Protein 4OO6 (pdb70)

Sequence (844 aa):
WKPDEQGLQQILQLLKESQSPDTTIQRTVQQKLEQLNQYPDFNNYLIFVLTKLKSEDEPTRSLSGLILKNNVKAHFQNFPNGVTDFIKSECLNNIGDSSPLIRATVGILITTIASKGELQNWPDLLPKLCSLLDSEDYNTCEGAFGALQKICEDSAEILDSDVLDRPLNIMIPKFLQFFKHSSPKIRSHAVACVNQFIISRTQALMLHIDSFIENLFALAGDEEPEVRKNVCRALVMLLEVRMDRLLPHMHNIVEYMLQRTQDQDENVALEACEFWLTLAEQPICKDVLVRHLPKLIPVLVNGMKYSDIDIILLKISDWNLRKCSAAALDVLANVYRDELLPHILPLLKELLFHHEWVVKESGILVLGAIAEGCMQGMIPYLPELIPHLIQCLSDKKALVRSITCWTLSRYAHWVVSQPPDTYLKPLMTELLKRILDSNKRVQEAACSAFATLEEEACTELVPYLAYILDTLVFAFSKYQHKNLLILYDAIGTLADSVGHHLNKPEYIQMLMPPLIQKWNMLKDEDKDLFPLLECLSSVATALQSGFLPYCEPVYQRCVNLVQKTLAQAMLNNAQPDQYEAPDKDFMIVALDLLSGLAEGLGGNIEQLVARSNILTLMYQCMQDKMPEVRQSSFALLGDLTKACFQHVKPCIADFMPILGTNLNPEFISVCNNATWAIGEISIQMGIEMQPYIPMVLHQLVEIINRPNTPKTLLENTAITIGRLGYVCPQEVAPMLQQFIRPWCTSLRNIRDNEEKDSAFRGICTMISVNPSGVIQDFIFFCDAVASWINPKDDLRDMFCKILHGFKNQVGDENWRRFSDQFPLPLKERLAAFYGVRGRYRSPY

Foldseek 3Di:
DDDDPVVLVVVLVLLVQCVDDDDVSNVVSVVVVVVCLLVLVLLVSLLCLQLDVPVDDLSSNLVSLVVSLVSCQVPVVNRDPVSVVVLQVSLLVCCLPPDPSSNVSSLSSNLSCCQSVDPLNVLCLVVSLLVQCPPPRPSSVLSSLSNLLSNLVRPVVCLLDPSRVNPCLPVLVSLLVQCPDPDPSSVLSSLSNNQSCLLVPRVSCVVCVLVVVVSLVVCLPPDDQSSLQSSLLNVQSCCVPPVVSCVVVLQVLVVSLLVQCLDPDFNSVLSSLSSLLSLLVDPCSCVSCVVPVLPLLVSLLVQLQDDPVNVVVQLPDDDGSNVSSLSSLLSVLQVCAQVCVVSLVVQLVDQCVDDDVSSNLSSLSSLQSNCVSHVVVCVVCCLPVQVVLLVQCPPPDLSSNLSSLRSNLSCLLVQQVDDCVSRVVSNLVSLLVQCPPPRPSSVQSSLQSLLSNLLNNQQVCLVCVVVNLVSLLVVLVVDDDPSNLSSLSSQLSNLQRHAQSCQDVVSCVSPPPSLVVVVVVDDLQDPSVLSSLSSLLSNLLRNQVPCVVPPQVLLVVLLVSLVVLVVLQVVCVVVVPPGPRGDCSSNLSSLSSLLSNLNRHAQNCVVVVVVDCSVVSLLVQCVDPDLSSVLSSLSNLQSCLRRPVVSVVVCCVVVLLSLLVQCDCVPQSSNQSSLLSLQSNLVVCQLVCVVRVVSHQVSLLVQLPDPPRDLSSNQSSLLSLLLNLLRPLPVRLVCLLRRVQSSLVRQLPDAPDPSSLSSLNSVLSSCVVCVVRCVVVVVSVLSSVLSYDDHDVVSLVSVLCVVVVCCVVVDVCVCVVVLVVDPDSSSVSCCVSRVD/DPPDDDPD

CATH classification: 1.25.10.10

Structure (mmCIF, N/CA/C/O backbone):
data_4OO6
#
_entry.id   4OO6
#
_cell.length_a   126.584
_cell.length_b   162.152
_cell.length_c   68.501
_cell.angle_alpha   90.000
_cell.angle_beta   90.000
_cell.angle_gamma   90.000
#
_symmetry.space_group_name_H-M   'P 21 21 2'
#
loop_
_entity.id
_entity.type
_entity.pdbx_description
1 polymer Transportin-1
2 polymer 'RNA-binding protein 39'
3 water water
#
loop_
_atom_site.group_PDB
_atom_site.id
_atom_site.type_symbol
_atom_site.label_atom_id
_atom_site.label_alt_id
_atom_site.label_comp_id
_atom_site.label_asym_id
_atom_site.label_entity_id
_atom_site.label_seq_id
_atom_site.pdbx_PDB_ins_code
_atom_site.Cartn_x
_atom_site.Cartn_y
_atom_site.Cartn_z
_atom_site.occupancy
_atom_site.B_iso_or_equiv
_atom_site.auth_seq_id
_atom_site.auth_comp_id
_atom_site.auth_asym_id
_atom_site.auth_atom_id
_atom_site.pdbx_PDB_model_num
ATOM 1 N N . TRP A 1 5 ? 7.913 81.138 -2.195 1.00 117.57 5 TRP A N 1
ATOM 2 C CA . TRP A 1 5 ? 6.801 81.488 -1.253 1.00 121.13 5 TRP A CA 1
ATOM 3 C C . TRP A 1 5 ? 6.920 82.940 -0.785 1.00 125.14 5 TRP A C 1
ATOM 4 O O . TRP A 1 5 ? 8.025 83.496 -0.701 1.00 116.35 5 TRP A O 1
ATOM 15 N N . LYS A 1 6 ? 5.765 83.531 -0.473 1.00 136.05 6 LYS A N 1
ATOM 16 C CA . LYS A 1 6 ? 5.653 84.956 -0.141 1.00 131.47 6 LYS A CA 1
ATOM 17 C C . LYS A 1 6 ? 5.247 85.192 1.318 1.00 108.05 6 LYS A C 1
ATOM 18 O O . LYS A 1 6 ? 4.126 84.864 1.712 1.00 95.78 6 LYS A O 1
ATOM 24 N N . PRO A 1 7 ? 6.151 85.776 2.121 1.00 97.65 7 PRO A N 1
ATOM 25 C CA . PRO A 1 7 ? 5.788 86.125 3.485 1.00 95.58 7 PRO A CA 1
ATOM 26 C C . PRO A 1 7 ? 5.000 87.411 3.534 1.00 93.75 7 PRO A C 1
ATOM 27 O O . PRO A 1 7 ? 5.083 88.242 2.645 1.00 97.73 7 PRO A O 1
ATOM 31 N N . ASP A 1 8 ? 4.270 87.585 4.609 1.00 98.81 8 ASP A N 1
ATOM 32 C CA . ASP A 1 8 ? 3.469 88.760 4.784 1.00 100.69 8 ASP A CA 1
ATOM 33 C C . ASP A 1 8 ? 4.195 89.751 5.671 1.00 96.62 8 ASP A C 1
ATOM 34 O O . ASP A 1 8 ? 4.741 89.386 6.706 1.00 93.74 8 ASP A O 1
ATOM 39 N N . GLU A 1 9 ? 4.157 91.017 5.290 1.00 101.83 9 GLU A N 1
ATOM 40 C CA . GLU A 1 9 ? 4.856 92.056 6.034 1.00 109.79 9 GLU A CA 1
ATOM 41 C C . GLU A 1 9 ? 4.380 92.192 7.490 1.00 103.73 9 GLU A C 1
ATOM 42 O O . GLU A 1 9 ? 5.083 92.766 8.313 1.00 107.25 9 GLU A O 1
ATOM 48 N N . GLN A 1 10 ? 3.196 91.676 7.814 1.00 107.60 10 GLN A N 1
ATOM 49 C CA . GLN A 1 10 ? 2.691 91.754 9.194 1.00 108.84 10 GLN A CA 1
ATOM 50 C C . GLN A 1 10 ? 2.994 90.478 10.005 1.00 106.69 10 GLN A C 1
ATOM 51 O O . GLN A 1 10 ? 3.327 90.564 11.194 1.00 104.36 10 GLN A O 1
ATOM 57 N N . GLY A 1 11 ? 2.891 89.306 9.374 1.00 96.77 11 GLY A N 1
ATOM 58 C CA . GLY A 1 11 ? 3.313 88.055 10.013 1.00 96.22 11 GLY A CA 1
ATOM 59 C C . GLY A 1 11 ? 4.784 88.098 10.414 1.00 100.38 11 GLY A C 1
ATOM 60 O O . GLY A 1 11 ? 5.176 87.648 11.499 1.00 92.38 11 GLY A O 1
ATOM 61 N N . LEU A 1 12 ? 5.593 88.670 9.529 1.00 96.15 12 LEU A N 1
ATOM 62 C CA . LEU A 1 12 ? 7.024 88.806 9.747 1.00 98.39 12 LEU A CA 1
ATOM 63 C C . LEU A 1 12 ? 7.342 89.588 11.032 1.00 102.49 12 LEU A C 1
ATOM 64 O O . LEU A 1 12 ? 8.096 89.103 11.880 1.00 102.23 12 LEU A O 1
ATOM 69 N N . GLN A 1 13 ? 6.757 90.781 11.174 1.00 101.03 13 GLN A N 1
ATOM 70 C CA . GLN A 1 13 ? 6.929 91.599 12.372 1.00 101.60 13 GLN A CA 1
ATOM 71 C C . GLN A 1 13 ? 6.756 90.766 13.639 1.00 99.07 13 GLN A C 1
ATOM 72 O O . GLN A 1 13 ? 7.487 90.946 14.619 1.00 94.94 13 GLN A O 1
ATOM 78 N N . GLN A 1 14 ? 5.772 89.869 13.614 1.00 99.40 14 GLN A N 1
ATOM 79 C CA . GLN A 1 14 ? 5.387 89.103 14.799 1.00 105.37 14 GLN A CA 1
ATOM 80 C C . GLN A 1 14 ? 6.445 88.109 15.181 1.00 100.24 14 GLN A C 1
ATOM 81 O O . GLN A 1 14 ? 6.781 87.968 16.352 1.00 98.78 14 GLN A O 1
ATOM 87 N N . ILE A 1 15 ? 6.952 87.407 14.179 1.00 103.68 15 ILE A N 1
ATOM 88 C CA . ILE A 1 15 ? 7.956 86.375 14.396 1.00 102.81 15 ILE A CA 1
ATOM 89 C C . ILE A 1 15 ? 9.274 86.995 14.839 1.00 94.64 15 ILE A C 1
ATOM 90 O O . ILE A 1 15 ? 9.921 86.455 15.732 1.00 93.30 15 ILE A O 1
ATOM 95 N N . LEU A 1 16 ? 9.651 88.134 14.259 1.00 89.02 16 LEU A N 1
ATOM 96 C CA . LEU A 1 16 ? 10.873 88.828 14.694 1.00 93.70 16 LEU A CA 1
ATOM 97 C C . LEU A 1 16 ? 10.786 89.291 16.145 1.00 96.35 16 LEU A C 1
ATOM 98 O O . LEU A 1 16 ? 11.789 89.274 16.852 1.00 93.78 16 LEU A O 1
ATOM 103 N N . GLN A 1 17 ? 9.595 89.693 16.586 1.00 103.23 17 GLN A N 1
ATOM 104 C CA . GLN A 1 17 ? 9.373 90.033 17.996 1.00 114.26 17 GLN A CA 1
ATOM 105 C C . GLN A 1 17 ? 9.601 88.793 18.883 1.00 107.52 17 GLN A C 1
ATOM 106 O O . GLN A 1 17 ? 10.235 88.889 19.938 1.00 111.08 17 GLN A O 1
ATOM 112 N N . LEU A 1 18 ? 9.119 87.633 18.440 1.00 102.38 18 LEU A N 1
ATOM 113 C CA . LEU A 1 18 ? 9.373 86.369 19.149 1.00 103.67 18 LEU A CA 1
ATOM 114 C C . LEU A 1 18 ? 10.848 85.997 19.150 1.00 95.53 18 LEU A C 1
ATOM 115 O O . LEU A 1 18 ? 11.403 85.675 20.193 1.00 96.21 18 LEU A O 1
ATOM 120 N N . LEU A 1 19 ? 11.469 86.010 17.974 1.00 85.09 19 LEU A N 1
ATOM 121 C CA . LEU A 1 19 ? 12.860 85.629 17.866 1.00 81.49 19 LEU A CA 1
ATOM 122 C C . LEU A 1 19 ? 13.667 86.520 18.781 1.00 90.10 19 LEU A C 1
ATOM 123 O O . LEU A 1 19 ? 14.479 86.023 19.555 1.00 105.15 19 LEU A O 1
ATOM 128 N N . LYS A 1 20 ? 13.408 87.826 18.735 1.00 97.99 20 LYS A N 1
ATOM 129 C CA . LYS A 1 20 ? 14.132 88.780 19.579 1.00 99.65 20 LYS A CA 1
ATOM 130 C C . LYS A 1 20 ? 13.818 88.587 21.065 1.00 92.88 20 LYS A C 1
ATOM 131 O O . LYS A 1 20 ? 14.700 88.713 21.902 1.00 91.48 20 LYS A O 1
ATOM 137 N N . GLU A 1 21 ? 12.582 88.241 21.392 1.00 91.17 21 GLU A N 1
ATOM 138 C CA . GLU A 1 21 ? 12.257 87.853 22.764 1.00 98.55 21 GLU A CA 1
ATOM 139 C C . GLU A 1 21 ? 12.950 86.558 23.213 1.00 97.12 21 GLU A C 1
ATOM 140 O O . GLU A 1 21 ? 13.561 86.512 24.264 1.00 92.39 21 GLU A O 1
ATOM 146 N N . SER A 1 22 ? 12.832 85.496 22.429 1.00 102.88 22 SER A N 1
ATOM 147 C CA . SER A 1 22 ? 13.382 84.192 22.821 1.00 108.30 22 SER A CA 1
ATOM 148 C C . SER A 1 22 ? 14.897 84.251 23.034 1.00 108.08 22 SER A C 1
ATOM 149 O O . SER A 1 22 ? 15.476 83.421 23.750 1.00 112.93 22 SER A O 1
ATOM 152 N N . GLN A 1 23 ? 15.510 85.240 22.391 1.00 100.60 23 GLN A N 1
ATOM 153 C CA . GLN A 1 23 ? 16.921 85.569 22.521 1.00 96.65 23 GLN A CA 1
ATOM 154 C C . GLN A 1 23 ? 17.055 86.626 23.627 1.00 91.66 23 GLN A C 1
ATOM 155 O O . GLN A 1 23 ? 17.249 87.802 23.339 1.00 97.51 23 GLN A O 1
ATOM 161 N N . SER A 1 24 ? 16.924 86.214 24.886 1.00 86.77 24 SER A N 1
ATOM 162 C CA . SER A 1 24 ? 16.759 87.162 26.002 1.00 102.24 24 SER A CA 1
ATOM 163 C C . SER A 1 24 ? 17.421 86.698 27.301 1.00 118.49 24 SER A C 1
ATOM 164 O O . SER A 1 24 ? 17.711 85.512 27.469 1.00 116.70 24 SER A O 1
ATOM 167 N N . PRO A 1 25 ? 17.657 87.644 28.231 1.00 133.68 25 PRO A N 1
ATOM 168 C CA . PRO A 1 25 ? 18.254 87.296 29.525 1.00 131.83 25 PRO A CA 1
ATOM 169 C C . PRO A 1 25 ? 17.298 86.704 30.574 1.00 124.80 25 PRO A C 1
ATOM 170 O O . PRO A 1 25 ? 17.669 85.731 31.222 1.00 112.34 25 PRO A O 1
ATOM 174 N N . ASP A 1 26 ? 16.103 87.275 30.758 1.00 124.80 26 ASP A N 1
ATOM 175 C CA . ASP A 1 26 ? 15.252 86.887 31.900 1.00 125.16 26 ASP A CA 1
ATOM 176 C C . ASP A 1 26 ? 14.682 85.474 31.751 1.00 128.40 26 ASP A C 1
ATOM 177 O O . ASP A 1 26 ? 14.251 85.067 30.667 1.00 121.75 26 ASP A O 1
ATOM 182 N N . THR A 1 27 ? 14.702 84.742 32.865 1.00 127.86 27 THR A N 1
ATOM 183 C CA . THR A 1 27 ? 14.194 83.372 32.938 1.00 116.29 27 THR A CA 1
ATOM 184 C C . THR A 1 27 ? 12.692 83.256 32.617 1.00 112.41 27 THR A C 1
ATOM 185 O O . THR A 1 27 ? 12.303 82.453 31.781 1.00 95.79 27 THR A O 1
ATOM 189 N N . THR A 1 28 ? 11.858 84.069 33.258 1.00 122.84 28 THR A N 1
ATOM 190 C CA . THR A 1 28 ? 10.401 83.950 33.112 1.00 127.87 28 THR A CA 1
ATOM 191 C C . THR A 1 28 ? 9.909 84.524 31.782 1.00 124.31 28 THR A C 1
ATOM 192 O O . THR A 1 28 ? 8.814 84.189 31.311 1.00 132.12 28 THR A O 1
ATOM 196 N N . ILE A 1 29 ? 10.719 85.390 31.186 1.00 114.46 29 ILE A N 1
ATOM 197 C CA . ILE A 1 29 ? 10.432 85.930 29.863 1.00 112.23 29 ILE A CA 1
ATOM 198 C C . ILE A 1 29 ? 10.659 84.853 28.802 1.00 107.90 29 ILE A C 1
ATOM 199 O O . ILE A 1 29 ? 10.092 84.920 27.721 1.00 102.77 29 ILE A O 1
ATOM 204 N N . GLN A 1 30 ? 11.470 83.851 29.126 1.00 115.26 30 GLN A N 1
ATOM 205 C CA . GLN A 1 30 ? 11.697 82.718 28.227 1.00 114.82 30 GLN A CA 1
ATOM 206 C C . GLN A 1 30 ? 10.635 81.635 28.331 1.00 107.55 30 GLN A C 1
ATOM 207 O O . GLN A 1 30 ? 10.346 80.971 27.347 1.00 104.57 30 GLN A O 1
ATOM 213 N N . ARG A 1 31 ? 10.070 81.444 29.517 1.00 116.04 31 ARG A N 1
ATOM 214 C CA . ARG A 1 31 ? 9.084 80.377 29.736 1.00 123.20 31 ARG A CA 1
ATOM 215 C C . ARG A 1 31 ? 7.780 80.654 28.988 1.00 116.22 31 ARG A C 1
ATOM 216 O O . ARG A 1 31 ? 7.152 79.733 28.466 1.00 105.10 31 ARG A O 1
ATOM 224 N N . THR A 1 32 ? 7.386 81.924 28.945 1.00 113.82 32 THR A N 1
ATOM 225 C CA . THR A 1 32 ? 6.163 82.336 28.262 1.00 118.42 32 THR A CA 1
ATOM 226 C C . THR A 1 32 ? 6.342 82.214 26.744 1.00 107.52 32 THR A C 1
ATOM 227 O O . THR A 1 32 ? 5.533 81.560 26.074 1.00 107.99 32 THR A O 1
ATOM 231 N N . VAL A 1 33 ? 7.407 82.837 26.229 1.00 101.70 33 VAL A N 1
ATOM 232 C CA . VAL A 1 33 ? 7.829 82.732 24.802 1.00 99.60 33 VAL A CA 1
ATOM 233 C C . VAL A 1 33 ? 8.101 81.289 24.320 1.00 95.39 33 VAL A C 1
ATOM 234 O O . VAL A 1 33 ? 7.909 80.970 23.149 1.00 92.35 33 VAL A O 1
ATOM 238 N N . GLN A 1 34 ? 8.548 80.419 25.211 1.00 92.97 34 GLN A N 1
ATOM 239 C CA . GLN A 1 34 ? 8.684 79.013 24.869 1.00 97.22 34 GLN A CA 1
ATOM 240 C C . GLN A 1 34 ? 7.318 78.461 24.490 1.00 91.08 34 GLN A C 1
ATOM 241 O O . GLN A 1 34 ? 7.156 77.887 23.422 1.00 86.90 34 GLN A O 1
ATOM 247 N N . GLN A 1 35 ? 6.336 78.657 25.365 1.00 97.97 35 GLN A N 1
ATOM 248 C CA . GLN A 1 35 ? 4.999 78.110 25.151 1.00 101.42 35 GLN A CA 1
ATOM 249 C C . GLN A 1 35 ? 4.209 78.877 24.093 1.00 92.40 35 GLN A C 1
ATOM 250 O O . GLN A 1 35 ? 3.224 78.360 23.584 1.00 86.60 35 GLN A O 1
ATOM 256 N N . LYS A 1 36 ? 4.647 80.088 23.753 1.00 87.05 36 LYS A N 1
ATOM 257 C CA . LYS A 1 36 ? 4.131 80.784 22.568 1.00 89.69 36 LYS A CA 1
ATOM 258 C C . LYS A 1 36 ? 4.545 80.107 21.269 1.00 93.52 36 LYS A C 1
ATOM 259 O O . LYS A 1 36 ? 3.782 80.122 20.309 1.00 101.67 36 LYS A O 1
ATOM 265 N N . LEU A 1 37 ? 5.745 79.525 21.236 1.00 97.69 37 LEU A N 1
ATOM 266 C CA . LEU A 1 37 ? 6.221 78.788 20.063 1.00 92.43 37 LEU A CA 1
ATOM 267 C C . LEU A 1 37 ? 5.571 77.431 19.988 1.00 99.09 37 LEU A C 1
ATOM 268 O O . LEU A 1 37 ? 5.365 76.922 18.894 1.00 105.41 37 LEU A O 1
ATOM 273 N N . GLU A 1 38 ? 5.262 76.841 21.144 1.00 100.53 38 GLU A N 1
ATOM 274 C CA . GLU A 1 38 ? 4.635 75.515 21.190 1.00 109.12 38 GLU A CA 1
ATOM 275 C C . GLU A 1 38 ? 3.260 75.556 20.496 1.00 109.60 38 GLU A C 1
ATOM 276 O O . GLU A 1 38 ? 2.838 74.562 19.882 1.00 105.24 38 GLU A O 1
ATOM 282 N N . GLN A 1 39 ? 2.594 76.717 20.575 1.00 104.52 39 GLN A N 1
ATOM 283 C CA . GLN A 1 39 ? 1.327 76.970 19.870 1.00 105.37 39 GLN A CA 1
ATOM 284 C C . GLN A 1 39 ? 1.509 76.970 18.360 1.00 95.62 39 GLN A C 1
ATOM 285 O O . GLN A 1 39 ? 0.874 76.194 17.637 1.00 90.87 39 GLN A O 1
ATOM 291 N N . LEU A 1 40 ? 2.391 77.847 17.895 1.00 89.19 40 LEU A N 1
ATOM 292 C CA . LEU A 1 40 ? 2.611 78.062 16.465 1.00 88.42 40 LEU A CA 1
ATOM 293 C C . LEU A 1 40 ? 3.205 76.849 15.705 1.00 86.85 40 LEU A C 1
ATOM 294 O O . LEU A 1 40 ? 3.019 76.739 14.495 1.00 74.84 40 LEU A O 1
ATOM 299 N N . ASN A 1 41 ? 3.903 75.958 16.420 1.00 93.98 41 ASN A N 1
ATOM 300 C CA . ASN A 1 41 ? 4.558 74.762 15.850 1.00 100.11 41 ASN A CA 1
ATOM 301 C C . ASN A 1 41 ? 3.819 74.053 14.728 1.00 104.13 41 ASN A C 1
ATOM 302 O O . ASN A 1 41 ? 4.367 73.866 13.633 1.00 104.65 41 ASN A O 1
ATOM 307 N N . GLN A 1 42 ? 2.587 73.635 15.023 1.00 98.71 42 GLN A N 1
ATOM 308 C CA . GLN A 1 42 ? 1.852 72.721 14.153 1.00 96.94 42 GLN A CA 1
ATOM 309 C C . GLN A 1 42 ? 1.291 73.439 12.914 1.00 94.28 42 GLN A C 1
ATOM 310 O O . GLN A 1 42 ? 0.862 72.776 11.973 1.00 104.92 42 GLN A O 1
ATOM 316 N N . TYR A 1 43 ? 1.307 74.776 12.912 1.00 85.40 43 TYR A N 1
ATOM 317 C CA . TYR A 1 43 ? 0.939 75.569 11.731 1.00 91.16 43 TYR A CA 1
ATOM 318 C C . TYR A 1 43 ? 2.116 75.560 10.757 1.00 96.43 43 TYR A C 1
ATOM 319 O O . TYR A 1 43 ? 3.134 76.198 11.018 1.00 97.68 43 TYR A O 1
ATOM 328 N N . PRO A 1 44 ? 1.991 74.830 9.632 1.00 98.84 44 PRO A N 1
ATOM 329 C CA . PRO A 1 44 ? 3.116 74.621 8.709 1.00 101.76 44 PRO A CA 1
ATOM 330 C C . PRO A 1 44 ? 3.770 75.907 8.230 1.00 93.71 44 PRO A C 1
ATOM 331 O O . PRO A 1 44 ? 4.983 75.991 8.117 1.00 100.95 44 PRO A O 1
ATOM 335 N N . ASP A 1 45 ? 2.936 76.898 7.974 1.00 88.83 45 ASP A N 1
ATOM 336 C CA . ASP A 1 45 ? 3.354 78.192 7.479 1.00 87.16 45 ASP A CA 1
ATOM 337 C C . ASP A 1 45 ? 4.315 78.908 8.436 1.00 80.32 45 ASP A C 1
ATOM 338 O O . ASP A 1 45 ? 4.978 79.860 8.052 1.00 79.71 45 ASP A O 1
ATOM 343 N N . PHE A 1 46 ? 4.365 78.470 9.687 1.00 77.64 46 PHE A N 1
ATOM 344 C CA . PHE A 1 46 ? 5.369 78.943 10.637 1.00 77.33 46 PHE A CA 1
ATOM 345 C C . PHE A 1 46 ? 6.752 78.635 10.120 1.00 73.87 46 PHE A C 1
ATOM 346 O O . PHE A 1 46 ? 7.609 79.496 10.057 1.00 81.10 46 PHE A O 1
ATOM 354 N N . ASN A 1 47 ? 6.948 77.389 9.729 1.00 70.64 47 ASN A N 1
ATOM 355 C CA . ASN A 1 47 ? 8.224 76.932 9.217 1.00 71.69 47 ASN A CA 1
ATOM 356 C C . ASN A 1 47 ? 8.651 77.671 7.961 1.00 69.21 47 ASN A C 1
ATOM 357 O O . ASN A 1 47 ? 9.838 77.879 7.738 1.00 75.93 47 ASN A O 1
ATOM 362 N N . ASN A 1 48 ? 7.696 78.061 7.133 1.00 70.47 48 ASN A N 1
ATOM 363 C CA . ASN A 1 48 ? 8.008 78.931 6.002 1.00 74.09 48 ASN A CA 1
ATOM 364 C C . ASN A 1 48 ? 8.643 80.260 6.446 1.00 68.07 48 ASN A C 1
ATOM 365 O O . ASN A 1 48 ? 9.572 80.748 5.818 1.00 65.95 48 ASN A O 1
ATOM 370 N N . TYR A 1 49 ? 8.157 80.837 7.531 1.00 64.22 49 TYR A N 1
ATOM 371 C CA . TYR A 1 49 ? 8.756 82.064 8.032 1.00 70.12 49 TYR A CA 1
ATOM 372 C C . TYR A 1 49 ? 10.148 81.831 8.581 1.00 66.53 49 TYR A C 1
ATOM 373 O O . TYR A 1 49 ? 11.055 82.609 8.315 1.00 69.91 49 TYR A O 1
ATOM 382 N N . LEU A 1 50 ? 10.309 80.766 9.350 1.00 61.44 50 LEU A N 1
ATOM 383 C CA . LEU A 1 50 ? 11.570 80.502 10.020 1.00 60.44 50 LEU A CA 1
ATOM 384 C C . LEU A 1 50 ? 12.700 80.429 9.006 1.00 59.65 50 LEU A C 1
ATOM 385 O O . LEU A 1 50 ? 13.717 81.116 9.117 1.00 59.97 50 LEU A O 1
ATOM 390 N N . ILE A 1 51 ? 12.500 79.579 8.013 1.00 60.49 51 ILE A N 1
ATOM 391 C CA . ILE A 1 51 ? 13.501 79.340 7.003 1.00 65.40 51 ILE A CA 1
ATOM 392 C C . ILE A 1 51 ? 13.682 80.582 6.162 1.00 69.92 51 ILE A C 1
ATOM 393 O O . ILE A 1 51 ? 14.773 80.845 5.680 1.00 75.84 51 ILE A O 1
ATOM 398 N N . PHE A 1 52 ? 12.619 81.357 6.004 1.00 74.49 52 PHE A N 1
ATOM 399 C CA . PHE A 1 52 ? 12.733 82.659 5.347 1.00 77.37 52 PHE A CA 1
ATOM 400 C C . PHE A 1 52 ? 13.661 83.632 6.105 1.00 71.69 52 PHE A C 1
ATOM 401 O O . PHE A 1 52 ? 14.592 84.191 5.524 1.00 69.62 52 PHE A O 1
ATOM 409 N N . VAL A 1 53 ? 13.415 83.823 7.396 1.00 64.75 53 VAL A N 1
ATOM 410 C CA . VAL A 1 53 ? 14.262 84.686 8.197 1.00 64.08 53 VAL A CA 1
ATOM 411 C C . VAL A 1 53 ? 15.729 84.250 8.101 1.00 72.71 53 VAL A C 1
ATOM 412 O O . VAL A 1 53 ? 16.626 85.083 8.085 1.00 77.06 53 VAL A O 1
ATOM 416 N N . LEU A 1 54 ? 15.983 82.948 8.034 1.00 76.46 54 LEU A N 1
ATOM 417 C CA . LEU A 1 54 ? 17.354 82.455 7.917 1.00 74.21 54 LEU A CA 1
ATOM 418 C C . LEU A 1 54 ? 17.964 82.760 6.545 1.00 71.92 54 LEU A C 1
ATOM 419 O O . LEU A 1 54 ? 18.912 83.525 6.419 1.00 69.34 54 LEU A O 1
ATOM 424 N N . THR A 1 55 ? 17.409 82.137 5.522 1.00 73.81 55 THR A N 1
ATOM 425 C CA . THR A 1 55 ? 18.045 82.078 4.216 1.00 78.27 55 THR A CA 1
ATOM 426 C C . THR A 1 55 ? 17.902 83.357 3.384 1.00 84.35 55 THR A C 1
ATOM 427 O O . THR A 1 55 ? 18.659 83.564 2.434 1.00 86.93 55 THR A O 1
ATOM 431 N N . LYS A 1 56 ? 16.892 84.169 3.708 1.00 87.51 56 LYS A N 1
ATOM 432 C CA . LYS A 1 56 ? 16.710 85.513 3.144 1.00 80.26 56 LYS A CA 1
ATOM 433 C C . LYS A 1 56 ? 16.697 86.418 4.345 1.00 80.17 56 LYS A C 1
ATOM 434 O O . LYS A 1 56 ? 16.877 85.954 5.467 1.00 87.27 56 LYS A O 1
ATOM 440 N N . LEU A 1 57 ? 16.433 87.697 4.134 1.00 78.09 57 LEU A N 1
ATOM 441 C CA . LEU A 1 57 ? 16.358 88.632 5.242 1.00 80.37 57 LEU A CA 1
ATOM 442 C C . LEU A 1 57 ? 17.761 88.914 5.797 1.00 85.46 57 LEU A C 1
ATOM 443 O O . LEU A 1 57 ? 17.996 88.835 7.016 1.00 78.23 57 LEU A O 1
ATOM 448 N N . LYS A 1 58 ? 18.674 89.280 4.890 1.00 89.98 58 LYS A N 1
ATOM 449 C CA . LYS A 1 58 ? 20.076 89.549 5.244 1.00 94.30 58 LYS A CA 1
ATOM 450 C C . LYS A 1 58 ? 20.161 90.844 6.038 1.00 101.96 58 LYS A C 1
ATOM 451 O O . LYS A 1 58 ? 21.097 91.037 6.801 1.00 113.69 58 LYS A O 1
ATOM 457 N N . SER A 1 59 ? 19.195 91.737 5.826 1.00 107.71 59 SER A N 1
ATOM 458 C CA . SER A 1 59 ? 19.066 92.960 6.614 1.00 109.89 59 SER A CA 1
ATOM 459 C C . SER A 1 59 ? 18.883 92.618 8.084 1.00 105.42 59 SER A C 1
ATOM 460 O O . SER A 1 59 ? 19.211 93.405 8.975 1.00 105.64 59 SER A O 1
ATOM 463 N N . GLU A 1 60 ? 18.349 91.433 8.338 1.00 104.45 60 GLU A N 1
ATOM 464 C CA . GLU A 1 60 ? 18.208 90.974 9.698 1.00 108.52 60 GLU A CA 1
ATOM 465 C C . GLU A 1 60 ? 19.533 90.421 10.249 1.00 102.43 60 GLU A C 1
ATOM 466 O O . GLU A 1 60 ? 20.430 89.996 9.522 1.00 102.92 60 GLU A O 1
ATOM 472 N N . ASP A 1 61 ? 19.592 90.436 11.569 1.00 99.13 61 ASP A N 1
ATOM 473 C CA . ASP A 1 61 ? 20.768 90.171 12.375 1.00 98.35 61 ASP A CA 1
ATOM 474 C C . ASP A 1 61 ? 21.170 88.679 12.339 1.00 104.14 61 ASP A C 1
ATOM 475 O O . ASP A 1 61 ? 20.336 87.819 12.067 1.00 111.10 61 ASP A O 1
ATOM 480 N N . GLU A 1 62 ? 22.437 88.371 12.631 1.00 103.69 62 GLU A N 1
ATOM 481 C CA . GLU A 1 62 ? 22.981 86.993 12.508 1.00 93.17 62 GLU A CA 1
ATOM 482 C C . GLU A 1 62 ? 22.550 86.016 13.653 1.00 84.66 62 GLU A C 1
ATOM 483 O O . GLU A 1 62 ? 22.106 84.897 13.375 1.00 73.22 62 GLU A O 1
ATOM 489 N N . PRO A 1 63 ? 22.672 86.427 14.933 1.00 76.68 63 PRO A N 1
ATOM 490 C CA . PRO A 1 63 ? 22.075 85.660 16.034 1.00 81.15 63 PRO A CA 1
ATOM 491 C C . PRO A 1 63 ? 20.573 85.341 15.896 1.00 83.15 63 PRO A C 1
ATOM 492 O O . PRO A 1 63 ? 20.111 84.283 16.351 1.00 80.09 63 PRO A O 1
ATOM 496 N N . THR A 1 64 ? 19.811 86.256 15.306 1.00 80.10 64 THR A N 1
ATOM 497 C CA . THR A 1 64 ? 18.382 86.038 15.176 1.00 80.54 64 THR A CA 1
ATOM 498 C C . THR A 1 64 ? 18.138 85.090 14.001 1.00 74.64 64 THR A C 1
ATOM 499 O O . THR A 1 64 ? 17.366 84.141 14.118 1.00 69.63 64 THR A O 1
ATOM 503 N N . ARG A 1 65 ? 18.811 85.326 12.881 1.00 66.95 65 ARG A N 1
ATOM 504 C CA . ARG A 1 65 ? 18.678 84.423 11.740 1.00 72.04 65 ARG A CA 1
ATOM 505 C C . ARG A 1 65 ? 19.060 82.977 12.084 1.00 70.93 65 ARG A C 1
ATOM 506 O O . ARG A 1 65 ? 18.442 82.026 11.605 1.00 71.32 65 ARG A O 1
ATOM 514 N N . SER A 1 66 ? 20.094 82.822 12.901 1.00 71.14 66 SER A N 1
ATOM 515 C CA . SER A 1 66 ? 20.564 81.507 13.288 1.00 64.58 66 SER A CA 1
ATOM 516 C C . SER A 1 66 ? 19.536 80.852 14.157 1.00 59.57 66 SER A C 1
ATOM 517 O O . SER A 1 66 ? 19.154 79.734 13.912 1.00 65.22 66 SER A O 1
ATOM 520 N N . LEU A 1 67 ? 19.082 81.548 15.183 1.00 60.62 67 LEU A N 1
ATOM 521 C CA . LEU A 1 67 ? 18.048 81.005 16.058 1.00 60.34 67 LEU A CA 1
ATOM 522 C C . LEU A 1 67 ? 16.754 80.579 15.318 1.00 61.81 67 LEU A C 1
ATOM 523 O O . LEU A 1 67 ? 16.146 79.542 15.632 1.00 57.56 67 LEU A O 1
ATOM 528 N N . SER A 1 68 ? 16.352 81.374 14.326 1.00 58.95 68 SER A N 1
ATOM 529 C CA . SER A 1 68 ? 15.244 81.018 13.457 1.00 60.60 68 SER A CA 1
ATOM 530 C C . SER A 1 68 ? 15.475 79.645 12.820 1.00 62.68 68 SER A C 1
ATOM 531 O O . SER A 1 68 ? 14.552 78.830 12.743 1.00 63.90 68 SER A O 1
ATOM 534 N N . GLY A 1 69 ? 16.691 79.402 12.334 1.00 59.83 69 GLY A N 1
ATOM 535 C CA . GLY A 1 69 ? 17.032 78.104 11.741 1.00 60.22 69 GLY A CA 1
ATOM 536 C C . GLY A 1 69 ? 17.066 76.985 12.780 1.00 61.50 69 GLY A C 1
ATOM 537 O O . GLY A 1 69 ? 16.747 75.823 12.497 1.00 64.53 69 GLY A O 1
ATOM 538 N N . LEU A 1 70 ? 17.437 77.327 14.000 1.00 58.12 70 LEU A N 1
ATOM 539 C CA . LEU A 1 70 ? 17.612 76.319 15.009 1.00 64.30 70 LEU A CA 1
ATOM 540 C C . LEU A 1 70 ? 16.289 75.935 15.600 1.00 63.07 70 LEU A C 1
ATOM 541 O O . LEU A 1 70 ? 16.081 74.782 15.958 1.00 60.51 70 LEU A O 1
ATOM 546 N N . ILE A 1 71 ? 15.373 76.892 15.668 1.00 65.43 71 ILE A N 1
ATOM 547 C CA . ILE A 1 71 ? 14.021 76.586 16.130 1.00 60.97 71 ILE A CA 1
ATOM 548 C C . ILE A 1 71 ? 13.305 75.677 15.147 1.00 56.77 71 ILE A C 1
ATOM 549 O O . ILE A 1 71 ? 12.709 74.694 15.542 1.00 57.31 71 ILE A O 1
ATOM 554 N N . LEU A 1 72 ? 13.384 76.025 13.870 1.00 56.17 72 LEU A N 1
ATOM 555 C CA . LEU A 1 72 ? 12.874 75.207 12.781 1.00 59.95 72 LEU A CA 1
ATOM 556 C C . LEU A 1 72 ? 13.422 73.784 12.824 1.00 68.30 72 LEU A C 1
ATOM 557 O O . LEU A 1 72 ? 12.715 72.802 12.547 1.00 62.86 72 LEU A O 1
ATOM 562 N N . LYS A 1 73 ? 14.704 73.676 13.151 1.00 75.45 73 LYS A N 1
ATOM 563 C CA . LYS A 1 73 ? 15.320 72.368 13.284 1.00 75.40 73 LYS A CA 1
ATOM 564 C C . LYS A 1 73 ? 14.640 71.538 14.403 1.00 71.37 73 LYS A C 1
ATOM 565 O O . LYS A 1 73 ? 14.352 70.351 14.206 1.00 71.14 73 LYS A O 1
ATOM 571 N N . ASN A 1 74 ? 14.357 72.162 15.546 1.00 65.89 74 ASN A N 1
ATOM 572 C CA . ASN A 1 74 ? 13.621 71.484 16.619 1.00 69.16 74 ASN A CA 1
ATOM 573 C C . ASN A 1 74 ? 12.225 71.063 16.206 1.00 69.14 74 ASN A C 1
ATOM 574 O O . ASN A 1 74 ? 11.706 70.053 16.691 1.00 70.70 74 ASN A O 1
ATOM 579 N N . ASN A 1 75 ? 11.622 71.860 15.326 1.00 66.60 75 ASN A N 1
ATOM 580 C CA . ASN A 1 75 ? 10.346 71.532 14.739 1.00 65.52 75 ASN A CA 1
ATOM 581 C C . ASN A 1 75 ? 10.501 70.345 13.868 1.00 66.11 75 ASN A C 1
ATOM 582 O O . ASN A 1 75 ? 9.702 69.420 13.920 1.00 69.65 75 ASN A O 1
ATOM 587 N N . VAL A 1 76 ? 11.531 70.363 13.036 1.00 67.70 76 VAL A N 1
ATOM 588 C CA . VAL A 1 76 ? 11.767 69.213 12.198 1.00 62.32 76 VAL A CA 1
ATOM 589 C C . VAL A 1 76 ? 11.797 67.953 13.075 1.00 67.04 76 VAL A C 1
ATOM 590 O O . VAL A 1 76 ? 11.088 66.988 12.787 1.00 67.44 76 VAL A O 1
ATOM 594 N N . LYS A 1 77 ? 12.575 67.966 14.157 1.00 65.00 77 LYS A N 1
ATOM 595 C CA . LYS A 1 77 ? 12.622 66.806 15.037 1.00 69.51 77 LYS A CA 1
ATOM 596 C C . LYS A 1 77 ? 11.226 66.440 15.547 1.00 74.91 77 LYS A C 1
ATOM 597 O O . LYS A 1 77 ? 10.773 65.298 15.431 1.00 70.84 77 LYS A O 1
ATOM 603 N N . ALA A 1 78 ? 10.553 67.428 16.119 1.00 78.64 78 ALA A N 1
ATOM 604 C CA . ALA A 1 78 ? 9.260 67.219 16.765 1.00 81.53 78 ALA A CA 1
ATOM 605 C C . ALA A 1 78 ? 8.122 66.808 15.809 1.00 84.24 78 ALA A C 1
ATOM 606 O O . ALA A 1 78 ? 7.397 65.850 16.089 1.00 90.11 78 ALA A O 1
ATOM 608 N N . HIS A 1 79 ? 7.979 67.523 14.692 1.00 83.37 79 HIS A N 1
ATOM 609 C CA . HIS A 1 79 ? 6.732 67.535 13.931 1.00 85.82 79 HIS A CA 1
ATOM 610 C C . HIS A 1 79 ? 6.920 67.445 12.424 1.00 83.08 79 HIS A C 1
ATOM 611 O O . HIS A 1 79 ? 6.129 68.029 11.685 1.00 79.56 79 HIS A O 1
ATOM 618 N N . PHE A 1 80 ? 7.926 66.712 11.950 1.00 79.30 80 PHE A N 1
ATOM 619 C CA . PHE A 1 80 ? 8.300 66.817 10.528 1.00 82.23 80 PHE A CA 1
ATOM 620 C C . PHE A 1 80 ? 7.390 66.034 9.577 1.00 83.71 80 PHE A C 1
ATOM 621 O O . PHE A 1 80 ? 7.091 66.500 8.466 1.00 69.31 80 PHE A O 1
ATOM 629 N N . GLN A 1 81 ? 7.014 64.825 9.988 1.00 88.24 81 GLN A N 1
ATOM 630 C CA . GLN A 1 81 ? 6.082 63.989 9.223 1.00 96.18 81 GLN A CA 1
ATOM 631 C C . GLN A 1 81 ? 4.842 64.773 8.778 1.00 97.50 81 GLN A C 1
ATOM 632 O O . GLN A 1 81 ? 4.341 64.567 7.668 1.00 97.73 81 GLN A O 1
ATOM 638 N N . ASN A 1 82 ? 4.372 65.679 9.636 1.00 91.42 82 ASN A N 1
ATOM 639 C CA . ASN A 1 82 ? 3.215 66.529 9.323 1.00 87.76 82 ASN A CA 1
ATOM 640 C C . ASN A 1 82 ? 3.477 67.739 8.420 1.00 81.42 82 ASN A C 1
ATOM 641 O O . ASN A 1 82 ? 2.533 68.359 7.946 1.00 83.51 82 ASN A O 1
ATOM 646 N N . PHE A 1 83 ? 4.733 68.097 8.184 1.00 81.76 83 PHE A N 1
ATOM 647 C CA . PHE A 1 83 ? 5.028 69.188 7.255 1.00 80.56 83 PHE A CA 1
ATOM 648 C C . PHE A 1 83 ? 4.413 68.803 5.904 1.00 77.28 83 PHE A C 1
ATOM 649 O O . PHE A 1 83 ? 4.482 67.646 5.490 1.00 73.62 83 PHE A O 1
ATOM 657 N N . PRO A 1 84 ? 3.794 69.766 5.221 1.00 77.59 84 PRO A N 1
ATOM 658 C CA . PRO A 1 84 ? 3.353 69.521 3.862 1.00 77.98 84 PRO A CA 1
ATOM 659 C C . PRO A 1 84 ? 4.527 69.581 2.919 1.00 73.79 84 PRO A C 1
ATOM 660 O O . PRO A 1 84 ? 5.497 70.271 3.190 1.00 72.53 84 PRO A O 1
ATOM 664 N N . ASN A 1 85 ? 4.382 68.902 1.792 1.00 74.71 85 ASN A N 1
ATOM 665 C CA . ASN A 1 85 ? 5.455 68.697 0.850 1.00 75.36 85 ASN A CA 1
ATOM 666 C C . ASN A 1 85 ? 5.994 69.970 0.245 1.00 72.53 85 ASN A C 1
ATOM 667 O O . ASN A 1 85 ? 7.161 70.027 -0.092 1.00 89.57 85 ASN A O 1
ATOM 672 N N . GLY A 1 86 ? 5.170 70.997 0.118 1.00 73.85 86 GLY A N 1
ATOM 673 C CA . GLY A 1 86 ? 5.624 72.263 -0.462 1.00 72.81 86 GLY A CA 1
ATOM 674 C C . GLY A 1 86 ? 6.467 73.088 0.494 1.00 71.53 86 GLY A C 1
ATOM 675 O O . GLY A 1 86 ? 7.344 73.844 0.071 1.00 68.72 86 GLY A O 1
ATOM 676 N N . VAL A 1 87 ? 6.190 72.961 1.787 1.00 71.19 87 VAL A N 1
ATOM 677 C CA . VAL A 1 87 ? 7.012 73.613 2.790 1.00 73.79 87 VAL A CA 1
ATOM 678 C C . VAL A 1 87 ? 8.345 72.887 2.809 1.00 72.60 87 VAL A C 1
ATOM 679 O O . VAL A 1 87 ? 9.402 73.507 2.654 1.00 67.95 87 VAL A O 1
ATOM 683 N N . THR A 1 88 ? 8.267 71.565 2.965 1.00 68.40 88 THR A N 1
ATOM 684 C CA . THR A 1 88 ? 9.437 70.708 2.988 1.00 68.98 88 THR A CA 1
ATOM 685 C C . THR A 1 88 ? 10.335 71.027 1.819 1.00 66.81 88 THR A C 1
ATOM 686 O O . THR A 1 88 ? 11.484 71.422 2.012 1.00 68.93 88 THR A O 1
ATOM 690 N N . ASP A 1 89 ? 9.792 70.895 0.615 1.00 65.44 89 ASP A N 1
ATOM 691 C CA . ASP A 1 89 ? 10.566 71.101 -0.612 1.00 66.65 89 ASP A CA 1
ATOM 692 C C . ASP A 1 89 ? 11.119 72.533 -0.705 1.00 63.80 89 ASP A C 1
ATOM 693 O O . ASP A 1 89 ? 12.167 72.760 -1.336 1.00 63.54 89 ASP A O 1
ATOM 698 N N . PHE A 1 90 ? 10.448 73.480 -0.047 1.00 61.70 90 PHE A N 1
ATOM 699 C CA . PHE A 1 90 ? 10.955 74.849 0.064 1.00 64.50 90 PHE A CA 1
ATOM 700 C C . PHE A 1 90 ? 12.214 74.866 0.901 1.00 66.13 90 PHE A C 1
ATOM 701 O O . PHE A 1 90 ? 13.227 75.473 0.524 1.00 67.32 90 PHE A O 1
ATOM 709 N N . ILE A 1 91 ? 12.133 74.190 2.044 1.00 65.85 91 ILE A N 1
ATOM 710 C CA . ILE A 1 91 ? 13.210 74.187 3.012 1.00 63.69 91 ILE A CA 1
ATOM 711 C C . ILE A 1 91 ? 14.428 73.541 2.399 1.00 59.11 91 ILE A C 1
ATOM 712 O O . ILE A 1 91 ? 15.491 74.134 2.372 1.00 59.41 91 ILE A O 1
ATOM 717 N N . LYS A 1 92 ? 14.251 72.341 1.879 1.00 55.83 92 LYS A N 1
ATOM 718 C CA . LYS A 1 92 ? 15.358 71.575 1.321 1.00 56.65 92 LYS A CA 1
ATOM 719 C C . LYS A 1 92 ? 16.104 72.418 0.276 1.00 61.94 92 LYS A C 1
ATOM 720 O O . LYS A 1 92 ? 17.316 72.607 0.374 1.00 65.38 92 LYS A O 1
ATOM 726 N N . SER A 1 93 ? 15.384 72.957 -0.700 1.00 70.30 93 SER A N 1
ATOM 727 C CA . SER A 1 93 ? 16.022 73.750 -1.752 1.00 72.91 93 SER A CA 1
ATOM 728 C C . SER A 1 93 ? 16.731 74.955 -1.141 1.00 68.28 93 SER A C 1
ATOM 729 O O . SER A 1 93 ? 17.829 75.327 -1.551 1.00 66.77 93 SER A O 1
ATOM 732 N N . GLU A 1 94 ? 16.100 75.560 -0.150 1.00 65.68 94 GLU A N 1
ATOM 733 C CA . GLU A 1 94 ? 16.643 76.764 0.459 1.00 69.38 94 GLU A CA 1
ATOM 734 C C . GLU A 1 94 ? 17.950 76.504 1.244 1.00 68.36 94 GLU A C 1
ATOM 735 O O . GLU A 1 94 ? 18.940 77.252 1.140 1.00 63.22 94 GLU A O 1
ATOM 741 N N . CYS A 1 95 ? 17.946 75.421 2.007 1.00 66.96 95 CYS A N 1
ATOM 742 C CA . CYS A 1 95 ? 19.149 74.939 2.643 1.00 64.38 95 CYS A CA 1
ATOM 743 C C . CYS A 1 95 ? 20.249 74.713 1.626 1.00 60.98 95 CYS A C 1
ATOM 744 O O . CYS A 1 95 ? 21.314 75.307 1.713 1.00 60.58 95 CYS A O 1
ATOM 747 N N . LEU A 1 96 ? 19.998 73.882 0.634 1.00 59.65 96 LEU A N 1
ATOM 748 C CA . LEU A 1 96 ? 21.064 73.570 -0.314 1.00 61.00 96 LEU A CA 1
ATOM 749 C C . LEU A 1 96 ? 21.654 74.797 -0.996 1.00 61.05 96 LEU A C 1
ATOM 750 O O . LEU A 1 96 ? 22.822 74.812 -1.299 1.00 68.13 96 LEU A O 1
ATOM 755 N N . ASN A 1 97 ? 20.872 75.839 -1.221 1.00 69.96 97 ASN A N 1
ATOM 756 C CA . ASN A 1 97 ? 21.428 77.039 -1.839 1.00 76.04 97 ASN A CA 1
ATOM 757 C C . ASN A 1 97 ? 22.347 77.804 -0.916 1.00 68.93 97 ASN A C 1
ATOM 758 O O . ASN A 1 97 ? 23.148 78.594 -1.393 1.00 74.05 97 ASN A O 1
ATOM 763 N N . ASN A 1 98 ? 22.239 77.573 0.390 1.00 64.27 98 ASN A N 1
ATOM 764 C CA . ASN A 1 98 ? 23.032 78.315 1.382 1.00 66.51 98 ASN A CA 1
ATOM 765 C C . ASN A 1 98 ? 24.003 77.499 2.231 1.00 64.71 98 ASN A C 1
ATOM 766 O O . ASN A 1 98 ? 24.474 77.965 3.269 1.00 56.55 98 ASN A O 1
ATOM 771 N N . ILE A 1 99 ? 24.322 76.299 1.766 1.00 64.70 99 ILE A N 1
ATOM 772 C CA . ILE A 1 99 ? 25.149 75.390 2.536 1.00 68.40 99 ILE A CA 1
ATOM 773 C C . ILE A 1 99 ? 26.577 75.887 2.691 1.00 67.21 99 ILE A C 1
ATOM 774 O O . ILE A 1 99 ? 27.292 75.454 3.596 1.00 73.23 99 ILE A O 1
ATOM 779 N N . GLY A 1 100 ? 26.991 76.778 1.796 1.00 67.63 100 GLY A N 1
ATOM 780 C CA . GLY A 1 100 ? 28.315 77.379 1.849 1.00 66.38 100 GLY A CA 1
ATOM 781 C C . GLY A 1 100 ? 28.225 78.876 2.020 1.00 63.90 100 GLY A C 1
ATOM 782 O O . GLY A 1 100 ? 28.970 79.617 1.381 1.00 59.03 100 GLY A O 1
ATOM 783 N N . ASP A 1 101 ? 27.305 79.311 2.882 1.00 64.25 101 ASP A N 1
ATOM 784 C CA . ASP A 1 101 ? 27.163 80.717 3.212 1.00 70.10 101 ASP A CA 1
ATOM 785 C C . ASP A 1 101 ? 28.478 81.213 3.738 1.00 69.33 101 ASP A C 1
ATOM 786 O O . ASP A 1 101 ? 29.206 80.459 4.371 1.00 78.43 101 ASP A O 1
ATOM 791 N N . SER A 1 102 ? 28.771 82.481 3.491 1.00 74.87 102 SER A N 1
ATOM 792 C CA . SER A 1 102 ? 30.011 83.089 3.970 1.00 80.02 102 SER A CA 1
ATOM 793 C C . SER A 1 102 ? 30.121 83.113 5.482 1.00 74.83 102 SER A C 1
ATOM 794 O O . SER A 1 102 ? 31.222 83.032 5.996 1.00 81.10 102 SER A O 1
ATOM 797 N N . SER A 1 103 ? 28.997 83.229 6.187 1.00 74.10 103 SER A N 1
ATOM 798 C CA . SER A 1 103 ? 29.008 83.324 7.656 1.00 74.00 103 SER A CA 1
ATOM 799 C C . SER A 1 103 ? 29.055 81.949 8.362 1.00 77.25 103 SER A C 1
ATOM 800 O O . SER A 1 103 ? 28.142 81.141 8.197 1.00 80.17 103 SER A O 1
ATOM 803 N N . PRO A 1 104 ? 30.102 81.691 9.177 1.00 79.57 104 PRO A N 1
ATOM 804 C CA . PRO A 1 104 ? 30.222 80.398 9.866 1.00 82.70 104 PRO A CA 1
ATOM 805 C C . PRO A 1 104 ? 29.007 79.979 10.719 1.00 78.21 104 PRO A C 1
ATOM 806 O O . PRO A 1 104 ? 28.698 78.776 10.788 1.00 71.62 104 PRO A O 1
ATOM 810 N N . LEU A 1 105 ? 28.348 80.944 11.364 1.00 69.06 105 LEU A N 1
ATOM 811 C CA . LEU A 1 105 ? 27.189 80.629 12.195 1.00 70.00 105 LEU A CA 1
ATOM 812 C C . LEU A 1 105 ? 25.974 80.267 11.326 1.00 71.40 105 LEU A C 1
ATOM 813 O O . LEU A 1 105 ? 25.257 79.273 11.586 1.00 67.81 105 LEU A O 1
ATOM 818 N N . ILE A 1 106 ? 25.747 81.074 10.297 1.00 61.45 106 ILE A N 1
ATOM 819 C CA . ILE A 1 106 ? 24.704 80.776 9.358 1.00 64.32 106 ILE A CA 1
ATOM 820 C C . ILE A 1 106 ? 24.992 79.397 8.735 1.00 64.08 106 ILE A C 1
ATOM 821 O O . ILE A 1 106 ? 24.135 78.503 8.728 1.00 63.74 106 ILE A O 1
ATOM 826 N N . ARG A 1 107 ? 26.207 79.225 8.231 1.00 58.29 107 ARG A N 1
ATOM 827 C CA . ARG A 1 107 ? 26.589 77.980 7.578 1.00 63.40 107 ARG A CA 1
ATOM 828 C C . ARG A 1 107 ? 26.316 76.770 8.462 1.00 60.04 107 ARG A C 1
ATOM 829 O O . ARG A 1 107 ? 25.826 75.744 7.996 1.00 60.83 107 ARG A O 1
ATOM 837 N N . ALA A 1 108 ? 26.640 76.896 9.739 1.00 59.29 108 ALA A N 1
ATOM 838 C CA . ALA A 1 108 ? 26.559 75.765 10.647 1.00 62.52 108 ALA A CA 1
ATOM 839 C C . ALA A 1 108 ? 25.122 75.396 10.877 1.00 63.63 108 ALA A C 1
ATOM 840 O O . ALA A 1 108 ? 24.776 74.203 10.885 1.00 66.25 108 ALA A O 1
ATOM 842 N N . THR A 1 109 ? 24.313 76.437 11.084 1.00 60.03 109 THR A N 1
ATOM 843 C CA . THR A 1 109 ? 22.866 76.313 11.244 1.00 59.51 109 THR A CA 1
ATOM 844 C C . THR A 1 109 ? 22.227 75.601 10.039 1.00 53.41 109 THR A C 1
ATOM 845 O O . THR A 1 109 ? 21.526 74.603 10.181 1.00 51.41 109 THR A O 1
ATOM 849 N N . VAL A 1 110 ? 22.516 76.086 8.848 1.00 51.86 110 VAL A N 1
ATOM 850 C CA . VAL A 1 110 ? 21.981 75.477 7.643 1.00 50.44 110 VAL A CA 1
ATOM 851 C C . VAL A 1 110 ? 22.406 74.024 7.561 1.00 51.25 110 VAL A C 1
ATOM 852 O O . VAL A 1 110 ? 21.644 73.145 7.117 1.00 48.09 110 VAL A O 1
ATOM 856 N N . GLY A 1 111 ? 23.645 73.782 7.972 1.00 52.66 111 GLY A N 1
ATOM 857 C CA . GLY A 1 111 ? 24.199 72.438 7.961 1.00 56.68 111 GLY A CA 1
ATOM 858 C C . GLY A 1 111 ? 23.404 71.445 8.792 1.00 53.85 111 GLY A C 1
ATOM 859 O O . GLY A 1 111 ? 23.146 70.315 8.372 1.00 50.19 111 GLY A O 1
ATOM 860 N N . ILE A 1 112 ? 23.012 71.880 9.974 1.00 52.50 112 ILE A N 1
ATOM 861 C CA . ILE A 1 112 ? 22.386 70.983 10.920 1.00 56.78 112 ILE A CA 1
ATOM 862 C C . ILE A 1 112 ? 20.931 70.721 10.525 1.00 57.81 112 ILE A C 1
ATOM 863 O O . ILE A 1 112 ? 20.417 69.618 10.695 1.00 54.27 112 ILE A O 1
ATOM 868 N N . LEU A 1 113 ? 20.284 71.732 9.963 1.00 60.93 113 LEU A N 1
ATOM 869 C CA . LEU A 1 113 ? 19.009 71.524 9.319 1.00 59.69 113 LEU A CA 1
ATOM 870 C C . LEU A 1 113 ? 19.132 70.430 8.286 1.00 58.86 113 LEU A C 1
ATOM 871 O O . LEU A 1 113 ? 18.387 69.456 8.328 1.00 59.37 113 LEU A O 1
ATOM 876 N N . ILE A 1 114 ? 20.087 70.581 7.369 1.00 56.99 114 ILE A N 1
ATOM 877 C CA . ILE A 1 114 ? 20.239 69.606 6.299 1.00 58.20 114 ILE A CA 1
ATOM 878 C C . ILE A 1 114 ? 20.342 68.213 6.914 1.00 58.41 114 ILE A C 1
ATOM 879 O O . ILE A 1 114 ? 19.604 67.325 6.534 1.00 63.38 114 ILE A O 1
ATOM 884 N N . THR A 1 115 ? 21.229 68.034 7.884 1.00 58.80 115 THR A N 1
ATOM 885 C CA . THR A 1 115 ? 21.482 66.714 8.448 1.00 57.70 115 THR A CA 1
ATOM 886 C C . THR A 1 115 ? 20.273 66.207 9.261 1.00 59.08 115 THR A C 1
ATOM 887 O O . THR A 1 115 ? 19.964 65.009 9.231 1.00 64.64 115 THR A O 1
ATOM 891 N N . THR A 1 116 ? 19.585 67.105 9.965 1.00 52.72 116 THR A N 1
ATOM 892 C CA . THR A 1 116 ? 18.432 66.717 10.762 1.00 51.24 116 THR A CA 1
ATOM 893 C C . THR A 1 116 ? 17.288 66.245 9.892 1.00 52.05 116 THR A C 1
ATOM 894 O O . THR A 1 116 ? 16.679 65.203 10.155 1.00 55.94 116 THR A O 1
ATOM 898 N N . ILE A 1 117 ? 16.983 67.023 8.862 1.00 46.76 117 ILE A N 1
ATOM 899 C CA . ILE A 1 117 ? 15.972 66.626 7.909 1.00 48.45 117 ILE A CA 1
ATOM 900 C C . ILE A 1 117 ? 16.331 65.293 7.260 1.00 51.94 117 ILE A C 1
ATOM 901 O O . ILE A 1 117 ? 15.456 64.473 6.957 1.00 56.70 117 ILE A O 1
ATOM 906 N N . ALA A 1 118 ? 17.621 65.079 7.030 1.00 55.68 118 ALA A N 1
ATOM 907 C CA . ALA A 1 118 ? 18.084 63.875 6.356 1.00 58.19 118 ALA A CA 1
ATOM 908 C C . ALA A 1 118 ? 17.940 62.616 7.215 1.00 63.58 118 ALA A C 1
ATOM 909 O O . ALA A 1 118 ? 17.813 61.506 6.675 1.00 67.63 118 ALA A O 1
ATOM 911 N N . SER A 1 119 ? 17.948 62.769 8.535 1.00 61.66 119 SER A N 1
ATOM 912 C CA . SER A 1 119 ? 17.750 61.611 9.397 1.00 64.12 119 SER A CA 1
ATOM 913 C C . SER A 1 119 ? 16.265 61.437 9.772 1.00 69.21 119 SER A C 1
ATOM 914 O O . SER A 1 119 ? 15.709 60.346 9.601 1.00 69.58 119 SER A O 1
ATOM 917 N N . LYS A 1 120 ? 15.634 62.506 10.262 1.00 75.67 120 LYS A N 1
ATOM 918 C CA . LYS A 1 120 ? 14.231 62.457 10.688 1.00 73.77 120 LYS A CA 1
ATOM 919 C C . LYS A 1 120 ? 13.351 62.218 9.481 1.00 71.80 120 LYS A C 1
ATOM 920 O O . LYS A 1 120 ? 12.556 61.299 9.454 1.00 65.99 120 LYS A O 1
ATOM 926 N N . GLY A 1 121 ? 13.527 63.047 8.466 1.00 83.01 121 GLY A N 1
ATOM 927 C CA . GLY A 1 121 ? 12.798 62.901 7.214 1.00 81.23 121 GLY A CA 1
ATOM 928 C C . GLY A 1 121 ? 13.159 61.671 6.414 1.00 81.43 121 GLY A C 1
ATOM 929 O O . GLY A 1 121 ? 12.365 61.229 5.597 1.00 84.78 121 GLY A O 1
ATOM 930 N N . GLU A 1 122 ? 14.354 61.123 6.619 1.00 80.44 122 GLU A N 1
ATOM 931 C CA . GLU A 1 122 ? 14.726 59.881 5.960 1.00 79.79 122 GLU A CA 1
ATOM 932 C C . GLU A 1 122 ? 15.219 60.136 4.522 1.00 76.55 122 GLU A C 1
ATOM 933 O O . GLU A 1 122 ? 14.722 61.021 3.831 1.00 75.43 122 GLU A O 1
ATOM 939 N N . LEU A 1 123 ? 16.195 59.347 4.078 1.00 73.86 123 LEU A N 1
ATOM 940 C CA . LEU A 1 123 ? 16.975 59.687 2.874 1.00 77.11 123 LEU A CA 1
ATOM 941 C C . LEU A 1 123 ? 16.276 59.416 1.547 1.00 76.68 123 LEU A C 1
ATOM 942 O O . LEU A 1 123 ? 16.475 60.159 0.585 1.00 75.51 123 LEU A O 1
ATOM 947 N N . GLN A 1 124 ? 15.496 58.341 1.478 1.00 79.64 124 GLN A N 1
ATOM 948 C CA . GLN A 1 124 ? 14.760 58.013 0.254 1.00 80.26 124 GLN A CA 1
ATOM 949 C C . GLN A 1 124 ? 13.784 59.134 -0.145 1.00 82.76 124 GLN A C 1
ATOM 950 O O . GLN A 1 124 ? 13.523 59.326 -1.334 1.00 88.98 124 GLN A O 1
ATOM 956 N N . ASN A 1 125 ? 13.290 59.889 0.841 1.00 82.20 125 ASN A N 1
ATOM 957 C CA . ASN A 1 125 ? 12.411 61.057 0.599 1.00 81.47 125 ASN A CA 1
ATOM 958 C C . ASN A 1 125 ? 13.137 62.343 0.163 1.00 77.54 125 ASN A C 1
ATOM 959 O O . ASN A 1 125 ? 12.496 63.312 -0.238 1.00 81.06 125 ASN A O 1
ATOM 964 N N . TRP A 1 126 ? 14.468 62.341 0.237 1.00 74.99 126 TRP A N 1
ATOM 965 C CA . TRP A 1 126 ? 15.303 63.378 -0.364 1.00 65.96 126 TRP A CA 1
ATOM 966 C C . TRP A 1 126 ? 16.297 62.688 -1.300 1.00 70.00 126 TRP A C 1
ATOM 967 O O . TRP A 1 126 ? 17.494 62.657 -1.042 1.00 74.28 126 TRP A O 1
ATOM 978 N N . PRO A 1 127 ? 15.804 62.136 -2.412 1.00 84.23 127 PRO A N 1
ATOM 979 C CA . PRO A 1 127 ? 16.626 61.220 -3.205 1.00 87.81 127 PRO A CA 1
ATOM 980 C C . PRO A 1 127 ? 17.733 61.889 -4.033 1.00 84.96 127 PRO A C 1
ATOM 981 O O . PRO A 1 127 ? 18.593 61.192 -4.567 1.00 86.62 127 PRO A O 1
ATOM 985 N N . ASP A 1 128 ? 17.719 63.217 -4.127 1.00 82.54 128 ASP A N 1
ATOM 986 C CA . ASP A 1 128 ? 18.765 63.946 -4.834 1.00 85.09 128 ASP A CA 1
ATOM 987 C C . ASP A 1 128 ? 19.865 64.469 -3.893 1.00 78.48 128 ASP A C 1
ATOM 988 O O . ASP A 1 128 ? 20.899 64.982 -4.354 1.00 69.57 128 ASP A O 1
ATOM 993 N N . LEU A 1 129 ? 19.659 64.318 -2.583 1.00 69.20 129 LEU A N 1
ATOM 994 C CA . LEU A 1 129 ? 20.541 64.929 -1.604 1.00 61.48 129 LEU A CA 1
ATOM 995 C C . LEU A 1 129 ? 22.003 64.525 -1.754 1.00 60.16 129 LEU A C 1
ATOM 996 O O . LEU A 1 129 ? 22.895 65.365 -1.706 1.00 62.49 129 LEU A O 1
ATOM 1001 N N . LEU A 1 130 ? 22.252 63.238 -1.912 1.00 58.56 130 LEU A N 1
ATOM 1002 C CA . LEU A 1 130 ? 23.616 62.751 -2.034 1.00 60.88 130 LEU A CA 1
ATOM 1003 C C . LEU A 1 130 ? 24.338 63.189 -3.302 1.00 62.46 130 LEU A C 1
ATOM 1004 O O . LEU A 1 130 ? 25.409 63.795 -3.213 1.00 67.99 130 LEU A O 1
ATOM 1009 N N . PRO A 1 131 ? 23.772 62.900 -4.485 1.00 65.77 131 PRO A N 1
ATOM 1010 C CA . PRO A 1 131 ? 24.462 63.395 -5.691 1.00 64.18 131 PRO A CA 1
ATOM 1011 C C . PRO A 1 131 ? 24.656 64.902 -5.678 1.00 62.99 131 PRO A C 1
ATOM 1012 O O . PRO A 1 131 ? 25.616 65.408 -6.249 1.00 71.74 131 PRO A O 1
ATOM 1016 N N . LYS A 1 132 ? 23.748 65.608 -5.024 1.00 64.93 132 LYS A N 1
ATOM 1017 C CA . LYS A 1 132 ? 23.856 67.048 -4.905 1.00 69.27 132 LYS A CA 1
ATOM 1018 C C . LYS A 1 132 ? 25.041 67.433 -4.010 1.00 62.98 132 LYS A C 1
ATOM 1019 O O . LYS A 1 132 ? 25.916 68.203 -4.426 1.00 64.49 132 LYS A O 1
ATOM 1025 N N . LEU A 1 133 ? 25.082 66.885 -2.799 1.00 56.76 133 LEU A N 1
ATOM 1026 C CA . LEU A 1 133 ? 26.223 67.107 -1.899 1.00 55.28 133 LEU A CA 1
ATOM 1027 C C . LEU A 1 133 ? 27.554 66.653 -2.512 1.00 56.82 133 LEU A C 1
ATOM 1028 O O . LEU A 1 133 ? 28.562 67.379 -2.453 1.00 52.62 133 LEU A O 1
ATOM 1033 N N . CYS A 1 134 ? 27.563 65.460 -3.106 1.00 55.56 134 CYS A N 1
ATOM 1034 C CA . CYS A 1 134 ? 28.763 64.995 -3.782 1.00 58.25 134 CYS A CA 1
ATOM 1035 C C . CYS A 1 134 ? 29.223 65.980 -4.883 1.00 60.45 134 CYS A C 1
ATOM 1036 O O . CYS A 1 134 ? 30.413 66.283 -4.971 1.00 62.78 134 CYS A O 1
ATOM 1039 N N . SER A 1 135 ? 28.293 66.506 -5.683 1.00 61.63 135 SER A N 1
ATOM 1040 C CA . SER A 1 135 ? 28.622 67.523 -6.700 1.00 62.20 135 SER A CA 1
ATOM 1041 C C . SER A 1 135 ? 29.256 68.812 -6.091 1.00 64.73 135 SER A C 1
ATOM 1042 O O . SER A 1 135 ? 30.159 69.416 -6.685 1.00 65.82 135 SER A O 1
ATOM 1045 N N . LEU A 1 136 ? 28.791 69.223 -4.910 1.00 60.35 136 LEU A N 1
ATOM 1046 C CA . LEU A 1 136 ? 29.261 70.454 -4.294 1.00 57.46 136 LEU A CA 1
ATOM 1047 C C . LEU A 1 136 ? 30.639 70.323 -3.686 1.00 61.38 136 LEU A C 1
ATOM 1048 O O . LEU A 1 136 ? 31.249 71.319 -3.292 1.00 64.05 136 LEU A O 1
ATOM 1053 N N . LEU A 1 137 ? 31.129 69.094 -3.582 1.00 64.73 137 LEU A N 1
ATOM 1054 C CA . LEU A 1 137 ? 32.485 68.862 -3.084 1.00 67.61 137 LEU A CA 1
ATOM 1055 C C . LEU A 1 137 ? 33.531 69.385 -4.049 1.00 68.76 137 LEU A C 1
ATOM 1056 O O . LEU A 1 137 ? 34.641 69.724 -3.646 1.00 74.03 137 LEU A O 1
ATOM 1061 N N . ASP A 1 138 ? 33.165 69.455 -5.321 1.00 69.37 138 ASP A N 1
ATOM 1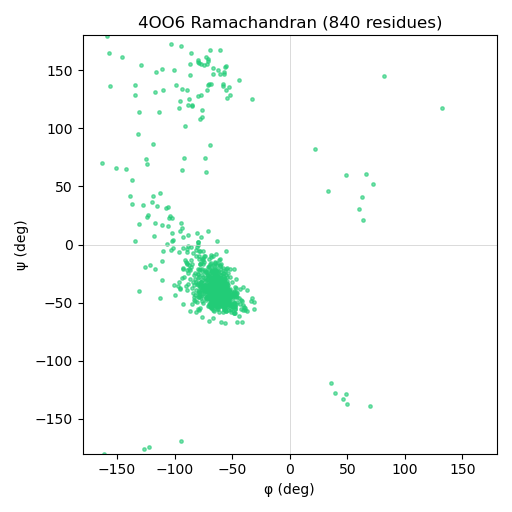062 C CA . ASP A 1 138 ? 34.054 69.961 -6.335 1.00 71.64 138 ASP A CA 1
ATOM 1063 C C . ASP A 1 138 ? 33.964 71.481 -6.543 1.00 71.43 138 ASP A C 1
ATOM 1064 O O . ASP A 1 138 ? 34.757 72.059 -7.304 1.00 69.33 138 ASP A O 1
ATOM 1069 N N . SER A 1 139 ? 33.032 72.126 -5.837 1.00 70.32 139 SER A N 1
ATOM 1070 C CA . SER A 1 139 ? 32.887 73.585 -5.866 1.00 71.44 139 SER A CA 1
ATOM 1071 C C . SER A 1 139 ? 34.242 74.310 -5.763 1.00 78.22 139 SER A C 1
ATOM 1072 O O . SER A 1 139 ? 35.152 73.873 -5.055 1.00 73.77 139 SER A O 1
ATOM 1075 N N . GLU A 1 140 ? 34.377 75.401 -6.509 1.00 87.52 140 GLU A N 1
ATOM 1076 C CA . GLU A 1 140 ? 35.564 76.232 -6.427 1.00 86.55 140 GLU A CA 1
ATOM 1077 C C . GLU A 1 140 ? 35.511 77.007 -5.125 1.00 79.33 140 GLU A C 1
ATOM 1078 O O . GLU A 1 140 ? 36.559 77.344 -4.585 1.00 73.47 140 GLU A O 1
ATOM 1084 N N . ASP A 1 141 ? 34.296 77.297 -4.633 1.00 74.80 141 ASP A N 1
ATOM 1085 C CA . ASP A 1 141 ? 34.124 78.026 -3.369 1.00 78.51 141 ASP A CA 1
ATOM 1086 C C . ASP A 1 141 ? 34.389 77.107 -2.167 1.00 77.93 141 ASP A C 1
ATOM 1087 O O . ASP A 1 141 ? 33.603 76.226 -1.862 1.00 73.68 141 ASP A O 1
ATOM 1092 N N . TYR A 1 142 ? 35.494 77.351 -1.475 1.00 76.16 142 TYR A N 1
ATOM 1093 C CA . TYR A 1 142 ? 35.904 76.529 -0.357 1.00 71.23 142 TYR A CA 1
ATOM 1094 C C . TYR A 1 142 ? 34.788 76.243 0.662 1.00 70.58 142 TYR A C 1
ATOM 1095 O O . TYR A 1 142 ? 34.540 75.098 1.029 1.00 65.08 142 TYR A O 1
ATOM 1104 N N . ASN A 1 143 ? 34.137 77.292 1.140 1.00 66.81 143 ASN A N 1
ATOM 1105 C CA . ASN A 1 143 ? 33.105 77.134 2.153 1.00 61.25 143 ASN A CA 1
ATOM 1106 C C . ASN A 1 143 ? 31.981 76.202 1.743 1.00 55.30 143 ASN A C 1
ATOM 1107 O O . ASN A 1 143 ? 31.288 75.660 2.586 1.00 54.83 143 ASN A O 1
ATOM 1112 N N . THR A 1 144 ? 31.779 76.047 0.445 1.00 55.02 144 THR A N 1
ATOM 1113 C CA . THR A 1 144 ? 30.739 75.163 -0.086 1.00 58.12 144 THR A CA 1
ATOM 1114 C C . THR A 1 144 ? 31.196 73.722 0.009 1.00 57.56 144 THR A C 1
ATOM 1115 O O . THR A 1 144 ? 30.434 72.851 0.416 1.00 55.95 144 THR A O 1
ATOM 1119 N N . CYS A 1 145 ? 32.441 73.491 -0.402 1.00 58.32 145 CYS A N 1
ATOM 1120 C CA . CYS A 1 145 ? 33.109 72.225 -0.196 1.00 60.30 145 CYS A CA 1
ATOM 1121 C C . CYS A 1 145 ? 32.993 71.829 1.270 1.00 57.03 145 CYS A C 1
ATOM 1122 O O . CYS A 1 145 ? 32.442 70.797 1.575 1.00 54.89 145 CYS A O 1
ATOM 1125 N N . GLU A 1 146 ? 33.466 72.667 2.176 1.00 60.11 146 GLU A N 1
ATOM 1126 C CA . GLU A 1 146 ? 33.442 72.321 3.595 1.00 66.58 146 GLU A CA 1
ATOM 1127 C C . GLU A 1 146 ? 32.025 71.957 4.035 1.00 62.62 146 GLU A C 1
ATOM 1128 O O . GLU A 1 146 ? 31.820 70.913 4.658 1.00 55.68 146 GLU A O 1
ATOM 1134 N N . GLY A 1 147 ? 31.060 72.812 3.697 1.00 61.30 147 GLY A N 1
ATOM 1135 C CA . GLY A 1 147 ? 29.665 72.635 4.122 1.00 57.66 147 GLY A CA 1
ATOM 1136 C C . GLY A 1 147 ? 29.066 71.307 3.687 1.00 54.79 147 GLY A C 1
ATOM 1137 O O . GLY A 1 147 ? 28.358 70.639 4.452 1.00 55.90 147 GLY A O 1
ATOM 1138 N N . ALA A 1 148 ? 29.362 70.915 2.456 1.00 49.34 148 ALA A N 1
ATOM 1139 C CA . ALA A 1 148 ? 28.825 69.682 1.893 1.00 47.93 148 ALA A CA 1
ATOM 1140 C C . ALA A 1 148 ? 29.367 68.477 2.642 1.00 50.49 148 ALA A C 1
ATOM 1141 O O . ALA A 1 148 ? 28.638 67.536 2.945 1.00 53.62 148 ALA A O 1
ATOM 1143 N N . PHE A 1 149 ? 30.668 68.530 2.914 1.00 49.77 149 PHE A N 1
ATOM 1144 C CA . PHE A 1 149 ? 31.382 67.499 3.626 1.00 46.20 149 PHE A CA 1
ATOM 1145 C C . PHE A 1 149 ? 31.023 67.457 5.095 1.00 48.34 149 PHE A C 1
ATOM 1146 O O . PHE A 1 149 ? 31.051 66.406 5.690 1.00 50.28 149 PHE A O 1
ATOM 1154 N N . GLY A 1 150 ? 30.725 68.608 5.681 1.00 52.92 150 GLY A N 1
ATOM 1155 C CA . GLY A 1 150 ? 30.182 68.655 7.025 1.00 53.64 150 GLY A CA 1
ATOM 1156 C C . GLY A 1 150 ? 28.914 67.836 7.089 1.00 53.98 150 GLY A C 1
ATOM 1157 O O . GLY A 1 150 ? 28.740 67.016 8.002 1.00 53.65 150 GLY A O 1
ATOM 1158 N N . ALA A 1 151 ? 28.041 68.040 6.102 1.00 50.94 151 ALA A N 1
ATOM 1159 C CA . ALA A 1 151 ? 26.767 67.332 6.059 1.00 51.36 151 ALA A CA 1
ATOM 1160 C C . ALA A 1 151 ? 27.043 65.869 5.793 1.00 49.15 151 ALA A C 1
ATOM 1161 O O . ALA A 1 151 ? 26.635 65.013 6.547 1.00 49.84 151 ALA A O 1
ATOM 1163 N N . LEU A 1 152 ? 27.763 65.591 4.721 1.00 49.00 152 LEU A N 1
ATOM 1164 C CA . LEU A 1 152 ? 28.108 64.223 4.393 1.00 53.19 152 LEU A CA 1
ATOM 1165 C C . LEU A 1 152 ? 28.706 63.412 5.562 1.00 53.37 152 LEU A C 1
ATOM 1166 O O . LEU A 1 152 ? 28.321 62.262 5.769 1.00 56.12 152 LEU A O 1
ATOM 1171 N N . GLN A 1 153 ? 29.630 63.989 6.317 1.00 50.99 153 GLN A N 1
ATOM 1172 C CA . GLN A 1 153 ? 30.119 63.311 7.509 1.00 51.13 153 GLN A CA 1
ATOM 1173 C C . GLN A 1 153 ? 28.961 62.914 8.424 1.00 49.47 153 GLN A C 1
ATOM 1174 O O . GLN A 1 153 ? 28.779 61.753 8.752 1.00 48.37 153 GLN A O 1
ATOM 1180 N N . LYS A 1 154 ? 28.161 63.885 8.813 1.00 50.97 154 LYS A N 1
ATOM 1181 C CA . LYS A 1 154 ? 27.039 63.621 9.721 1.00 52.86 154 LYS A CA 1
ATOM 1182 C C . LYS A 1 154 ? 26.043 62.590 9.176 1.00 47.89 154 LYS A C 1
ATOM 1183 O O . LYS A 1 154 ? 25.518 61.773 9.904 1.00 50.41 154 LYS A O 1
ATOM 1189 N N . ILE A 1 155 ? 25.790 62.631 7.890 1.00 45.76 155 ILE A N 1
ATOM 1190 C CA . ILE A 1 155 ? 24.900 61.684 7.279 1.00 46.88 155 ILE A CA 1
ATOM 1191 C C . ILE A 1 155 ? 25.512 60.301 7.335 1.00 51.01 155 ILE A C 1
ATOM 1192 O O . ILE A 1 155 ? 24.849 59.353 7.725 1.00 57.99 155 ILE A O 1
ATOM 1197 N N . CYS A 1 156 ? 26.782 60.184 6.969 1.00 53.21 156 CYS A N 1
ATOM 1198 C CA . CYS A 1 156 ? 27.472 58.908 7.062 1.00 52.35 156 CYS A CA 1
ATOM 1199 C C . CYS A 1 156 ? 27.435 58.334 8.478 1.00 53.54 156 CYS A C 1
ATOM 1200 O O . CYS A 1 156 ? 27.217 57.137 8.665 1.00 49.13 156 CYS A O 1
ATOM 1203 N N . GLU A 1 157 ? 27.645 59.185 9.473 1.00 56.24 157 GLU A N 1
ATOM 1204 C CA . GLU A 1 157 ? 27.560 58.738 10.855 1.00 59.61 157 GLU A CA 1
ATOM 1205 C C . GLU A 1 157 ? 26.134 58.316 11.217 1.00 56.20 157 GLU A C 1
ATOM 1206 O O . GLU A 1 157 ? 25.958 57.287 11.842 1.00 63.76 157 GLU A O 1
ATOM 1212 N N . ASP A 1 158 ? 25.127 59.088 10.817 1.00 56.69 158 ASP A N 1
ATOM 1213 C CA . ASP A 1 158 ? 23.732 58.819 11.233 1.00 60.41 158 ASP A CA 1
ATOM 1214 C C . ASP A 1 158 ? 23.135 57.626 10.506 1.00 59.57 158 ASP A C 1
ATOM 1215 O O . ASP A 1 158 ? 22.465 56.797 11.138 1.00 60.94 158 ASP A O 1
ATOM 1220 N N . SER A 1 159 ? 23.426 57.511 9.204 1.00 55.36 159 SER A N 1
ATOM 1221 C CA . SER A 1 159 ? 22.735 56.568 8.328 1.00 53.69 159 SER A CA 1
ATOM 1222 C C . SER A 1 159 ? 23.615 55.599 7.490 1.00 52.50 159 SER A C 1
ATOM 1223 O O . SER A 1 159 ? 23.252 55.231 6.376 1.00 49.02 159 SER A O 1
ATOM 1226 N N . ALA A 1 160 ? 24.748 55.148 8.012 1.00 53.83 160 ALA A N 1
ATOM 1227 C CA . ALA A 1 160 ? 25.621 54.277 7.217 1.00 52.33 160 ALA A CA 1
ATOM 1228 C C . ALA A 1 160 ? 24.909 53.050 6.722 1.00 57.18 160 ALA A C 1
ATOM 1229 O O . ALA A 1 160 ? 25.069 52.679 5.572 1.00 64.18 160 ALA A O 1
ATOM 1231 N N . GLU A 1 161 ? 24.144 52.402 7.594 1.00 62.06 161 GLU A N 1
ATOM 1232 C CA . GLU A 1 161 ? 23.518 51.111 7.266 1.00 68.94 161 GLU A CA 1
ATOM 1233 C C . GLU A 1 161 ? 22.473 51.222 6.153 1.00 63.36 161 GLU A C 1
ATOM 1234 O O . GLU A 1 161 ? 22.245 50.263 5.438 1.00 67.92 161 GLU A O 1
ATOM 1240 N N . ILE A 1 162 ? 21.855 52.392 6.010 1.00 62.22 162 ILE A N 1
ATOM 1241 C CA . ILE A 1 162 ? 20.904 52.685 4.920 1.00 62.91 162 ILE A CA 1
ATOM 1242 C C . ILE A 1 162 ? 21.655 52.859 3.591 1.00 62.37 162 ILE A C 1
ATOM 1243 O O . ILE A 1 162 ? 21.232 52.353 2.544 1.00 65.21 162 ILE A O 1
ATOM 1248 N N . LEU A 1 163 ? 22.755 53.600 3.627 1.00 56.02 163 LEU A N 1
ATOM 1249 C CA . LEU A 1 163 ? 23.530 53.854 2.426 1.00 56.83 163 LEU A CA 1
ATOM 1250 C C . LEU A 1 163 ? 24.082 52.571 1.795 1.00 59.23 163 LEU A C 1
ATOM 1251 O O . LEU A 1 163 ? 24.156 52.446 0.561 1.00 60.87 163 LEU A O 1
ATOM 1256 N N . ASP A 1 164 ? 24.470 51.633 2.650 1.00 55.83 164 ASP A N 1
ATOM 1257 C CA . ASP A 1 164 ? 25.055 50.379 2.225 1.00 61.08 164 ASP A CA 1
ATOM 1258 C C . ASP A 1 164 ? 23.894 49.409 2.133 1.00 66.13 164 ASP A C 1
ATOM 1259 O O . ASP A 1 164 ? 23.804 48.414 2.863 1.00 69.78 164 ASP A O 1
ATOM 1264 N N . SER A 1 165 ? 22.993 49.725 1.210 1.00 75.50 165 SER A N 1
ATOM 1265 C CA . SER A 1 165 ? 21.704 49.068 1.136 1.00 76.81 165 SER A CA 1
ATOM 1266 C C . SER A 1 165 ? 21.123 49.177 -0.264 1.00 78.03 165 SER A C 1
ATOM 1267 O O . SER A 1 165 ? 21.580 50.007 -1.068 1.00 71.12 165 SER A O 1
ATOM 1270 N N . ASP A 1 166 ? 20.103 48.347 -0.527 1.00 83.77 166 ASP A N 1
ATOM 1271 C CA . ASP A 1 166 ? 19.321 48.402 -1.783 1.00 83.55 166 ASP A CA 1
ATOM 1272 C C . ASP A 1 166 ? 18.428 49.654 -1.871 1.00 77.46 166 ASP A C 1
ATOM 1273 O O . ASP A 1 166 ? 18.157 50.139 -2.965 1.00 71.09 166 ASP A O 1
ATOM 1278 N N . VAL A 1 167 ? 18.031 50.189 -0.716 1.00 74.41 167 VAL A N 1
ATOM 1279 C CA . VAL A 1 167 ? 17.200 51.407 -0.616 1.00 73.11 167 VAL A CA 1
ATOM 1280 C C . VAL A 1 167 ? 17.560 52.584 -1.545 1.00 73.93 167 VAL A C 1
ATOM 1281 O O . VAL A 1 167 ? 16.656 53.263 -2.022 1.00 78.24 167 VAL A O 1
ATOM 1285 N N . LEU A 1 168 ? 18.845 52.848 -1.791 1.00 79.72 168 LEU A N 1
ATOM 1286 C CA . LEU A 1 168 ? 19.249 54.028 -2.590 1.00 79.95 168 LEU A CA 1
ATOM 1287 C C . LEU A 1 168 ? 20.086 53.720 -3.818 1.00 82.70 168 LEU A C 1
ATOM 1288 O O . LEU A 1 168 ? 20.869 54.557 -4.289 1.00 82.19 168 LEU A O 1
ATOM 1293 N N . ASP A 1 169 ? 19.935 52.512 -4.331 1.00 86.72 169 ASP A N 1
ATOM 1294 C CA . ASP A 1 169 ? 20.703 52.072 -5.490 1.00 93.68 169 ASP A CA 1
ATOM 1295 C C . ASP A 1 169 ? 22.234 52.018 -5.223 1.00 81.30 169 ASP A C 1
ATOM 1296 O O . ASP A 1 169 ? 23.023 52.018 -6.155 1.00 81.02 169 ASP A O 1
ATOM 1301 N N . ARG A 1 170 ? 22.625 51.933 -3.947 1.00 73.53 170 ARG A N 1
ATOM 1302 C CA . ARG A 1 170 ? 23.986 51.574 -3.526 1.00 67.41 170 ARG A CA 1
ATOM 1303 C C . ARG A 1 170 ? 25.041 52.619 -3.903 1.00 65.61 170 ARG A C 1
ATOM 1304 O O . ARG A 1 170 ? 25.996 52.319 -4.634 1.00 60.85 170 ARG A O 1
ATOM 1312 N N . PRO A 1 171 ? 24.884 53.849 -3.388 1.00 59.82 171 PRO A N 1
ATOM 1313 C CA . PRO A 1 171 ? 25.717 54.977 -3.800 1.00 55.87 171 PRO A CA 1
ATOM 1314 C C . PRO A 1 171 ? 27.152 54.973 -3.284 1.00 55.86 171 PRO A C 1
ATOM 1315 O O . PRO A 1 171 ? 27.959 55.791 -3.740 1.00 59.04 171 PRO A O 1
ATOM 1319 N N . LEU A 1 172 ? 27.485 54.078 -2.355 1.00 50.53 172 LEU A N 1
ATOM 1320 C CA . LEU A 1 172 ? 28.836 54.061 -1.792 1.00 48.84 172 LEU A CA 1
ATOM 1321 C C . LEU A 1 172 ? 29.869 53.661 -2.833 1.00 49.90 172 LEU A C 1
ATOM 1322 O O . LEU A 1 172 ? 31.055 53.988 -2.708 1.00 52.31 172 LEU A O 1
ATOM 1327 N N . ASN A 1 173 ? 29.412 52.942 -3.852 1.00 50.04 173 ASN A N 1
ATOM 1328 C CA . ASN A 1 173 ? 30.254 52.566 -4.966 1.00 50.95 173 ASN A CA 1
ATOM 1329 C C . ASN A 1 173 ? 30.874 53.740 -5.748 1.00 49.87 173 ASN A C 1
ATOM 1330 O O . ASN A 1 173 ? 31.964 53.563 -6.287 1.00 46.57 173 ASN A O 1
ATOM 1335 N N . ILE A 1 174 ? 30.213 54.903 -5.823 1.00 49.87 174 ILE A N 1
ATOM 1336 C CA . ILE A 1 174 ? 30.929 56.124 -6.262 1.00 56.30 174 ILE A CA 1
ATOM 1337 C C . ILE A 1 174 ? 31.441 56.948 -5.080 1.00 56.20 174 ILE A C 1
ATOM 1338 O O . ILE A 1 174 ? 32.540 57.505 -5.158 1.00 59.18 174 ILE A O 1
ATOM 1343 N N . MET A 1 175 ? 30.680 57.018 -3.989 1.00 56.00 175 MET A N 1
ATOM 1344 C CA . MET A 1 175 ? 30.996 57.972 -2.910 1.00 54.27 175 MET A CA 1
ATOM 1345 C C . MET A 1 175 ? 32.335 57.670 -2.254 1.00 53.50 175 MET A C 1
ATOM 1346 O O . MET A 1 175 ? 33.129 58.577 -2.002 1.00 49.89 175 MET A O 1
ATOM 1351 N N . ILE A 1 176 ? 32.574 56.398 -1.965 1.00 52.82 176 ILE A N 1
ATOM 1352 C CA . ILE A 1 176 ? 33.786 56.011 -1.272 1.00 54.72 176 ILE A CA 1
ATOM 1353 C C . ILE A 1 176 ? 34.997 56.401 -2.096 1.00 52.85 176 ILE A C 1
ATOM 1354 O O . ILE A 1 176 ? 35.894 57.056 -1.594 1.00 64.47 176 ILE A O 1
ATOM 1359 N N . PRO A 1 177 ? 35.032 56.020 -3.365 1.00 53.03 177 PRO A N 1
ATOM 1360 C CA . PRO A 1 177 ? 36.211 56.451 -4.117 1.00 51.00 177 PRO A CA 1
ATOM 1361 C C . PRO A 1 177 ? 36.354 57.979 -4.276 1.00 47.16 177 PRO A C 1
ATOM 1362 O O . PRO A 1 177 ? 37.476 58.466 -4.414 1.00 45.09 177 PRO A O 1
ATOM 1366 N N . LYS A 1 178 ? 35.243 58.712 -4.272 1.00 44.11 178 LYS A N 1
ATOM 1367 C CA . LYS A 1 178 ? 35.292 60.164 -4.317 1.00 48.50 178 LYS A CA 1
ATOM 1368 C C . LYS A 1 178 ? 35.912 60.697 -3.032 1.00 51.84 178 LYS A C 1
ATOM 1369 O O . LYS A 1 178 ? 36.764 61.567 -3.049 1.00 57.44 178 LYS A O 1
ATOM 1375 N N . PHE A 1 179 ? 35.483 60.148 -1.911 1.00 51.11 179 PHE A N 1
ATOM 1376 C CA . PHE A 1 179 ? 36.012 60.538 -0.641 1.00 48.55 179 PHE A CA 1
ATOM 1377 C C . PHE A 1 179 ? 37.507 60.343 -0.586 1.00 45.23 179 PHE A C 1
ATOM 1378 O O . PHE A 1 179 ? 38.204 61.192 -0.046 1.00 43.94 179 PHE A O 1
ATOM 1386 N N . LEU A 1 180 ? 38.011 59.241 -1.133 1.00 45.94 180 LEU A N 1
ATOM 1387 C CA . LEU A 1 180 ? 39.469 58.977 -1.059 1.00 47.96 180 LEU A CA 1
ATOM 1388 C C . LEU A 1 180 ? 40.256 60.021 -1.823 1.00 49.05 180 LEU A C 1
ATOM 1389 O O . LEU A 1 180 ? 41.357 60.381 -1.429 1.00 54.13 180 LEU A O 1
ATOM 1394 N N . GLN A 1 181 ? 39.692 60.533 -2.906 1.00 55.20 181 GLN A N 1
ATOM 1395 C CA . GLN A 1 181 ? 40.360 61.576 -3.654 1.00 57.44 181 GLN A CA 1
ATOM 1396 C C . GLN A 1 181 ? 40.622 62.751 -2.725 1.00 56.14 181 GLN A C 1
ATOM 1397 O O . GLN A 1 181 ? 41.669 63.390 -2.822 1.00 56.50 181 GLN A O 1
ATOM 1403 N N . PHE A 1 182 ? 39.716 62.988 -1.775 1.00 54.14 182 PHE A N 1
ATOM 1404 C CA . PHE A 1 182 ? 39.847 64.124 -0.852 1.00 52.88 182 PHE A CA 1
ATOM 1405 C C . PHE A 1 182 ? 40.793 63.980 0.339 1.00 50.84 182 PHE A C 1
ATOM 1406 O O . PHE A 1 182 ? 40.942 64.920 1.126 1.00 53.57 182 PHE A O 1
ATOM 1414 N N . PHE A 1 183 ? 41.481 62.852 0.454 1.00 48.63 183 PHE A N 1
ATOM 1415 C CA . PHE A 1 183 ? 42.533 62.718 1.462 1.00 52.08 183 PHE A CA 1
ATOM 1416 C C . PHE A 1 183 ? 43.754 63.571 1.125 1.00 59.26 183 PHE A C 1
ATOM 1417 O O . PHE A 1 183 ? 44.664 63.708 1.942 1.00 61.88 183 PHE A O 1
ATOM 1425 N N . LYS A 1 184 ? 43.810 64.093 -0.095 1.00 71.04 184 LYS A N 1
ATOM 1426 C CA . LYS A 1 184 ? 44.976 64.841 -0.570 1.00 75.15 184 LYS A CA 1
ATOM 1427 C C . LYS A 1 184 ? 44.689 66.326 -0.763 1.00 67.61 184 LYS A C 1
ATOM 1428 O O . LYS A 1 184 ? 45.448 67.034 -1.405 1.00 78.99 184 LYS A O 1
ATOM 1434 N N . HIS A 1 185 ? 43.597 66.793 -0.181 1.00 62.91 185 HIS A N 1
ATOM 1435 C CA . HIS A 1 185 ? 43.191 68.182 -0.266 1.00 59.19 185 HIS A CA 1
ATOM 1436 C C . HIS A 1 185 ? 44.135 68.948 0.612 1.00 61.46 185 HIS A C 1
ATOM 1437 O O . HIS A 1 185 ? 44.775 68.359 1.479 1.00 61.89 185 HIS A O 1
ATOM 1444 N N . SER A 1 186 ? 44.207 70.259 0.411 1.00 66.67 186 SER A N 1
ATOM 1445 C CA . SER A 1 186 ? 45.125 71.110 1.173 1.00 68.79 186 SER A CA 1
ATOM 1446 C C . SER A 1 186 ? 44.549 71.591 2.525 1.00 70.25 186 SER A C 1
ATOM 1447 O O . SER A 1 186 ? 45.289 72.117 3.366 1.00 81.01 186 SER A O 1
ATOM 1450 N N . SER A 1 187 ? 43.243 71.428 2.727 1.00 64.09 187 SER A N 1
ATOM 1451 C CA . SER A 1 187 ? 42.617 71.793 3.987 1.00 62.46 187 SER A CA 1
ATOM 1452 C C . SER A 1 187 ? 42.521 70.590 4.886 1.00 61.05 187 SER A C 1
ATOM 1453 O O . SER A 1 187 ? 41.936 69.571 4.508 1.00 60.45 187 SER A O 1
ATOM 1456 N N . PRO A 1 188 ? 43.088 70.701 6.085 1.00 59.32 188 PRO A N 1
ATOM 1457 C CA . PRO A 1 188 ? 42.916 69.634 7.032 1.00 58.99 188 PRO A CA 1
ATOM 1458 C C . PRO A 1 188 ? 41.448 69.442 7.404 1.00 56.17 188 PRO A C 1
ATOM 1459 O O . PRO A 1 188 ? 41.024 68.318 7.594 1.00 58.09 188 PRO A O 1
ATOM 1463 N N . LYS A 1 189 ? 40.663 70.504 7.473 1.00 54.54 189 LYS A N 1
ATOM 1464 C CA . LYS A 1 189 ? 39.248 70.331 7.794 1.00 56.40 189 LYS A CA 1
ATOM 1465 C C . LYS A 1 189 ? 38.599 69.311 6.860 1.00 53.48 189 LYS A C 1
ATOM 1466 O O . LYS A 1 189 ? 37.777 68.498 7.274 1.00 59.09 189 LYS A O 1
ATOM 1472 N N . ILE A 1 190 ? 38.982 69.358 5.595 1.00 50.15 190 ILE A N 1
ATOM 1473 C CA . ILE A 1 190 ? 38.334 68.566 4.558 1.00 50.13 190 ILE A CA 1
ATOM 1474 C C . ILE A 1 190 ? 38.904 67.157 4.512 1.00 51.06 190 ILE A C 1
ATOM 1475 O O . ILE A 1 190 ? 38.161 66.196 4.347 1.00 49.52 190 ILE A O 1
ATOM 1480 N N . ARG A 1 191 ? 40.224 67.041 4.636 1.00 54.25 191 ARG A N 1
ATOM 1481 C CA . ARG A 1 191 ? 40.866 65.739 4.853 1.00 52.40 191 ARG A CA 1
ATOM 1482 C C . ARG A 1 191 ? 40.204 64.994 5.991 1.00 52.22 191 ARG A C 1
ATOM 1483 O O . ARG A 1 191 ? 39.953 63.805 5.902 1.00 46.98 191 ARG A O 1
ATOM 1491 N N . SER A 1 192 ? 39.907 65.703 7.069 1.00 56.04 192 SER A N 1
ATOM 1492 C CA . SER A 1 192 ? 39.342 65.055 8.228 1.00 55.35 192 SER A CA 1
ATOM 1493 C C . SER A 1 192 ? 37.953 64.525 7.892 1.00 52.45 192 SER A C 1
ATOM 1494 O O . SER A 1 192 ? 37.670 63.359 8.114 1.00 58.37 192 SER A O 1
ATOM 1497 N N . HIS A 1 193 ? 37.096 65.366 7.337 1.00 46.67 193 HIS A N 1
ATOM 1498 C CA . HIS A 1 193 ? 35.782 64.904 6.910 1.00 45.31 193 HIS A CA 1
ATOM 1499 C C . HIS A 1 193 ? 35.883 63.673 5.982 1.00 43.12 193 HIS A C 1
ATOM 1500 O O . HIS A 1 193 ? 35.078 62.735 6.039 1.00 40.04 193 HIS A O 1
ATOM 1507 N N . ALA A 1 194 ? 36.870 63.692 5.110 1.00 41.20 194 ALA A N 1
ATOM 1508 C CA . ALA A 1 194 ? 36.996 62.647 4.123 1.00 42.04 194 ALA A CA 1
ATOM 1509 C C . ALA A 1 194 ? 37.253 61.296 4.770 1.00 42.52 194 ALA A C 1
ATOM 1510 O O . ALA A 1 194 ? 36.671 60.313 4.360 1.00 43.22 194 ALA A O 1
ATOM 1512 N N . VAL A 1 195 ? 38.105 61.272 5.789 1.00 43.56 195 VAL A N 1
ATOM 1513 C CA . VAL A 1 195 ? 38.482 60.059 6.492 1.00 42.01 195 VAL A CA 1
ATOM 1514 C C . VAL A 1 195 ? 37.372 59.644 7.438 1.00 43.46 195 VAL A C 1
ATOM 1515 O O . VAL A 1 195 ? 37.088 58.445 7.595 1.00 45.03 195 VAL A O 1
ATOM 1519 N N . ALA A 1 196 ? 36.751 60.620 8.094 1.00 41.20 196 ALA A N 1
ATOM 1520 C CA . ALA A 1 196 ? 35.655 60.318 9.003 1.00 40.04 196 ALA A CA 1
ATOM 1521 C C . ALA A 1 196 ? 34.522 59.611 8.281 1.00 42.11 196 ALA A C 1
ATOM 1522 O O . ALA A 1 196 ? 33.981 58.618 8.796 1.00 48.60 196 ALA A O 1
ATOM 1524 N N . CYS A 1 197 ? 34.186 60.107 7.088 1.00 42.29 197 CYS A N 1
ATOM 1525 C CA . CYS A 1 197 ? 33.192 59.476 6.210 1.00 41.88 197 CYS A CA 1
ATOM 1526 C C . CYS A 1 197 ? 33.518 58.048 5.864 1.00 42.65 197 CYS A C 1
ATOM 1527 O O . CYS A 1 197 ? 32.719 57.161 6.059 1.00 46.44 197 CYS A O 1
ATOM 1530 N N . VAL A 1 198 ? 34.704 57.821 5.344 1.00 42.78 198 VAL A N 1
ATOM 1531 C CA . VAL A 1 198 ? 35.099 56.477 4.963 1.00 41.47 198 VAL A CA 1
ATOM 1532 C C . VAL A 1 198 ? 35.132 55.518 6.158 1.00 44.37 198 VAL A C 1
ATOM 1533 O O . VAL A 1 198 ? 34.834 54.346 6.008 1.00 48.55 198 VAL A O 1
ATOM 1537 N N . ASN A 1 199 ? 35.480 56.000 7.344 1.00 47.14 199 ASN A N 1
ATOM 1538 C CA . ASN A 1 199 ? 35.566 55.114 8.510 1.00 46.77 199 ASN A CA 1
ATOM 1539 C C . ASN A 1 199 ? 34.232 54.508 8.864 1.00 46.32 199 ASN A C 1
ATOM 1540 O O . ASN A 1 199 ? 34.187 53.387 9.345 1.00 50.75 199 ASN A O 1
ATOM 1545 N N . GLN A 1 200 ? 33.144 55.236 8.622 1.00 45.98 200 GLN A N 1
ATOM 1546 C CA . GLN A 1 200 ? 31.786 54.700 8.862 1.00 45.66 200 GLN A CA 1
ATOM 1547 C C . GLN A 1 200 ? 31.406 53.387 8.168 1.00 44.00 200 GLN A C 1
ATOM 1548 O O . GLN A 1 200 ? 30.344 52.887 8.412 1.00 51.39 200 GLN A O 1
ATOM 1554 N N . PHE A 1 201 ? 32.251 52.840 7.311 1.00 44.55 201 PHE A N 1
ATOM 1555 C CA . PHE A 1 201 ? 31.906 51.697 6.503 1.00 42.58 201 PHE A CA 1
ATOM 1556 C C . PHE A 1 201 ? 32.940 50.583 6.528 1.00 44.78 201 PHE A C 1
ATOM 1557 O O . PHE A 1 201 ? 32.931 49.713 5.667 1.00 50.42 201 PHE A O 1
ATOM 1565 N N . ILE A 1 202 ? 33.824 50.608 7.517 1.00 45.92 202 ILE A N 1
ATOM 1566 C CA . ILE A 1 202 ? 34.849 49.588 7.700 1.00 44.71 202 ILE A CA 1
ATOM 1567 C C . ILE A 1 202 ? 34.282 48.370 8.412 1.00 45.33 202 ILE A C 1
ATOM 1568 O O . ILE A 1 202 ? 34.359 47.275 7.899 1.00 46.66 202 ILE A O 1
ATOM 1573 N N . ILE A 1 203 ? 33.733 48.559 9.605 1.00 47.68 203 ILE A N 1
ATOM 1574 C CA . ILE A 1 203 ? 33.194 47.438 10.393 1.00 50.68 203 ILE A CA 1
ATOM 1575 C C . ILE A 1 203 ? 32.123 46.686 9.624 1.00 50.74 203 ILE A C 1
ATOM 1576 O O . ILE A 1 203 ? 32.101 45.450 9.650 1.00 56.68 203 ILE A O 1
ATOM 1581 N N . SER A 1 204 ? 31.270 47.430 8.923 1.00 50.76 204 SER A N 1
ATOM 1582 C CA . SER A 1 204 ? 30.233 46.853 8.052 1.00 52.89 204 SER A CA 1
ATOM 1583 C C . SER A 1 204 ? 30.761 46.203 6.786 1.00 52.26 204 SER A C 1
ATOM 1584 O O . SER A 1 204 ? 29.983 45.931 5.892 1.00 56.91 204 SER A O 1
ATOM 1587 N N . ARG A 1 205 ? 32.065 45.994 6.682 1.00 51.52 205 ARG A N 1
ATOM 1588 C CA . ARG A 1 205 ? 32.691 45.453 5.473 1.00 56.02 205 ARG A CA 1
ATOM 1589 C C . ARG A 1 205 ? 32.016 45.856 4.146 1.00 54.29 205 ARG A C 1
ATOM 1590 O O . ARG A 1 205 ? 31.795 45.033 3.263 1.00 51.02 205 ARG A O 1
ATOM 1598 N N . THR A 1 206 ? 31.706 47.136 4.016 1.00 51.89 206 THR A N 1
ATOM 1599 C CA . THR A 1 206 ? 31.071 47.652 2.823 1.00 50.20 206 THR A CA 1
ATOM 1600 C C . THR A 1 206 ? 31.871 47.298 1.571 1.00 49.53 206 THR A C 1
ATOM 1601 O O . THR A 1 206 ? 33.038 47.613 1.444 1.00 46.83 206 THR A O 1
ATOM 1605 N N . GLN A 1 207 ? 31.215 46.676 0.615 1.00 55.41 207 GLN A N 1
ATOM 1606 C CA . GLN A 1 207 ? 31.927 46.138 -0.527 1.00 53.39 207 GLN A CA 1
ATOM 1607 C C . GLN A 1 207 ? 32.671 47.229 -1.311 1.00 52.06 207 GLN A C 1
ATOM 1608 O O . GLN A 1 207 ? 33.845 47.062 -1.646 1.00 52.50 207 GLN A O 1
ATOM 1614 N N . ALA A 1 208 ? 32.023 48.356 -1.587 1.00 52.86 208 ALA A N 1
ATOM 1615 C CA . ALA A 1 208 ? 32.750 49.470 -2.218 1.00 55.84 208 ALA A CA 1
ATOM 1616 C C . ALA A 1 208 ? 34.113 49.742 -1.562 1.00 56.12 208 ALA A C 1
ATOM 1617 O O . ALA A 1 208 ? 35.112 49.998 -2.237 1.00 59.55 208 ALA A O 1
ATOM 1619 N N . LEU A 1 209 ? 34.151 49.693 -0.235 1.00 53.94 209 LEU A N 1
ATOM 1620 C CA . LEU A 1 209 ? 35.361 50.006 0.488 1.00 48.22 209 LEU A CA 1
ATOM 1621 C C . LEU A 1 209 ? 36.358 48.879 0.418 1.00 47.50 209 LEU A C 1
ATOM 1622 O O . LEU A 1 209 ? 37.570 49.121 0.332 1.00 53.58 209 LEU A O 1
ATOM 1627 N N . MET A 1 210 ? 35.870 47.649 0.498 1.00 45.72 210 MET A N 1
ATOM 1628 C CA . MET A 1 210 ? 36.748 46.465 0.433 1.00 50.93 210 MET A CA 1
ATOM 1629 C C . MET A 1 210 ? 37.457 46.379 -0.921 1.00 53.94 210 MET A C 1
ATOM 1630 O O . MET A 1 210 ? 38.619 45.966 -1.014 1.00 55.88 210 MET A O 1
ATOM 1635 N N . LEU A 1 211 ? 36.732 46.736 -1.973 1.00 54.47 211 LEU A N 1
ATOM 1636 C CA . LEU A 1 211 ? 37.297 46.763 -3.306 1.00 56.49 211 LEU A CA 1
ATOM 1637 C C . LEU A 1 211 ? 38.468 47.747 -3.345 1.00 53.33 211 LEU A C 1
ATOM 1638 O O . LEU A 1 211 ? 39.504 47.502 -3.958 1.00 53.01 211 LEU A O 1
ATOM 1643 N N . HIS A 1 212 ? 38.277 48.860 -2.666 1.00 54.42 212 HIS A N 1
ATOM 1644 C CA . HIS A 1 212 ? 39.236 49.934 -2.655 1.00 57.45 212 HIS A CA 1
ATOM 1645 C C . HIS A 1 212 ? 40.190 49.852 -1.485 1.00 55.93 212 HIS A C 1
ATOM 1646 O O . HIS A 1 212 ? 40.913 50.814 -1.210 1.00 54.51 212 HIS A O 1
ATOM 1653 N N . ILE A 1 213 ? 40.231 48.709 -0.812 1.00 55.56 213 ILE A N 1
ATOM 1654 C CA . ILE A 1 213 ? 40.953 48.639 0.454 1.00 57.99 213 ILE A CA 1
ATOM 1655 C C . ILE A 1 213 ? 42.450 48.949 0.386 1.00 56.43 213 ILE A C 1
ATOM 1656 O O . ILE A 1 213 ? 42.967 49.614 1.271 1.00 58.06 213 ILE A O 1
ATOM 1661 N N . ASP A 1 214 ? 43.149 48.490 -0.639 1.00 60.61 214 ASP A N 1
ATOM 1662 C CA . ASP A 1 214 ? 44.583 48.785 -0.725 1.00 62.83 214 ASP A CA 1
ATOM 1663 C C . ASP A 1 214 ? 44.836 50.260 -1.085 1.00 63.40 214 ASP A C 1
ATOM 1664 O O . ASP A 1 214 ? 45.870 50.829 -0.734 1.00 67.49 214 ASP A O 1
ATOM 1669 N N . SER A 1 215 ? 43.865 50.895 -1.725 1.00 61.32 215 SER A N 1
ATOM 1670 C CA . SER A 1 215 ? 43.943 52.331 -1.980 1.00 60.07 215 SER A CA 1
ATOM 1671 C C . SER A 1 215 ? 43.623 53.171 -0.714 1.00 55.88 215 SER A C 1
ATOM 1672 O O . SER A 1 215 ? 44.156 54.278 -0.537 1.00 53.46 215 SER A O 1
ATOM 1675 N N . PHE A 1 216 ? 42.743 52.656 0.150 1.00 51.27 216 PHE A N 1
ATOM 1676 C CA . PHE A 1 216 ? 42.460 53.269 1.461 1.00 46.83 216 PHE A CA 1
ATOM 1677 C C . PHE A 1 216 ? 43.701 53.238 2.342 1.00 44.25 216 PHE A C 1
ATOM 1678 O O . PHE A 1 216 ? 44.146 54.250 2.863 1.00 41.50 216 PHE A O 1
ATOM 1686 N N . ILE A 1 217 ? 44.288 52.067 2.455 1.00 45.11 217 ILE A N 1
ATOM 1687 C CA . ILE A 1 217 ? 45.522 51.903 3.207 1.00 50.17 217 ILE A CA 1
ATOM 1688 C C . ILE A 1 217 ? 46.662 52.803 2.700 1.00 53.99 217 ILE A C 1
ATOM 1689 O O . ILE A 1 217 ? 47.189 53.591 3.480 1.00 56.10 217 ILE A O 1
ATOM 1694 N N . GLU A 1 218 ? 47.024 52.725 1.416 1.00 60.66 218 GLU A N 1
ATOM 1695 C CA . GLU A 1 218 ? 48.013 53.669 0.834 1.00 66.26 218 GLU A CA 1
ATOM 1696 C C . GLU A 1 218 ? 47.680 55.146 1.194 1.00 60.13 218 GLU A C 1
ATOM 1697 O O . GLU A 1 218 ? 48.556 55.949 1.542 1.00 54.63 218 GLU A O 1
ATOM 1703 N N . ASN A 1 219 ? 46.404 55.496 1.126 1.00 56.04 219 ASN A N 1
ATOM 1704 C CA . ASN A 1 219 ? 46.018 56.872 1.344 1.00 57.76 219 ASN A CA 1
ATOM 1705 C C . ASN A 1 219 ? 46.094 57.252 2.805 1.00 57.79 219 ASN A C 1
ATOM 1706 O O . ASN A 1 219 ? 46.477 58.360 3.119 1.00 54.43 219 ASN A O 1
ATOM 1711 N N . LEU A 1 220 ? 45.735 56.335 3.698 1.00 58.04 220 LEU A N 1
ATOM 1712 C CA . LEU A 1 220 ? 45.887 56.585 5.119 1.00 55.26 220 LEU A CA 1
ATOM 1713 C C . LEU A 1 220 ? 47.350 56.780 5.416 1.00 53.81 220 LEU A C 1
ATOM 1714 O O . LEU A 1 220 ? 47.715 57.552 6.269 1.00 50.22 220 LEU A O 1
ATOM 1719 N N . PHE A 1 221 ? 48.205 56.045 4.732 1.00 60.94 221 PHE A N 1
ATOM 1720 C CA . PHE A 1 221 ? 49.620 56.113 5.056 1.00 63.16 221 PHE A CA 1
ATOM 1721 C C . PHE A 1 221 ? 50.196 57.451 4.728 1.00 55.26 221 PHE A C 1
ATOM 1722 O O . PHE A 1 221 ? 51.124 57.899 5.370 1.00 57.57 221 PHE A O 1
ATOM 1730 N N . ALA A 1 222 ? 49.624 58.090 3.726 1.00 55.10 222 ALA A N 1
ATOM 1731 C CA . ALA A 1 222 ? 50.090 59.390 3.285 1.00 55.29 222 ALA A CA 1
ATOM 1732 C C . ALA A 1 222 ? 49.691 60.504 4.218 1.00 55.12 222 ALA A C 1
ATOM 1733 O O . ALA A 1 222 ? 50.193 61.605 4.060 1.00 54.75 222 ALA A O 1
ATOM 1735 N N . LEU A 1 223 ? 48.769 60.228 5.148 1.00 57.60 223 LEU A N 1
ATOM 1736 C CA . LEU A 1 223 ? 48.413 61.157 6.227 1.00 59.80 223 LEU A CA 1
ATOM 1737 C C . LEU A 1 223 ? 49.191 60.856 7.515 1.00 60.53 223 LEU A C 1
ATOM 1738 O O . LEU A 1 223 ? 48.867 61.386 8.583 1.00 60.05 223 LEU A O 1
ATOM 1743 N N . ALA A 1 224 ? 50.213 60.009 7.422 1.00 67.89 224 ALA A N 1
ATOM 1744 C CA . ALA A 1 224 ? 51.054 59.687 8.575 1.00 74.94 224 ALA A CA 1
ATOM 1745 C C . ALA A 1 224 ? 51.745 60.950 9.129 1.00 83.90 224 ALA A C 1
ATOM 1746 O O . ALA A 1 224 ? 51.844 61.148 10.355 1.00 90.15 224 ALA A O 1
ATOM 1748 N N . GLY A 1 225 ? 52.195 61.810 8.218 1.00 80.20 225 GLY A N 1
ATOM 1749 C CA . GLY A 1 225 ? 52.916 63.009 8.598 1.00 78.37 225 GLY A CA 1
ATOM 1750 C C . GLY A 1 225 ? 52.037 64.079 9.186 1.00 77.89 225 GLY A C 1
ATOM 1751 O O . GLY A 1 225 ? 52.515 64.950 9.910 1.00 85.51 225 GLY A O 1
ATOM 1752 N N . ASP A 1 226 ? 50.748 64.006 8.885 1.00 79.34 226 ASP A N 1
ATOM 1753 C CA . ASP A 1 226 ? 49.842 65.110 9.152 1.00 78.42 226 ASP A CA 1
ATOM 1754 C C . ASP A 1 226 ? 49.938 65.535 10.576 1.00 75.78 226 ASP A C 1
ATOM 1755 O O . ASP A 1 226 ? 49.959 64.697 11.457 1.00 73.13 226 ASP A O 1
ATOM 1760 N N . GLU A 1 227 ? 49.989 66.839 10.800 1.00 84.21 227 GLU A N 1
ATOM 1761 C CA . GLU A 1 227 ? 50.187 67.348 12.139 1.00 92.03 227 GLU A CA 1
ATOM 1762 C C . GLU A 1 227 ? 48.975 68.124 12.586 1.00 85.59 227 GLU A C 1
ATOM 1763 O O . GLU A 1 227 ? 49.113 69.085 13.325 1.00 95.66 227 GLU A O 1
ATOM 1769 N N . GLU A 1 228 ? 47.787 67.711 12.140 1.00 82.52 228 GLU A N 1
ATOM 1770 C CA . GLU A 1 228 ? 46.541 68.239 12.704 1.00 82.30 228 GLU A CA 1
ATOM 1771 C C . GLU A 1 228 ? 45.802 67.176 13.524 1.00 74.15 228 GLU A C 1
ATOM 1772 O O . GLU A 1 228 ? 45.652 66.037 13.106 1.00 65.88 228 GLU A O 1
ATOM 1778 N N . PRO A 1 229 ? 45.352 67.546 14.721 1.00 71.84 229 PRO A N 1
ATOM 1779 C CA . PRO A 1 229 ? 44.822 66.529 15.611 1.00 67.64 229 PRO A CA 1
ATOM 1780 C C . PRO A 1 229 ? 43.622 65.745 15.114 1.00 64.39 229 PRO A C 1
ATOM 1781 O O . PRO A 1 229 ? 43.589 64.541 15.301 1.00 61.44 229 PRO A O 1
ATOM 1785 N N . GLU A 1 230 ? 42.658 66.397 14.472 1.00 69.19 230 GLU A N 1
ATOM 1786 C CA . GLU A 1 230 ? 41.446 65.688 14.050 1.00 69.12 230 GLU A CA 1
ATOM 1787 C C . GLU A 1 230 ? 41.740 64.685 12.908 1.00 63.74 230 GLU A C 1
ATOM 1788 O O . GLU A 1 230 ? 41.039 63.685 12.741 1.00 64.44 230 GLU A O 1
ATOM 1794 N N . VAL A 1 231 ? 42.793 64.921 12.141 1.00 54.71 231 VAL A N 1
ATOM 1795 C CA . VAL A 1 231 ? 43.175 63.962 11.127 1.00 52.78 231 VAL A CA 1
ATOM 1796 C C . VAL A 1 231 ? 43.895 62.781 11.764 1.00 56.88 231 VAL A C 1
ATOM 1797 O O . VAL A 1 231 ? 43.636 61.601 11.432 1.00 56.39 231 VAL A O 1
ATOM 1801 N N . ARG A 1 232 ? 44.801 63.085 12.687 1.00 53.07 232 ARG A N 1
ATOM 1802 C CA . ARG A 1 232 ? 45.451 62.017 13.416 1.00 52.84 232 ARG A CA 1
ATOM 1803 C C . ARG A 1 232 ? 44.396 61.148 14.065 1.00 49.17 232 ARG A C 1
ATOM 1804 O O . ARG A 1 232 ? 44.453 59.931 13.997 1.00 45.90 232 ARG A O 1
ATOM 1812 N N . LYS A 1 233 ? 43.406 61.788 14.666 1.00 51.30 233 LYS A N 1
ATOM 1813 C CA . LYS A 1 233 ? 42.374 61.066 15.388 1.00 54.31 233 LYS A CA 1
ATOM 1814 C C . LYS A 1 233 ? 41.711 60.045 14.482 1.00 53.85 233 LYS A C 1
ATOM 1815 O O . LYS A 1 233 ? 41.558 58.885 14.851 1.00 53.56 233 LYS A O 1
ATOM 1821 N N . ASN A 1 234 ? 41.364 60.467 13.273 1.00 51.54 234 ASN A N 1
ATOM 1822 C CA . ASN A 1 234 ? 40.643 59.602 12.362 1.00 48.21 234 ASN A CA 1
ATOM 1823 C C . ASN A 1 234 ? 41.485 58.564 11.630 1.00 47.51 234 ASN A C 1
ATOM 1824 O O . ASN A 1 234 ? 40.966 57.512 11.254 1.00 46.12 234 ASN A O 1
ATOM 1829 N N . VAL A 1 235 ? 42.767 58.846 11.413 1.00 43.50 235 VAL A N 1
ATOM 1830 C CA . VAL A 1 235 ? 43.655 57.833 10.870 1.00 41.09 235 VAL A CA 1
ATOM 1831 C C . VAL A 1 235 ? 43.796 56.695 11.887 1.00 44.11 235 VAL A C 1
ATOM 1832 O O . VAL A 1 235 ? 43.840 55.496 11.517 1.00 41.53 235 VAL A O 1
ATOM 1836 N N . CYS A 1 236 ? 43.862 57.076 13.168 1.00 45.73 236 CYS A N 1
ATOM 1837 C CA . CYS A 1 236 ? 44.032 56.105 14.243 1.00 47.21 236 CYS A CA 1
ATOM 1838 C C . CYS A 1 236 ? 42.786 55.284 14.325 1.00 44.71 236 CYS A C 1
ATOM 1839 O O . CYS A 1 236 ? 42.845 54.057 14.327 1.00 45.20 236 CYS A O 1
ATOM 1842 N N . ARG A 1 237 ? 41.643 55.956 14.319 1.00 44.25 237 ARG A N 1
ATOM 1843 C CA . ARG A 1 237 ? 40.369 55.239 14.347 1.00 43.86 237 ARG A CA 1
ATOM 1844 C C . ARG A 1 237 ? 40.311 54.218 13.236 1.00 42.81 237 ARG A C 1
ATOM 1845 O O . ARG A 1 237 ? 39.853 53.105 13.435 1.00 47.54 237 ARG A O 1
ATOM 1853 N N . ALA A 1 238 ? 40.799 54.613 12.067 1.00 42.03 238 ALA A N 1
ATOM 1854 C CA . ALA A 1 238 ? 40.660 53.827 10.861 1.00 40.76 238 ALA A CA 1
ATOM 1855 C C . ALA A 1 238 ? 41.480 52.579 10.970 1.00 39.98 238 ALA A C 1
ATOM 1856 O O . ALA A 1 238 ? 40.985 51.483 10.750 1.00 38.45 238 ALA A O 1
ATOM 1858 N N . LEU A 1 239 ? 42.745 52.769 11.312 1.00 38.66 239 LEU A N 1
ATOM 1859 C CA . LEU A 1 239 ? 43.637 51.666 11.505 1.00 38.51 239 LEU A CA 1
ATOM 1860 C C . LEU A 1 239 ? 43.108 50.704 12.544 1.00 40.60 239 LEU A C 1
ATOM 1861 O O . LEU A 1 239 ? 43.249 49.489 12.373 1.00 43.08 239 LEU A O 1
ATOM 1866 N N . VAL A 1 240 ? 42.471 51.210 13.601 1.00 40.42 240 VAL A N 1
ATOM 1867 C CA . VAL A 1 240 ? 41.961 50.308 14.633 1.00 42.38 240 VAL A CA 1
ATOM 1868 C C . VAL A 1 240 ? 40.832 49.464 14.111 1.00 41.35 240 VAL A C 1
ATOM 1869 O O . VAL A 1 240 ? 40.834 48.250 14.286 1.00 46.75 240 VAL A O 1
ATOM 1873 N N . MET A 1 241 ? 39.854 50.093 13.488 1.00 41.55 241 MET A N 1
ATOM 1874 C CA . MET A 1 241 ? 38.819 49.329 12.790 1.00 42.97 241 MET A CA 1
ATOM 1875 C C . MET A 1 241 ? 39.361 48.345 11.727 1.00 42.04 241 MET A C 1
ATOM 1876 O O . MET A 1 241 ? 38.836 47.276 11.604 1.00 41.45 241 MET A O 1
ATOM 1881 N N . LEU A 1 242 ? 40.392 48.693 10.965 1.00 40.74 242 LEU A N 1
ATOM 1882 C CA . LEU A 1 242 ? 40.916 47.773 9.959 1.00 44.11 242 LEU A CA 1
ATOM 1883 C C . LEU A 1 242 ? 41.493 46.515 10.597 1.00 48.90 242 LEU A C 1
ATOM 1884 O O . LEU A 1 242 ? 41.345 45.400 10.107 1.00 51.99 242 LEU A O 1
ATOM 1889 N N . LEU A 1 243 ? 42.145 46.695 11.717 1.00 51.83 243 LEU A N 1
ATOM 1890 C CA . LEU A 1 243 ? 42.748 45.583 12.395 1.00 49.10 243 LEU A CA 1
ATOM 1891 C C . LEU A 1 243 ? 41.701 44.565 12.724 1.00 50.60 243 LEU A C 1
ATOM 1892 O O . LEU A 1 243 ? 41.954 43.357 12.752 1.00 45.78 243 LEU A O 1
ATOM 1897 N N . GLU A 1 244 ? 40.516 45.092 13.011 1.00 59.91 244 GLU A N 1
ATOM 1898 C CA . GLU A 1 244 ? 39.379 44.305 13.483 1.00 65.49 244 GLU A CA 1
ATOM 1899 C C . GLU A 1 244 ? 38.778 43.487 12.363 1.00 62.18 244 GLU A C 1
ATOM 1900 O O . GLU A 1 244 ? 38.402 42.355 12.595 1.00 67.50 244 GLU A O 1
ATOM 1906 N N . VAL A 1 245 ? 38.707 44.047 11.154 1.00 60.88 245 VAL A N 1
ATOM 1907 C CA . VAL A 1 245 ? 38.049 43.361 10.025 1.00 62.15 245 VAL A CA 1
ATOM 1908 C C . VAL A 1 245 ? 38.934 42.860 8.883 1.00 61.46 245 VAL A C 1
ATOM 1909 O O . VAL A 1 245 ? 38.548 41.915 8.217 1.00 64.36 245 VAL A O 1
ATOM 1913 N N . ARG A 1 246 ? 40.056 43.517 8.601 1.00 56.99 246 ARG A N 1
ATOM 1914 C CA . ARG A 1 246 ? 40.905 43.089 7.494 1.00 59.60 246 ARG A CA 1
ATOM 1915 C C . ARG A 1 246 ? 42.371 43.112 7.862 1.00 59.04 246 ARG A C 1
ATOM 1916 O O . ARG A 1 246 ? 43.184 43.706 7.162 1.00 59.09 246 ARG A O 1
ATOM 1924 N N . MET A 1 247 ? 42.713 42.406 8.932 1.00 62.56 247 MET A N 1
ATOM 1925 C CA . MET A 1 247 ? 44.100 42.272 9.331 1.00 65.33 247 MET A CA 1
ATOM 1926 C C . MET A 1 247 ? 44.997 41.729 8.202 1.00 69.38 247 MET A C 1
ATOM 1927 O O . MET A 1 247 ? 46.172 42.120 8.092 1.00 64.00 247 MET A O 1
ATOM 1932 N N . ASP A 1 248 ? 44.442 40.841 7.368 1.00 70.81 248 ASP A N 1
ATOM 1933 C CA . ASP A 1 248 ? 45.181 40.266 6.236 1.00 70.44 248 ASP A CA 1
ATOM 1934 C C . ASP A 1 248 ? 45.873 41.333 5.405 1.00 66.27 248 ASP A C 1
ATOM 1935 O O . ASP A 1 248 ? 47.040 41.173 5.073 1.00 64.68 248 ASP A O 1
ATOM 1940 N N . ARG A 1 249 ? 45.163 42.418 5.094 1.00 64.71 249 ARG A N 1
ATOM 1941 C CA . ARG A 1 249 ? 45.720 43.492 4.270 1.00 69.23 249 ARG A CA 1
ATOM 1942 C C . ARG A 1 249 ? 46.666 44.432 5.017 1.00 68.34 249 ARG A C 1
ATOM 1943 O O . ARG A 1 249 ? 47.443 45.136 4.383 1.00 74.61 249 ARG A O 1
ATOM 1951 N N . LEU A 1 250 ? 46.586 44.486 6.344 1.00 65.18 250 LEU A N 1
ATOM 1952 C CA . LEU A 1 250 ? 47.497 45.336 7.118 1.00 60.12 250 LEU A CA 1
ATOM 1953 C C . LEU A 1 250 ? 48.852 44.710 7.298 1.00 54.55 250 LEU A C 1
ATOM 1954 O O . LEU A 1 250 ? 49.855 45.415 7.303 1.00 54.36 250 LEU A O 1
ATOM 1959 N N . LEU A 1 251 ? 48.866 43.389 7.427 1.00 55.67 251 LEU A N 1
ATOM 1960 C CA . LEU A 1 251 ? 50.081 42.619 7.687 1.00 57.61 251 LEU A CA 1
ATOM 1961 C C . LEU A 1 251 ? 51.328 43.008 6.913 1.00 62.00 251 LEU A C 1
ATOM 1962 O O . LEU A 1 251 ? 52.396 43.121 7.503 1.00 68.27 251 LEU A O 1
ATOM 1967 N N . PRO A 1 252 ? 51.217 43.190 5.593 1.00 65.82 252 PRO A N 1
ATOM 1968 C CA . PRO A 1 252 ? 52.370 43.693 4.862 1.00 66.84 252 PRO A CA 1
ATOM 1969 C C . PRO A 1 252 ? 52.996 44.910 5.511 1.00 67.47 252 PRO A C 1
ATOM 1970 O O . PRO A 1 252 ? 54.220 45.011 5.563 1.00 77.79 252 PRO A O 1
ATOM 1974 N N . HIS A 1 253 ? 52.163 45.809 6.017 1.00 64.40 253 HIS A N 1
ATOM 1975 C CA . HIS A 1 253 ? 52.636 47.081 6.553 1.00 69.32 253 HIS A CA 1
ATOM 1976 C C . HIS A 1 253 ? 52.702 47.130 8.081 1.00 65.81 253 HIS A C 1
ATOM 1977 O O . HIS A 1 253 ? 52.927 48.208 8.663 1.00 63.07 253 HIS A O 1
ATOM 1984 N N . MET A 1 254 ? 52.525 45.982 8.728 1.00 55.94 254 MET A N 1
ATOM 1985 C CA . MET A 1 254 ? 52.227 45.968 10.140 1.00 55.84 254 MET A CA 1
ATOM 1986 C C . MET A 1 254 ? 53.275 46.676 10.961 1.00 54.30 254 MET A C 1
ATOM 1987 O O . MET A 1 254 ? 52.957 47.397 11.893 1.00 59.12 254 MET A O 1
ATOM 1992 N N . HIS A 1 255 ? 54.531 46.475 10.605 1.00 56.84 255 HIS A N 1
ATOM 1993 C CA . HIS A 1 255 ? 55.614 47.150 11.275 1.00 55.31 255 HIS A CA 1
ATOM 1994 C C . HIS A 1 255 ? 55.491 48.665 11.229 1.00 53.51 255 HIS A C 1
ATOM 1995 O O . HIS A 1 255 ? 55.721 49.328 12.220 1.00 56.40 255 HIS A O 1
ATOM 2002 N N . ASN A 1 256 ? 55.128 49.219 10.084 1.00 56.80 256 ASN A N 1
ATOM 2003 C CA . ASN A 1 256 ? 55.050 50.669 9.953 1.00 56.68 256 ASN A CA 1
ATOM 2004 C C . ASN A 1 256 ? 53.870 51.231 10.677 1.00 53.96 256 ASN A C 1
ATOM 2005 O O . ASN A 1 256 ? 53.931 52.365 11.144 1.00 55.14 256 ASN A O 1
ATOM 2010 N N . ILE A 1 257 ? 52.797 50.446 10.755 1.00 50.79 257 ILE A N 1
ATOM 2011 C CA . ILE A 1 257 ? 51.590 50.844 11.479 1.00 50.76 257 ILE A CA 1
ATOM 2012 C C . ILE A 1 257 ? 51.857 50.893 12.987 1.00 52.33 257 ILE A C 1
ATOM 2013 O O . ILE A 1 257 ? 51.600 51.925 13.648 1.00 47.29 257 ILE A O 1
ATOM 2018 N N . VAL A 1 258 ? 52.378 49.776 13.510 1.00 46.12 258 VAL A N 1
ATOM 2019 C CA . VAL A 1 258 ? 52.769 49.677 14.911 1.00 45.72 258 VAL A CA 1
ATOM 2020 C C . VAL A 1 258 ? 53.705 50.832 15.285 1.00 46.76 258 VAL A C 1
ATOM 2021 O O . VAL A 1 258 ? 53.500 51.499 16.286 1.00 46.96 258 VAL A O 1
ATOM 2025 N N . GLU A 1 259 ? 54.726 51.085 14.483 1.00 47.73 259 GLU A N 1
ATOM 2026 C CA . GLU A 1 259 ? 55.561 52.251 14.727 1.00 52.40 259 GLU A CA 1
ATOM 2027 C C . GLU A 1 259 ? 54.705 53.518 14.837 1.00 47.83 259 GLU A C 1
ATOM 2028 O O . GLU A 1 259 ? 54.868 54.310 15.739 1.00 48.62 259 GLU A O 1
ATOM 2034 N N . TYR A 1 260 ? 53.799 53.718 13.904 1.00 46.21 260 TYR A N 1
ATOM 2035 C CA . TYR A 1 260 ? 53.004 54.943 13.887 1.00 46.26 260 TYR A CA 1
ATOM 2036 C C . TYR A 1 260 ? 52.094 55.048 15.110 1.00 46.41 260 TYR A C 1
ATOM 2037 O O . TYR A 1 260 ? 51.954 56.100 15.700 1.00 44.78 260 TYR A O 1
ATOM 2046 N N . MET A 1 261 ? 51.448 53.941 15.458 1.00 47.58 261 MET A N 1
ATOM 2047 C CA . MET A 1 261 ? 50.425 53.950 16.481 1.00 46.47 261 MET A CA 1
ATOM 2048 C C . MET A 1 261 ? 51.040 54.094 17.841 1.00 47.14 261 MET A C 1
ATOM 2049 O O . MET A 1 261 ? 50.383 54.546 18.779 1.00 47.50 261 MET A O 1
ATOM 2054 N N . LEU A 1 262 ? 52.301 53.710 17.948 1.00 46.81 262 LEU A N 1
ATOM 2055 C CA . LEU A 1 262 ? 53.048 53.916 19.163 1.00 46.40 262 LEU A CA 1
ATOM 2056 C C . LEU A 1 262 ? 53.377 55.388 19.352 1.00 48.05 262 LEU A C 1
ATOM 2057 O O . LEU A 1 262 ? 53.347 55.896 20.447 1.00 52.22 262 LEU A O 1
ATOM 2062 N N . GLN A 1 263 ? 53.675 56.085 18.277 1.00 53.65 263 GLN A N 1
ATOM 2063 C CA . GLN A 1 263 ? 53.855 57.525 18.338 1.00 55.51 263 GLN A CA 1
ATOM 2064 C C . GLN A 1 263 ? 52.604 58.193 18.807 1.00 51.96 263 GLN A C 1
ATOM 2065 O O . GLN A 1 263 ? 52.644 59.106 19.602 1.00 55.17 263 GLN A O 1
ATOM 2071 N N . ARG A 1 264 ? 51.481 57.767 18.262 1.00 53.20 264 ARG A N 1
ATOM 2072 C CA . ARG A 1 264 ? 50.221 58.465 18.509 1.00 51.74 264 ARG A CA 1
ATOM 2073 C C . ARG A 1 264 ? 49.705 58.140 19.877 1.00 47.79 264 ARG A C 1
ATOM 2074 O O . ARG A 1 264 ? 48.985 58.936 20.439 1.00 50.22 264 ARG A O 1
ATOM 2082 N N . THR A 1 265 ? 50.055 56.977 20.421 1.00 43.85 265 THR A N 1
ATOM 2083 C CA . THR A 1 265 ? 49.653 56.663 21.789 1.00 45.03 265 THR A CA 1
ATOM 2084 C C . THR A 1 265 ? 50.320 57.646 22.747 1.00 47.19 265 THR A C 1
ATOM 2085 O O . THR A 1 265 ? 49.730 58.066 23.719 1.00 49.92 265 THR A O 1
ATOM 2089 N N . GLN A 1 266 ? 51.536 58.053 22.423 1.00 48.65 266 GLN A N 1
ATOM 2090 C CA . GLN A 1 266 ? 52.230 59.118 23.146 1.00 48.82 266 GLN A CA 1
ATOM 2091 C C . GLN A 1 266 ? 51.793 60.527 22.734 1.00 53.82 266 GLN A C 1
ATOM 2092 O O . GLN A 1 266 ? 52.417 61.517 23.131 1.00 50.92 266 GLN A O 1
ATOM 2098 N N . ASP A 1 267 ? 50.731 60.641 21.944 1.00 62.39 267 ASP A N 1
ATOM 2099 C CA . ASP A 1 267 ? 50.426 61.934 21.370 1.00 65.44 267 ASP A CA 1
ATOM 2100 C C . ASP A 1 267 ? 50.178 62.918 22.488 1.00 61.37 267 ASP A C 1
ATOM 2101 O O . ASP A 1 267 ? 49.696 62.580 23.565 1.00 58.40 267 ASP A O 1
ATOM 2106 N N . GLN A 1 268 ? 50.570 64.136 22.193 1.00 60.82 268 GLN A N 1
ATOM 2107 C CA . GLN A 1 268 ? 50.246 65.319 22.981 1.00 70.96 268 GLN A CA 1
ATOM 2108 C C . GLN A 1 268 ? 48.742 65.469 23.335 1.00 73.21 268 GLN A C 1
ATOM 2109 O O . GLN A 1 268 ? 48.396 65.828 24.471 1.00 69.24 268 GLN A O 1
ATOM 2115 N N . ASP A 1 269 ? 47.869 65.209 22.355 1.00 68.78 269 ASP A N 1
ATOM 2116 C CA . ASP A 1 269 ? 46.416 65.348 22.510 1.00 61.81 269 ASP A CA 1
ATOM 2117 C C . ASP A 1 269 ? 45.804 64.092 23.110 1.00 59.47 269 ASP A C 1
ATOM 2118 O O . ASP A 1 269 ? 45.884 63.014 22.529 1.00 60.47 269 ASP A O 1
ATOM 2123 N N . GLU A 1 270 ? 45.177 64.209 24.269 1.00 62.67 270 GLU A N 1
ATOM 2124 C CA . GLU A 1 270 ? 44.657 63.019 24.955 1.00 61.42 270 GLU A CA 1
ATOM 2125 C C . GLU A 1 270 ? 43.598 62.295 24.109 1.00 58.89 270 GLU A C 1
ATOM 2126 O O . GLU A 1 270 ? 43.454 61.083 24.206 1.00 60.40 270 GLU A O 1
ATOM 2132 N N . ASN A 1 271 ? 42.891 63.023 23.254 1.00 58.57 271 ASN A N 1
ATOM 2133 C CA . ASN A 1 271 ? 41.839 62.425 22.435 1.00 63.24 271 ASN A CA 1
ATOM 2134 C C . ASN A 1 271 ? 42.377 61.592 21.293 1.00 53.58 271 ASN A C 1
ATOM 2135 O O . ASN A 1 271 ? 41.798 60.587 20.931 1.00 59.29 271 ASN A O 1
ATOM 2140 N N . VAL A 1 272 ? 43.481 62.011 20.724 1.00 46.24 272 VAL A N 1
ATOM 2141 C CA . VAL A 1 272 ? 44.153 61.224 19.717 1.00 44.05 272 VAL A CA 1
ATOM 2142 C C . VAL A 1 272 ? 44.762 59.994 20.356 1.00 48.43 272 VAL A C 1
ATOM 2143 O O . VAL A 1 272 ? 44.717 58.887 19.797 1.00 52.28 272 VAL A O 1
ATOM 2147 N N . ALA A 1 273 ? 45.377 60.195 21.516 1.00 49.17 273 ALA A N 1
ATOM 2148 C CA . ALA A 1 273 ? 46.131 59.125 22.149 1.00 46.64 273 ALA A CA 1
ATOM 2149 C C . ALA A 1 273 ? 45.172 58.033 22.565 1.00 47.36 273 ALA A C 1
ATOM 2150 O O . ALA A 1 273 ? 45.497 56.841 22.537 1.00 47.16 273 ALA A O 1
ATOM 2152 N N . LEU A 1 274 ? 43.970 58.440 22.936 1.00 42.89 274 LEU A N 1
ATOM 2153 C CA . LEU A 1 274 ? 42.985 57.474 23.317 1.00 42.25 274 LEU A CA 1
ATOM 2154 C C . LEU A 1 274 ? 42.633 56.600 22.128 1.00 46.17 274 LEU A C 1
ATOM 2155 O O . LEU A 1 274 ? 42.474 55.388 22.275 1.00 49.83 274 LEU A O 1
ATOM 2160 N N . GLU A 1 275 ? 42.506 57.205 20.944 1.00 48.21 275 GLU A N 1
ATOM 2161 C CA . GLU A 1 275 ? 42.160 56.425 19.751 1.00 46.31 275 GLU A CA 1
ATOM 2162 C C . GLU A 1 275 ? 43.297 55.505 19.362 1.00 41.94 275 GLU A C 1
ATOM 2163 O O . GLU A 1 275 ? 43.031 54.401 18.928 1.00 40.18 275 GLU A O 1
ATOM 2169 N N . ALA A 1 276 ? 44.545 55.942 19.530 1.00 38.51 276 ALA A N 1
ATOM 2170 C CA . ALA A 1 276 ? 45.685 55.072 19.225 1.00 41.80 276 ALA A CA 1
ATOM 2171 C C . ALA A 1 276 ? 45.798 53.926 20.197 1.00 43.52 276 ALA A C 1
ATOM 2172 O O . ALA A 1 276 ? 46.058 52.797 19.839 1.00 46.67 276 ALA A O 1
ATOM 2174 N N . CYS A 1 277 ? 45.604 54.224 21.456 1.00 46.15 277 CYS A N 1
ATOM 2175 C CA . CYS A 1 277 ? 45.759 53.227 22.463 1.00 44.65 277 CYS A CA 1
ATOM 2176 C C . CYS A 1 277 ? 44.773 52.103 22.247 1.00 43.64 277 CYS A C 1
ATOM 2177 O O . CYS A 1 277 ? 45.060 50.972 22.558 1.00 45.96 277 CYS A O 1
ATOM 2180 N N . GLU A 1 278 ? 43.613 52.395 21.679 1.00 45.58 278 GLU A N 1
ATOM 2181 C CA . GLU A 1 278 ? 42.643 51.335 21.371 1.00 48.42 278 GLU A CA 1
ATOM 2182 C C . GLU A 1 278 ? 43.231 50.221 20.474 1.00 46.67 278 GLU A C 1
ATOM 2183 O O . GLU A 1 278 ? 42.802 49.071 20.510 1.00 45.71 278 GLU A O 1
ATOM 2189 N N . PHE A 1 279 ? 44.186 50.591 19.640 1.00 43.27 279 PHE A N 1
ATOM 2190 C CA . PHE A 1 279 ? 44.841 49.661 18.777 1.00 44.55 279 PHE A CA 1
ATOM 2191 C C . PHE A 1 279 ? 45.470 48.531 19.586 1.00 47.34 279 PHE A C 1
ATOM 2192 O O . PHE A 1 279 ? 45.367 47.358 19.204 1.00 48.40 279 PHE A O 1
ATOM 2200 N N . TRP A 1 280 ? 46.106 48.855 20.712 1.00 46.65 280 TRP A N 1
ATOM 2201 C CA . TRP A 1 280 ? 46.799 47.805 21.502 1.00 43.15 280 TRP A CA 1
ATOM 2202 C C . TRP A 1 280 ? 45.803 46.868 22.149 1.00 45.24 280 TRP A C 1
ATOM 2203 O O . TRP A 1 280 ? 46.060 45.691 22.326 1.00 50.62 280 TRP A O 1
ATOM 2214 N N . LEU A 1 281 ? 44.638 47.386 22.474 1.00 47.41 281 LEU A N 1
ATOM 2215 C CA . LEU A 1 281 ? 43.593 46.576 23.079 1.00 44.86 281 LEU A CA 1
ATOM 2216 C C . LEU A 1 281 ? 42.999 45.635 22.050 1.00 44.85 281 LEU A C 1
ATOM 2217 O O . LEU A 1 281 ? 42.820 44.462 22.319 1.00 47.97 281 LEU A O 1
ATOM 2222 N N . THR A 1 282 ? 42.725 46.118 20.849 1.00 48.66 282 THR A N 1
ATOM 2223 C CA . THR A 1 282 ? 42.304 45.208 19.781 1.00 48.10 282 THR A CA 1
ATOM 2224 C C . THR A 1 282 ? 43.430 44.234 19.452 1.00 47.79 282 THR A C 1
ATOM 2225 O O . THR A 1 282 ? 43.212 43.038 19.381 1.00 53.34 282 THR A O 1
ATOM 2229 N N . LEU A 1 283 ? 44.642 44.722 19.252 1.00 46.69 283 LEU A N 1
ATOM 2230 C CA . LEU A 1 283 ? 45.701 43.835 18.793 1.00 45.03 283 LEU A CA 1
ATOM 2231 C C . LEU A 1 283 ? 45.933 42.690 19.770 1.00 51.15 283 LEU A C 1
ATOM 2232 O O . LEU A 1 283 ? 46.246 41.576 19.378 1.00 55.94 283 LEU A O 1
ATOM 2237 N N . ALA A 1 284 ? 45.764 42.959 21.055 1.00 54.29 284 ALA A N 1
ATOM 2238 C CA . ALA A 1 284 ? 45.983 41.942 22.060 1.00 54.48 284 ALA A CA 1
ATOM 2239 C C . ALA A 1 284 ? 45.007 40.784 21.958 1.00 58.82 284 ALA A C 1
ATOM 2240 O O . ALA A 1 284 ? 45.282 39.716 22.473 1.00 64.84 284 ALA A O 1
ATOM 2242 N N . GLU A 1 285 ? 43.864 40.997 21.314 1.00 65.09 285 GLU A N 1
ATOM 2243 C CA . GLU A 1 285 ? 42.861 39.952 21.165 1.00 71.50 285 GLU A CA 1
ATOM 2244 C C . GLU A 1 285 ? 43.195 38.998 20.020 1.00 74.20 285 GLU A C 1
ATOM 2245 O O . GLU A 1 285 ? 42.554 37.963 19.867 1.00 84.72 285 GLU A O 1
ATOM 2251 N N . GLN A 1 286 ? 44.194 39.336 19.217 1.00 71.29 286 GLN A N 1
ATOM 2252 C CA . GLN A 1 286 ? 44.451 38.609 17.995 1.00 69.91 286 GLN A CA 1
ATOM 2253 C C . GLN A 1 286 ? 45.594 37.661 18.275 1.00 68.46 286 GLN A C 1
ATOM 2254 O O . GLN A 1 286 ? 46.457 37.968 19.091 1.00 65.94 286 GLN A O 1
ATOM 2260 N N . PRO A 1 287 ? 45.626 36.514 17.582 1.00 69.27 287 PRO A N 1
ATOM 2261 C CA . PRO A 1 287 ? 46.551 35.477 17.978 1.00 66.03 287 PRO A CA 1
ATOM 2262 C C . PRO A 1 287 ? 47.966 35.693 17.472 1.00 65.60 287 PRO A C 1
ATOM 2263 O O . PRO A 1 287 ? 48.851 34.928 17.836 1.00 64.78 287 PRO A O 1
ATOM 2267 N N . ILE A 1 288 ? 48.190 36.724 16.662 1.00 63.25 288 ILE A N 1
ATOM 2268 C CA . ILE A 1 288 ? 49.557 37.070 16.253 1.00 65.82 288 ILE A CA 1
ATOM 2269 C C . ILE A 1 288 ? 50.122 38.308 16.967 1.00 64.68 288 ILE A C 1
ATOM 2270 O O . ILE A 1 288 ? 51.060 38.970 16.484 1.00 65.50 288 ILE A O 1
ATOM 2275 N N . CYS A 1 289 ? 49.563 38.609 18.135 1.00 60.14 289 CYS A N 1
ATOM 2276 C CA . CYS A 1 289 ? 49.985 39.762 18.898 1.00 56.23 289 CYS A CA 1
ATOM 2277 C C . CYS A 1 289 ? 51.484 39.689 19.175 1.00 55.34 289 CYS A C 1
ATOM 2278 O O . CYS A 1 289 ? 52.236 40.591 18.796 1.00 49.55 289 CYS A O 1
ATOM 2281 N N . LYS A 1 290 ? 51.915 38.588 19.790 1.00 58.64 290 LYS A N 1
ATOM 2282 C CA . LYS A 1 290 ? 53.338 38.370 20.090 1.00 65.82 290 LYS A CA 1
ATOM 2283 C C . LYS A 1 290 ? 54.260 38.619 18.877 1.00 64.92 290 LYS A C 1
ATOM 2284 O O . LYS A 1 290 ? 55.180 39.416 18.964 1.00 61.21 290 LYS A O 1
ATOM 2290 N N . ASP A 1 291 ? 53.983 37.979 17.746 1.00 67.08 291 ASP A N 1
ATOM 2291 C CA . ASP A 1 291 ? 54.782 38.191 16.537 1.00 71.08 291 ASP A CA 1
ATOM 2292 C C . ASP A 1 291 ? 54.792 39.651 16.121 1.00 66.23 291 ASP A C 1
ATOM 2293 O O . ASP A 1 291 ? 55.839 40.230 15.879 1.00 66.65 291 ASP A O 1
ATOM 2298 N N . VAL A 1 292 ? 53.618 40.251 16.018 1.00 62.58 292 VAL A N 1
ATOM 2299 C CA . VAL A 1 292 ? 53.534 41.646 15.579 1.00 59.32 292 VAL A CA 1
ATOM 2300 C C . VAL A 1 292 ? 54.272 42.610 16.512 1.00 55.94 292 VAL A C 1
ATOM 2301 O O . VAL A 1 292 ? 54.850 43.593 16.078 1.00 54.05 292 VAL A O 1
ATOM 2305 N N . LEU A 1 293 ? 54.261 42.322 17.801 1.00 54.11 293 LEU A N 1
ATOM 2306 C CA . LEU A 1 293 ? 54.819 43.256 18.754 1.00 57.32 293 LEU A CA 1
ATOM 2307 C C . LEU A 1 293 ? 56.326 43.121 19.034 1.00 58.02 293 LEU A C 1
ATOM 2308 O O . LEU A 1 293 ? 56.946 44.045 19.537 1.00 51.14 293 LEU A O 1
ATOM 2313 N N . VAL A 1 294 ? 56.917 41.990 18.693 1.00 62.92 294 VAL A N 1
ATOM 2314 C CA . VAL A 1 294 ? 58.307 41.700 19.090 1.00 63.50 294 VAL A CA 1
ATOM 2315 C C . VAL A 1 294 ? 59.300 42.901 19.088 1.00 56.59 294 VAL A C 1
ATOM 2316 O O . VAL A 1 294 ? 60.116 43.028 19.979 1.00 57.99 294 VAL A O 1
ATOM 2320 N N . ARG A 1 295 ? 59.220 43.788 18.120 1.00 56.69 295 ARG A N 1
ATOM 2321 C CA . ARG A 1 295 ? 60.214 44.848 18.006 1.00 56.74 295 ARG A CA 1
ATOM 2322 C C . ARG A 1 295 ? 59.831 46.134 18.709 1.00 53.75 295 ARG A C 1
ATOM 2323 O O . ARG A 1 295 ? 60.588 47.068 18.706 1.00 52.21 295 ARG A O 1
ATOM 2331 N N . HIS A 1 296 ? 58.640 46.183 19.291 1.00 56.91 296 HIS A N 1
ATOM 2332 C CA . HIS A 1 296 ? 58.128 47.381 19.957 1.00 54.29 296 HIS A CA 1
ATOM 2333 C C . HIS A 1 296 ? 57.674 47.182 21.406 1.00 52.13 296 HIS A C 1
ATOM 2334 O O . HIS A 1 296 ? 57.552 48.153 22.170 1.00 51.09 296 HIS A O 1
ATOM 2341 N N . LEU A 1 297 ? 57.412 45.937 21.789 1.00 49.65 297 LEU A N 1
ATOM 2342 C CA . LEU A 1 297 ? 56.927 45.656 23.109 1.00 46.80 297 LEU A CA 1
ATOM 2343 C C . LEU A 1 297 ? 57.704 46.451 24.136 1.00 47.38 297 LEU A C 1
ATOM 2344 O O . LEU A 1 297 ? 57.111 47.085 24.972 1.00 52.55 297 LEU A O 1
ATOM 2349 N N . PRO A 1 298 ? 59.037 46.487 24.039 1.00 47.24 298 PRO A N 1
ATOM 2350 C CA . PRO A 1 298 ? 59.755 47.116 25.139 1.00 46.97 298 PRO A CA 1
ATOM 2351 C C . PRO A 1 298 ? 59.344 48.530 25.457 1.00 48.81 298 PRO A C 1
ATOM 2352 O O . PRO A 1 298 ? 59.327 48.891 26.654 1.00 54.12 298 PRO A O 1
ATOM 2356 N N . LYS A 1 299 ? 59.004 49.296 24.424 1.00 42.74 299 LYS A N 1
ATOM 2357 C CA . LYS A 1 299 ? 58.630 50.696 24.585 1.00 44.18 299 LYS A CA 1
ATOM 2358 C C . LYS A 1 299 ? 57.140 50.862 24.895 1.00 43.65 299 LYS A C 1
ATOM 2359 O O . LYS A 1 299 ? 56.719 51.812 25.564 1.00 44.48 299 LYS A O 1
ATOM 2365 N N . LEU A 1 300 ? 56.334 49.939 24.407 1.00 42.18 300 LEU A N 1
ATOM 2366 C CA . LEU A 1 300 ? 54.893 50.035 24.616 1.00 42.23 300 LEU A CA 1
ATOM 2367 C C . LEU A 1 300 ? 54.514 49.959 26.099 1.00 42.84 300 LEU A C 1
ATOM 2368 O O . LEU A 1 300 ? 53.681 50.746 26.572 1.00 40.91 300 LEU A O 1
ATOM 2373 N N . ILE A 1 301 ? 55.112 49.032 26.843 1.00 40.12 301 ILE A N 1
ATOM 2374 C CA . ILE A 1 301 ? 54.750 48.923 28.249 1.00 41.03 301 ILE A CA 1
ATOM 2375 C C . ILE A 1 301 ? 54.968 50.247 29.028 1.00 40.04 301 ILE A C 1
ATOM 2376 O O . ILE A 1 301 ? 54.104 50.688 29.743 1.00 39.89 301 ILE A O 1
ATOM 2381 N N . PRO A 1 302 ? 56.114 50.894 28.884 1.00 38.64 302 PRO A N 1
ATOM 2382 C CA . PRO A 1 302 ? 56.209 52.182 29.580 1.00 40.35 302 PRO A CA 1
ATOM 2383 C C . PRO A 1 302 ? 55.231 53.225 29.083 1.00 39.05 302 PRO A C 1
ATOM 2384 O O . PRO A 1 302 ? 54.811 54.077 29.848 1.00 39.90 302 PRO A O 1
ATOM 2388 N N . VAL A 1 303 ? 54.921 53.197 27.798 1.00 37.49 303 VAL A N 1
ATOM 2389 C CA . VAL A 1 303 ? 54.004 54.165 27.235 1.00 37.43 303 VAL A CA 1
ATOM 2390 C C . VAL A 1 303 ? 52.633 53.951 27.833 1.00 39.20 303 VAL A C 1
ATOM 2391 O O . VAL A 1 303 ? 51.983 54.903 28.239 1.00 45.11 303 VAL A O 1
ATOM 2395 N N . LEU A 1 304 ? 52.200 52.695 27.908 1.00 40.51 304 LEU A N 1
ATOM 2396 C CA . LEU A 1 304 ? 50.908 52.364 28.524 1.00 38.33 304 LEU A CA 1
ATOM 2397 C C . LEU A 1 304 ? 50.870 52.782 29.982 1.00 36.26 304 LEU A C 1
ATOM 2398 O O . LEU A 1 304 ? 49.929 53.417 30.463 1.00 36.30 304 LEU A O 1
ATOM 2403 N N . VAL A 1 305 ? 51.913 52.426 30.688 1.00 36.92 305 VAL A N 1
ATOM 2404 C CA . VAL A 1 305 ? 51.957 52.671 32.103 1.00 38.25 305 VAL A CA 1
ATOM 2405 C C . VAL A 1 305 ? 51.861 54.150 32.336 1.00 39.09 305 VAL A C 1
ATOM 2406 O O . VAL A 1 305 ? 51.234 54.600 33.285 1.00 43.48 305 VAL A O 1
ATOM 2410 N N . ASN A 1 306 ? 52.459 54.928 31.456 1.00 42.78 306 ASN A N 1
ATOM 2411 C CA . ASN A 1 306 ? 52.495 56.359 31.695 1.00 45.93 306 ASN A CA 1
ATOM 2412 C C . ASN A 1 306 ? 51.159 56.972 31.386 1.00 41.61 306 ASN A C 1
ATOM 2413 O O . ASN A 1 306 ? 50.819 58.032 31.892 1.00 43.88 306 ASN A O 1
ATOM 2418 N N . GLY A 1 307 ? 50.400 56.290 30.554 1.00 37.35 307 GLY A N 1
ATOM 2419 C CA . GLY A 1 307 ? 49.087 56.755 30.211 1.00 37.99 307 GLY A CA 1
ATOM 2420 C C . GLY A 1 307 ? 48.074 56.466 31.271 1.00 39.97 307 GLY A C 1
ATOM 2421 O O . GLY A 1 307 ? 46.925 56.900 31.146 1.00 40.23 307 GLY A O 1
ATOM 2422 N N . MET A 1 308 ? 48.495 55.733 32.308 1.00 41.05 308 MET A N 1
ATOM 2423 C CA . MET A 1 308 ? 47.580 55.251 33.328 1.00 39.48 308 MET A CA 1
ATOM 2424 C C . MET A 1 308 ? 47.454 56.239 34.481 1.00 38.29 308 MET A C 1
ATOM 2425 O O . MET A 1 308 ? 46.531 56.129 35.284 1.00 35.49 308 MET A O 1
ATOM 2430 N N . LYS A 1 309 ? 48.351 57.217 34.540 1.00 39.03 309 LYS A N 1
ATOM 2431 C CA . LYS A 1 309 ? 48.216 58.351 35.474 1.00 42.05 309 LYS A CA 1
ATOM 2432 C C . LYS A 1 309 ? 46.921 59.093 35.270 1.00 43.15 309 LYS A C 1
ATOM 2433 O O . LYS A 1 309 ? 46.538 59.351 34.130 1.00 45.38 309 LYS A O 1
ATOM 2439 N N . TYR A 1 310 ? 46.251 59.445 36.365 1.00 45.87 310 TYR A N 1
ATOM 2440 C CA . TYR A 1 310 ? 45.052 60.302 36.280 1.00 47.76 310 TYR A CA 1
ATOM 2441 C C . TYR A 1 310 ? 45.357 61.613 35.543 1.00 49.81 310 TYR A C 1
ATOM 2442 O O . TYR A 1 310 ? 46.362 62.255 35.834 1.00 45.66 310 TYR A O 1
ATOM 2451 N N . SER A 1 311 ? 44.493 61.998 34.600 1.00 55.45 311 SER A N 1
ATOM 2452 C CA . SER A 1 311 ? 44.471 63.380 34.089 1.00 58.50 311 SER A CA 1
ATOM 2453 C C . SER A 1 311 ? 43.961 64.273 35.199 1.00 61.61 311 SER A C 1
ATOM 2454 O O . SER A 1 311 ? 43.436 63.784 36.201 1.00 60.07 311 SER A O 1
ATOM 2457 N N . ASP A 1 312 ? 44.114 65.578 35.028 1.00 64.65 312 ASP A N 1
ATOM 2458 C CA . ASP A 1 312 ? 43.659 66.515 36.050 1.00 66.87 312 ASP A CA 1
ATOM 2459 C C . ASP A 1 312 ? 42.138 66.594 36.123 1.00 64.81 312 ASP A C 1
ATOM 2460 O O . ASP A 1 312 ? 41.557 66.689 37.199 1.00 56.88 312 ASP A O 1
ATOM 2465 N N . ILE A 1 313 ? 41.499 66.556 34.971 1.00 63.11 313 ILE A N 1
ATOM 2466 C CA . ILE A 1 313 ? 40.050 66.593 34.933 1.00 66.74 313 ILE A CA 1
ATOM 2467 C C . ILE A 1 313 ? 39.381 65.341 35.572 1.00 70.48 313 ILE A C 1
ATOM 2468 O O . ILE A 1 313 ? 38.426 65.496 36.328 1.00 78.60 313 ILE A O 1
ATOM 2473 N N . ASP A 1 314 ? 39.867 64.128 35.279 1.00 70.68 314 ASP A N 1
ATOM 2474 C CA . ASP A 1 314 ? 39.585 62.905 36.089 1.00 68.68 314 ASP A CA 1
ATOM 2475 C C . ASP A 1 314 ? 39.557 63.123 37.621 1.00 61.20 314 ASP A C 1
ATOM 2476 O O . ASP A 1 314 ? 38.622 62.757 38.313 1.00 58.07 314 ASP A O 1
ATOM 2481 N N . ILE A 1 315 ? 40.620 63.680 38.163 1.00 56.79 315 ILE A N 1
ATOM 2482 C CA . ILE A 1 315 ? 40.704 63.847 39.604 1.00 60.10 315 ILE A CA 1
ATOM 2483 C C . ILE A 1 315 ? 39.545 64.668 40.207 1.00 63.56 315 ILE A C 1
ATOM 2484 O O . ILE A 1 315 ? 39.037 64.346 41.271 1.00 66.26 315 ILE A O 1
ATOM 2489 N N . ILE A 1 316 ? 39.137 65.738 39.533 1.00 71.60 316 ILE A N 1
ATOM 2490 C CA . ILE A 1 316 ? 38.221 66.708 40.134 1.00 77.70 316 ILE A CA 1
ATOM 2491 C C . ILE A 1 316 ? 36.812 66.139 40.059 1.00 75.43 316 ILE A C 1
ATOM 2492 O O . ILE A 1 316 ? 36.021 66.277 40.988 1.00 69.23 316 ILE A O 1
ATOM 2497 N N . LEU A 1 317 ? 36.513 65.515 38.927 1.00 76.72 317 LEU A N 1
ATOM 2498 C CA . LEU A 1 317 ? 35.294 64.743 38.762 1.00 81.24 317 LEU A CA 1
ATOM 2499 C C . LEU A 1 317 ? 35.118 63.725 39.885 1.00 86.14 317 LEU A C 1
ATOM 2500 O O . LEU A 1 317 ? 34.041 63.623 40.476 1.00 100.29 317 LEU A O 1
ATOM 2505 N N . LEU A 1 318 ? 36.186 63.004 40.208 1.00 86.50 318 LEU A N 1
ATOM 2506 C CA . LEU A 1 318 ? 36.117 61.932 41.196 1.00 81.67 318 LEU A CA 1
ATOM 2507 C C . LEU A 1 318 ? 36.144 62.410 42.666 1.00 88.49 318 LEU A C 1
ATOM 2508 O O . LEU A 1 318 ? 36.123 61.589 43.581 1.00 96.69 318 LEU A O 1
ATOM 2513 N N . LYS A 1 319 ? 36.181 63.723 42.897 1.00 100.88 319 LYS A N 1
ATOM 2514 C CA . LYS A 1 319 ? 36.102 64.283 44.255 1.00 107.57 319 LYS A CA 1
ATOM 2515 C C . LYS A 1 319 ? 35.209 65.521 44.316 1.00 102.55 319 LYS A C 1
ATOM 2516 O O . LYS A 1 319 ? 34.094 65.454 44.818 1.00 88.28 319 LYS A O 1
ATOM 2522 N N . ILE A 1 334 ? 31.404 58.650 38.729 1.00 95.04 370 ILE A N 1
ATOM 2523 C CA . ILE A 1 334 ? 31.007 58.520 37.320 1.00 113.30 370 ILE A CA 1
ATOM 2524 C C . ILE A 1 334 ? 31.728 59.545 36.415 1.00 122.86 370 ILE A C 1
ATOM 2525 O O . ILE A 1 334 ? 31.220 60.642 36.110 1.00 114.11 370 ILE A O 1
ATOM 2530 N N . SER A 1 335 ? 32.954 59.165 36.052 1.00 121.24 371 SER A N 1
ATOM 2531 C CA . SER A 1 335 ? 33.649 59.638 34.854 1.00 114.79 371 SER A CA 1
ATOM 2532 C C . SER A 1 335 ? 33.334 58.573 33.795 1.00 109.94 371 SER A C 1
ATOM 2533 O O . SER A 1 335 ? 32.466 57.722 34.031 1.00 126.35 371 SER A O 1
ATOM 2536 N N . ASP A 1 336 ? 34.004 58.600 32.642 1.00 89.18 372 ASP A N 1
ATOM 2537 C CA . ASP A 1 336 ? 33.934 57.451 31.732 1.00 91.09 372 ASP A CA 1
ATOM 2538 C C . ASP A 1 336 ? 35.106 57.349 30.727 1.00 90.07 372 ASP A C 1
ATOM 2539 O O . ASP A 1 336 ? 36.006 58.200 30.702 1.00 102.15 372 ASP A O 1
ATOM 2544 N N . TRP A 1 337 ? 35.053 56.302 29.897 1.00 70.54 373 TRP A N 1
ATOM 2545 C CA . TRP A 1 337 ? 36.178 55.809 29.069 1.00 59.28 373 TRP A CA 1
ATOM 2546 C C . TRP A 1 337 ? 37.234 56.787 28.507 1.00 55.28 373 TRP A C 1
ATOM 2547 O O . TRP A 1 337 ? 36.920 57.727 27.787 1.00 56.67 373 TRP A O 1
ATOM 2558 N N . ASN A 1 338 ? 38.503 56.508 28.791 1.00 47.94 374 ASN A N 1
ATOM 2559 C CA . ASN A 1 338 ? 39.557 57.483 28.577 1.00 42.63 374 ASN A CA 1
ATOM 2560 C C . ASN A 1 338 ? 40.914 56.841 28.521 1.00 39.18 374 ASN A C 1
ATOM 2561 O O . ASN A 1 338 ? 41.054 55.643 28.671 1.00 42.29 374 ASN A O 1
ATOM 2566 N N . LEU A 1 339 ? 41.932 57.653 28.331 1.00 38.26 375 LEU A N 1
ATOM 2567 C CA . LEU A 1 339 ? 43.237 57.127 28.096 1.00 37.25 375 LEU A CA 1
ATOM 2568 C C . LEU A 1 339 ? 43.718 56.268 29.253 1.00 37.83 375 LEU A C 1
ATOM 2569 O O . LEU A 1 339 ? 44.342 55.240 29.030 1.00 39.60 375 LEU A O 1
ATOM 2574 N N . ARG A 1 340 ? 43.430 56.662 30.487 1.00 41.35 376 ARG A N 1
ATOM 2575 C CA . ARG A 1 340 ? 43.822 55.830 31.637 1.00 38.98 376 ARG A CA 1
ATOM 2576 C C . ARG A 1 340 ? 43.148 54.484 31.540 1.00 39.56 376 ARG A C 1
ATOM 2577 O O . ARG A 1 340 ? 43.789 53.445 31.624 1.00 40.24 376 ARG A O 1
ATOM 2585 N N . LYS A 1 341 ? 41.842 54.501 31.345 1.00 38.80 377 LYS A N 1
ATOM 2586 C CA . LYS A 1 341 ? 41.099 53.269 31.394 1.00 40.11 377 LYS A CA 1
ATOM 2587 C C . LYS A 1 341 ? 41.527 52.371 30.265 1.00 40.29 377 LYS A C 1
ATOM 2588 O O . LYS A 1 341 ? 41.732 51.182 30.448 1.00 37.96 377 LYS A O 1
ATOM 2594 N N . CYS A 1 342 ? 41.673 52.961 29.090 1.00 41.04 378 CYS A N 1
ATOM 2595 C CA . CYS A 1 342 ? 42.069 52.215 27.922 1.00 41.10 378 CYS A CA 1
ATOM 2596 C C . CYS A 1 342 ? 43.472 51.635 28.093 1.00 41.68 378 CYS A C 1
ATOM 2597 O O . CYS A 1 342 ? 43.730 50.491 27.721 1.00 42.82 378 CYS A O 1
ATOM 2600 N N . SER A 1 343 ? 44.371 52.414 28.687 1.00 40.25 379 SER A N 1
ATOM 2601 C CA . SER A 1 343 ? 45.740 51.970 28.879 1.00 39.90 379 SER A CA 1
ATOM 2602 C C . SER A 1 343 ? 45.758 50.803 29.847 1.00 40.62 379 SER A C 1
ATOM 2603 O O . SER A 1 343 ? 46.392 49.801 29.600 1.00 41.85 379 SER A O 1
ATOM 2606 N N . ALA A 1 344 ? 45.008 50.923 30.931 1.00 41.83 380 ALA A N 1
ATOM 2607 C CA . ALA A 1 344 ? 44.951 49.884 31.951 1.00 40.38 380 ALA A CA 1
ATOM 2608 C C . ALA A 1 344 ? 44.360 48.589 31.395 1.00 39.60 380 ALA A C 1
ATOM 2609 O O . ALA A 1 344 ? 44.841 47.482 31.677 1.00 38.05 380 ALA A O 1
ATOM 2611 N N . ALA A 1 345 ? 43.299 48.742 30.611 1.00 38.68 381 ALA A N 1
ATOM 2612 C CA . ALA A 1 345 ? 42.671 47.620 29.953 1.00 36.44 381 ALA A CA 1
ATOM 2613 C C . ALA A 1 345 ? 43.692 46.955 29.050 1.00 38.96 381 ALA A C 1
ATOM 2614 O O . ALA A 1 345 ? 43.845 45.744 29.074 1.00 38.24 381 ALA A O 1
ATOM 2616 N N . ALA A 1 346 ? 44.443 47.755 28.305 1.00 39.51 382 ALA A N 1
ATOM 2617 C CA . ALA A 1 346 ? 45.454 47.186 27.426 1.00 42.44 382 ALA A CA 1
ATOM 2618 C C . ALA A 1 346 ? 46.460 46.384 28.221 1.00 44.26 382 ALA A C 1
ATOM 2619 O O . ALA A 1 346 ? 46.839 45.285 27.846 1.00 47.43 382 ALA A O 1
ATOM 2621 N N . LEU A 1 347 ? 46.902 46.938 29.332 1.00 47.10 383 LEU A N 1
ATOM 2622 C CA . LEU A 1 347 ? 47.930 46.274 30.117 1.00 46.45 383 LEU A CA 1
ATOM 2623 C C . LEU A 1 347 ? 47.412 44.971 30.700 1.00 44.82 383 LEU A C 1
ATOM 2624 O O . LEU A 1 347 ? 48.124 43.975 30.688 1.00 44.97 383 LEU A O 1
ATOM 2629 N N . ASP A 1 348 ? 46.167 44.971 31.180 1.00 43.19 384 ASP A N 1
ATOM 2630 C CA . ASP A 1 348 ? 45.587 43.774 31.784 1.00 43.12 384 ASP A CA 1
ATOM 2631 C C . ASP A 1 348 ? 45.545 42.640 30.749 1.00 42.84 384 ASP A C 1
ATOM 2632 O O . ASP A 1 348 ? 45.970 41.524 31.016 1.00 43.77 384 ASP A O 1
ATOM 2637 N N . VAL A 1 349 ? 45.073 42.949 29.550 1.00 40.32 385 VAL A N 1
ATOM 2638 C CA . VAL A 1 349 ? 45.007 41.966 28.474 1.00 41.02 385 VAL A CA 1
ATOM 2639 C C . VAL A 1 349 ? 46.408 41.492 28.029 1.00 43.33 385 VAL A C 1
ATOM 2640 O O . VAL A 1 349 ? 46.654 40.290 27.862 1.00 43.86 385 VAL A O 1
ATOM 2644 N N . LEU A 1 350 ? 47.331 42.422 27.857 1.00 42.80 386 LEU A N 1
ATOM 2645 C CA . LEU A 1 350 ? 48.668 42.040 27.497 1.00 45.30 386 LEU A CA 1
ATOM 2646 C C . LEU A 1 350 ? 49.236 41.097 28.556 1.00 48.15 386 LEU A C 1
ATOM 2647 O O . LEU A 1 350 ? 49.938 40.143 28.227 1.00 54.97 386 LEU A O 1
ATOM 2652 N N . ALA A 1 351 ? 48.931 41.335 29.825 1.00 45.18 387 ALA A N 1
ATOM 2653 C CA . ALA A 1 351 ? 49.497 40.495 30.863 1.00 45.11 387 ALA A CA 1
ATOM 2654 C C . ALA A 1 351 ? 48.964 39.067 30.770 1.00 45.78 387 ALA A C 1
ATOM 2655 O O . ALA A 1 351 ? 49.686 38.140 31.058 1.00 43.35 387 ALA A O 1
ATOM 2657 N N . ASN A 1 352 ? 47.696 38.905 30.397 1.00 46.89 388 ASN A N 1
ATOM 2658 C CA . ASN A 1 352 ? 47.145 37.593 30.094 1.00 50.92 388 ASN A CA 1
ATOM 2659 C C . ASN A 1 352 ? 47.748 36.960 28.836 1.00 51.04 388 ASN A C 1
ATOM 2660 O O . ASN A 1 352 ? 47.798 35.744 28.692 1.00 54.97 388 ASN A O 1
ATOM 2665 N N . VAL A 1 353 ? 48.203 37.779 27.910 1.00 50.95 389 VAL A N 1
ATOM 2666 C CA . VAL A 1 353 ? 48.885 37.237 26.760 1.00 49.31 389 VAL A CA 1
ATOM 2667 C C . VAL A 1 353 ? 50.292 36.808 27.133 1.00 48.79 389 VAL A C 1
ATOM 2668 O O . VAL A 1 353 ? 50.616 35.644 27.048 1.00 53.19 389 VAL A O 1
ATOM 2672 N N . TYR A 1 354 ? 51.124 37.743 27.558 1.00 46.83 390 TYR A N 1
ATOM 2673 C CA . TYR A 1 354 ? 52.513 37.416 27.864 1.00 46.86 390 TYR A CA 1
ATOM 2674 C C . TYR A 1 354 ? 52.762 36.716 29.204 1.00 46.22 390 TYR A C 1
ATOM 2675 O O . TYR A 1 354 ? 53.820 36.159 29.413 1.00 49.52 390 TYR A O 1
ATOM 2684 N N . ARG A 1 355 ? 51.808 36.760 30.108 1.00 45.28 391 ARG A N 1
ATOM 2685 C CA . ARG A 1 355 ? 51.975 36.181 31.405 1.00 46.40 391 ARG A CA 1
ATOM 2686 C C . ARG A 1 355 ? 53.310 36.576 31.972 1.00 47.20 391 ARG A C 1
ATOM 2687 O O . ARG A 1 355 ? 53.654 37.736 31.896 1.00 46.49 391 ARG A O 1
ATOM 2695 N N . ASP A 1 356 ? 54.087 35.657 32.524 1.00 53.21 392 ASP A N 1
ATOM 2696 C CA . ASP A 1 356 ? 55.278 36.065 33.270 1.00 54.82 392 ASP A CA 1
ATOM 2697 C C . ASP A 1 356 ? 56.366 36.748 32.439 1.00 52.76 392 ASP A C 1
ATOM 2698 O O . ASP A 1 356 ? 57.264 37.357 32.997 1.00 57.85 392 ASP A O 1
ATOM 2703 N N . GLU A 1 357 ? 56.309 36.656 31.122 1.00 52.46 393 GLU A N 1
ATOM 2704 C CA . GLU A 1 357 ? 57.304 37.308 30.290 1.00 57.06 393 GLU A CA 1
ATOM 2705 C C . GLU A 1 357 ? 57.191 38.811 30.426 1.00 54.03 393 GLU A C 1
ATOM 2706 O O . GLU A 1 357 ? 58.125 39.541 30.114 1.00 51.54 393 GLU A O 1
ATOM 2712 N N . LEU A 1 358 ? 56.048 39.279 30.910 1.00 52.84 394 LEU A N 1
ATOM 2713 C CA . LEU A 1 358 ? 55.828 40.717 31.060 1.00 52.35 394 LEU A CA 1
ATOM 2714 C C . LEU A 1 358 ? 56.485 41.298 32.291 1.00 51.30 394 LEU A C 1
ATOM 2715 O O . LEU A 1 358 ? 56.794 42.475 32.324 1.00 52.85 394 LEU A O 1
ATOM 2720 N N . LEU A 1 359 ? 56.696 40.473 33.302 1.00 50.73 395 LEU A N 1
ATOM 2721 C CA . LEU A 1 359 ? 57.086 40.978 34.598 1.00 52.67 395 LEU A CA 1
ATOM 2722 C C . LEU A 1 359 ? 58.379 41.771 34.569 1.00 49.55 395 LEU A C 1
ATOM 2723 O O . LEU A 1 359 ? 58.501 42.796 35.248 1.00 49.59 395 LEU A O 1
ATOM 2728 N N . PRO A 1 360 ? 59.358 41.294 33.805 1.00 45.76 396 PRO A N 1
ATOM 2729 C CA . PRO A 1 360 ? 60.627 42.002 33.806 1.00 44.93 396 PRO A CA 1
ATOM 2730 C C . PRO A 1 360 ? 60.542 43.364 33.182 1.00 45.72 396 PRO A C 1
ATOM 2731 O O . PRO A 1 360 ? 61.390 44.203 33.480 1.00 50.59 396 PRO A O 1
ATOM 2735 N N . HIS A 1 361 ? 59.536 43.581 32.334 1.00 45.83 397 HIS A N 1
ATOM 2736 C CA . HIS A 1 361 ? 59.248 44.910 31.793 1.00 46.25 397 HIS A CA 1
ATOM 2737 C C . HIS A 1 361 ? 58.615 45.825 32.800 1.00 44.67 397 HIS A C 1
ATOM 2738 O O . HIS A 1 361 ? 58.811 47.035 32.735 1.00 45.13 397 HIS A O 1
ATOM 2745 N N . ILE A 1 362 ? 57.838 45.242 33.712 1.00 45.34 398 ILE A N 1
ATOM 2746 C CA . ILE A 1 362 ? 57.042 45.999 34.677 1.00 45.03 398 ILE A CA 1
ATOM 2747 C C . ILE A 1 362 ? 57.789 46.308 35.953 1.00 41.95 398 ILE A C 1
ATOM 2748 O O . ILE A 1 362 ? 57.648 47.381 36.495 1.00 42.02 398 ILE A O 1
ATOM 2753 N N . LEU A 1 363 ? 58.575 45.369 36.443 1.00 41.68 399 LEU A N 1
ATOM 2754 C CA . LEU A 1 363 ? 59.226 45.564 37.731 1.00 44.24 399 LEU A CA 1
ATOM 2755 C C . LEU A 1 363 ? 60.050 46.826 37.819 1.00 41.35 399 LEU A C 1
ATOM 2756 O O . LEU A 1 363 ? 59.989 47.506 38.819 1.00 44.50 399 LEU A O 1
ATOM 2761 N N . PRO A 1 364 ? 60.798 47.174 36.774 1.00 41.83 400 PRO A N 1
ATOM 2762 C CA . PRO A 1 364 ? 61.519 48.442 36.850 1.00 43.24 400 PRO A CA 1
ATOM 2763 C C . PRO A 1 364 ? 60.587 49.646 37.027 1.00 42.55 400 PRO A C 1
ATOM 2764 O O . PRO A 1 364 ? 60.895 50.523 37.798 1.00 43.27 400 PRO A O 1
ATOM 2768 N N . LEU A 1 365 ? 59.448 49.657 36.350 1.00 41.71 401 LEU A N 1
ATOM 2769 C CA . LEU A 1 365 ? 58.485 50.743 36.499 1.00 43.02 401 LEU A CA 1
ATOM 2770 C C . LEU A 1 365 ? 57.771 50.754 37.832 1.00 44.53 401 LEU A C 1
ATOM 2771 O O . LEU A 1 365 ? 57.601 51.812 38.407 1.00 50.97 401 LEU A O 1
ATOM 2776 N N . LEU A 1 366 ? 57.295 49.606 38.309 1.00 45.97 402 LEU A N 1
ATOM 2777 C CA . LEU A 1 366 ? 56.673 49.551 39.637 1.00 44.75 402 LEU A CA 1
ATOM 2778 C C . LEU A 1 366 ? 57.639 50.007 40.690 1.00 47.01 402 LEU A C 1
ATOM 2779 O O . LEU A 1 366 ? 57.235 50.643 41.644 1.00 44.32 402 LEU A O 1
ATOM 2784 N N . LYS A 1 367 ? 58.917 49.672 40.531 1.00 48.77 403 LYS A N 1
ATOM 2785 C CA . LYS A 1 367 ? 59.884 49.990 41.555 1.00 52.51 403 LYS A CA 1
ATOM 2786 C C . LYS A 1 367 ? 59.917 51.486 41.783 1.00 47.64 403 LYS A C 1
ATOM 2787 O O . LYS A 1 367 ? 60.093 51.942 42.893 1.00 47.46 403 LYS A O 1
ATOM 2793 N N . GLU A 1 368 ? 59.710 52.264 40.744 1.00 48.75 404 GLU A N 1
ATOM 2794 C CA . GLU A 1 368 ? 59.807 53.701 40.902 1.00 55.60 404 GLU A CA 1
ATOM 2795 C C . GLU A 1 368 ? 58.467 54.429 41.020 1.00 53.41 404 GLU A C 1
ATOM 2796 O O . GLU A 1 368 ? 58.448 55.628 41.190 1.00 61.34 404 GLU A O 1
ATOM 2802 N N . LEU A 1 369 ? 57.352 53.721 40.913 1.00 49.93 405 LEU A N 1
ATOM 2803 C CA . LEU A 1 369 ? 56.051 54.331 41.065 1.00 42.51 405 LEU A CA 1
ATOM 2804 C C . LEU A 1 369 ? 55.479 54.084 42.449 1.00 44.27 405 LEU A C 1
ATOM 2805 O O . LEU A 1 369 ? 54.941 54.984 43.045 1.00 48.13 405 LEU A O 1
ATOM 2810 N N . LEU A 1 370 ? 55.591 52.868 42.970 1.00 44.84 406 LEU A N 1
ATOM 2811 C CA . LEU A 1 370 ? 54.945 52.526 44.224 1.00 45.42 406 LEU A CA 1
ATOM 2812 C C . LEU A 1 370 ? 55.394 53.353 45.389 1.00 51.50 406 LEU A C 1
ATOM 2813 O O . LEU A 1 370 ? 54.614 53.587 46.306 1.00 61.02 406 LEU A O 1
ATOM 2818 N N . PHE A 1 371 ? 56.651 53.767 45.376 1.00 58.34 407 PHE A N 1
ATOM 2819 C CA . PHE A 1 371 ? 57.278 54.333 46.556 1.00 62.27 407 PHE A CA 1
ATOM 2820 C C . PHE A 1 371 ? 57.576 55.806 46.350 1.00 62.55 407 PHE A C 1
ATOM 2821 O O . PHE A 1 371 ? 58.637 56.304 46.705 1.00 78.44 407 PHE A O 1
ATOM 2829 N N . HIS A 1 372 ? 56.602 56.501 45.795 1.00 61.13 408 HIS A N 1
ATOM 2830 C CA . HIS A 1 372 ? 56.812 57.804 45.198 1.00 57.30 408 HIS A CA 1
ATOM 2831 C C . HIS A 1 372 ? 56.025 58.867 45.964 1.00 65.53 408 HIS A C 1
ATOM 2832 O O . HIS A 1 372 ? 54.963 58.594 46.544 1.00 71.24 408 HIS A O 1
ATOM 2839 N N . HIS A 1 373 ? 56.562 60.078 45.998 1.00 70.74 409 HIS A N 1
ATOM 2840 C CA . HIS A 1 373 ? 56.089 61.081 46.965 1.00 78.53 409 HIS A CA 1
ATOM 2841 C C . HIS A 1 373 ? 54.843 61.785 46.452 1.00 69.91 409 HIS A C 1
ATOM 2842 O O . HIS A 1 373 ? 53.956 62.126 47.226 1.00 78.98 409 HIS A O 1
ATOM 2849 N N . GLU A 1 374 ? 54.782 61.985 45.147 1.00 62.15 410 GLU A N 1
ATOM 2850 C CA . GLU A 1 374 ? 53.578 62.472 44.498 1.00 63.19 410 GLU A CA 1
ATOM 2851 C C . GLU A 1 374 ? 52.509 61.386 44.358 1.00 56.89 410 GLU A C 1
ATOM 2852 O O . GLU A 1 374 ? 52.687 60.405 43.626 1.00 50.02 410 GLU A O 1
ATOM 2858 N N . TRP A 1 375 ? 51.379 61.581 45.032 1.00 54.38 411 TRP A N 1
ATOM 2859 C CA . TRP A 1 375 ? 50.334 60.557 45.081 1.00 50.25 411 TRP A CA 1
ATOM 2860 C C . TRP A 1 375 ? 49.797 60.131 43.694 1.00 47.82 411 TRP A C 1
ATOM 2861 O O . TRP A 1 375 ? 49.487 58.963 43.480 1.00 45.98 411 TRP A O 1
ATOM 2872 N N . VAL A 1 376 ? 49.691 61.064 42.757 1.00 45.47 412 VAL A N 1
ATOM 2873 C CA . VAL A 1 376 ? 49.231 60.716 41.406 1.00 44.13 412 VAL A CA 1
ATOM 2874 C C . VAL A 1 376 ? 50.066 59.632 40.723 1.00 44.55 412 VAL A C 1
ATOM 2875 O O . VAL A 1 376 ? 49.540 58.805 40.006 1.00 47.77 412 VAL A O 1
ATOM 2879 N N . VAL A 1 377 ? 51.370 59.675 40.951 1.00 48.42 413 VAL A N 1
ATOM 2880 C CA . VAL A 1 377 ? 52.336 58.700 40.448 1.00 46.79 413 VAL A CA 1
ATOM 2881 C C . VAL A 1 377 ? 52.181 57.386 41.210 1.00 44.59 413 VAL A C 1
ATOM 2882 O O . VAL A 1 377 ? 52.158 56.312 40.628 1.00 47.26 413 VAL A O 1
ATOM 2886 N N . LYS A 1 378 ? 52.088 57.471 42.522 1.00 41.35 414 LYS A N 1
ATOM 2887 C CA . LYS A 1 378 ? 51.945 56.265 43.309 1.00 42.72 414 LYS A CA 1
ATOM 2888 C C . LYS A 1 378 ? 50.653 55.578 42.956 1.00 39.60 414 LYS A C 1
ATOM 2889 O O . LYS A 1 378 ? 50.599 54.364 42.857 1.00 41.17 414 LYS A O 1
ATOM 2895 N N . GLU A 1 379 ? 49.605 56.362 42.765 1.00 38.69 415 GLU A N 1
ATOM 2896 C CA . GLU A 1 379 ? 48.283 55.807 42.558 1.00 41.13 415 GLU A CA 1
ATOM 2897 C C . GLU A 1 379 ? 48.311 54.977 41.272 1.00 41.56 415 GLU A C 1
ATOM 2898 O O . GLU A 1 379 ? 47.802 53.874 41.212 1.00 41.28 415 GLU A O 1
ATOM 2904 N N . SER A 1 380 ? 48.954 55.515 40.253 1.00 40.14 416 SER A N 1
ATOM 2905 C CA . SER A 1 380 ? 49.053 54.829 38.998 1.00 40.01 416 SER A CA 1
ATOM 2906 C C . SER A 1 380 ? 49.834 53.530 39.167 1.00 39.79 416 SER A C 1
ATOM 2907 O O . SER A 1 380 ? 49.549 52.548 38.517 1.00 42.09 416 SER A O 1
ATOM 2910 N N . GLY A 1 381 ? 50.842 53.523 40.015 1.00 40.73 417 GLY A N 1
ATOM 2911 C CA . GLY A 1 381 ? 51.623 52.296 40.229 1.00 46.00 417 GLY A CA 1
ATOM 2912 C C . GLY A 1 381 ? 50.828 51.175 40.894 1.00 47.02 417 GLY A C 1
ATOM 2913 O O . GLY A 1 381 ? 50.963 49.989 40.567 1.00 45.54 417 GLY A O 1
ATOM 2914 N N . ILE A 1 382 ? 49.966 51.559 41.819 1.00 44.74 418 ILE A N 1
ATOM 2915 C CA . ILE A 1 382 ? 49.091 50.593 42.442 1.00 42.88 418 ILE A CA 1
ATOM 2916 C C . ILE A 1 382 ? 48.095 50.047 41.396 1.00 40.67 418 ILE A C 1
ATOM 2917 O O . ILE A 1 382 ? 47.725 48.880 41.450 1.00 41.53 418 ILE A O 1
ATOM 2922 N N . LEU A 1 383 ? 47.648 50.895 40.468 1.00 36.83 419 LEU A N 1
ATOM 2923 C CA . LEU A 1 383 ? 46.769 50.458 39.401 1.00 36.00 419 LEU A CA 1
ATOM 2924 C C . LEU A 1 383 ? 47.450 49.432 38.522 1.00 35.77 419 LEU A C 1
ATOM 2925 O O . LEU A 1 383 ? 46.837 48.422 38.166 1.00 32.56 419 LEU A O 1
ATOM 2930 N N . VAL A 1 384 ? 48.711 49.695 38.180 1.00 35.48 420 VAL A N 1
ATOM 2931 C CA . VAL A 1 384 ? 49.467 48.768 37.372 1.00 37.20 420 VAL A CA 1
ATOM 2932 C C . VAL A 1 384 ? 49.508 47.443 38.080 1.00 39.39 420 VAL A C 1
ATOM 2933 O O . VAL A 1 384 ? 49.298 46.404 37.471 1.00 42.07 420 VAL A O 1
ATOM 2937 N N . LEU A 1 385 ? 49.736 47.488 39.381 1.00 41.24 421 LEU A N 1
ATOM 2938 C CA . LEU A 1 385 ? 49.907 46.265 40.160 1.00 43.90 421 LEU A CA 1
ATOM 2939 C C . LEU A 1 385 ? 48.631 45.437 40.156 1.00 43.17 421 LEU A C 1
ATOM 2940 O O . LEU A 1 385 ? 48.661 44.210 40.052 1.00 46.11 421 LEU A O 1
ATOM 2945 N N . GLY A 1 386 ? 47.501 46.116 40.213 1.00 41.11 422 GLY A N 1
ATOM 2946 C CA . GLY A 1 386 ? 46.240 45.425 40.090 1.00 41.80 422 GLY A CA 1
ATOM 2947 C C . GLY A 1 386 ? 46.005 44.961 38.664 1.00 40.95 422 GLY A C 1
ATOM 2948 O O . GLY A 1 386 ? 45.509 43.850 38.464 1.00 42.74 422 GLY A O 1
ATOM 2949 N N . ALA A 1 387 ? 46.366 45.793 37.680 1.00 36.49 423 ALA A N 1
ATOM 2950 C CA . ALA A 1 387 ? 46.040 45.510 36.276 1.00 34.39 423 ALA A CA 1
ATOM 2951 C C . ALA A 1 387 ? 46.694 44.238 35.787 1.00 36.11 423 ALA A C 1
ATOM 2952 O O . ALA A 1 387 ? 46.085 43.445 35.079 1.00 39.98 423 ALA A O 1
ATOM 2954 N N . ILE A 1 388 ? 47.917 44.020 36.207 1.00 34.38 424 ILE A N 1
ATOM 2955 C CA . ILE A 1 388 ? 48.636 42.835 35.823 1.00 35.52 424 ILE A CA 1
ATOM 2956 C C . ILE A 1 388 ? 48.436 41.621 36.731 1.00 39.28 424 ILE A C 1
ATOM 2957 O O . ILE A 1 388 ? 49.135 40.633 36.587 1.00 45.46 424 ILE A O 1
ATOM 2962 N N . ALA A 1 389 ? 47.529 41.661 37.688 1.00 43.11 425 ALA A N 1
ATOM 2963 C CA . ALA A 1 389 ? 47.497 40.599 38.706 1.00 42.70 425 ALA A CA 1
ATOM 2964 C C . ALA A 1 389 ? 47.083 39.229 38.143 1.00 39.39 425 ALA A C 1
ATOM 2965 O O . ALA A 1 389 ? 47.782 38.236 38.269 1.00 39.65 425 ALA A O 1
ATOM 2967 N N . GLU A 1 390 ? 45.945 39.196 37.493 1.00 40.57 426 GLU A N 1
ATOM 2968 C CA . GLU A 1 390 ? 45.484 38.012 36.795 1.00 45.25 426 GLU A CA 1
ATOM 2969 C C . GLU A 1 390 ? 46.570 37.393 35.922 1.00 45.66 426 GLU A C 1
ATOM 2970 O O . GLU A 1 390 ? 46.920 36.232 36.099 1.00 47.00 426 GLU A O 1
ATOM 2976 N N . GLY A 1 391 ? 47.129 38.192 35.018 1.00 47.68 427 GLY A N 1
ATOM 2977 C CA . GLY A 1 391 ? 48.036 37.703 33.981 1.00 44.01 427 GLY A CA 1
ATOM 2978 C C . GLY A 1 391 ? 49.362 37.253 34.516 1.00 43.83 427 GLY A C 1
ATOM 2979 O O . GLY A 1 391 ? 49.911 36.226 34.079 1.00 42.84 427 GLY A O 1
ATOM 2980 N N . CYS A 1 392 ? 49.877 38.020 35.472 1.00 43.04 428 CYS A N 1
ATOM 2981 C CA . CYS A 1 392 ? 51.219 37.787 36.004 1.00 43.72 428 CYS A CA 1
ATOM 2982 C C . CYS A 1 392 ? 51.289 37.165 37.408 1.00 44.10 428 CYS A C 1
ATOM 2983 O O . CYS A 1 392 ? 52.347 37.216 38.047 1.00 45.96 428 CYS A O 1
ATOM 2986 N N . MET A 1 393 ? 50.195 36.586 37.898 1.00 43.39 429 MET A N 1
ATOM 2987 C CA . MET A 1 393 ? 50.196 36.029 39.249 1.00 45.89 429 MET A CA 1
ATOM 2988 C C . MET A 1 393 ? 51.420 35.240 39.661 1.00 48.45 429 MET A C 1
ATOM 2989 O O . MET A 1 393 ? 52.025 35.577 40.682 1.00 46.24 429 MET A O 1
ATOM 2994 N N . GLN A 1 394 ? 51.791 34.199 38.904 1.00 50.63 430 GLN A N 1
ATOM 2995 C CA . GLN A 1 394 ? 52.869 33.339 39.391 1.00 56.95 430 GLN A CA 1
ATOM 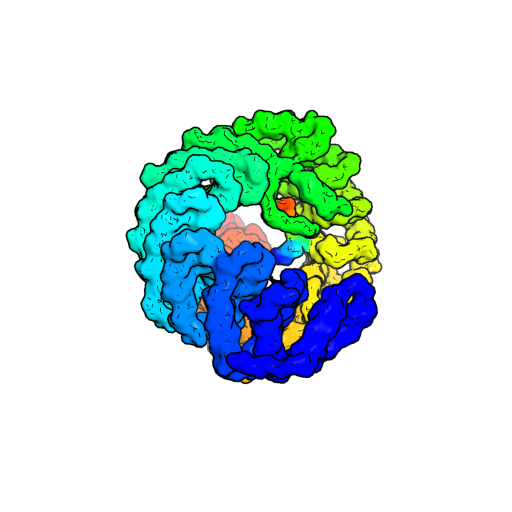2996 C C . GLN A 1 394 ? 54.103 34.186 39.605 1.00 53.25 430 GLN A C 1
ATOM 2997 O O . GLN A 1 394 ? 54.765 34.111 40.633 1.00 56.23 430 GLN A O 1
ATOM 3003 N N . GLY A 1 395 ? 54.392 35.037 38.646 1.00 50.11 431 GLY A N 1
ATOM 3004 C CA . GLY A 1 395 ? 55.573 35.847 38.751 1.00 52.71 431 GLY A CA 1
ATOM 3005 C C . GLY A 1 395 ? 55.519 36.789 39.926 1.00 52.40 431 GLY A C 1
ATOM 3006 O O . GLY A 1 395 ? 56.566 37.187 40.449 1.00 51.56 431 GLY A O 1
ATOM 3007 N N . MET A 1 396 ? 54.307 37.178 40.309 1.00 52.69 432 MET A N 1
ATOM 3008 C CA . MET A 1 396 ? 54.119 38.165 41.364 1.00 54.32 432 MET A CA 1
ATOM 3009 C C . MET A 1 396 ? 54.259 37.591 42.771 1.00 51.82 432 MET A C 1
ATOM 3010 O O . MET A 1 396 ? 54.645 38.341 43.661 1.00 52.79 432 MET A O 1
ATOM 3015 N N . ILE A 1 397 ? 53.948 36.298 42.963 1.00 48.16 433 ILE A N 1
ATOM 3016 C CA . ILE A 1 397 ? 54.017 35.621 44.295 1.00 51.38 433 ILE A CA 1
ATOM 3017 C C . ILE A 1 397 ? 55.265 35.994 45.141 1.00 50.66 433 ILE A C 1
ATOM 3018 O O . ILE A 1 397 ? 55.175 36.293 46.341 1.00 48.80 433 ILE A O 1
ATOM 3023 N N . PRO A 1 398 ? 56.453 35.934 44.536 1.00 46.73 434 PRO A N 1
ATOM 3024 C CA . PRO A 1 398 ? 57.569 36.208 45.425 1.00 46.17 434 PRO A CA 1
ATOM 3025 C C . PRO A 1 398 ? 57.593 37.612 46.021 1.00 48.86 434 PRO A C 1
ATOM 3026 O O . PRO A 1 398 ? 58.326 37.839 46.965 1.00 62.24 434 PRO A O 1
ATOM 3030 N N . TYR A 1 399 ? 56.847 38.561 45.482 1.00 50.05 435 TYR A N 1
ATOM 3031 C CA . TYR A 1 399 ? 56.919 39.935 45.971 1.00 48.88 435 TYR A CA 1
ATOM 3032 C C . TYR A 1 399 ? 55.741 40.291 46.848 1.00 49.81 435 TYR A C 1
ATOM 3033 O O . TYR A 1 399 ? 55.684 41.398 47.388 1.00 52.25 435 TYR A O 1
ATOM 3042 N N . LEU A 1 400 ? 54.786 39.373 46.977 1.00 48.30 436 LEU A N 1
ATOM 3043 C CA . LEU A 1 400 ? 53.545 39.659 47.689 1.00 45.50 436 LEU A CA 1
ATOM 3044 C C . LEU A 1 400 ? 53.734 39.817 49.184 1.00 44.57 436 LEU A C 1
ATOM 3045 O O . LEU A 1 400 ? 53.153 40.721 49.781 1.00 43.99 436 LEU A O 1
ATOM 3050 N N . PRO A 1 401 ? 54.595 38.986 49.786 1.00 48.55 437 PRO A N 1
ATOM 3051 C CA . PRO A 1 401 ? 54.942 39.148 51.196 1.00 48.17 437 PRO A CA 1
ATOM 3052 C C . PRO A 1 401 ? 55.393 40.533 51.595 1.00 49.19 437 PRO A C 1
ATOM 3053 O O . PRO A 1 401 ? 55.205 40.895 52.755 1.00 51.63 437 PRO A O 1
ATOM 3057 N N . GLU A 1 402 ? 55.973 41.301 50.668 1.00 52.82 438 GLU A N 1
ATOM 3058 C CA . GLU A 1 402 ? 56.311 42.702 50.944 1.00 57.20 438 GLU A CA 1
ATOM 3059 C C . GLU A 1 402 ? 55.326 43.723 50.385 1.00 56.67 438 GLU A C 1
ATOM 3060 O O . GLU A 1 402 ? 55.065 44.743 51.029 1.00 61.32 438 GLU A O 1
ATOM 3066 N N . LEU A 1 403 ? 54.747 43.458 49.224 1.00 55.74 439 LEU A N 1
ATOM 3067 C CA . LEU A 1 403 ? 53.778 44.399 48.660 1.00 54.24 439 LEU A CA 1
ATOM 3068 C C . LEU A 1 403 ? 52.479 44.404 49.439 1.00 53.79 439 LEU A C 1
ATOM 3069 O O . LEU A 1 403 ? 51.829 45.451 49.582 1.00 58.73 439 LEU A O 1
ATOM 3074 N N . ILE A 1 404 ? 52.082 43.250 49.953 1.00 48.45 440 ILE A N 1
ATOM 3075 C CA . ILE A 1 404 ? 50.784 43.189 50.564 1.00 44.69 440 ILE A CA 1
ATOM 3076 C C . ILE A 1 404 ? 50.701 44.026 51.838 1.00 45.35 440 ILE A C 1
ATOM 3077 O O . ILE A 1 404 ? 49.740 44.796 52.022 1.00 45.77 440 ILE A O 1
ATOM 3082 N N . PRO A 1 405 ? 51.680 43.874 52.735 1.00 43.76 441 PRO A N 1
ATOM 3083 C CA . PRO A 1 405 ? 51.554 44.738 53.880 1.00 43.72 441 PRO A CA 1
ATOM 3084 C C . PRO A 1 405 ? 51.696 46.199 53.474 1.00 45.84 441 PRO A C 1
ATOM 3085 O O . PRO A 1 405 ? 51.002 47.078 54.020 1.00 50.38 441 PRO A O 1
ATOM 3089 N N . HIS A 1 406 ? 52.541 46.463 52.489 1.00 45.80 442 HIS A N 1
ATOM 3090 C CA . HIS A 1 406 ? 52.652 47.811 52.006 1.00 48.18 442 HIS A CA 1
ATOM 3091 C C . HIS A 1 406 ? 51.306 48.327 51.508 1.00 49.97 442 HIS A C 1
ATOM 3092 O O . HIS A 1 406 ? 50.897 49.451 51.822 1.00 51.58 442 HIS A O 1
ATOM 3099 N N . LEU A 1 407 ? 50.614 47.512 50.724 1.00 48.02 443 LEU A N 1
ATOM 3100 C CA . LEU A 1 407 ? 49.306 47.913 50.246 1.00 47.25 443 LEU A CA 1
ATOM 3101 C C . LEU A 1 407 ? 48.337 48.174 51.390 1.00 46.79 443 LEU A C 1
ATOM 3102 O O . LEU A 1 407 ? 47.613 49.171 51.377 1.00 48.17 443 LEU A O 1
ATOM 3107 N N . ILE A 1 408 ? 48.350 47.308 52.395 1.00 42.98 444 ILE A N 1
ATOM 3108 C CA . ILE A 1 408 ? 47.505 47.513 53.556 1.00 42.78 444 ILE A CA 1
ATOM 3109 C C . ILE A 1 408 ? 47.794 48.842 54.265 1.00 44.59 444 ILE A C 1
ATOM 3110 O O . ILE A 1 408 ? 46.878 49.524 54.696 1.00 39.98 444 ILE A O 1
ATOM 3115 N N . GLN A 1 409 ? 49.056 49.242 54.362 1.00 51.28 445 GLN A N 1
ATOM 3116 C CA . GLN A 1 409 ? 49.357 50.599 54.853 1.00 57.80 445 GLN A CA 1
ATOM 3117 C C . GLN A 1 409 ? 48.693 51.687 54.016 1.00 55.99 445 GLN A C 1
ATOM 3118 O O . GLN A 1 409 ? 48.092 52.622 54.532 1.00 53.49 445 GLN A O 1
ATOM 3124 N N . CYS A 1 410 ? 48.793 51.551 52.704 1.00 55.83 446 CYS A N 1
ATOM 3125 C CA . CYS A 1 410 ? 48.229 52.547 51.833 1.00 54.33 446 CYS A CA 1
ATOM 3126 C C . CYS A 1 410 ? 46.728 52.629 51.981 1.00 53.22 446 CYS A C 1
ATOM 3127 O O . CYS A 1 410 ? 46.143 53.619 51.542 1.00 51.07 446 CYS A O 1
ATOM 3130 N N . LEU A 1 411 ? 46.090 51.607 52.555 1.00 48.01 447 LEU A N 1
ATOM 3131 C CA . LEU A 1 411 ? 44.666 51.721 52.809 1.00 49.99 447 LEU A CA 1
ATOM 3132 C C . LEU A 1 411 ? 44.322 52.916 53.675 1.00 53.20 447 LEU A C 1
ATOM 3133 O O . LEU A 1 411 ? 43.241 53.467 53.518 1.00 55.70 447 LEU A O 1
ATOM 3138 N N . SER A 1 412 ? 45.214 53.347 54.571 1.00 55.51 448 SER A N 1
ATOM 3139 C CA . SER A 1 412 ? 44.912 54.544 55.375 1.00 56.26 448 SER A CA 1
ATOM 3140 C C . SER A 1 412 ? 45.709 55.795 54.944 1.00 52.06 448 SER A C 1
ATOM 3141 O O . SER A 1 412 ? 45.996 56.663 55.739 1.00 51.23 448 SER A O 1
ATOM 3144 N N . ASP A 1 413 ? 46.000 55.896 53.658 1.00 51.86 449 ASP A N 1
ATOM 3145 C CA . ASP A 1 413 ? 46.730 57.015 53.088 1.00 51.86 449 ASP A CA 1
ATOM 3146 C C . ASP A 1 413 ? 45.830 58.228 53.091 1.00 52.84 449 ASP A C 1
ATOM 3147 O O . ASP A 1 413 ? 44.612 58.103 53.114 1.00 54.68 449 ASP A O 1
ATOM 3152 N N . LYS A 1 414 ? 46.434 59.410 53.095 1.00 61.42 450 LYS A N 1
ATOM 3153 C CA . LYS A 1 414 ? 45.675 60.652 53.220 1.00 65.09 450 LYS A CA 1
ATOM 3154 C C . LYS A 1 414 ? 44.758 60.878 52.047 1.00 58.52 450 LYS A C 1
ATOM 3155 O O . LYS A 1 414 ? 43.615 61.223 52.234 1.00 57.88 450 LYS A O 1
ATOM 3161 N N . LYS A 1 415 ? 45.255 60.640 50.842 1.00 57.80 451 LYS A N 1
ATOM 3162 C CA . LYS A 1 415 ? 44.494 60.880 49.613 1.00 51.77 451 LYS A CA 1
ATOM 3163 C C . LYS A 1 415 ? 43.449 59.780 49.359 1.00 47.58 451 LYS A C 1
ATOM 3164 O O . LYS A 1 415 ? 43.752 58.583 49.364 1.00 51.45 451 LYS A O 1
ATOM 3170 N N . ALA A 1 416 ? 42.212 60.179 49.127 1.00 45.43 452 ALA A N 1
ATOM 3171 C CA . ALA A 1 416 ? 41.131 59.223 48.918 1.00 42.97 452 ALA A CA 1
ATOM 3172 C C . ALA A 1 416 ? 41.385 58.304 47.726 1.00 45.38 452 ALA A C 1
ATOM 3173 O O . ALA A 1 416 ? 41.230 57.087 47.833 1.00 44.95 452 ALA A O 1
ATOM 3175 N N . LEU A 1 417 ? 41.768 58.883 46.590 1.00 45.12 453 LEU A N 1
ATOM 3176 C CA . LEU A 1 417 ? 41.951 58.088 45.388 1.00 44.67 453 LEU A CA 1
ATOM 3177 C C . LEU A 1 417 ? 43.086 57.093 45.529 1.00 41.94 453 LEU A C 1
ATOM 3178 O O . LEU A 1 417 ? 43.114 56.101 44.810 1.00 44.64 453 LEU A O 1
ATOM 3183 N N . VAL A 1 418 ? 44.018 57.324 46.439 1.00 36.46 454 VAL A N 1
ATOM 3184 C CA . VAL A 1 418 ? 44.989 56.282 46.700 1.00 38.03 454 VAL A CA 1
ATOM 3185 C C . VAL A 1 418 ? 44.353 55.173 47.516 1.00 39.43 454 VAL A C 1
ATOM 3186 O O . VAL A 1 418 ? 44.672 54.003 47.330 1.00 39.64 454 VAL A O 1
ATOM 3190 N N . ARG A 1 419 ? 43.460 55.545 48.425 1.00 40.59 455 ARG A N 1
ATOM 3191 C CA . ARG A 1 419 ? 42.756 54.562 49.222 1.00 40.47 455 ARG A CA 1
ATOM 3192 C C . ARG A 1 419 ? 41.909 53.640 48.383 1.00 38.85 455 ARG A C 1
ATOM 3193 O O . ARG A 1 419 ? 41.933 52.421 48.586 1.00 41.75 455 ARG A O 1
ATOM 3201 N N . SER A 1 420 ? 41.156 54.203 47.446 1.00 36.21 456 SER A N 1
ATOM 3202 C CA . SER A 1 420 ? 40.248 53.388 46.646 1.00 37.66 456 SER A CA 1
ATOM 3203 C C . SER A 1 420 ? 40.987 52.425 45.735 1.00 40.51 456 SER A C 1
ATOM 3204 O O . SER A 1 420 ? 40.644 51.246 45.671 1.00 49.69 456 SER A O 1
ATOM 3207 N N . ILE A 1 421 ? 42.037 52.881 45.067 1.00 37.57 457 ILE A N 1
ATOM 3208 C CA . ILE A 1 421 ? 42.726 51.978 44.153 1.00 37.56 457 ILE A CA 1
ATOM 3209 C C . ILE A 1 421 ? 43.412 50.878 44.929 1.00 35.55 457 ILE A C 1
ATOM 3210 O O . ILE A 1 421 ? 43.650 49.794 44.417 1.00 40.39 457 ILE A O 1
ATOM 3215 N N . THR A 1 422 ? 43.707 51.148 46.183 1.00 36.70 458 THR A N 1
ATOM 3216 C CA . THR A 1 422 ? 44.339 50.162 47.031 1.00 36.79 458 THR A CA 1
ATOM 3217 C C . THR A 1 422 ? 43.369 49.060 47.350 1.00 35.93 458 THR A C 1
ATOM 3218 O O . THR A 1 422 ? 43.724 47.873 47.294 1.00 35.69 458 THR A O 1
ATOM 3222 N N . CYS A 1 423 ? 42.126 49.422 47.628 1.00 35.57 459 CYS A N 1
ATOM 3223 C CA . CYS A 1 423 ? 41.143 48.392 47.912 1.00 36.75 459 CYS A CA 1
ATOM 3224 C C . CYS A 1 423 ? 41.089 47.423 46.761 1.00 35.45 459 CYS A C 1
ATOM 3225 O O . CYS A 1 423 ? 41.089 46.218 46.965 1.00 33.72 459 CYS A O 1
ATOM 3228 N N . TRP A 1 424 ? 41.054 47.957 45.546 1.00 37.00 460 TRP A N 1
ATOM 3229 C CA . TRP A 1 424 ? 40.840 47.140 44.361 1.00 35.79 460 TRP A CA 1
ATOM 3230 C C . TRP A 1 424 ? 41.997 46.254 44.093 1.00 35.28 460 TRP A C 1
ATOM 3231 O O . TRP A 1 424 ? 41.813 45.074 43.833 1.00 37.07 460 TRP A O 1
ATOM 3242 N N . THR A 1 425 ? 43.198 46.808 44.180 1.00 34.89 461 THR A N 1
ATOM 3243 C CA . THR A 1 425 ? 44.389 46.037 43.863 1.00 35.55 461 THR A CA 1
ATOM 3244 C C . THR A 1 425 ? 44.604 44.899 44.855 1.00 38.38 461 THR A C 1
ATOM 3245 O O . THR A 1 425 ? 44.939 43.789 44.456 1.00 37.44 461 THR A O 1
ATOM 3249 N N . LEU A 1 426 ? 44.391 45.185 46.142 1.00 42.02 462 LEU A N 1
ATOM 3250 C CA . LEU A 1 426 ? 44.400 44.172 47.173 1.00 42.02 462 LEU A CA 1
ATOM 3251 C C . LEU A 1 426 ? 43.405 43.073 46.854 1.00 43.87 462 LEU A C 1
ATOM 3252 O O . LEU A 1 426 ? 43.727 41.890 46.936 1.00 47.51 462 LEU A O 1
ATOM 3257 N N . SER A 1 427 ? 42.211 43.450 46.426 1.00 43.46 463 SER A N 1
ATOM 3258 C CA . SER A 1 427 ? 41.201 42.459 46.076 1.00 42.04 463 SER A CA 1
ATOM 3259 C C . SER A 1 427 ? 41.620 41.579 44.896 1.00 41.48 463 SER A C 1
ATOM 3260 O O . SER A 1 427 ? 41.168 40.447 44.754 1.00 40.93 463 SER A O 1
ATOM 3263 N N . ARG A 1 428 ? 42.482 42.108 44.040 1.00 41.14 464 ARG A N 1
ATOM 3264 C CA . ARG A 1 428 ? 43.002 41.331 42.917 1.00 39.29 464 ARG A CA 1
ATOM 3265 C C . ARG A 1 428 ? 44.056 40.294 43.313 1.00 41.42 464 ARG A C 1
ATOM 3266 O O . ARG A 1 428 ? 44.525 39.534 42.454 1.00 36.86 464 ARG A O 1
ATOM 3274 N N . TYR A 1 429 ? 44.460 40.279 44.582 1.00 43.30 465 TYR A N 1
ATOM 3275 C CA . TYR A 1 429 ? 45.416 39.272 45.064 1.00 44.11 465 TYR A CA 1
ATOM 3276 C C . TYR A 1 429 ? 44.806 38.522 46.249 1.00 43.76 465 TYR A C 1
ATOM 3277 O O . TYR A 1 429 ? 45.514 37.944 47.080 1.00 46.28 465 TYR A O 1
ATOM 3286 N N . ALA A 1 430 ? 43.482 38.535 46.304 1.00 40.54 466 ALA A N 1
ATOM 3287 C CA . ALA A 1 430 ? 42.757 37.908 47.377 1.00 42.31 466 ALA A CA 1
ATOM 3288 C C . ALA A 1 430 ? 43.091 36.434 47.534 1.00 46.19 466 ALA A C 1
ATOM 3289 O O . ALA A 1 430 ? 43.334 35.957 48.640 1.00 48.77 466 ALA A O 1
ATOM 3291 N N . HIS A 1 431 ? 43.091 35.699 46.434 1.00 47.00 467 HIS A N 1
ATOM 3292 C CA . HIS A 1 431 ? 43.301 34.273 46.524 1.00 47.93 467 HIS A CA 1
ATOM 3293 C C . HIS A 1 431 ? 44.647 33.902 47.173 1.00 48.44 467 HIS A C 1
ATOM 3294 O O . HIS A 1 431 ? 44.735 32.925 47.920 1.00 55.79 467 HIS A O 1
ATOM 3301 N N . TRP A 1 432 ? 45.695 34.658 46.909 1.00 43.99 468 TRP A N 1
ATOM 3302 C CA . TRP A 1 432 ? 46.954 34.375 47.565 1.00 43.00 468 TRP A CA 1
ATOM 3303 C C . TRP A 1 432 ? 46.851 34.754 49.019 1.00 46.95 468 TRP A C 1
ATOM 3304 O O . TRP A 1 432 ? 47.288 34.018 49.884 1.00 52.34 468 TRP A O 1
ATOM 3315 N N . VAL A 1 433 ? 46.290 35.926 49.294 1.00 47.56 469 VAL A N 1
ATOM 3316 C CA . VAL A 1 433 ? 46.129 36.385 50.676 1.00 46.61 469 VAL A CA 1
ATOM 3317 C C . VAL A 1 433 ? 45.458 35.302 51.525 1.00 48.26 469 VAL A C 1
ATOM 3318 O O . VAL A 1 433 ? 45.819 35.067 52.660 1.00 59.21 469 VAL A O 1
ATOM 3322 N N . VAL A 1 434 ? 44.466 34.657 50.956 1.00 50.28 470 VAL A N 1
ATOM 3323 C CA . VAL A 1 434 ? 43.676 33.683 51.660 1.00 51.09 470 VAL A CA 1
ATOM 3324 C C . VAL A 1 434 ? 44.364 32.320 51.762 1.00 51.38 470 VAL A C 1
ATOM 3325 O O . VAL A 1 434 ? 44.074 31.561 52.659 1.00 59.86 470 VAL A O 1
ATOM 3329 N N . SER A 1 435 ? 45.258 31.998 50.846 1.00 53.23 471 SER A N 1
ATOM 3330 C CA . SER A 1 435 ? 46.004 30.748 50.922 1.00 52.30 471 SER A CA 1
ATOM 3331 C C . SER A 1 435 ? 47.180 30.810 51.889 1.00 53.30 471 SER A C 1
ATOM 3332 O O . SER A 1 435 ? 47.895 29.833 52.031 1.00 51.06 471 SER A O 1
ATOM 3335 N N . GLN A 1 436 ? 47.412 31.966 52.509 1.00 56.16 472 GLN A N 1
ATOM 3336 C CA . GLN A 1 436 ? 48.408 32.090 53.568 1.00 61.42 472 GLN A CA 1
ATOM 3337 C C . GLN A 1 436 ? 47.743 31.923 54.926 1.00 67.17 472 GLN A C 1
ATOM 3338 O O . GLN A 1 436 ? 46.511 31.889 55.008 1.00 69.19 472 GLN A O 1
ATOM 3344 N N . PRO A 1 437 ? 48.559 31.819 55.999 1.00 73.10 473 PRO A N 1
ATOM 3345 C CA . PRO A 1 437 ? 48.080 31.868 57.383 1.00 71.93 473 PRO A CA 1
ATOM 3346 C C . PRO A 1 437 ? 47.199 33.096 57.636 1.00 72.17 473 PRO A C 1
ATOM 3347 O O . PRO A 1 437 ? 47.601 34.209 57.303 1.00 73.32 473 PRO A O 1
ATOM 3351 N N . PRO A 1 438 ? 46.001 32.899 58.210 1.00 68.84 474 PRO A N 1
ATOM 3352 C CA . PRO A 1 438 ? 45.026 33.983 58.334 1.00 69.65 474 PRO A CA 1
ATOM 3353 C C . PRO A 1 438 ? 45.428 35.171 59.182 1.00 68.97 474 PRO A C 1
ATOM 3354 O O . PRO A 1 438 ? 44.848 36.242 59.032 1.00 74.83 474 PRO A O 1
ATOM 3358 N N . ASP A 1 439 ? 46.361 35.005 60.099 1.00 71.24 475 ASP A N 1
ATOM 3359 C CA . ASP A 1 439 ? 46.664 36.114 60.970 1.00 73.68 475 ASP A CA 1
ATOM 3360 C C . ASP A 1 439 ? 47.702 36.988 60.319 1.00 65.59 475 ASP A C 1
ATOM 3361 O O . ASP A 1 439 ? 47.791 38.171 60.638 1.00 68.07 475 ASP A O 1
ATOM 3366 N N . THR A 1 440 ? 48.450 36.426 59.374 1.00 58.60 476 THR A N 1
ATOM 3367 C CA . THR A 1 440 ? 49.494 37.185 58.678 1.00 61.02 476 THR A CA 1
ATOM 3368 C C . THR A 1 440 ? 48.937 38.328 57.791 1.00 59.41 476 THR A C 1
ATOM 3369 O O . THR A 1 440 ? 49.208 39.489 58.052 1.00 61.24 476 THR A O 1
ATOM 3373 N N . TYR A 1 441 ? 48.155 37.990 56.761 1.00 55.43 477 TYR A N 1
ATOM 3374 C CA . TYR A 1 441 ? 47.570 38.975 55.844 1.00 53.06 477 TYR A CA 1
ATOM 3375 C C . TYR A 1 441 ? 46.025 39.118 55.910 1.00 51.11 477 TYR A C 1
ATOM 3376 O O . TYR A 1 441 ? 45.483 40.254 55.921 1.00 44.96 477 TYR A O 1
ATOM 3385 N N . LEU A 1 442 ? 45.316 37.990 55.931 1.00 46.33 478 LEU A N 1
ATOM 3386 C CA . LEU A 1 442 ? 43.858 38.052 55.832 1.00 48.16 478 LEU A CA 1
ATOM 3387 C C . LEU A 1 442 ? 43.185 38.937 56.891 1.00 50.50 478 LEU A C 1
ATOM 3388 O O . LEU A 1 442 ? 42.298 39.758 56.574 1.00 47.81 478 LEU A O 1
ATOM 3393 N N . LYS A 1 443 ? 43.600 38.766 58.139 1.00 50.78 479 LYS A N 1
ATOM 3394 C CA . LYS A 1 443 ? 42.942 39.450 59.230 1.00 54.08 479 LYS A CA 1
ATOM 3395 C C . LYS A 1 443 ? 43.177 40.943 59.163 1.00 47.29 479 LYS A C 1
ATOM 3396 O O . LYS A 1 443 ? 42.247 41.715 59.332 1.00 45.74 479 LYS A O 1
ATOM 3402 N N . PRO A 1 444 ? 44.419 41.370 58.932 1.00 43.32 480 PRO A N 1
ATOM 3403 C CA . PRO A 1 444 ? 44.597 42.832 58.901 1.00 45.42 480 PRO A CA 1
ATOM 3404 C C . PRO A 1 444 ? 43.899 43.502 57.711 1.00 49.07 480 PRO A C 1
ATOM 3405 O O . PRO A 1 444 ? 43.387 44.634 57.842 1.00 47.51 480 PRO A O 1
ATOM 3409 N N . LEU A 1 445 ? 43.881 42.791 56.579 1.00 47.95 481 LEU A N 1
ATOM 3410 C CA . LEU A 1 445 ? 43.219 43.260 55.376 1.00 46.55 481 LEU A CA 1
ATOM 3411 C C . LEU A 1 445 ? 41.727 43.412 55.585 1.00 46.27 481 LEU A C 1
ATOM 3412 O O . LEU A 1 445 ? 41.135 44.410 55.180 1.00 42.97 481 LEU A O 1
ATOM 3417 N N . MET A 1 446 ? 41.129 42.420 56.226 1.00 46.28 482 MET A N 1
ATOM 3418 C CA . MET A 1 446 ? 39.746 42.503 56.617 1.00 51.54 482 MET A CA 1
ATOM 3419 C C . MET A 1 446 ? 39.407 43.736 57.434 1.00 51.62 482 MET A C 1
ATOM 3420 O O . MET A 1 446 ? 38.420 44.476 57.163 1.00 47.99 482 MET A O 1
ATOM 3425 N N . THR A 1 447 ? 40.223 43.937 58.458 1.00 47.62 483 THR A N 1
ATOM 3426 C CA . THR A 1 447 ? 40.018 45.004 59.398 1.00 47.41 483 THR A CA 1
ATOM 3427 C C . THR A 1 447 ? 40.102 46.375 58.685 1.00 50.14 483 THR A C 1
ATOM 3428 O O . THR A 1 447 ? 39.218 47.249 58.825 1.00 46.38 483 THR A O 1
ATOM 3432 N N . GLU A 1 448 ? 41.144 46.551 57.881 1.00 49.30 484 GLU A N 1
ATOM 3433 C CA . GLU A 1 448 ? 41.306 47.807 57.171 1.00 51.96 484 GLU A CA 1
ATOM 3434 C C . GLU A 1 448 ? 40.236 47.990 56.087 1.00 52.59 484 GLU A C 1
ATOM 3435 O O . GLU A 1 448 ? 39.760 49.114 55.891 1.00 55.93 484 GLU A O 1
ATOM 3441 N N . LEU A 1 449 ? 39.832 46.916 55.405 1.00 47.64 485 LEU A N 1
ATOM 3442 C CA . LEU A 1 449 ? 38.734 47.039 54.438 1.00 47.16 485 LEU A CA 1
ATOM 3443 C C . LEU A 1 449 ? 37.435 47.379 55.104 1.00 47.77 485 LEU A C 1
ATOM 3444 O O . LEU A 1 449 ? 36.709 48.256 54.635 1.00 49.73 485 LEU A O 1
ATOM 3449 N N . LEU A 1 450 ? 37.124 46.693 56.191 1.00 47.58 486 LEU A N 1
ATOM 3450 C CA . LEU A 1 450 ? 35.932 47.065 56.933 1.00 49.77 486 LEU A CA 1
ATOM 3451 C C . LEU A 1 450 ? 35.918 48.536 57.330 1.00 47.25 486 LEU A C 1
ATOM 3452 O O . LEU A 1 450 ? 34.901 49.211 57.202 1.00 44.72 486 LEU A O 1
ATOM 3457 N N . LYS A 1 451 ? 37.035 49.040 57.829 1.00 45.72 487 LYS A N 1
ATOM 3458 C CA . LYS A 1 451 ? 37.073 50.453 58.186 1.00 49.78 487 LYS A CA 1
ATOM 3459 C C . LYS A 1 451 ? 36.710 51.346 57.001 1.00 50.62 487 LYS A C 1
ATOM 3460 O O . LYS A 1 451 ? 35.961 52.325 57.161 1.00 52.46 487 LYS A O 1
ATOM 3466 N N . ARG A 1 452 ? 37.211 50.977 55.814 1.00 48.61 488 ARG A N 1
ATOM 3467 C CA . ARG A 1 452 ? 37.049 51.793 54.596 1.00 45.67 488 ARG A CA 1
ATOM 3468 C C . ARG A 1 452 ? 35.678 51.660 54.008 1.00 42.32 488 ARG A C 1
ATOM 3469 O O . ARG A 1 452 ? 35.275 52.480 53.180 1.00 39.44 488 ARG A O 1
ATOM 3477 N N . ILE A 1 453 ? 34.949 50.633 54.428 1.00 42.93 489 ILE A N 1
ATOM 3478 C CA . ILE A 1 453 ? 33.566 50.525 54.027 1.00 43.87 489 ILE A CA 1
ATOM 3479 C C . ILE A 1 453 ? 32.823 51.753 54.499 1.00 45.25 489 ILE A C 1
ATOM 3480 O O . ILE A 1 453 ? 31.915 52.190 53.812 1.00 54.19 489 ILE A O 1
ATOM 3485 N N . LEU A 1 454 ? 33.213 52.356 55.621 1.00 47.37 490 LEU A N 1
ATOM 3486 C CA . LEU A 1 454 ? 32.527 53.586 56.051 1.00 47.15 490 LEU A CA 1
ATOM 3487 C C . LEU A 1 454 ? 33.352 54.840 55.883 1.00 45.38 490 LEU A C 1
ATOM 3488 O O . LEU A 1 454 ? 33.182 55.795 56.601 1.00 54.64 490 LEU A O 1
ATOM 3493 N N . ASP A 1 455 ? 34.205 54.859 54.884 1.00 46.93 491 ASP A N 1
ATOM 3494 C CA . ASP A 1 455 ? 35.033 56.022 54.591 1.00 46.14 491 ASP A CA 1
ATOM 3495 C C . ASP A 1 455 ? 34.168 57.207 54.227 1.00 46.08 491 ASP A C 1
ATOM 3496 O O . ASP A 1 455 ? 33.073 57.042 53.688 1.00 45.54 491 ASP A O 1
ATOM 3501 N N . SER A 1 456 ? 34.646 58.402 54.528 1.00 46.64 492 SER A N 1
ATOM 3502 C CA . SER A 1 456 ? 33.918 59.634 54.184 1.00 49.52 492 SER A CA 1
ATOM 3503 C C . SER A 1 456 ? 33.750 59.879 52.667 1.00 51.18 492 SER A C 1
ATOM 3504 O O . SER A 1 456 ? 32.855 60.602 52.243 1.00 56.77 492 SER A O 1
ATOM 3507 N N . ASN A 1 457 ? 34.623 59.284 51.864 1.00 52.08 493 ASN A N 1
ATOM 3508 C CA . ASN A 1 457 ? 34.612 59.431 50.413 1.00 51.70 493 ASN A CA 1
ATOM 3509 C C . ASN A 1 457 ? 33.816 58.332 49.717 1.00 51.19 493 ASN A C 1
ATOM 3510 O O . ASN A 1 457 ? 33.991 57.166 50.021 1.00 52.37 493 ASN A O 1
ATOM 3515 N N . LYS A 1 458 ? 32.967 58.695 48.763 1.00 55.51 494 LYS A N 1
ATOM 3516 C CA . LYS A 1 458 ? 32.125 57.705 48.070 1.00 59.05 494 LYS A CA 1
ATOM 3517 C C . LYS A 1 458 ? 32.895 56.704 47.227 1.00 55.04 494 LYS A C 1
ATOM 3518 O O . LYS A 1 458 ? 32.557 55.523 47.214 1.00 59.60 494 LYS A O 1
ATOM 3524 N N . ARG A 1 459 ? 33.920 57.164 46.521 1.00 53.80 495 ARG A N 1
ATOM 3525 C CA . ARG A 1 459 ? 34.718 56.278 45.669 1.00 52.13 495 ARG A CA 1
ATOM 3526 C C . ARG A 1 459 ? 35.364 55.216 46.547 1.00 48.68 495 ARG A C 1
ATOM 3527 O O . ARG A 1 459 ? 35.421 54.056 46.191 1.00 57.08 495 ARG A O 1
ATOM 3535 N N . VAL A 1 460 ? 35.806 55.604 47.724 1.00 43.83 496 VAL A N 1
ATOM 3536 C CA . VAL A 1 460 ? 36.471 54.683 48.600 1.00 40.18 496 VAL A CA 1
ATOM 3537 C C . VAL A 1 460 ? 35.473 53.714 49.153 1.00 39.97 496 VAL A C 1
ATOM 3538 O O . VAL A 1 460 ? 35.782 52.538 49.341 1.00 39.58 496 VAL A O 1
ATOM 3542 N N . GLN A 1 461 ? 34.276 54.206 49.443 1.00 43.48 497 GLN A N 1
ATOM 3543 C CA . GLN A 1 461 ? 33.205 53.331 49.924 1.00 46.40 497 GLN A CA 1
ATOM 3544 C C . GLN A 1 461 ? 32.945 52.213 48.894 1.00 49.74 497 GLN A C 1
ATOM 3545 O O . GLN A 1 461 ? 32.853 51.039 49.267 1.00 46.20 497 GLN A O 1
ATOM 3551 N N . GLU A 1 462 ? 32.862 52.564 47.604 1.00 48.82 498 GLU A N 1
ATOM 3552 C CA . GLU A 1 462 ? 32.459 51.577 46.632 1.00 48.17 498 GLU A CA 1
ATOM 3553 C C . GLU A 1 462 ? 33.610 50.648 46.400 1.00 43.16 498 GLU A C 1
ATOM 3554 O O . GLU A 1 462 ? 33.439 49.440 46.280 1.00 44.09 498 GLU A O 1
ATOM 3560 N N . ALA A 1 463 ? 34.808 51.191 46.417 1.00 40.04 499 ALA A N 1
ATOM 3561 C CA . ALA A 1 463 ? 35.964 50.367 46.171 1.00 39.15 499 ALA A CA 1
ATOM 3562 C C . ALA A 1 463 ? 36.118 49.332 47.270 1.00 40.28 499 ALA A C 1
ATOM 3563 O O . ALA A 1 463 ? 36.370 48.159 46.996 1.00 40.62 499 ALA A O 1
ATOM 3565 N N . ALA A 1 464 ? 35.918 49.774 48.506 1.00 41.85 500 ALA A N 1
ATOM 3566 C CA . ALA A 1 464 ? 36.102 48.930 49.671 1.00 42.39 500 ALA A CA 1
ATOM 3567 C C . ALA A 1 464 ? 34.996 47.889 49.794 1.00 40.61 500 ALA A C 1
ATOM 3568 O O . ALA A 1 464 ? 35.246 46.710 50.053 1.00 38.42 500 ALA A O 1
ATOM 3570 N N . CYS A 1 465 ? 33.763 48.314 49.606 1.00 39.89 501 CYS A N 1
ATOM 3571 C CA . CYS A 1 465 ? 32.663 47.366 49.696 1.00 41.28 501 CYS A CA 1
ATOM 3572 C C . CYS A 1 465 ? 32.812 46.283 48.628 1.00 43.80 501 CYS A C 1
ATOM 3573 O O . CYS A 1 465 ? 32.664 45.086 48.933 1.00 39.96 501 CYS A O 1
ATOM 3576 N N . SER A 1 466 ? 33.180 46.694 47.402 1.00 43.71 502 SER A N 1
ATOM 3577 C CA . SER A 1 466 ? 33.410 45.724 46.331 1.00 43.84 502 SER A CA 1
ATOM 3578 C C . SER A 1 466 ? 34.590 44.829 46.602 1.00 42.18 502 SER A C 1
ATOM 3579 O O . SER A 1 466 ? 34.534 43.612 46.376 1.00 41.04 502 SER A O 1
ATOM 3582 N N . ALA A 1 467 ? 35.669 45.438 47.063 1.00 40.71 503 ALA A N 1
ATOM 3583 C CA . ALA A 1 467 ? 36.858 44.666 47.406 1.00 40.05 503 ALA A CA 1
ATOM 3584 C C . ALA A 1 467 ? 36.565 43.640 48.483 1.00 39.20 503 ALA A C 1
ATOM 3585 O O . ALA A 1 467 ? 37.042 42.508 48.409 1.00 36.74 503 ALA A O 1
ATOM 3587 N N . PHE A 1 468 ? 35.757 44.031 49.459 1.00 36.72 504 PHE A N 1
ATOM 3588 C CA . PHE A 1 468 ? 35.426 43.147 50.540 1.00 38.86 504 PHE A CA 1
ATOM 3589 C C . PHE A 1 468 ? 34.571 41.995 50.016 1.00 40.97 504 PHE A C 1
ATOM 3590 O O . PHE A 1 468 ? 34.764 40.851 50.412 1.00 42.18 504 PHE A O 1
ATOM 3598 N N . ALA A 1 469 ? 33.638 42.283 49.107 1.00 39.82 505 ALA A N 1
ATOM 3599 C CA . ALA A 1 469 ? 32.830 41.212 48.490 1.00 37.88 505 ALA A CA 1
ATOM 3600 C C . ALA A 1 469 ? 33.670 40.155 47.779 1.00 37.39 505 ALA A C 1
ATOM 3601 O O . ALA A 1 469 ? 33.383 38.986 47.855 1.00 39.91 505 ALA A O 1
ATOM 3603 N N . THR A 1 470 ? 34.724 40.581 47.105 1.00 39.21 506 THR A N 1
ATOM 3604 C CA . THR A 1 470 ? 35.600 39.681 46.380 1.00 39.00 506 THR A CA 1
ATOM 3605 C C . THR A 1 470 ? 36.393 38.880 47.368 1.00 42.88 506 THR A C 1
ATOM 3606 O O . THR A 1 470 ? 36.655 37.684 47.153 1.00 43.43 506 THR A O 1
ATOM 3610 N N . LEU A 1 471 ? 36.793 39.549 48.453 1.00 43.19 507 LEU A N 1
ATOM 3611 C CA . LEU A 1 471 ? 37.511 38.875 49.521 1.00 45.66 507 LEU A CA 1
ATOM 3612 C C . LEU A 1 471 ? 36.648 37.830 50.218 1.00 43.14 507 LEU A C 1
ATOM 3613 O O . LEU A 1 471 ? 37.136 36.755 50.554 1.00 42.36 507 LEU A O 1
ATOM 3618 N N . GLU A 1 472 ? 35.374 38.152 50.428 1.00 44.29 508 GLU A N 1
ATOM 3619 C CA . GLU A 1 472 ? 34.431 37.224 51.048 1.00 43.22 508 GLU A CA 1
ATOM 3620 C C . GLU A 1 472 ? 34.349 35.965 50.241 1.00 44.66 508 GLU A C 1
ATOM 3621 O O . GLU A 1 472 ? 34.357 34.895 50.809 1.00 45.02 508 GLU A O 1
ATOM 3627 N N . GLU A 1 473 ? 34.286 36.087 48.916 1.00 47.46 509 GLU A N 1
ATOM 3628 C CA . GLU A 1 473 ? 34.140 34.909 48.093 1.00 53.49 509 GLU A CA 1
ATOM 3629 C C . GLU A 1 473 ? 35.337 33.996 48.279 1.00 53.04 509 GLU A C 1
ATOM 3630 O O . GLU A 1 473 ? 35.178 32.800 48.423 1.00 55.55 509 GLU A O 1
ATOM 3636 N N . GLU A 1 474 ? 36.538 34.556 48.282 1.00 56.83 510 GLU A N 1
ATOM 3637 C CA . GLU A 1 474 ? 37.733 33.735 48.456 1.00 53.37 510 GLU A CA 1
ATOM 3638 C C . GLU A 1 474 ? 37.828 33.214 49.866 1.00 50.83 510 GLU A C 1
ATOM 3639 O O . GLU A 1 474 ? 38.281 32.097 50.047 1.00 54.43 510 GLU A O 1
ATOM 3645 N N . ALA A 1 475 ? 37.423 34.005 50.860 1.00 48.20 511 ALA A N 1
ATOM 3646 C CA . ALA A 1 475 ? 37.625 33.611 52.263 1.00 51.15 511 ALA A CA 1
ATOM 3647 C C . ALA A 1 475 ? 36.709 32.483 52.751 1.00 56.30 511 ALA A C 1
ATOM 3648 O O . ALA A 1 475 ? 37.156 31.641 53.516 1.00 59.81 511 ALA A O 1
ATOM 3650 N N . CYS A 1 476 ? 35.448 32.451 52.325 1.00 60.67 512 CYS A N 1
ATOM 3651 C CA . CYS A 1 476 ? 34.503 31.441 52.827 1.00 66.38 512 CYS A CA 1
ATOM 3652 C C . CYS A 1 476 ? 34.514 31.339 54.361 1.00 63.62 512 CYS A C 1
ATOM 3653 O O . CYS A 1 476 ? 34.442 32.368 55.025 1.00 61.41 512 CYS A O 1
ATOM 3656 N N . THR A 1 477 ? 34.673 30.136 54.922 1.00 61.84 513 THR A N 1
ATOM 3657 C CA . THR A 1 477 ? 34.439 29.918 56.359 1.00 63.08 513 THR A CA 1
ATOM 3658 C C . THR A 1 477 ? 35.452 30.638 57.239 1.00 59.33 513 THR A C 1
ATOM 3659 O O . THR A 1 477 ? 35.288 30.709 58.467 1.00 59.60 513 THR A O 1
ATOM 3663 N N . GLU A 1 478 ? 36.496 31.179 56.636 1.00 52.76 514 GLU A N 1
ATOM 3664 C CA . GLU A 1 478 ? 37.445 31.943 57.410 1.00 54.51 514 GLU A CA 1
ATOM 3665 C C . GLU A 1 478 ? 36.843 33.245 57.919 1.00 55.69 514 GLU A C 1
ATOM 3666 O O . GLU A 1 478 ? 37.370 33.854 58.825 1.00 59.47 514 GLU A O 1
ATOM 3672 N N . LEU A 1 479 ? 35.720 33.662 57.350 1.00 62.62 515 LEU A N 1
ATOM 3673 C CA . LEU A 1 479 ? 35.038 34.878 57.794 1.00 62.54 515 LEU A CA 1
ATOM 3674 C C . LEU A 1 479 ? 34.234 34.670 59.071 1.00 62.90 515 LEU A C 1
ATOM 3675 O O . LEU A 1 479 ? 33.831 35.634 59.731 1.00 68.79 515 LEU A O 1
ATOM 3680 N N . VAL A 1 480 ? 33.966 33.421 59.407 1.00 60.16 516 VAL A N 1
ATOM 3681 C CA . VAL A 1 480 ? 33.017 33.121 60.463 1.00 57.72 516 VAL A CA 1
ATOM 3682 C C . VAL A 1 480 ? 33.388 33.739 61.797 1.00 55.39 516 VAL A C 1
ATOM 3683 O O . VAL A 1 480 ? 32.514 34.161 62.528 1.00 56.79 516 VAL A O 1
ATOM 3687 N N . PRO A 1 481 ? 34.680 33.742 62.140 1.00 58.34 517 PRO A N 1
ATOM 3688 C CA . PRO A 1 481 ? 35.081 34.425 63.360 1.00 62.54 517 PRO A CA 1
ATOM 3689 C C . PRO A 1 481 ? 34.968 35.945 63.364 1.00 65.53 517 PRO A C 1
ATOM 3690 O O . PRO A 1 481 ? 34.889 36.524 64.439 1.00 71.13 517 PRO A O 1
ATOM 3694 N N . TYR A 1 482 ? 34.967 36.604 62.214 1.00 66.84 518 TYR A N 1
ATOM 3695 C CA . TYR A 1 482 ? 34.866 38.060 62.214 1.00 71.00 518 TYR A CA 1
ATOM 3696 C C . TYR A 1 482 ? 33.463 38.482 61.807 1.00 63.24 518 TYR A C 1
ATOM 3697 O O . TYR A 1 482 ? 33.223 39.602 61.372 1.00 65.39 518 TYR A O 1
ATOM 3706 N N . LEU A 1 483 ? 32.518 37.588 62.019 1.00 57.18 519 LEU A N 1
ATOM 3707 C CA . LEU A 1 483 ? 31.180 37.779 61.519 1.00 55.58 519 LEU A CA 1
ATOM 3708 C C . LEU A 1 483 ? 30.415 38.918 62.192 1.00 55.63 519 LEU A C 1
ATOM 3709 O O . LEU A 1 483 ? 29.693 39.669 61.533 1.00 59.25 519 LEU A O 1
ATOM 3714 N N . ALA A 1 484 ? 30.559 39.047 63.500 1.00 53.74 520 ALA A N 1
ATOM 3715 C CA . ALA A 1 484 ? 29.890 40.120 64.214 1.00 54.85 520 ALA A CA 1
ATOM 3716 C C . ALA A 1 484 ? 30.455 41.486 63.846 1.00 53.94 520 ALA A C 1
ATOM 3717 O O . ALA A 1 484 ? 29.710 42.461 63.821 1.00 50.40 520 ALA A O 1
ATOM 3719 N N . TYR A 1 485 ? 31.765 41.549 63.580 1.00 58.28 521 TYR A N 1
ATOM 3720 C CA . TYR A 1 485 ? 32.423 42.775 63.085 1.00 62.10 521 TYR A CA 1
ATOM 3721 C C . TYR A 1 485 ? 31.812 43.113 61.730 1.00 59.40 521 TYR A C 1
ATOM 3722 O O . TYR A 1 485 ? 31.414 44.252 61.466 1.00 57.59 521 TYR A O 1
ATOM 3731 N N . ILE A 1 486 ? 31.756 42.111 60.861 1.00 51.89 522 ILE A N 1
ATOM 3732 C CA . ILE A 1 486 ? 31.308 42.342 59.516 1.00 49.50 522 ILE A CA 1
ATOM 3733 C C . ILE A 1 486 ? 29.892 42.890 59.510 1.00 52.31 522 ILE A C 1
ATOM 3734 O O . ILE A 1 486 ? 29.633 43.923 58.890 1.00 53.97 522 ILE A O 1
ATOM 3739 N N . LEU A 1 487 ? 28.992 42.233 60.235 1.00 53.56 523 LEU A N 1
ATOM 3740 C CA . LEU A 1 487 ? 27.593 42.645 60.244 1.00 52.43 523 LEU A CA 1
ATOM 3741 C C . LEU A 1 487 ? 27.352 44.038 60.816 1.00 53.00 523 LEU A C 1
ATOM 3742 O O . LEU A 1 487 ? 26.537 44.784 60.289 1.00 54.59 523 LEU A O 1
ATOM 3747 N N . ASP A 1 488 ? 28.071 44.422 61.859 1.00 49.87 524 ASP A N 1
ATOM 3748 C CA . ASP A 1 488 ? 27.803 45.718 62.454 1.00 54.50 524 ASP A CA 1
ATOM 3749 C C . ASP A 1 488 ? 28.127 46.822 61.453 1.00 54.64 524 ASP A C 1
ATOM 3750 O O . ASP A 1 488 ? 27.384 47.796 61.322 1.00 55.13 524 ASP A O 1
ATOM 3755 N N . THR A 1 489 ? 29.215 46.643 60.713 1.00 54.66 525 THR A N 1
ATOM 3756 C CA . THR A 1 489 ? 29.608 47.621 59.715 1.00 55.03 525 THR A CA 1
ATOM 3757 C C . THR A 1 489 ? 28.625 47.657 58.529 1.00 54.50 525 THR A C 1
ATOM 3758 O O . THR A 1 489 ? 28.195 48.742 58.126 1.00 48.45 525 THR A O 1
ATOM 3762 N N . LEU A 1 490 ? 28.270 46.491 57.976 1.00 50.46 526 LEU A N 1
ATOM 3763 C CA . LEU A 1 490 ? 27.430 46.470 56.769 1.00 52.08 526 LEU A CA 1
ATOM 3764 C C . LEU A 1 490 ? 26.030 46.978 57.082 1.00 55.67 526 LEU A C 1
ATOM 3765 O O . LEU A 1 490 ? 25.464 47.766 56.312 1.00 58.59 526 LEU A O 1
ATOM 3770 N N . VAL A 1 491 ? 25.483 46.555 58.212 1.00 52.05 527 VAL A N 1
ATOM 3771 C CA . VAL A 1 491 ? 24.218 47.101 58.635 1.00 54.07 527 VAL A CA 1
ATOM 3772 C C . VAL A 1 491 ? 24.312 48.630 58.687 1.00 52.83 527 VAL A C 1
ATOM 3773 O O . VAL A 1 491 ? 23.447 49.309 58.174 1.00 49.87 527 VAL A O 1
ATOM 3777 N N . PHE A 1 492 ? 25.353 49.203 59.272 1.00 53.44 528 PHE A N 1
ATOM 3778 C CA . PHE A 1 492 ? 25.316 50.650 59.364 1.00 52.76 528 PHE A CA 1
ATOM 3779 C C . PHE A 1 492 ? 25.349 51.272 57.983 1.00 56.32 528 PHE A C 1
ATOM 3780 O O . PHE A 1 492 ? 24.764 52.334 57.770 1.00 59.75 528 PHE A O 1
ATOM 3788 N N . ALA A 1 493 ? 26.034 50.626 57.043 1.00 53.67 529 ALA A N 1
ATOM 3789 C CA . ALA A 1 493 ? 26.170 51.203 55.715 1.00 52.81 529 ALA A CA 1
ATOM 3790 C C . ALA A 1 493 ? 24.812 51.305 55.063 1.00 52.01 529 ALA A C 1
ATOM 3791 O O . ALA A 1 493 ? 24.617 52.107 54.162 1.00 49.00 529 ALA A O 1
ATOM 3793 N N . PHE A 1 494 ? 23.871 50.494 55.525 1.00 52.45 530 PHE A N 1
ATOM 3794 C CA . PHE A 1 494 ? 22.541 50.519 54.971 1.00 54.17 530 PHE A CA 1
ATOM 3795 C C . PHE A 1 494 ? 21.902 51.868 55.098 1.00 51.59 530 PHE A C 1
ATOM 3796 O O . PHE A 1 494 ? 21.198 52.290 54.190 1.00 54.76 530 PHE A O 1
ATOM 3804 N N . SER A 1 495 ? 22.115 52.535 56.220 1.00 52.55 531 SER A N 1
ATOM 3805 C CA . SER A 1 495 ? 21.520 53.852 56.415 1.00 59.19 531 SER A CA 1
ATOM 3806 C C . SER A 1 495 ? 22.370 54.930 55.766 1.00 61.56 531 SER A C 1
ATOM 3807 O O . SER A 1 495 ? 21.870 55.981 55.373 1.00 76.54 531 SER A O 1
ATOM 3810 N N . LYS A 1 496 ? 23.660 54.655 55.637 1.00 64.84 532 LYS A N 1
ATOM 3811 C CA . LYS A 1 496 ? 24.595 55.600 55.046 1.00 63.90 532 LYS A CA 1
ATOM 3812 C C . LYS A 1 496 ? 24.519 55.626 53.509 1.00 62.86 532 LYS A C 1
ATOM 3813 O O . LYS A 1 496 ? 24.314 56.668 52.899 1.00 65.78 532 LYS A O 1
ATOM 3819 N N . TYR A 1 497 ? 24.665 54.468 52.888 1.00 55.96 533 TYR A N 1
ATOM 3820 C CA . TYR A 1 497 ? 24.943 54.417 51.476 1.00 54.12 533 TYR A CA 1
ATOM 3821 C C . TYR A 1 497 ? 23.773 54.893 50.645 1.00 56.74 533 TYR A C 1
ATOM 3822 O O . TYR A 1 497 ? 22.650 54.561 50.917 1.00 51.47 533 TYR A O 1
ATOM 3831 N N . GLN A 1 498 ? 24.072 55.675 49.618 1.00 77.09 534 GLN A N 1
ATOM 3832 C CA . GLN A 1 498 ? 23.082 56.103 48.646 1.00 89.74 534 GLN A CA 1
ATOM 3833 C C . GLN A 1 498 ? 23.225 55.297 47.361 1.00 96.63 534 GLN A C 1
ATOM 3834 O O . GLN A 1 498 ? 24.191 5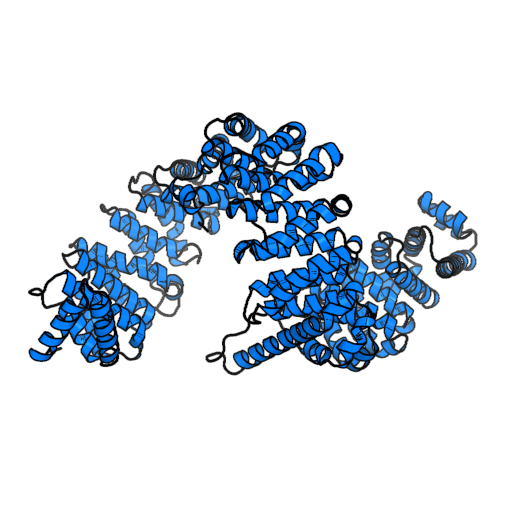4.555 47.176 1.00 100.00 534 GLN A O 1
ATOM 3840 N N . HIS A 1 499 ? 22.268 55.499 46.467 1.00 103.20 535 HIS A N 1
ATOM 3841 C CA . HIS A 1 499 ? 21.922 54.535 45.427 1.00 110.40 535 HIS A CA 1
ATOM 3842 C C . HIS A 1 499 ? 23.064 53.657 44.892 1.00 94.84 535 HIS A C 1
ATOM 3843 O O . HIS A 1 499 ? 22.899 52.451 44.853 1.00 101.96 535 HIS A O 1
ATOM 3850 N N . LYS A 1 500 ? 24.213 54.220 44.520 1.00 83.83 536 LYS A N 1
ATOM 3851 C CA . LYS A 1 500 ? 25.243 53.428 43.786 1.00 86.29 536 LYS A CA 1
ATOM 3852 C C . LYS A 1 500 ? 26.018 52.393 44.627 1.00 75.64 536 LYS A C 1
ATOM 3853 O O . LYS A 1 500 ? 26.381 51.329 44.138 1.00 64.43 536 LYS A O 1
ATOM 3859 N N . ASN A 1 501 ? 26.282 52.718 45.885 1.00 69.17 537 ASN A N 1
ATOM 3860 C CA . ASN A 1 501 ? 27.044 51.841 46.757 1.00 65.18 537 ASN A CA 1
ATOM 3861 C C . ASN A 1 501 ? 26.157 50.869 47.481 1.00 56.44 537 ASN A C 1
ATOM 3862 O O . ASN A 1 501 ? 26.622 49.838 47.995 1.00 50.59 537 ASN A O 1
ATOM 3867 N N . LEU A 1 502 ? 24.886 51.234 47.580 1.00 49.57 538 LEU A N 1
ATOM 3868 C CA . LEU A 1 502 ? 23.880 50.339 48.102 1.00 44.86 538 LEU A CA 1
ATOM 3869 C C . LEU A 1 502 ? 23.870 49.061 47.305 1.00 42.90 538 LEU A C 1
ATOM 3870 O O . LEU A 1 502 ? 23.900 47.983 47.857 1.00 39.75 538 LEU A O 1
ATOM 3875 N N . LEU A 1 503 ? 23.838 49.190 45.987 1.00 44.95 539 LEU A N 1
ATOM 3876 C CA . LEU A 1 503 ? 23.813 48.024 45.102 1.00 45.39 539 LEU A CA 1
ATOM 3877 C C . LEU A 1 503 ? 24.991 47.128 45.327 1.00 44.55 539 LEU A C 1
ATOM 3878 O O . LEU A 1 503 ? 24.887 45.915 45.225 1.00 54.73 539 LEU A O 1
ATOM 3883 N N . ILE A 1 504 ? 26.116 47.739 45.636 1.00 43.67 540 ILE A N 1
ATOM 3884 C CA . ILE A 1 504 ? 27.321 47.004 45.972 1.00 43.94 540 ILE A CA 1
ATOM 3885 C C . ILE A 1 504 ? 27.235 46.386 47.362 1.00 44.30 540 ILE A C 1
ATOM 3886 O O . ILE A 1 504 ? 27.743 45.307 47.608 1.00 45.98 540 ILE A O 1
ATOM 3891 N N . LEU A 1 505 ? 26.581 47.069 48.279 1.00 45.41 541 LEU A N 1
ATOM 3892 C CA . LEU A 1 505 ? 26.381 46.513 49.593 1.00 45.29 541 LEU A CA 1
ATOM 3893 C C . LEU A 1 505 ? 25.625 45.212 49.502 1.00 44.91 541 LEU A C 1
ATOM 3894 O O . LEU A 1 505 ? 26.009 44.230 50.109 1.00 48.36 541 LEU A O 1
ATOM 3899 N N . TYR A 1 506 ? 24.565 45.215 48.713 1.00 45.82 542 TYR A N 1
ATOM 3900 C CA . TYR A 1 506 ? 23.735 44.052 48.528 1.00 45.31 542 TYR A CA 1
ATOM 3901 C C . TYR A 1 506 ? 24.595 42.937 48.001 1.00 44.16 542 TYR A C 1
ATOM 3902 O O . TYR A 1 506 ? 24.460 41.802 48.430 1.00 46.05 542 TYR A O 1
ATOM 3911 N N . ASP A 1 507 ? 25.505 43.234 47.085 1.00 45.00 543 ASP A N 1
ATOM 3912 C CA . ASP A 1 507 ? 26.389 42.165 46.606 1.00 49.14 543 ASP A CA 1
ATOM 3913 C C . ASP A 1 507 ? 27.240 41.612 47.750 1.00 46.87 543 ASP A C 1
ATOM 3914 O O . ASP A 1 507 ? 27.347 40.402 47.924 1.00 45.09 543 ASP A O 1
ATOM 3919 N N . ALA A 1 508 ? 27.807 42.505 48.550 1.00 49.47 544 ALA A N 1
ATOM 3920 C CA . ALA A 1 508 ? 28.576 42.110 49.729 1.00 50.88 544 ALA A CA 1
ATOM 3921 C C . ALA A 1 508 ? 27.778 41.234 50.699 1.00 51.15 544 ALA A C 1
ATOM 3922 O O . ALA A 1 508 ? 28.268 40.195 51.108 1.00 48.01 544 ALA A O 1
ATOM 3924 N N . ILE A 1 509 ? 26.555 41.649 51.056 1.00 48.65 545 ILE A N 1
ATOM 3925 C CA . ILE A 1 509 ? 25.710 40.843 51.927 1.00 45.99 545 ILE A CA 1
ATOM 3926 C C . ILE A 1 509 ? 25.465 39.470 51.325 1.00 49.49 545 ILE A C 1
ATOM 3927 O O . ILE A 1 509 ? 25.754 38.453 51.938 1.00 48.93 545 ILE A O 1
ATOM 3932 N N . GLY A 1 510 ? 24.906 39.429 50.126 1.00 49.99 546 GLY A N 1
ATOM 3933 C CA . GLY A 1 510 ? 24.622 38.144 49.507 1.00 51.80 546 GLY A CA 1
ATOM 3934 C C . GLY A 1 510 ? 25.852 37.249 49.426 1.00 50.67 546 GLY A C 1
ATOM 3935 O O . GLY A 1 510 ? 25.766 36.036 49.589 1.00 51.11 546 GLY A O 1
ATOM 3936 N N . THR A 1 511 ? 27.005 37.845 49.169 1.00 47.83 547 THR A N 1
ATOM 3937 C CA . THR A 1 511 ? 28.234 37.072 49.084 1.00 47.31 547 THR A CA 1
ATOM 3938 C C . THR A 1 511 ? 28.620 36.574 50.492 1.00 46.01 547 THR A C 1
ATOM 3939 O O . THR A 1 511 ? 29.119 35.470 50.655 1.00 44.22 547 THR A O 1
ATOM 3943 N N . LEU A 1 512 ? 28.388 37.389 51.508 1.00 45.44 548 LEU A N 1
ATOM 3944 C CA . LEU A 1 512 ? 28.654 36.957 52.861 1.00 48.85 548 LEU A CA 1
ATOM 3945 C C . LEU A 1 512 ? 27.866 35.673 53.112 1.00 52.44 548 LEU A C 1
ATOM 3946 O O . LEU A 1 512 ? 28.408 34.657 53.549 1.00 54.53 548 LEU A O 1
ATOM 3951 N N . ALA A 1 513 ? 26.585 35.742 52.775 1.00 54.02 549 ALA A N 1
ATOM 3952 C CA . ALA A 1 513 ? 25.644 34.674 52.991 1.00 52.17 549 ALA A CA 1
ATOM 3953 C C . ALA A 1 513 ? 26.036 33.420 52.276 1.00 50.74 549 ALA A C 1
ATOM 3954 O O . ALA A 1 513 ? 25.947 32.356 52.845 1.00 50.59 549 ALA A O 1
ATOM 3956 N N . ASP A 1 514 ? 26.469 33.527 51.028 1.00 53.44 550 ASP A N 1
ATOM 3957 C CA . ASP A 1 514 ? 26.893 32.330 50.310 1.00 56.53 550 ASP A CA 1
ATOM 3958 C C . ASP A 1 514 ? 28.146 31.752 50.915 1.00 54.43 550 ASP A C 1
ATOM 3959 O O . ASP A 1 514 ? 28.359 30.555 50.849 1.00 58.75 550 ASP A O 1
ATOM 3964 N N . SER A 1 515 ? 28.960 32.598 51.528 1.00 56.78 551 SER A N 1
ATOM 3965 C CA . SER A 1 515 ? 30.260 32.172 52.018 1.00 57.63 551 SER A CA 1
ATOM 3966 C C . SER A 1 515 ? 30.207 31.558 53.396 1.00 57.34 551 SER A C 1
ATOM 3967 O O . SER A 1 515 ? 30.917 30.594 53.666 1.00 62.96 551 SER A O 1
ATOM 3970 N N . VAL A 1 516 ? 29.369 32.092 54.269 1.00 57.27 552 VAL A N 1
ATOM 3971 C CA . VAL A 1 516 ? 29.243 31.523 55.615 1.00 59.92 552 VAL A CA 1
ATOM 3972 C C . VAL A 1 516 ? 27.955 30.727 55.883 1.00 63.56 552 VAL A C 1
ATOM 3973 O O . VAL A 1 516 ? 27.762 30.217 56.983 1.00 66.29 552 VAL A O 1
ATOM 3977 N N . GLY A 1 517 ? 27.078 30.619 54.892 1.00 64.48 553 GLY A N 1
ATOM 3978 C CA . GLY A 1 517 ? 25.842 29.858 55.039 1.00 60.18 553 GLY A CA 1
ATOM 3979 C C . GLY A 1 517 ? 25.184 29.913 56.411 1.00 57.34 553 GLY A C 1
ATOM 3980 O O . GLY A 1 517 ? 24.816 30.962 56.928 1.00 52.54 553 GLY A O 1
ATOM 3981 N N . HIS A 1 518 ? 25.058 28.759 57.029 1.00 64.01 554 HIS A N 1
ATOM 3982 C CA . HIS A 1 518 ? 24.155 28.639 58.165 1.00 72.19 554 HIS A CA 1
ATOM 3983 C C . HIS A 1 518 ? 24.645 29.379 59.401 1.00 66.02 554 HIS A C 1
ATOM 3984 O O . HIS A 1 518 ? 23.849 29.739 60.274 1.00 63.67 554 HIS A O 1
ATOM 3991 N N . HIS A 1 519 ? 25.938 29.681 59.435 1.00 58.06 555 HIS A N 1
ATOM 3992 C CA . HIS A 1 519 ? 26.491 30.464 60.517 1.00 61.34 555 HIS A CA 1
ATOM 3993 C C . HIS A 1 519 ? 25.808 31.818 60.619 1.00 64.88 555 HIS A C 1
ATOM 3994 O O . HIS A 1 519 ? 25.870 32.485 61.652 1.00 72.78 555 HIS A O 1
ATOM 4001 N N . LEU A 1 520 ? 25.166 32.239 59.539 1.00 67.82 556 LEU A N 1
ATOM 4002 C CA . LEU A 1 520 ? 24.438 33.488 59.559 1.00 65.69 556 LEU A CA 1
ATOM 4003 C C . LEU A 1 520 ? 23.174 33.374 60.400 1.00 62.17 556 LEU A C 1
ATOM 4004 O O . LEU A 1 520 ? 22.709 34.371 60.930 1.00 58.56 556 LEU A O 1
ATOM 4009 N N . ASN A 1 521 ? 22.644 32.153 60.522 1.00 66.29 557 ASN A N 1
ATOM 4010 C CA . ASN A 1 521 ? 21.397 31.868 61.243 1.00 66.51 557 ASN A CA 1
ATOM 4011 C C . ASN A 1 521 ? 21.513 31.940 62.766 1.00 69.31 557 ASN A C 1
ATOM 4012 O O . ASN A 1 521 ? 21.533 30.905 63.438 1.00 75.36 557 ASN A O 1
ATOM 4017 N N . LYS A 1 522 ? 21.597 33.164 63.287 1.00 66.14 558 LYS A N 1
ATOM 4018 C CA . LYS A 1 522 ? 21.617 33.436 64.709 1.00 68.69 558 LYS A CA 1
ATOM 4019 C C . LYS A 1 522 ? 20.670 34.572 64.919 1.00 68.57 558 LYS A C 1
ATOM 4020 O O . LYS A 1 522 ? 20.677 35.516 64.150 1.00 73.88 558 LYS A O 1
ATOM 4026 N N . PRO A 1 523 ? 19.858 34.499 65.965 1.00 66.59 559 PRO A N 1
ATOM 4027 C CA . PRO A 1 523 ? 18.915 35.547 66.291 1.00 68.04 559 PRO A CA 1
ATOM 4028 C C . PRO A 1 523 ? 19.443 36.987 66.262 1.00 70.93 559 PRO A C 1
ATOM 4029 O O . PRO A 1 523 ? 18.821 37.840 65.617 1.00 73.54 559 PRO A O 1
ATOM 4033 N N . GLU A 1 524 ? 20.550 37.279 66.941 1.00 78.24 560 GLU A N 1
ATOM 4034 C CA . GLU A 1 524 ? 21.038 38.672 66.967 1.00 81.69 560 GLU A CA 1
ATOM 4035 C C . GLU A 1 524 ? 21.468 39.124 65.559 1.00 70.44 560 GLU A C 1
ATOM 4036 O O . GLU A 1 524 ? 21.151 40.241 65.151 1.00 65.44 560 GLU A O 1
ATOM 4042 N N . TYR A 1 525 ? 22.127 38.238 64.808 1.00 62.24 561 TYR A N 1
ATOM 4043 C CA . TYR A 1 525 ? 22.480 38.514 63.407 1.00 60.05 561 TYR A CA 1
ATOM 4044 C C . TYR A 1 525 ? 21.257 38.743 62.513 1.00 61.06 561 TYR A C 1
ATOM 4045 O O . TYR A 1 525 ? 21.291 39.556 61.600 1.00 68.70 561 TYR A O 1
ATOM 4054 N N . ILE A 1 526 ? 20.180 38.019 62.766 1.00 58.42 562 ILE A N 1
ATOM 4055 C CA . ILE A 1 526 ? 18.953 38.229 62.025 1.00 53.70 562 ILE A CA 1
ATOM 4056 C C . ILE A 1 526 ? 18.268 39.534 62.473 1.00 57.75 562 ILE A C 1
ATOM 4057 O O . ILE A 1 526 ? 17.746 40.286 61.643 1.00 53.66 562 ILE A O 1
ATOM 4062 N N . GLN A 1 527 ? 18.279 39.825 63.773 1.00 64.41 563 GLN A N 1
ATOM 4063 C CA . GLN A 1 527 ? 17.559 41.006 64.270 1.00 70.08 563 GLN A CA 1
ATOM 4064 C C . GLN A 1 527 ? 18.227 42.286 63.808 1.00 68.32 563 GLN A C 1
ATOM 4065 O O . GLN A 1 527 ? 17.638 43.372 63.879 1.00 63.21 563 GLN A O 1
ATOM 4071 N N . MET A 1 528 ? 19.474 42.180 63.367 1.00 68.04 564 MET A N 1
ATOM 4072 C CA . MET A 1 528 ? 20.152 43.369 62.890 1.00 70.90 564 MET A CA 1
ATOM 4073 C C . MET A 1 528 ? 20.084 43.496 61.380 1.00 67.55 564 MET A C 1
ATOM 4074 O O . MET A 1 528 ? 19.940 44.617 60.858 1.00 60.34 564 MET A O 1
ATOM 4079 N N . LEU A 1 529 ? 20.144 42.348 60.704 1.00 61.62 565 LEU A N 1
ATOM 4080 C CA . LEU A 1 529 ? 20.180 42.301 59.257 1.00 61.70 565 LEU A CA 1
ATOM 4081 C C . LEU A 1 529 ? 18.831 42.472 58.569 1.00 64.57 565 LEU A C 1
ATOM 4082 O O . LEU A 1 529 ? 18.683 43.336 57.718 1.00 69.67 565 LEU A O 1
ATOM 4087 N N . MET A 1 530 ? 17.855 41.644 58.918 1.00 66.40 566 MET A N 1
ATOM 4088 C CA . MET A 1 530 ? 16.613 41.572 58.144 1.00 63.62 566 MET A CA 1
ATOM 4089 C C . MET A 1 530 ? 15.741 42.844 58.111 1.00 62.84 566 MET A C 1
ATOM 4090 O O . MET A 1 530 ? 15.117 43.135 57.114 1.00 64.45 566 MET A O 1
ATOM 4095 N N . PRO A 1 531 ? 15.685 43.606 59.189 1.00 63.97 567 PRO A N 1
ATOM 4096 C CA . PRO A 1 531 ? 14.828 44.792 59.075 1.00 67.15 567 PRO A CA 1
ATOM 4097 C C . PRO A 1 531 ? 15.257 45.812 58.023 1.00 70.39 567 PRO A C 1
ATOM 4098 O O . PRO A 1 531 ? 14.404 46.246 57.233 1.00 78.72 567 PRO A O 1
ATOM 4102 N N . PRO A 1 532 ? 16.549 46.208 58.011 1.00 66.72 568 PRO A N 1
ATOM 4103 C CA . PRO A 1 532 ? 16.991 47.117 56.961 1.00 65.84 568 PRO A CA 1
ATOM 4104 C C . PRO A 1 532 ? 16.846 46.560 55.552 1.00 62.73 568 PRO A C 1
ATOM 4105 O O . PRO A 1 532 ? 16.523 47.324 54.639 1.00 66.99 568 PRO A O 1
ATOM 4109 N N . LEU A 1 533 ? 17.084 45.260 55.372 1.00 55.84 569 LEU A N 1
ATOM 4110 C CA . LEU A 1 533 ? 16.866 44.624 54.071 1.00 51.33 569 LEU A CA 1
ATOM 4111 C C . LEU A 1 533 ? 15.453 44.796 53.641 1.00 53.44 569 LEU A C 1
ATOM 4112 O O . LEU A 1 533 ? 15.198 45.250 52.538 1.00 59.84 569 LEU A O 1
ATOM 4117 N N . ILE A 1 534 ? 14.527 44.456 54.529 1.00 56.24 570 ILE A N 1
ATOM 4118 C CA . ILE A 1 534 ? 13.108 44.502 54.215 1.00 55.69 570 ILE A CA 1
ATOM 4119 C C . ILE A 1 534 ? 12.663 45.938 53.944 1.00 60.70 570 ILE A C 1
ATOM 4120 O O . ILE A 1 534 ? 11.974 46.214 52.959 1.00 53.34 570 ILE A O 1
ATOM 4125 N N . GLN A 1 535 ? 13.093 46.856 54.801 1.00 62.80 571 GLN A N 1
ATOM 4126 C CA . GLN A 1 535 ? 12.874 48.266 54.544 1.00 65.15 571 GLN A CA 1
ATOM 4127 C C . GLN A 1 535 ? 13.250 48.640 53.102 1.00 62.04 571 GLN A C 1
ATOM 4128 O O . GLN A 1 535 ? 12.498 49.330 52.428 1.00 65.27 571 GLN A O 1
ATOM 4134 N N . LYS A 1 536 ? 14.393 48.171 52.615 1.00 58.57 572 LYS A N 1
ATOM 4135 C CA . LYS A 1 536 ? 14.823 48.525 51.265 1.00 57.35 572 LYS A CA 1
ATOM 4136 C C . LYS A 1 536 ? 13.972 47.821 50.230 1.00 60.62 572 LYS A C 1
ATOM 4137 O O . LYS A 1 536 ? 13.655 48.401 49.194 1.00 59.44 572 LYS A O 1
ATOM 4143 N N . TRP A 1 537 ? 13.621 46.567 50.514 1.00 62.05 573 TRP A N 1
ATOM 4144 C CA . TRP A 1 537 ? 12.570 45.861 49.786 1.00 63.84 573 TRP A CA 1
ATOM 4145 C C . TRP A 1 537 ? 11.359 46.777 49.590 1.00 64.04 573 TRP A C 1
ATOM 4146 O O . TRP A 1 537 ? 11.012 47.140 48.470 1.00 61.81 573 TRP A O 1
ATOM 4157 N N . ASN A 1 538 ? 10.765 47.211 50.692 1.00 64.10 574 ASN A N 1
ATOM 4158 C CA . ASN A 1 538 ? 9.502 47.941 50.632 1.00 66.56 574 ASN A CA 1
ATOM 4159 C C . AS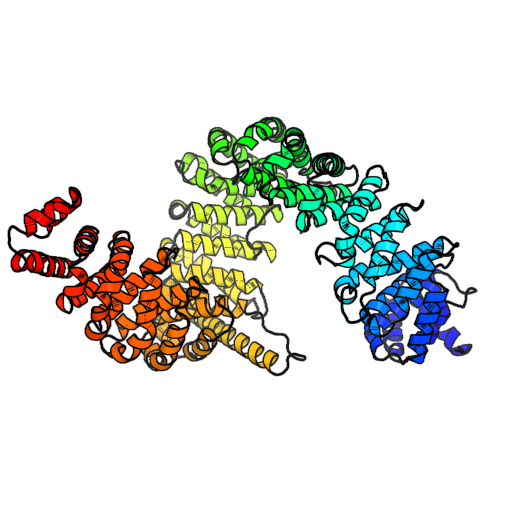N A 1 538 ? 9.586 49.332 50.004 1.00 68.90 574 ASN A C 1
ATOM 4160 O O . ASN A 1 538 ? 8.644 49.759 49.371 1.00 74.27 574 ASN A O 1
ATOM 4165 N N . MET A 1 539 ? 10.701 50.039 50.161 1.00 76.20 575 MET A N 1
ATOM 4166 C CA . MET A 1 539 ? 10.869 51.335 49.491 1.00 75.69 575 MET A CA 1
ATOM 4167 C C . MET A 1 539 ? 10.882 51.179 47.971 1.00 67.10 575 MET A C 1
ATOM 4168 O O . MET A 1 539 ? 10.515 52.099 47.284 1.00 63.04 575 MET A O 1
ATOM 4173 N N . LEU A 1 540 ? 11.368 50.053 47.447 1.00 65.20 576 LEU A N 1
ATOM 4174 C CA . LEU A 1 540 ? 11.553 49.897 46.001 1.00 61.78 576 LEU A CA 1
ATOM 4175 C C . LEU A 1 540 ? 10.256 49.581 45.265 1.00 61.54 576 LEU A C 1
ATOM 4176 O O . LEU A 1 540 ? 9.299 49.053 45.838 1.00 64.53 576 LEU A O 1
ATOM 4181 N N . LYS A 1 541 ? 10.242 49.911 43.982 1.00 62.72 577 LYS A N 1
ATOM 4182 C CA . LYS A 1 541 ? 9.118 49.621 43.125 1.00 66.55 577 LYS A CA 1
ATOM 4183 C C . LYS A 1 541 ? 9.450 48.546 42.100 1.00 65.10 577 LYS A C 1
ATOM 4184 O O . LYS A 1 541 ? 10.602 48.400 41.675 1.00 67.21 577 LYS A O 1
ATOM 4190 N N . ASP A 1 542 ? 8.429 47.799 41.693 1.00 65.34 578 ASP A N 1
ATOM 4191 C CA . ASP A 1 542 ? 8.611 46.650 40.785 1.00 67.39 578 ASP A CA 1
ATOM 4192 C C . ASP A 1 542 ? 9.206 47.020 39.432 1.00 67.33 578 ASP A C 1
ATOM 4193 O O . ASP A 1 542 ? 9.614 46.155 38.668 1.00 69.62 578 ASP A O 1
ATOM 4198 N N . GLU A 1 543 ? 9.245 48.317 39.154 1.00 72.82 579 GLU A N 1
ATOM 4199 C CA . GLU A 1 543 ? 9.834 48.864 37.945 1.00 76.68 579 GLU A CA 1
ATOM 4200 C C . GLU A 1 543 ? 11.345 49.070 38.102 1.00 68.82 579 GLU A C 1
ATOM 4201 O O . GLU A 1 543 ? 12.077 49.213 37.131 1.00 65.53 579 GLU A O 1
ATOM 4207 N N . ASP A 1 544 ? 11.811 49.066 39.336 1.00 64.27 580 ASP A N 1
ATOM 4208 C CA . ASP A 1 544 ? 13.118 49.586 39.636 1.00 63.52 580 ASP A CA 1
ATOM 4209 C C . ASP A 1 544 ? 14.141 48.481 39.489 1.00 60.42 580 ASP A C 1
ATOM 4210 O O . ASP A 1 544 ? 14.066 47.480 40.181 1.00 63.38 580 ASP A O 1
ATOM 4215 N N . LYS A 1 545 ? 15.103 48.669 38.596 1.00 58.93 581 LYS A N 1
ATOM 4216 C CA . LYS A 1 545 ? 16.155 47.678 38.395 1.00 60.46 581 LYS A CA 1
ATOM 4217 C C . LYS A 1 545 ? 17.063 47.457 39.642 1.00 61.16 581 LYS A C 1
ATOM 4218 O O . LYS A 1 545 ? 17.680 46.395 39.786 1.00 63.38 581 LYS A O 1
ATOM 4224 N N . ASP A 1 546 ? 17.105 48.412 40.566 1.00 57.30 582 ASP A N 1
ATOM 4225 C CA . ASP A 1 546 ? 17.778 48.192 41.841 1.00 56.84 582 ASP A CA 1
ATOM 4226 C C . ASP A 1 546 ? 17.306 46.917 42.529 1.00 55.27 582 ASP A C 1
ATOM 4227 O O . ASP A 1 546 ? 18.002 46.413 43.407 1.00 54.95 582 ASP A O 1
ATOM 4232 N N . LEU A 1 547 ? 16.123 46.414 42.168 1.00 51.58 583 LEU A N 1
ATOM 4233 C CA . LEU A 1 547 ? 15.680 45.100 42.641 1.00 51.77 583 LEU A CA 1
ATOM 4234 C C . LEU A 1 547 ? 16.657 43.995 42.310 1.00 51.61 583 LEU A C 1
ATOM 4235 O O . LEU A 1 547 ? 16.886 43.102 43.129 1.00 49.13 583 LEU A O 1
ATOM 4240 N N . PHE A 1 548 ? 17.224 44.013 41.116 1.00 49.93 584 PHE A N 1
ATOM 4241 C CA . PHE A 1 548 ? 18.011 42.844 40.727 1.00 52.89 584 PHE A CA 1
ATOM 4242 C C . PHE A 1 548 ? 19.043 42.475 41.814 1.00 52.37 584 PHE A C 1
ATOM 4243 O O . PHE A 1 548 ? 19.022 41.373 42.328 1.00 50.85 584 PHE A O 1
ATOM 4251 N N . PRO A 1 549 ? 19.901 43.413 42.214 1.00 54.67 585 PRO A N 1
ATOM 4252 C CA . PRO A 1 549 ? 20.901 43.059 43.218 1.00 55.86 585 PRO A CA 1
ATOM 4253 C C . PRO A 1 549 ? 20.292 42.756 44.574 1.00 54.62 585 PRO A C 1
ATOM 4254 O O . PRO A 1 549 ? 20.837 41.915 45.311 1.00 56.13 585 PRO A O 1
ATOM 4258 N N . LEU A 1 550 ? 19.179 43.424 44.898 1.00 48.92 586 LEU A N 1
ATOM 4259 C CA . LEU A 1 550 ? 18.501 43.174 46.169 1.00 48.53 586 LEU A CA 1
ATOM 4260 C C . LEU A 1 550 ? 17.912 41.769 46.304 1.00 49.91 586 LEU A C 1
ATOM 4261 O O . LEU A 1 550 ? 17.984 41.159 47.354 1.00 54.02 586 LEU A O 1
ATOM 4266 N N . LEU A 1 551 ? 17.303 41.264 45.247 1.00 48.09 587 LEU A N 1
ATOM 4267 C CA . LEU A 1 551 ? 16.730 39.961 45.301 1.00 45.78 587 LEU A CA 1
ATOM 4268 C C . LEU A 1 551 ? 17.768 38.892 45.176 1.00 49.95 587 LEU A C 1
ATOM 4269 O O . LEU A 1 551 ? 17.619 37.846 45.811 1.00 52.87 587 LEU A O 1
ATOM 4274 N N . GLU A 1 552 ? 18.816 39.123 44.376 1.00 51.87 588 GLU A N 1
ATOM 4275 C CA . GLU A 1 552 ? 19.892 38.131 44.302 1.00 56.11 588 GLU A CA 1
ATOM 4276 C C . GLU A 1 552 ? 20.413 37.992 45.727 1.00 52.08 588 GLU A C 1
ATOM 4277 O O . GLU A 1 552 ? 20.791 36.908 46.173 1.00 50.24 588 GLU A O 1
ATOM 4283 N N . CYS A 1 553 ? 20.452 39.123 46.421 1.00 49.01 589 CYS A N 1
ATOM 4284 C CA . CYS A 1 553 ? 20.967 39.182 47.764 1.00 47.81 589 CYS A CA 1
ATOM 4285 C C . CYS A 1 553 ? 20.131 38.316 48.703 1.00 48.18 589 CYS A C 1
ATOM 4286 O O . CYS A 1 553 ? 20.662 37.426 49.359 1.00 50.42 589 CYS A O 1
ATOM 4289 N N . LEU A 1 554 ? 18.826 38.568 48.737 1.00 47.10 590 LEU A N 1
ATOM 4290 C CA . LEU A 1 554 ? 17.892 37.815 49.567 1.00 45.48 590 LEU A CA 1
ATOM 4291 C C . LEU A 1 554 ? 17.874 36.348 49.182 1.00 48.34 590 LEU A C 1
ATOM 4292 O O . LEU A 1 554 ? 17.902 35.468 50.033 1.00 54.97 590 LEU A O 1
ATOM 4297 N N . SER A 1 555 ? 17.855 36.055 47.895 1.00 45.71 591 SER A N 1
ATOM 4298 C CA . SER A 1 555 ? 17.931 34.677 47.524 1.00 47.29 591 SER A CA 1
ATOM 4299 C C . SER A 1 555 ? 19.056 34.008 48.319 1.00 50.05 591 SER A C 1
ATOM 4300 O O . SER A 1 555 ? 18.928 32.906 48.810 1.00 53.54 591 SER A O 1
ATOM 4303 N N . SER A 1 556 ? 20.177 34.689 48.431 1.00 52.14 592 SER A N 1
ATOM 4304 C CA . SER A 1 556 ? 21.321 34.107 49.072 1.00 52.44 592 SER A CA 1
ATOM 4305 C C . SER A 1 556 ? 21.121 34.036 50.556 1.00 49.59 592 SER A C 1
ATOM 4306 O O . SER A 1 556 ? 21.478 33.044 51.171 1.00 53.14 592 SER A O 1
ATOM 4309 N N . VAL A 1 557 ? 20.547 35.081 51.121 1.00 45.78 593 VAL A N 1
ATOM 4310 C CA . VAL A 1 557 ? 20.304 35.121 52.537 1.00 47.24 593 VAL A CA 1
ATOM 4311 C C . VAL A 1 557 ? 19.334 34.046 52.944 1.00 50.10 593 VAL A C 1
ATOM 4312 O O . VAL A 1 557 ? 19.573 33.311 53.890 1.00 56.27 593 VAL A O 1
ATOM 4316 N N . ALA A 1 558 ? 18.221 33.978 52.236 1.00 52.61 594 ALA A N 1
ATOM 4317 C CA . ALA A 1 558 ? 17.200 32.994 52.504 1.00 48.64 594 ALA A CA 1
ATOM 4318 C C . ALA A 1 558 ? 17.779 31.573 52.527 1.00 46.93 594 ALA A C 1
ATOM 4319 O O . ALA A 1 558 ? 17.576 30.846 53.482 1.00 49.27 594 ALA A O 1
ATOM 4321 N N . THR A 1 559 ? 18.518 31.189 51.498 1.00 45.10 595 THR A N 1
ATOM 4322 C CA . THR A 1 559 ? 19.192 29.897 51.487 1.00 47.87 595 THR A CA 1
ATOM 4323 C C . THR A 1 559 ? 20.006 29.653 52.758 1.00 49.48 595 THR A C 1
ATOM 4324 O O . THR A 1 559 ? 20.153 28.510 53.207 1.00 59.13 595 THR A O 1
ATOM 4328 N N . ALA A 1 560 ? 20.533 30.724 53.327 1.00 45.89 596 ALA A N 1
ATOM 4329 C CA . ALA A 1 560 ? 21.402 30.644 54.491 1.00 45.93 596 ALA A CA 1
ATOM 4330 C C . ALA A 1 560 ? 20.690 30.760 55.823 1.00 46.00 596 ALA A C 1
ATOM 4331 O O . ALA A 1 560 ? 21.187 30.297 56.808 1.00 54.14 596 ALA A O 1
ATOM 4333 N N . LEU A 1 561 ? 19.571 31.441 55.877 1.00 48.87 597 LEU A N 1
ATOM 4334 C CA . LEU A 1 561 ? 18.822 31.551 57.116 1.00 51.36 597 LEU A CA 1
ATOM 4335 C C . LEU A 1 561 ? 17.879 30.366 57.302 1.00 56.73 597 LEU A C 1
ATOM 4336 O O . LEU A 1 561 ? 17.404 30.111 58.415 1.00 61.06 597 LEU A O 1
ATOM 4341 N N . GLN A 1 562 ? 17.577 29.662 56.213 1.00 61.99 598 GLN A N 1
ATOM 4342 C CA . GLN A 1 562 ? 16.566 28.613 56.254 1.00 63.34 598 GLN A CA 1
ATOM 4343 C C . GLN A 1 562 ? 15.358 28.992 57.126 1.00 64.21 598 GLN A C 1
ATOM 4344 O O . GLN A 1 562 ? 14.778 30.073 56.959 1.00 57.53 598 GLN A O 1
ATOM 4350 N N . SER A 1 563 ? 15.002 28.127 58.071 1.00 66.19 599 SER A N 1
ATOM 4351 C CA . SER A 1 563 ? 13.879 28.377 58.961 1.00 71.53 599 SER A CA 1
ATOM 4352 C C . SER A 1 563 ? 13.873 29.799 59.548 1.00 69.50 599 SER A C 1
ATOM 4353 O O . SER A 1 563 ? 12.799 30.338 59.831 1.00 70.56 599 SER A O 1
ATOM 4356 N N . GLY A 1 564 ? 15.055 30.404 59.722 1.00 64.01 600 GLY A N 1
ATOM 4357 C CA . GLY A 1 564 ? 15.176 31.758 60.286 1.00 60.27 600 GLY A CA 1
ATOM 4358 C C . GLY A 1 564 ? 14.419 32.826 59.504 1.00 66.09 600 GLY A C 1
ATOM 4359 O O . GLY A 1 564 ? 14.030 33.878 60.050 1.00 61.99 600 GLY A O 1
ATOM 4360 N N . PHE A 1 565 ? 14.202 32.541 58.219 1.00 67.01 601 PHE A N 1
ATOM 4361 C CA . PHE A 1 565 ? 13.604 33.483 57.285 1.00 64.12 601 PHE A CA 1
ATOM 4362 C C . PHE A 1 565 ? 12.068 33.527 57.346 1.00 65.66 601 PHE A C 1
ATOM 4363 O O . PHE A 1 565 ? 11.461 34.545 56.965 1.00 56.72 601 PHE A O 1
ATOM 4371 N N . LEU A 1 566 ? 11.450 32.437 57.814 1.00 63.01 602 LEU A N 1
ATOM 4372 C CA . LEU A 1 566 ? 9.988 32.357 57.976 1.00 63.26 602 LEU A CA 1
ATOM 4373 C C . LEU A 1 566 ? 9.274 33.682 58.297 1.00 59.69 602 LEU A C 1
ATOM 4374 O O . LEU A 1 566 ? 8.348 34.082 57.582 1.00 60.10 602 LEU A O 1
ATOM 4379 N N . PRO A 1 567 ? 9.688 34.370 59.376 1.00 54.39 603 PRO A N 1
ATOM 4380 C CA . PRO A 1 567 ? 9.026 35.651 59.697 1.00 56.92 603 PRO A CA 1
ATOM 4381 C C . PRO A 1 567 ? 9.007 36.679 58.550 1.00 62.44 603 PRO A C 1
ATOM 4382 O O . PRO A 1 567 ? 8.183 37.594 58.548 1.00 69.84 603 PRO A O 1
ATOM 4386 N N . TYR A 1 568 ? 9.903 36.520 57.586 1.00 62.20 604 TYR A N 1
ATOM 4387 C CA . TYR A 1 568 ? 10.080 37.509 56.553 1.00 60.19 604 TYR A CA 1
ATOM 4388 C C . TYR A 1 568 ? 9.601 37.025 55.188 1.00 62.40 604 TYR A C 1
ATOM 4389 O O . TYR A 1 568 ? 9.580 37.818 54.265 1.00 59.04 604 TYR A O 1
ATOM 4398 N N . CYS A 1 569 ? 9.189 35.753 55.060 1.00 63.84 605 CYS A N 1
ATOM 4399 C CA . CYS A 1 569 ? 9.008 35.155 53.726 1.00 64.19 605 CYS A CA 1
ATOM 4400 C C . CYS A 1 569 ? 7.724 35.519 53.013 1.00 66.34 605 CYS A C 1
ATOM 4401 O O . CYS A 1 569 ? 7.762 35.749 51.811 1.00 72.19 605 CYS A O 1
ATOM 4404 N N . GLU A 1 570 ? 6.586 35.554 53.699 1.00 72.98 606 GLU A N 1
ATOM 4405 C CA . GLU A 1 570 ? 5.327 35.604 52.957 1.00 76.55 606 GLU A CA 1
ATOM 4406 C C . GLU A 1 570 ? 5.220 36.824 52.028 1.00 73.20 606 GLU A C 1
ATOM 4407 O O . GLU A 1 570 ? 4.880 36.655 50.845 1.00 65.80 606 GLU A O 1
ATOM 4413 N N . PRO A 1 571 ? 5.506 38.040 52.547 1.00 65.43 607 PRO A N 1
ATOM 4414 C CA . PRO A 1 571 ? 5.461 39.244 51.692 1.00 66.46 607 PRO A CA 1
ATOM 4415 C C . PRO A 1 571 ? 6.410 39.149 50.474 1.00 67.71 607 PRO A C 1
ATOM 4416 O O . PRO A 1 571 ? 6.039 39.517 49.348 1.00 70.33 607 PRO A O 1
ATOM 4420 N N . VAL A 1 572 ? 7.613 38.642 50.721 1.00 62.68 608 VAL A N 1
ATOM 4421 C CA . VAL A 1 572 ? 8.604 38.417 49.684 1.00 62.10 608 VAL A CA 1
ATOM 4422 C C . VAL A 1 572 ? 8.124 37.368 48.680 1.00 58.93 608 VAL A C 1
ATOM 4423 O O . VAL A 1 572 ? 8.098 37.625 47.481 1.00 65.47 608 VAL A O 1
ATOM 4427 N N . TYR A 1 573 ? 7.735 36.197 49.155 1.00 53.47 609 TYR A N 1
ATOM 4428 C CA . TYR A 1 573 ? 7.200 35.183 48.252 1.00 53.05 609 TYR A CA 1
ATOM 4429 C C . TYR A 1 573 ? 6.136 35.788 47.292 1.00 52.65 609 TYR A C 1
ATOM 4430 O O . TYR A 1 573 ? 6.286 35.762 46.079 1.00 56.10 609 TYR A O 1
ATOM 4439 N N . GLN A 1 574 ? 5.076 36.353 47.827 1.00 54.29 610 GLN A N 1
ATOM 4440 C CA . GLN A 1 574 ? 4.002 36.835 46.969 1.00 61.85 610 GLN A CA 1
ATOM 4441 C C . GLN A 1 574 ? 4.457 37.805 45.903 1.00 59.46 610 GLN A C 1
ATOM 4442 O O . GLN A 1 574 ? 4.077 37.651 44.728 1.00 57.68 610 GLN A O 1
ATOM 4448 N N . ARG A 1 575 ? 5.259 38.788 46.319 1.00 57.75 611 ARG A N 1
ATOM 4449 C CA . ARG A 1 575 ? 5.784 39.813 45.400 1.00 56.22 611 ARG A CA 1
ATOM 4450 C C . ARG A 1 575 ? 6.627 39.201 44.269 1.00 50.52 611 ARG A C 1
ATOM 4451 O O . ARG A 1 575 ? 6.567 39.628 43.116 1.00 48.39 611 ARG A O 1
ATOM 4459 N N . CYS A 1 576 ? 7.393 38.182 44.597 1.00 47.80 612 CYS A N 1
ATOM 4460 C CA . CYS A 1 576 ? 8.155 37.512 43.586 1.00 52.09 612 CYS A CA 1
ATOM 4461 C C . CYS A 1 576 ? 7.261 36.847 42.608 1.00 50.80 612 CYS A C 1
ATOM 4462 O O . CYS A 1 576 ? 7.521 36.895 41.415 1.00 54.87 612 CYS A O 1
ATOM 4465 N N . VAL A 1 577 ? 6.207 36.208 43.089 1.00 50.58 613 VAL A N 1
ATOM 4466 C CA . VAL A 1 577 ? 5.376 35.450 42.172 1.00 48.89 613 VAL A CA 1
ATOM 4467 C C . VAL A 1 577 ? 4.614 36.444 41.306 1.00 47.28 613 VAL A C 1
ATOM 4468 O O . VAL A 1 577 ? 4.450 36.220 40.104 1.00 46.24 613 VAL A O 1
ATOM 4472 N N . ASN A 1 578 ? 4.202 37.557 41.908 1.00 44.70 614 ASN A N 1
ATOM 4473 C CA . ASN A 1 578 ? 3.513 38.588 41.171 1.00 47.05 614 ASN A CA 1
ATOM 4474 C C . ASN A 1 578 ? 4.384 39.262 40.137 1.00 49.16 614 ASN A C 1
ATOM 4475 O O . ASN A 1 578 ? 3.891 39.699 39.116 1.00 48.78 614 ASN A O 1
ATOM 4480 N N . LEU A 1 579 ? 5.679 39.367 40.401 1.00 51.59 615 LEU A N 1
ATOM 4481 C CA . LEU A 1 579 ? 6.591 39.963 39.431 1.00 51.38 615 LEU A CA 1
ATOM 4482 C C . LEU A 1 579 ? 6.712 39.150 38.152 1.00 50.89 615 LEU A C 1
ATOM 4483 O O . LEU A 1 579 ? 6.872 39.705 37.038 1.00 48.38 615 LEU A O 1
ATOM 4488 N N . VAL A 1 580 ? 6.693 37.835 38.327 1.00 46.87 616 VAL A N 1
ATOM 4489 C CA . VAL A 1 580 ? 6.712 36.927 37.207 1.00 47.69 616 VAL A CA 1
ATOM 4490 C C . VAL A 1 580 ? 5.408 37.109 36.449 1.00 47.87 616 VAL A C 1
ATOM 4491 O O . VAL A 1 580 ? 5.378 37.149 35.228 1.00 48.04 616 VAL A O 1
ATOM 4495 N N . GLN A 1 581 ? 4.328 37.223 37.205 1.00 44.72 617 GLN A N 1
ATOM 4496 C CA . GLN A 1 581 ? 3.019 37.352 36.637 1.00 48.32 617 GLN A CA 1
ATOM 4497 C C . GLN A 1 581 ? 2.975 38.621 35.782 1.00 47.91 617 GLN A C 1
ATOM 4498 O O . GLN A 1 581 ? 2.609 38.597 34.617 1.00 51.61 617 GLN A O 1
ATOM 4504 N N . LYS A 1 582 ? 3.382 39.715 36.402 1.00 48.83 618 LYS A N 1
ATOM 4505 C CA . LYS A 1 582 ? 3.406 41.031 35.818 1.00 50.27 618 LYS A CA 1
ATOM 4506 C C . LYS A 1 582 ? 4.179 41.020 34.508 1.00 50.00 618 LYS A C 1
ATOM 4507 O O . LYS A 1 582 ? 3.727 41.541 33.499 1.00 47.22 618 LYS A O 1
ATOM 4513 N N . THR A 1 583 ? 5.348 40.396 34.545 1.00 50.89 619 THR A N 1
ATOM 4514 C CA . THR A 1 583 ? 6.268 40.344 33.418 1.00 49.63 619 THR A CA 1
ATOM 4515 C C . THR A 1 583 ? 5.669 39.512 32.281 1.00 50.62 619 THR A C 1
ATOM 4516 O O . THR A 1 583 ? 5.706 39.917 31.115 1.00 55.60 619 THR A O 1
ATOM 4520 N N . LEU A 1 584 ? 5.093 38.363 32.602 1.00 49.45 620 LEU A N 1
ATOM 4521 C CA . LEU A 1 584 ? 4.481 37.537 31.555 1.00 49.26 620 LEU A CA 1
ATOM 4522 C C . LEU A 1 584 ? 3.322 38.274 30.903 1.00 50.73 620 LEU A C 1
ATOM 4523 O O . LEU A 1 584 ? 3.019 38.048 29.731 1.00 53.81 620 LEU A O 1
ATOM 4528 N N . ALA A 1 585 ? 2.658 39.126 31.683 1.00 53.01 621 ALA A N 1
ATOM 4529 C CA . ALA A 1 585 ? 1.551 39.931 31.186 1.00 52.78 621 ALA A CA 1
ATOM 4530 C C . ALA A 1 585 ? 2.070 40.961 30.233 1.00 52.87 621 ALA A C 1
ATOM 4531 O O . ALA A 1 585 ? 1.553 41.040 29.150 1.00 54.88 621 ALA A O 1
ATOM 4533 N N . GLN A 1 586 ? 3.086 41.744 30.607 1.00 54.91 622 GLN A N 1
ATOM 4534 C CA . GLN A 1 586 ? 3.604 42.765 29.670 1.00 57.34 622 GLN A CA 1
ATOM 4535 C C . GLN A 1 586 ? 4.101 42.084 28.420 1.00 50.62 622 GLN A C 1
ATOM 4536 O O . GLN A 1 586 ? 3.986 42.644 27.351 1.00 51.07 622 GLN A O 1
ATOM 4542 N N . ALA A 1 587 ? 4.637 40.876 28.537 1.00 47.72 623 ALA A N 1
ATOM 4543 C CA . ALA A 1 587 ? 5.092 40.186 27.339 1.00 48.66 623 ALA A CA 1
ATOM 4544 C C . ALA A 1 587 ? 3.910 39.937 26.438 1.00 51.88 623 ALA A C 1
ATOM 4545 O O . ALA A 1 587 ? 3.979 40.223 25.246 1.00 65.25 623 ALA A O 1
ATOM 4547 N N . MET A 1 588 ? 2.815 39.437 26.992 1.00 50.71 624 MET A N 1
ATOM 4548 C CA . MET A 1 588 ? 1.646 39.160 26.167 1.00 53.46 624 MET A CA 1
ATOM 4549 C C . MET A 1 588 ? 1.110 40.406 25.477 1.00 51.83 624 MET A C 1
ATOM 4550 O O . MET A 1 588 ? 0.688 40.356 24.320 1.00 51.39 624 MET A O 1
ATOM 4555 N N . LEU A 1 589 ? 1.119 41.500 26.222 1.00 51.20 625 LEU A N 1
ATOM 4556 C CA . LEU A 1 589 ? 0.666 42.781 25.759 1.00 50.48 625 LEU A CA 1
ATOM 4557 C C . LEU A 1 589 ? 1.502 43.291 24.611 1.00 53.98 625 LEU A C 1
ATOM 4558 O O . LEU A 1 589 ? 0.972 43.631 23.556 1.00 53.42 625 LEU A O 1
ATOM 4563 N N . ASN A 1 590 ? 2.808 43.370 24.829 1.00 53.67 626 ASN A N 1
ATOM 4564 C CA . ASN A 1 590 ? 3.708 43.787 23.775 1.00 58.28 626 ASN A CA 1
ATOM 4565 C C . ASN A 1 590 ? 3.531 42.923 22.527 1.00 56.68 626 ASN A C 1
ATOM 4566 O O . ASN A 1 590 ? 3.565 43.412 21.411 1.00 50.36 626 ASN A O 1
ATOM 4571 N N . ASN A 1 591 ? 3.345 41.629 22.730 1.00 59.87 627 ASN A N 1
ATOM 4572 C CA . ASN A 1 591 ? 3.154 40.727 21.612 1.00 64.66 627 ASN A CA 1
ATOM 4573 C C . ASN A 1 591 ? 1.907 41.088 20.814 1.00 63.75 627 ASN A C 1
ATOM 4574 O O . ASN A 1 591 ? 1.894 40.955 19.596 1.00 69.10 627 ASN A O 1
ATOM 4579 N N . ALA A 1 592 ? 0.868 41.560 21.504 1.00 64.39 628 ALA A N 1
ATOM 4580 C CA . ALA A 1 592 ? -0.424 41.871 20.878 1.00 59.54 628 ALA A CA 1
ATOM 4581 C C . ALA A 1 592 ? -0.420 43.261 20.246 1.00 60.47 628 ALA A C 1
ATOM 4582 O O . ALA A 1 592 ? -0.885 43.431 19.128 1.00 60.59 628 ALA A O 1
ATOM 4584 N N . GLN A 1 593 ? 0.104 44.244 20.971 1.00 61.85 629 GLN A N 1
ATOM 4585 C CA . GLN A 1 593 ? 0.215 45.602 20.476 1.00 61.65 629 GLN A CA 1
ATOM 4586 C C . GLN A 1 593 ? 1.653 46.084 20.560 1.00 59.04 629 GLN A C 1
ATOM 4587 O O . GLN A 1 593 ? 1.981 46.904 21.406 1.00 60.07 629 GLN A O 1
ATOM 4593 N N . PRO A 1 594 ? 2.516 45.584 19.667 1.00 61.59 630 PRO A N 1
ATOM 4594 C CA . PRO A 1 594 ? 3.926 45.929 19.747 1.00 67.07 630 PRO A CA 1
ATOM 4595 C C . PRO A 1 594 ? 4.210 47.418 19.675 1.00 72.74 630 PRO A C 1
ATOM 4596 O O . PRO A 1 594 ? 5.196 47.871 20.266 1.00 78.42 630 PRO A O 1
ATOM 4600 N N . ASP A 1 595 ? 3.366 48.170 18.963 1.00 77.46 631 ASP A N 1
ATOM 4601 C CA . ASP A 1 595 ? 3.611 49.603 18.747 1.00 81.51 631 ASP A CA 1
ATOM 4602 C C . ASP A 1 595 ? 3.118 50.443 19.917 1.00 78.67 631 ASP A C 1
ATOM 4603 O O . ASP A 1 595 ? 3.373 51.640 19.987 1.00 78.60 631 ASP A O 1
ATOM 4608 N N . GLN A 1 596 ? 2.434 49.809 20.853 1.00 77.66 632 GLN A N 1
ATOM 4609 C CA . GLN A 1 596 ? 1.761 50.539 21.896 1.00 77.59 632 GLN A CA 1
ATOM 4610 C C . GLN A 1 596 ? 2.214 50.170 23.306 1.00 75.35 632 GLN A C 1
ATOM 4611 O O . GLN A 1 596 ? 1.958 50.935 24.242 1.00 74.83 632 GLN A O 1
ATOM 4617 N N . TYR A 1 597 ? 2.871 49.012 23.456 1.00 72.23 633 TYR A N 1
ATOM 4618 C CA . TYR A 1 597 ? 3.408 48.562 24.748 1.00 68.72 633 TYR A CA 1
ATOM 4619 C C . TYR A 1 597 ? 4.841 48.023 24.618 1.00 68.00 633 TYR A C 1
ATOM 4620 O O . TYR A 1 597 ? 5.144 47.151 23.791 1.00 59.44 633 TYR A O 1
ATOM 4629 N N . GLU A 1 598 ? 5.716 48.551 25.460 1.00 69.69 634 GLU A N 1
ATOM 4630 C CA . GLU A 1 598 ? 7.127 48.234 25.396 1.00 77.05 634 GLU A CA 1
ATOM 4631 C C . GLU A 1 598 ? 7.327 46.803 25.887 1.00 71.02 634 GLU A C 1
ATOM 4632 O O . GLU A 1 598 ? 6.775 46.445 26.921 1.00 70.13 634 GLU A O 1
ATOM 4638 N N . ALA A 1 599 ? 8.105 45.981 25.171 1.00 68.33 635 ALA A N 1
ATOM 4639 C CA . ALA A 1 599 ? 8.393 44.616 25.653 1.00 58.87 635 ALA A CA 1
ATOM 4640 C C . ALA A 1 599 ? 8.984 44.703 27.048 1.00 60.36 635 ALA A C 1
ATOM 4641 O O . ALA A 1 599 ? 9.570 45.718 27.409 1.00 60.83 635 ALA A O 1
ATOM 4643 N N . PRO A 1 600 ? 8.811 43.651 27.854 1.00 62.98 636 PRO A N 1
ATOM 4644 C CA . PRO A 1 600 ? 9.255 43.731 29.243 1.00 59.96 636 PRO A CA 1
ATOM 4645 C C . PRO A 1 600 ? 10.716 43.360 29.409 1.00 58.37 636 PRO A C 1
ATOM 4646 O O . PRO A 1 600 ? 11.309 42.784 28.504 1.00 55.92 636 PRO A O 1
ATOM 4650 N N . ASP A 1 601 ? 11.295 43.695 30.554 1.00 58.47 637 ASP A N 1
ATOM 4651 C CA . ASP A 1 601 ? 12.660 43.267 30.842 1.00 57.74 637 ASP A CA 1
ATOM 4652 C C . ASP A 1 601 ? 12.585 41.937 31.571 1.00 55.42 637 ASP A C 1
ATOM 4653 O O . ASP A 1 601 ? 12.309 41.875 32.774 1.00 53.50 637 ASP A O 1
ATOM 4658 N N . LYS A 1 602 ? 12.847 40.863 30.853 1.00 50.03 638 LYS A N 1
ATOM 4659 C CA . LYS A 1 602 ? 12.737 39.553 31.468 1.00 49.78 638 LYS A CA 1
ATOM 4660 C C . LYS A 1 602 ? 13.716 39.269 32.622 1.00 52.07 638 LYS A C 1
ATOM 4661 O O . LYS A 1 602 ? 13.586 38.257 33.306 1.00 54.60 638 LYS A O 1
ATOM 4667 N N . ASP A 1 603 ? 14.675 40.150 32.867 1.00 56.48 639 ASP A N 1
ATOM 4668 C CA . ASP A 1 603 ? 15.521 39.973 34.045 1.00 64.71 639 ASP A CA 1
ATOM 4669 C C . ASP A 1 603 ? 14.708 40.049 35.348 1.00 56.96 639 ASP A C 1
ATOM 4670 O O . ASP A 1 603 ? 15.124 39.491 36.335 1.00 61.80 639 ASP A O 1
ATOM 4675 N N . PHE A 1 604 ? 13.552 40.698 35.357 1.00 54.06 640 PHE A N 1
ATOM 4676 C CA . PHE A 1 604 ? 12.705 40.736 36.566 1.00 54.29 640 PHE A CA 1
ATOM 4677 C C . PHE A 1 604 ? 12.101 39.370 36.918 1.00 56.13 640 PHE A C 1
ATOM 4678 O O . PHE A 1 604 ? 11.946 39.006 38.087 1.00 57.09 640 PHE A O 1
ATOM 4686 N N . MET A 1 605 ? 11.748 38.634 35.881 1.00 54.94 641 MET A N 1
ATOM 4687 C CA . MET A 1 605 ? 11.194 37.304 36.003 1.00 53.65 641 MET A CA 1
ATOM 4688 C C . MET A 1 605 ? 12.254 36.303 36.469 1.00 53.13 641 MET A C 1
ATOM 4689 O O . MET A 1 605 ? 12.002 35.500 37.368 1.00 50.20 641 MET A O 1
ATOM 4694 N N . ILE A 1 606 ? 13.439 36.366 35.862 1.00 48.39 642 ILE A N 1
ATOM 4695 C CA . ILE A 1 606 ? 14.557 35.496 36.227 1.00 45.42 642 ILE A CA 1
ATOM 4696 C C . ILE A 1 606 ? 14.976 35.703 37.686 1.00 45.04 642 ILE A C 1
ATOM 4697 O O . ILE A 1 606 ? 15.183 34.763 38.447 1.00 47.67 642 ILE A O 1
ATOM 4702 N N . VAL A 1 607 ? 15.116 36.949 38.075 1.00 42.52 643 VAL A N 1
ATOM 4703 C CA . VAL A 1 607 ? 15.528 37.253 39.417 1.00 44.86 643 VAL A CA 1
ATOM 4704 C C . VAL A 1 607 ? 14.479 36.761 40.411 1.00 45.06 643 VAL A C 1
ATOM 4705 O O . VAL A 1 607 ? 14.811 36.207 41.442 1.00 44.41 643 VAL A O 1
ATOM 4709 N N . ALA A 1 608 ? 13.208 36.988 40.111 1.00 45.96 644 ALA A N 1
ATOM 4710 C CA . ALA A 1 608 ? 12.142 36.560 41.006 1.00 45.31 644 ALA A CA 1
ATOM 4711 C C . ALA A 1 608 ? 12.069 35.029 41.100 1.00 45.87 644 ALA A C 1
ATOM 4712 O O . ALA A 1 608 ? 11.941 34.470 42.193 1.00 44.06 644 ALA A O 1
ATOM 4714 N N . LEU A 1 609 ? 12.153 34.366 39.950 1.00 41.92 645 LEU A N 1
ATOM 4715 C CA . LEU A 1 609 ? 12.214 32.927 39.915 1.00 43.01 645 LEU A CA 1
ATOM 4716 C C . LEU A 1 609 ? 13.342 32.387 40.735 1.00 45.66 645 LEU A C 1
ATOM 4717 O O . LEU A 1 609 ? 13.191 31.378 41.392 1.00 51.88 645 LEU A O 1
ATOM 4722 N N . ASP A 1 610 ? 14.484 33.045 40.702 1.00 50.83 646 ASP A N 1
ATOM 4723 C CA . ASP A 1 610 ? 15.627 32.559 41.466 1.00 53.57 646 ASP A CA 1
ATOM 4724 C C . ASP A 1 610 ? 15.532 32.827 42.983 1.00 49.19 646 ASP A C 1
ATOM 4725 O O . ASP A 1 610 ? 16.060 32.059 43.792 1.00 47.49 646 ASP A O 1
ATOM 4730 N N . LEU A 1 611 ? 14.835 33.878 43.380 1.00 42.25 647 LEU A N 1
ATOM 4731 C CA . LEU A 1 611 ? 14.587 34.055 44.775 1.00 43.15 647 LEU A CA 1
ATOM 4732 C C . LEU A 1 611 ? 13.679 32.929 45.271 1.00 48.77 647 LEU A C 1
ATOM 4733 O O . LEU A 1 611 ? 13.935 32.340 46.304 1.00 56.78 647 LEU A O 1
ATOM 4738 N N . LEU A 1 612 ? 12.635 32.604 44.519 1.00 53.24 648 LEU A N 1
ATOM 4739 C CA . LEU A 1 612 ? 11.700 31.556 44.913 1.00 49.33 648 LEU A CA 1
ATOM 4740 C C . LEU A 1 612 ? 12.392 30.196 45.037 1.00 49.55 648 LEU A C 1
ATOM 4741 O O . LEU A 1 612 ? 12.06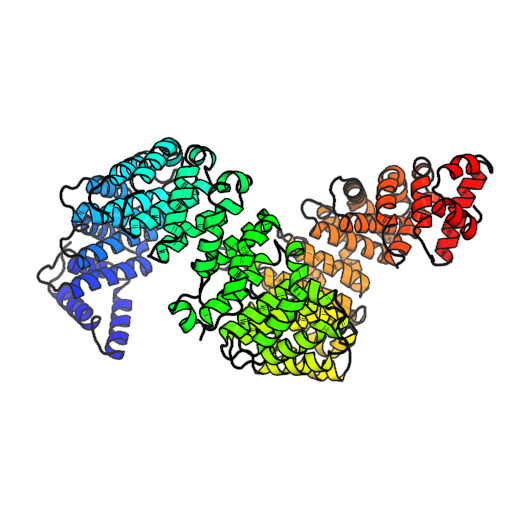9 29.440 45.949 1.00 46.95 648 LEU A O 1
ATOM 4746 N N . SER A 1 613 ? 13.333 29.883 44.145 1.00 47.51 649 SER A N 1
ATOM 4747 C CA . SER A 1 613 ? 14.197 28.718 44.347 1.00 52.19 649 SER A CA 1
ATOM 4748 C C . SER A 1 613 ? 14.995 28.798 45.657 1.00 53.44 649 SER A C 1
ATOM 4749 O O . SER A 1 613 ? 15.046 27.859 46.451 1.00 56.34 649 SER A O 1
ATOM 4752 N N . GLY A 1 614 ? 15.623 29.926 45.890 1.00 50.53 650 GLY A N 1
ATOM 4753 C CA . GLY A 1 614 ? 16.394 30.081 47.094 1.00 48.96 650 GLY A CA 1
ATOM 4754 C C . GLY A 1 614 ? 15.532 29.868 48.306 1.00 48.40 650 GLY A C 1
ATOM 4755 O O . GLY A 1 614 ? 16.020 29.480 49.356 1.00 56.23 650 GLY A O 1
ATOM 4756 N N . LEU A 1 615 ? 14.247 30.139 48.161 1.00 49.15 651 LEU A N 1
ATOM 4757 C CA . LEU A 1 615 ? 13.291 30.106 49.267 1.00 48.54 651 LEU A CA 1
ATOM 4758 C C . LEU A 1 615 ? 12.728 28.712 49.420 1.00 47.30 651 LEU A C 1
ATOM 4759 O O . LEU A 1 615 ? 12.393 28.280 50.510 1.00 48.00 651 LEU A O 1
ATOM 4764 N N . ALA A 1 616 ? 12.580 28.029 48.300 1.00 46.58 652 ALA A N 1
ATOM 4765 C CA . ALA A 1 616 ? 12.178 26.655 48.315 1.00 48.20 652 ALA A CA 1
ATOM 4766 C C . ALA A 1 616 ? 13.270 25.816 48.986 1.00 52.32 652 ALA A C 1
ATOM 4767 O O . ALA A 1 616 ? 12.975 24.905 49.760 1.00 50.40 652 ALA A O 1
ATOM 4769 N N . GLU A 1 617 ? 14.526 26.156 48.687 1.00 58.57 653 GLU A N 1
ATOM 4770 C CA . GLU A 1 617 ? 15.721 25.440 49.176 1.00 59.43 653 GLU A CA 1
ATOM 4771 C C . GLU A 1 617 ? 15.925 25.721 50.654 1.00 57.05 653 GLU A C 1
ATOM 4772 O O . GLU A 1 617 ? 16.152 24.825 51.451 1.00 56.01 653 GLU A O 1
ATOM 4778 N N . GLY A 1 618 ? 15.814 26.983 51.027 1.00 55.09 654 GLY A N 1
ATOM 4779 C CA . GLY A 1 618 ? 15.969 27.368 52.406 1.00 52.48 654 GLY A CA 1
ATOM 4780 C C . GLY A 1 618 ? 14.902 26.803 53.305 1.00 54.79 654 GLY A C 1
ATOM 4781 O O . GLY A 1 618 ? 15.202 26.332 54.396 1.00 63.99 654 GLY A O 1
ATOM 4782 N N . LEU A 1 619 ? 13.657 26.845 52.848 1.00 54.98 655 LEU A N 1
ATOM 4783 C CA . LEU A 1 619 ? 12.519 26.578 53.716 1.00 53.63 655 LEU A CA 1
ATOM 4784 C C . LEU A 1 619 ? 12.058 25.147 53.723 1.00 53.89 655 LEU A C 1
ATOM 4785 O O . LEU A 1 619 ? 11.365 24.733 54.660 1.00 55.87 655 LEU A O 1
ATOM 4790 N N . GLY A 1 620 ? 12.409 24.400 52.677 1.00 52.64 656 GLY A N 1
ATOM 4791 C CA . GLY A 1 620 ? 11.883 23.049 52.489 1.00 50.68 656 GLY A CA 1
ATOM 4792 C C . GLY A 1 620 ? 10.378 23.024 52.622 1.00 51.44 656 GLY A C 1
ATOM 4793 O O . GLY A 1 620 ? 9.670 23.909 52.164 1.00 58.43 656 GLY A O 1
ATOM 4794 N N . GLY A 1 621 ? 9.879 22.028 53.310 1.00 53.80 657 GLY A N 1
ATOM 4795 C CA . GLY A 1 621 ? 8.461 21.888 53.503 1.00 54.37 657 GLY A CA 1
ATOM 4796 C C . GLY A 1 621 ? 7.797 23.096 54.105 1.00 55.48 657 GLY A C 1
ATOM 4797 O O . GLY A 1 621 ? 6.589 23.260 53.964 1.00 69.14 657 GLY A O 1
ATOM 4798 N N . ASN A 1 622 ? 8.539 23.960 54.778 1.00 53.75 658 ASN A N 1
ATOM 4799 C CA . ASN A 1 622 ? 7.883 25.138 55.329 1.00 58.05 658 ASN A CA 1
ATOM 4800 C C . ASN A 1 622 ? 7.402 26.105 54.268 1.00 56.31 658 ASN A C 1
ATOM 4801 O O . ASN A 1 622 ? 6.694 27.054 54.596 1.00 56.16 658 ASN A O 1
ATOM 4806 N N . ILE A 1 623 ? 7.776 25.873 53.008 1.00 53.84 659 ILE A N 1
ATOM 4807 C CA . ILE A 1 623 ? 7.260 26.698 51.932 1.00 54.88 659 ILE A CA 1
ATOM 4808 C C . ILE A 1 623 ? 5.847 26.289 51.517 1.00 59.74 659 ILE A C 1
ATOM 4809 O O . ILE A 1 623 ? 5.126 27.106 50.964 1.00 62.96 659 ILE A O 1
ATOM 4814 N N . GLU A 1 624 ? 5.449 25.051 51.827 1.00 64.56 660 GLU A N 1
ATOM 4815 C CA . GLU A 1 624 ? 4.162 24.478 51.403 1.00 63.62 660 GLU A CA 1
ATOM 4816 C C . GLU A 1 624 ? 2.938 25.366 51.656 1.00 60.43 660 GLU A C 1
ATOM 4817 O O . GLU A 1 624 ? 2.126 25.568 50.764 1.00 57.84 660 GLU A O 1
ATOM 4823 N N . GLN A 1 625 ? 2.776 25.874 52.864 1.00 59.99 661 GLN A N 1
ATOM 4824 C CA . GLN A 1 625 ? 1.607 26.710 53.146 1.00 69.41 661 GLN A CA 1
ATOM 4825 C C . GLN A 1 625 ? 1.493 27.911 52.156 1.00 70.19 661 GLN A C 1
ATOM 4826 O O . GLN A 1 625 ? 0.392 28.410 51.910 1.00 80.85 661 GLN A O 1
ATOM 4832 N N . LEU A 1 626 ? 2.618 28.356 51.594 1.00 62.13 662 LEU A N 1
ATOM 4833 C CA . LEU A 1 626 ? 2.633 29.439 50.608 1.00 60.34 662 LEU A CA 1
ATOM 4834 C C . LEU A 1 626 ? 2.331 28.963 49.178 1.00 54.70 662 LEU A C 1
ATOM 4835 O O . LEU A 1 626 ? 1.532 29.577 48.470 1.00 56.34 662 LEU A O 1
ATOM 4840 N N . VAL A 1 627 ? 2.983 27.896 48.739 1.00 44.66 663 VAL A N 1
ATOM 4841 C CA . VAL A 1 627 ? 2.676 27.361 47.430 1.00 47.21 663 VAL A CA 1
ATOM 4842 C C . VAL A 1 627 ? 1.196 27.021 47.322 1.00 52.62 663 VAL A C 1
ATOM 4843 O O . VAL A 1 627 ? 0.599 27.134 46.259 1.00 62.02 663 VAL A O 1
ATOM 4847 N N . ALA A 1 628 ? 0.605 26.614 48.435 1.00 59.35 664 ALA A N 1
ATOM 4848 C CA . ALA A 1 628 ? -0.813 26.274 48.492 1.00 55.21 664 ALA A CA 1
ATOM 4849 C C . ALA A 1 628 ? -1.732 27.444 48.234 1.00 52.93 664 ALA A C 1
ATOM 4850 O O . ALA A 1 628 ? -2.850 27.209 47.848 1.00 60.62 664 ALA A O 1
ATOM 4852 N N . ARG A 1 629 ? -1.292 28.682 48.464 1.00 50.08 665 ARG A N 1
ATOM 4853 C CA . ARG A 1 629 ? -2.102 29.866 48.140 1.00 50.33 665 ARG A CA 1
ATOM 4854 C C . ARG A 1 629 ? -1.646 30.543 46.857 1.00 50.27 665 ARG A C 1
ATOM 4855 O O . ARG A 1 629 ? -1.881 31.746 46.687 1.00 53.24 665 ARG A O 1
ATOM 4863 N N . SER A 1 630 ? -0.962 29.825 45.972 1.00 48.02 666 SER A N 1
ATOM 4864 C CA . SER A 1 630 ? -0.308 30.497 44.856 1.00 54.25 666 SER A CA 1
ATOM 4865 C C . SER A 1 630 ? -0.602 29.916 43.465 1.00 50.51 666 SER A C 1
ATOM 4866 O O . SER A 1 630 ? -0.912 28.745 43.314 1.00 48.24 666 SER A O 1
ATOM 4869 N N . ASN A 1 631 ? -0.473 30.769 42.456 1.00 48.28 667 ASN A N 1
ATOM 4870 C CA . ASN A 1 631 ? -0.485 30.333 41.080 1.00 48.45 667 ASN A CA 1
ATOM 4871 C C . ASN A 1 631 ? 0.910 30.101 40.533 1.00 49.99 667 ASN A C 1
ATOM 4872 O O . ASN A 1 631 ? 1.088 30.041 39.312 1.00 48.01 667 ASN A O 1
ATOM 4877 N N . ILE A 1 632 ? 1.903 29.941 41.408 1.00 48.69 668 ILE A N 1
ATOM 4878 C CA . ILE A 1 632 ? 3.276 29.816 40.920 1.00 48.98 668 ILE A CA 1
ATOM 4879 C C . ILE A 1 632 ? 3.428 28.678 39.918 1.00 46.42 668 ILE A C 1
ATOM 4880 O O . ILE A 1 632 ? 4.117 28.844 38.935 1.00 51.69 668 ILE A O 1
ATOM 4885 N N . LEU A 1 633 ? 2.743 27.559 40.088 1.00 50.77 669 LEU A N 1
ATOM 4886 C CA . LEU A 1 633 ? 2.885 26.463 39.081 1.00 55.00 669 LEU A CA 1
ATOM 4887 C C . LEU A 1 633 ? 2.284 26.822 37.723 1.00 53.29 669 LEU A C 1
ATOM 4888 O O . LEU A 1 633 ? 2.807 26.440 36.676 1.00 49.02 669 LEU A O 1
ATOM 4893 N N . THR A 1 634 ? 1.183 27.562 37.766 1.00 51.07 670 THR A N 1
ATOM 4894 C CA . THR A 1 634 ? 0.551 28.084 36.574 1.00 52.70 670 THR A CA 1
ATOM 4895 C C . THR A 1 634 ? 1.506 28.961 35.770 1.00 54.74 670 THR A C 1
ATOM 4896 O O . THR A 1 634 ? 1.617 28.826 34.557 1.00 58.52 670 THR A O 1
ATOM 4900 N N . LEU A 1 635 ? 2.198 29.848 36.463 1.00 52.04 671 LEU A N 1
ATOM 4901 C CA . LEU A 1 635 ? 3.165 30.719 35.843 1.00 47.89 671 LEU A CA 1
ATOM 4902 C C . LEU A 1 635 ? 4.384 29.951 35.360 1.00 52.84 671 LEU A C 1
ATOM 4903 O O . LEU A 1 635 ? 4.899 30.196 34.260 1.00 54.97 671 LEU A O 1
ATOM 4908 N N . MET A 1 636 ? 4.867 29.036 36.190 1.00 53.75 672 MET A N 1
ATOM 4909 C CA . MET A 1 636 ? 5.998 28.214 35.798 1.00 57.92 672 MET A CA 1
ATOM 4910 C C . MET A 1 636 ? 5.752 27.497 34.479 1.00 55.60 672 MET A C 1
ATOM 4911 O O . MET A 1 636 ? 6.671 27.223 33.727 1.00 53.31 672 MET A O 1
ATOM 4916 N N . TYR A 1 637 ? 4.504 27.173 34.213 1.00 56.68 673 TYR A N 1
ATOM 4917 C CA . TYR A 1 637 ? 4.166 26.474 33.000 1.00 60.10 673 TYR A CA 1
ATOM 4918 C C . TYR A 1 637 ? 4.451 27.355 31.771 1.00 58.00 673 TYR A C 1
ATOM 4919 O O . TYR A 1 637 ? 4.910 26.860 30.753 1.00 59.84 673 TYR A O 1
ATOM 4928 N N . GLN A 1 638 ? 4.219 28.660 31.889 1.00 59.05 674 GLN A N 1
ATOM 4929 C CA . GLN A 1 638 ? 4.568 29.621 30.835 1.00 58.24 674 GLN A CA 1
ATOM 4930 C C . GLN A 1 638 ? 6.051 29.906 30.800 1.00 55.37 674 GLN A C 1
ATOM 4931 O O . GLN A 1 638 ? 6.629 30.113 29.733 1.00 57.95 674 GLN A O 1
ATOM 4937 N N . CYS A 1 639 ? 6.664 29.953 31.976 1.00 54.07 675 CYS A N 1
ATOM 4938 C CA . CYS A 1 639 ? 8.089 30.205 32.081 1.00 49.18 675 CYS A CA 1
ATOM 4939 C C . CYS A 1 639 ? 8.897 29.114 31.414 1.00 49.11 675 CYS A C 1
ATOM 4940 O O . CYS A 1 639 ? 9.814 29.420 30.671 1.00 44.77 675 CYS A O 1
ATOM 4943 N N . MET A 1 640 ? 8.526 27.851 31.660 1.00 53.62 676 MET A N 1
ATOM 4944 C CA . MET A 1 640 ? 9.174 26.680 31.052 1.00 54.00 676 MET A CA 1
ATOM 4945 C C . MET A 1 640 ? 9.094 26.697 29.530 1.00 56.73 676 MET A C 1
ATOM 4946 O O . MET A 1 640 ? 9.876 26.040 28.860 1.00 58.85 676 MET A O 1
ATOM 4951 N N . GLN A 1 641 ? 8.141 27.439 28.982 1.00 58.55 677 GLN A N 1
ATOM 4952 C CA . GLN A 1 641 ? 7.969 27.530 27.534 1.00 58.90 677 GLN A CA 1
ATOM 4953 C C . GLN A 1 641 ? 8.530 28.827 26.915 1.00 60.45 677 GLN A C 1
ATOM 4954 O O . GLN A 1 641 ? 8.419 29.036 25.697 1.00 58.82 677 GLN A O 1
ATOM 4960 N N . ASP A 1 642 ? 9.147 29.681 27.731 1.00 59.49 678 ASP A N 1
ATOM 4961 C CA . ASP A 1 642 ? 9.660 30.955 27.242 1.00 58.71 678 ASP A CA 1
ATOM 4962 C C . ASP A 1 642 ? 10.798 30.693 26.278 1.00 57.36 678 ASP A C 1
ATOM 4963 O O . ASP A 1 642 ? 11.521 29.741 26.454 1.00 57.58 678 ASP A O 1
ATOM 4968 N N . LYS A 1 643 ? 10.959 31.534 25.264 1.00 63.43 679 LYS A N 1
ATOM 4969 C CA . LYS A 1 643 ? 11.998 31.331 24.227 1.00 63.75 679 LYS A CA 1
ATOM 4970 C C . LYS A 1 643 ? 13.397 31.728 24.645 1.00 61.26 679 LYS A C 1
ATOM 4971 O O . LYS A 1 643 ? 14.344 31.525 23.885 1.00 60.90 679 LYS A O 1
ATOM 4977 N N . MET A 1 644 ? 13.515 32.320 25.834 1.00 61.72 680 MET A N 1
ATOM 4978 C CA . MET A 1 644 ? 14.803 32.718 26.432 1.00 58.88 680 MET A CA 1
ATOM 4979 C C . MET A 1 644 ? 15.332 31.652 27.409 1.00 60.34 680 MET A C 1
ATOM 4980 O O . MET A 1 644 ? 14.706 31.375 28.430 1.00 55.04 680 MET A O 1
ATOM 4985 N N . PRO A 1 645 ? 16.497 31.058 27.105 1.00 64.54 681 PRO A N 1
ATOM 4986 C CA . PRO A 1 645 ? 17.024 29.963 27.901 1.00 64.13 681 PRO A CA 1
ATOM 4987 C C . PRO A 1 645 ? 17.096 30.236 29.397 1.00 64.48 681 PRO A C 1
ATOM 4988 O O . PRO A 1 645 ? 16.764 29.372 30.212 1.00 74.22 681 PRO A O 1
ATOM 4992 N N . GLU A 1 646 ? 17.509 31.435 29.753 1.00 60.19 682 GLU A N 1
ATOM 4993 C CA . GLU A 1 646 ? 17.785 31.767 31.142 1.00 62.85 682 GLU A CA 1
ATOM 4994 C C . GLU A 1 646 ? 16.495 31.725 31.992 1.00 54.73 682 GLU A C 1
ATOM 4995 O O . GLU A 1 646 ? 16.515 31.435 33.196 1.00 53.56 682 GLU A O 1
ATOM 5001 N N . VAL A 1 647 ? 15.375 32.009 31.348 1.00 49.47 683 VAL A N 1
ATOM 5002 C CA . VAL A 1 647 ? 14.073 31.846 31.958 1.00 45.75 683 VAL A CA 1
ATOM 5003 C C . VAL A 1 647 ? 13.726 30.386 32.148 1.00 48.40 683 VAL A C 1
ATOM 5004 O O . VAL A 1 647 ? 13.225 30.013 33.227 1.00 54.09 683 VAL A O 1
ATOM 5008 N N . ARG A 1 648 ? 13.952 29.568 31.114 1.00 43.43 684 ARG A N 1
ATOM 5009 C CA . ARG A 1 648 ? 13.663 28.131 31.211 1.00 45.26 684 ARG A CA 1
ATOM 5010 C C . ARG A 1 648 ? 14.558 27.518 32.266 1.00 47.09 684 ARG A C 1
ATOM 5011 O O . ARG A 1 648 ? 14.102 26.760 33.132 1.00 44.79 684 ARG A O 1
ATOM 5019 N N . GLN A 1 649 ? 15.832 27.881 32.192 1.00 50.14 685 GLN A N 1
ATOM 5020 C CA . GLN A 1 649 ? 16.823 27.482 33.185 1.00 54.49 685 GLN A CA 1
ATOM 5021 C C . GLN A 1 649 ? 16.299 27.737 34.588 1.00 51.36 685 GLN A C 1
ATOM 5022 O O . GLN A 1 649 ? 16.170 26.821 35.376 1.00 59.11 685 GLN A O 1
ATOM 5028 N N . SER A 1 650 ? 15.963 28.973 34.884 1.00 47.03 686 SER A N 1
ATOM 5029 C CA . SER A 1 650 ? 15.505 29.308 36.208 1.00 50.69 686 SER A CA 1
ATOM 5030 C C . SER A 1 650 ? 14.253 28.532 36.600 1.00 49.52 686 SER A C 1
ATOM 5031 O O . SER A 1 650 ? 14.084 28.156 37.756 1.00 53.90 686 SER A O 1
ATOM 5034 N N . SER A 1 651 ? 13.347 28.314 35.665 1.00 48.58 687 SER A N 1
ATOM 5035 C CA . SER A 1 651 ? 12.102 27.691 36.049 1.00 51.74 687 SER A CA 1
ATOM 5036 C C . SER A 1 651 ? 12.278 26.179 36.336 1.00 50.29 687 SER A C 1
ATOM 5037 O O . SER A 1 651 ? 11.662 25.658 37.268 1.00 52.31 687 SER A O 1
ATOM 5040 N N . PHE A 1 652 ? 13.116 25.483 35.570 1.00 45.08 688 PHE A N 1
ATOM 5041 C CA . PHE A 1 652 ? 13.421 24.094 35.891 1.00 46.74 688 PHE A CA 1
ATOM 5042 C C . PHE A 1 652 ? 14.156 23.930 37.219 1.00 49.82 688 PHE A C 1
ATOM 5043 O O . PHE A 1 652 ? 14.024 22.912 37.902 1.00 47.96 688 PHE A O 1
ATOM 5051 N N . ALA A 1 653 ? 14.926 24.931 37.597 1.00 49.57 689 ALA A N 1
ATOM 5052 C CA . ALA A 1 653 ? 15.553 24.892 38.897 1.00 54.17 689 ALA A CA 1
ATOM 5053 C C . ALA A 1 653 ? 14.473 24.923 39.973 1.00 51.68 689 ALA A C 1
ATOM 5054 O O . ALA A 1 653 ? 14.520 24.207 40.964 1.00 53.20 689 ALA A O 1
ATOM 5056 N N . LEU A 1 654 ? 13.495 25.779 39.766 1.00 52.49 690 LEU A N 1
ATOM 5057 C CA . LEU A 1 654 ? 12.452 25.982 40.756 1.00 48.27 690 LEU A CA 1
ATOM 5058 C C . LEU A 1 654 ? 11.566 24.770 40.822 1.00 46.59 690 LEU A C 1
ATOM 5059 O O . LEU A 1 654 ? 11.037 24.454 41.879 1.00 48.70 690 LEU A O 1
ATOM 5064 N N . LEU A 1 655 ? 11.403 24.106 39.680 1.00 45.47 691 LEU A N 1
ATOM 5065 C CA . LEU A 1 655 ? 10.578 22.931 39.606 1.00 47.70 691 LEU A CA 1
ATOM 5066 C C . LEU A 1 655 ? 11.173 21.867 40.500 1.00 47.15 691 LEU A C 1
ATOM 5067 O O . LEU A 1 655 ? 10.470 21.264 41.287 1.00 44.56 691 LEU A O 1
ATOM 5072 N N . GLY A 1 656 ? 12.479 21.660 40.374 1.00 49.46 692 GLY A N 1
ATOM 5073 C CA . GLY A 1 656 ? 13.202 20.712 41.217 1.00 49.37 692 GLY A CA 1
ATOM 5074 C C . GLY A 1 656 ? 13.018 21.032 42.680 1.00 50.30 692 GLY A C 1
ATOM 5075 O O . GLY A 1 656 ? 12.697 20.172 43.499 1.00 52.10 692 GLY A O 1
ATOM 5076 N N . ASP A 1 657 ? 13.182 22.295 43.004 1.00 51.88 693 ASP A N 1
ATOM 5077 C CA . ASP A 1 657 ? 13.102 22.708 44.371 1.00 53.73 693 ASP A CA 1
ATOM 5078 C C . ASP A 1 657 ? 11.737 22.486 44.966 1.00 52.13 693 ASP A C 1
ATOM 5079 O O . ASP A 1 657 ? 11.626 22.064 46.107 1.00 54.92 693 ASP A O 1
ATOM 5084 N N . LEU A 1 658 ? 10.685 22.779 44.228 1.00 54.98 694 LEU A N 1
ATOM 5085 C CA . LEU A 1 658 ? 9.347 22.546 44.787 1.00 57.49 694 LEU A CA 1
ATOM 5086 C C . LEU A 1 658 ? 9.014 21.048 44.828 1.00 58.77 694 LEU A C 1
ATOM 5087 O O . LEU A 1 658 ? 8.347 20.571 45.740 1.00 64.02 694 LEU A O 1
ATOM 5092 N N . THR A 1 659 ? 9.486 20.316 43.832 1.00 54.53 695 THR A N 1
ATOM 5093 C CA . THR A 1 659 ? 9.340 18.893 43.812 1.00 53.70 695 THR A CA 1
ATOM 5094 C C . THR A 1 659 ? 9.865 18.303 45.101 1.00 56.57 695 THR A C 1
ATOM 5095 O O . THR A 1 659 ? 9.266 17.387 45.627 1.00 61.08 695 THR A O 1
ATOM 5099 N N . LYS A 1 660 ? 10.976 18.824 45.612 1.00 62.63 696 LYS A N 1
ATOM 5100 C CA . LYS A 1 660 ? 11.519 18.348 46.900 1.00 66.80 696 LYS A CA 1
ATOM 5101 C C . LYS A 1 660 ? 10.748 18.862 48.100 1.00 62.37 696 LYS A C 1
ATOM 5102 O O . LYS A 1 660 ? 10.502 18.106 49.026 1.00 67.83 696 LYS A O 1
ATOM 5108 N N . ALA A 1 661 ? 10.375 20.138 48.087 1.00 57.83 697 ALA A N 1
ATOM 5109 C CA . ALA A 1 661 ? 9.827 20.780 49.280 1.00 59.31 697 ALA A CA 1
ATOM 5110 C C . ALA A 1 661 ? 8.367 20.487 49.514 1.00 62.65 697 ALA A C 1
ATOM 5111 O O . ALA A 1 661 ? 7.941 20.417 50.664 1.00 69.80 697 ALA A O 1
ATOM 5113 N N . CYS A 1 662 ? 7.605 20.352 48.431 1.00 60.96 698 CYS A N 1
ATOM 5114 C CA . CYS A 1 662 ? 6.147 20.256 48.507 1.00 60.90 698 CYS A CA 1
ATOM 5115 C C . CYS A 1 662 ? 5.558 19.702 47.207 1.00 60.14 698 CYS A C 1
ATOM 5116 O O . CYS A 1 662 ? 4.893 20.394 46.435 1.00 55.66 698 CYS A O 1
ATOM 5119 N N . PHE A 1 663 ? 5.820 18.420 46.988 1.00 60.95 699 PHE A N 1
ATOM 5120 C CA . PHE A 1 663 ? 5.405 17.740 45.777 1.00 57.63 699 PHE A CA 1
ATOM 5121 C C . PHE A 1 663 ? 3.888 17.578 45.631 1.00 63.47 699 PHE A C 1
ATOM 5122 O O . PHE A 1 663 ? 3.389 17.422 44.516 1.00 67.96 699 PHE A O 1
ATOM 5130 N N . GLN A 1 664 ? 3.139 17.618 46.731 1.00 63.16 700 GLN A N 1
ATOM 5131 C CA . GLN A 1 664 ? 1.698 17.478 46.620 1.00 62.07 700 GLN A CA 1
ATOM 5132 C C . GLN A 1 664 ? 1.104 18.499 45.640 1.00 62.69 700 GLN A C 1
ATOM 5133 O O . GLN A 1 664 ? 0.082 18.244 45.017 1.00 67.36 700 GLN A O 1
ATOM 5139 N N . HIS A 1 665 ? 1.756 19.645 45.490 1.00 65.24 701 HIS A N 1
ATOM 5140 C CA . HIS A 1 665 ? 1.291 20.691 44.572 1.00 61.91 701 HIS A CA 1
ATOM 5141 C C . HIS A 1 665 ? 1.811 20.577 43.155 1.00 60.18 701 HIS A C 1
ATOM 5142 O O . HIS A 1 665 ? 1.271 21.191 42.243 1.00 68.74 701 HIS A O 1
ATOM 5149 N N . VAL A 1 666 ? 2.860 19.798 42.970 1.00 56.62 702 VAL A N 1
ATOM 5150 C CA . VAL A 1 666 ? 3.505 19.651 41.677 1.00 53.95 702 VAL A CA 1
ATOM 5151 C C . VAL A 1 666 ? 2.926 18.442 40.938 1.00 57.56 702 VAL A C 1
ATOM 5152 O O . VAL A 1 666 ? 2.876 18.418 39.716 1.00 58.21 702 VAL A O 1
ATOM 5156 N N . LYS A 1 667 ? 2.459 17.446 41.687 1.00 67.33 703 LYS A N 1
ATOM 5157 C CA . LYS A 1 667 ? 2.035 16.161 41.108 1.00 69.13 703 LYS A CA 1
ATOM 5158 C C . LYS A 1 667 ? 0.967 16.312 40.019 1.00 64.02 703 LYS A C 1
ATOM 5159 O O . LYS A 1 667 ? 1.035 15.633 38.989 1.00 59.83 703 LYS A O 1
ATOM 5165 N N . PRO A 1 668 ? -0.012 17.209 40.237 1.00 60.72 704 PRO A N 1
ATOM 5166 C CA . PRO A 1 668 ? -1.004 17.445 39.192 1.00 59.76 704 PRO A CA 1
ATOM 5167 C C . PRO A 1 668 ? -0.421 17.915 37.860 1.00 59.91 704 PRO A C 1
ATOM 5168 O O . PRO A 1 668 ? -0.969 17.584 36.812 1.00 67.82 704 PRO A O 1
ATOM 5172 N N . CYS A 1 669 ? 0.684 18.651 37.879 1.00 57.81 705 CYS A N 1
ATOM 5173 C CA . CYS A 1 669 ? 1.221 19.221 36.631 1.00 59.50 705 CYS A CA 1
ATOM 5174 C C . CYS A 1 669 ? 2.209 18.342 35.863 1.00 57.19 705 CYS A C 1
ATOM 5175 O O . CYS A 1 669 ? 2.596 18.689 34.737 1.00 55.11 705 CYS A O 1
ATOM 5178 N N . ILE A 1 670 ? 2.598 17.207 36.431 1.00 51.49 706 ILE A N 1
ATOM 5179 C CA . ILE A 1 670 ? 3.692 16.436 35.855 1.00 55.00 706 ILE A CA 1
ATOM 5180 C C . ILE A 1 670 ? 3.409 16.028 34.429 1.00 57.56 706 ILE A C 1
ATOM 5181 O O . ILE A 1 670 ? 4.337 15.960 33.616 1.00 60.35 706 ILE A O 1
ATOM 5186 N N . ALA A 1 671 ? 2.135 15.758 34.127 1.00 60.91 707 ALA A N 1
ATOM 5187 C CA . ALA A 1 671 ? 1.735 15.245 32.813 1.00 58.58 707 ALA A CA 1
ATOM 5188 C C . ALA A 1 671 ? 2.006 16.249 31.718 1.00 58.18 707 ALA A C 1
ATOM 5189 O O . ALA A 1 671 ? 2.339 15.866 30.593 1.00 60.98 707 ALA A O 1
ATOM 5191 N N . ASP A 1 672 ? 1.876 17.527 32.072 1.00 60.06 708 ASP A N 1
ATOM 5192 C CA . ASP A 1 672 ? 2.109 18.644 31.168 1.00 63.68 708 ASP A CA 1
ATOM 5193 C C . ASP A 1 672 ? 3.550 19.071 31.227 1.00 60.16 708 ASP A C 1
ATOM 5194 O O . ASP A 1 672 ? 4.101 19.489 30.213 1.00 63.97 708 ASP A O 1
ATOM 5199 N N . PHE A 1 673 ? 4.161 18.992 32.412 1.00 57.42 709 PHE A N 1
ATOM 5200 C CA . PHE A 1 673 ? 5.577 19.339 32.547 1.00 56.34 709 PHE A CA 1
ATOM 5201 C C . PHE A 1 673 ? 6.473 18.346 31.814 1.00 60.58 709 PHE A C 1
ATOM 5202 O O . PHE A 1 673 ? 7.279 18.759 30.970 1.00 65.05 709 PHE A O 1
ATOM 5210 N N . MET A 1 674 ? 6.307 17.047 32.086 1.00 58.13 710 MET A N 1
ATOM 5211 C CA . MET A 1 674 ? 7.229 16.035 31.551 1.00 57.16 710 MET A CA 1
ATOM 5212 C C . MET A 1 674 ? 7.502 16.156 30.056 1.00 57.44 710 MET A C 1
ATOM 5213 O O . MET A 1 674 ? 8.651 15.993 29.618 1.00 58.21 710 MET A O 1
ATOM 5218 N N . PRO A 1 675 ? 6.459 16.445 29.262 1.00 55.80 711 PRO A N 1
ATOM 5219 C CA . PRO A 1 675 ? 6.717 16.617 27.837 1.00 55.31 711 PRO A CA 1
ATOM 5220 C C . PRO A 1 675 ? 7.699 17.739 27.565 1.00 58.42 711 PRO A C 1
ATOM 5221 O O . PRO A 1 675 ? 8.575 17.585 26.725 1.00 63.18 711 PRO A O 1
ATOM 5225 N N . ILE A 1 676 ? 7.570 18.839 28.306 1.00 62.63 712 ILE A N 1
ATOM 5226 C CA . ILE A 1 676 ? 8.402 20.040 28.102 1.00 62.37 712 ILE A CA 1
ATOM 5227 C C . ILE A 1 676 ? 9.816 19.801 28.593 1.00 58.12 712 ILE A C 1
ATOM 5228 O O . ILE A 1 676 ? 10.787 20.242 27.974 1.00 60.62 712 ILE A O 1
ATOM 5233 N N . LEU A 1 677 ? 9.922 19.100 29.710 1.00 58.60 713 LEU A N 1
ATOM 5234 C CA . LEU A 1 677 ? 11.205 18.613 30.179 1.00 61.37 713 LEU A CA 1
ATOM 5235 C C . LEU A 1 677 ? 11.871 17.778 29.080 1.00 66.55 713 LEU A C 1
ATOM 5236 O O . LEU A 1 677 ? 13.079 17.909 28.818 1.00 61.54 713 LEU A O 1
ATOM 5241 N N . GLY A 1 678 ? 11.065 16.943 28.420 1.00 68.73 714 GLY A N 1
ATOM 5242 C CA . GLY A 1 678 ? 11.528 16.159 27.277 1.00 70.63 714 GLY A CA 1
ATOM 5243 C C . GLY A 1 678 ? 12.241 17.003 26.236 1.00 69.96 714 GLY A C 1
ATOM 5244 O O . GLY A 1 678 ? 13.371 16.700 25.860 1.00 65.42 714 GLY A O 1
ATOM 5245 N N . THR A 1 679 ? 11.587 18.077 25.786 1.00 69.72 715 THR A N 1
ATOM 5246 C CA . THR A 1 679 ? 12.141 18.927 24.732 1.00 65.71 715 THR A CA 1
ATOM 5247 C C . THR A 1 679 ? 13.362 19.693 25.177 1.00 61.87 715 THR A C 1
ATOM 5248 O O . THR A 1 679 ? 14.224 20.026 24.368 1.00 59.15 715 THR A O 1
ATOM 5252 N N . ASN A 1 680 ? 13.430 19.979 26.463 1.00 59.26 716 ASN A N 1
ATOM 5253 C CA . ASN A 1 680 ? 14.549 20.728 26.974 1.00 62.46 716 ASN A CA 1
ATOM 5254 C C . ASN A 1 680 ? 15.788 19.924 27.339 1.00 63.75 716 ASN A C 1
ATOM 5255 O O . ASN A 1 680 ? 16.810 20.509 27.722 1.00 68.25 716 ASN A O 1
ATOM 5260 N N . LEU A 1 681 ? 15.718 18.599 27.202 1.00 69.06 717 LEU A N 1
ATOM 5261 C CA . LEU A 1 681 ? 16.926 17.754 27.270 1.00 70.19 717 LEU A CA 1
ATOM 5262 C C . LEU A 1 681 ? 17.755 17.946 26.001 1.00 74.24 717 LEU A C 1
ATOM 5263 O O . LEU A 1 681 ? 17.979 17.022 25.217 1.00 77.13 717 LEU A O 1
ATOM 5268 N N . ASN A 1 682 ? 18.209 19.179 25.826 1.00 76.06 718 ASN A N 1
ATOM 5269 C CA . ASN A 1 682 ? 18.912 19.584 24.646 1.00 77.06 718 ASN A CA 1
ATOM 5270 C C . ASN A 1 682 ? 20.162 20.306 25.118 1.00 73.04 718 ASN A C 1
ATOM 5271 O O . ASN A 1 682 ? 20.073 21.357 25.736 1.00 75.99 718 ASN A O 1
ATOM 5276 N N . PRO A 1 683 ? 21.330 19.718 24.850 1.00 74.10 719 PRO A N 1
ATOM 5277 C CA . PRO A 1 683 ? 22.587 20.315 25.261 1.00 73.50 719 PRO A CA 1
ATOM 5278 C C . PRO A 1 683 ? 23.016 21.468 24.377 1.00 75.96 719 PRO A C 1
ATOM 5279 O O . PRO A 1 683 ? 24.119 21.985 24.556 1.00 75.43 719 PRO A O 1
ATOM 5283 N N . GLU A 1 684 ? 22.178 21.886 23.434 1.00 77.87 720 GLU A N 1
ATOM 5284 C CA . GLU A 1 684 ? 22.408 23.195 22.843 1.00 85.52 720 GLU A CA 1
ATOM 5285 C C . GLU A 1 684 ? 22.532 24.214 23.996 1.00 75.32 720 GLU A C 1
ATOM 5286 O O . GLU A 1 684 ? 23.374 25.093 23.950 1.00 69.70 720 GLU A O 1
ATOM 5292 N N . PHE A 1 685 ? 21.729 24.045 25.046 1.00 70.90 721 PHE A N 1
ATOM 5293 C CA . PHE A 1 685 ? 21.758 24.925 26.212 1.00 71.17 721 PHE A CA 1
ATOM 5294 C C . PHE A 1 685 ? 22.119 24.170 27.504 1.00 66.48 721 PHE A C 1
ATOM 5295 O O . PHE A 1 685 ? 21.265 23.732 28.266 1.00 69.40 721 PHE A O 1
ATOM 5303 N N . ILE A 1 686 ? 23.410 24.053 27.745 1.00 66.69 722 ILE A N 1
ATOM 5304 C CA . ILE A 1 686 ? 23.943 23.322 28.898 1.00 67.01 722 ILE A CA 1
ATOM 5305 C C . ILE A 1 686 ? 23.158 23.492 30.201 1.00 59.65 722 ILE A C 1
ATOM 5306 O O . ILE A 1 686 ? 22.734 22.512 30.805 1.00 65.03 722 ILE A O 1
ATOM 5311 N N . SER A 1 687 ? 22.976 24.722 30.643 1.00 51.39 723 SER A N 1
ATOM 5312 C CA . SER A 1 687 ? 22.350 24.952 31.930 1.00 54.47 723 SER A CA 1
ATOM 5313 C C . SER A 1 687 ? 20.880 24.598 31.966 1.00 50.97 723 SER A C 1
ATOM 5314 O O . SER A 1 687 ? 20.390 24.129 32.977 1.00 53.00 723 SER A O 1
ATOM 5317 N N . VAL A 1 688 ? 20.172 24.832 30.870 1.00 51.28 724 VAL A N 1
ATOM 5318 C CA . VAL A 1 688 ? 18.750 24.511 30.819 1.00 54.79 724 VAL A CA 1
ATOM 5319 C C . VAL A 1 688 ? 18.586 22.992 30.916 1.00 56.63 724 VAL A C 1
ATOM 5320 O O . VAL A 1 688 ? 17.648 22.429 31.488 1.00 60.09 724 VAL A O 1
ATOM 5324 N N . CYS A 1 689 ? 19.578 22.345 30.374 1.00 61.08 725 CYS A N 1
ATOM 5325 C CA . CYS A 1 689 ? 19.556 20.951 30.166 1.00 62.13 725 CYS A CA 1
ATOM 5326 C C . CYS A 1 689 ? 19.948 20.286 31.461 1.00 57.18 725 CYS A C 1
ATOM 5327 O O . CYS A 1 689 ? 19.334 19.320 31.904 1.00 55.10 725 CYS A O 1
ATOM 5330 N N . ASN A 1 690 ? 20.974 20.843 32.081 1.00 55.76 726 ASN A N 1
ATOM 5331 C CA . ASN A 1 690 ? 21.354 20.432 33.412 1.00 56.39 726 ASN A CA 1
ATOM 5332 C C . ASN A 1 690 ? 20.192 20.543 34.419 1.00 56.41 726 ASN A C 1
ATOM 5333 O O . ASN A 1 690 ? 19.937 19.613 35.174 1.00 54.88 726 ASN A O 1
ATOM 5338 N N . ASN A 1 691 ? 19.474 21.660 34.419 1.00 53.68 727 ASN A N 1
ATOM 5339 C CA . ASN A 1 691 ? 18.425 21.840 35.413 1.00 50.80 727 ASN A CA 1
ATOM 5340 C C . ASN A 1 691 ? 17.250 20.953 35.154 1.00 50.34 727 ASN A C 1
ATOM 5341 O O . ASN A 1 691 ? 16.684 20.424 36.106 1.00 50.89 727 ASN A O 1
ATOM 5346 N N . ALA A 1 692 ? 16.889 20.796 33.877 1.00 48.26 728 ALA A N 1
ATOM 5347 C CA . ALA A 1 692 ? 15.833 19.848 33.477 1.00 49.11 728 ALA A CA 1
ATOM 5348 C C . ALA A 1 692 ? 16.186 18.441 33.920 1.00 50.67 728 ALA A C 1
ATOM 5349 O O . ALA A 1 692 ? 15.348 17.720 34.464 1.00 49.67 728 ALA A O 1
ATOM 5351 N N . THR A 1 693 ? 17.434 18.067 33.665 1.00 50.78 729 THR A N 1
ATOM 5352 C CA . THR A 1 693 ? 17.901 16.741 33.945 1.00 52.23 729 THR A CA 1
ATOM 5353 C C . THR A 1 693 ? 17.787 16.529 35.432 1.00 52.00 729 THR A C 1
ATOM 5354 O O . THR A 1 693 ? 17.156 15.588 35.889 1.00 51.48 729 THR A O 1
ATOM 5358 N N . TRP A 1 694 ? 18.370 17.437 36.194 1.00 53.55 730 TRP A N 1
ATOM 5359 C CA . TRP A 1 694 ? 18.275 17.370 37.635 1.00 52.03 730 TRP A CA 1
ATOM 5360 C C . TRP A 1 694 ? 16.828 17.238 38.065 1.00 55.43 730 TRP A C 1
ATOM 5361 O O . TRP A 1 694 ? 16.477 16.353 38.847 1.00 58.09 730 TRP A O 1
ATOM 5372 N N . ALA A 1 695 ? 15.991 18.129 37.546 1.00 61.00 731 ALA A N 1
ATOM 5373 C CA . ALA A 1 695 ? 14.583 18.170 37.931 1.00 61.45 731 ALA A CA 1
ATOM 5374 C C . ALA A 1 695 ? 13.932 16.821 37.690 1.00 57.33 731 ALA A C 1
ATOM 5375 O O . ALA A 1 695 ? 13.344 16.255 38.593 1.00 61.96 731 ALA A O 1
ATOM 5377 N N . ILE A 1 696 ? 14.071 16.290 36.489 1.00 53.21 732 ILE A N 1
ATOM 5378 C CA . ILE A 1 696 ? 13.483 14.991 36.172 1.00 55.64 732 ILE A CA 1
ATOM 5379 C C . ILE A 1 696 ? 13.784 13.962 37.260 1.00 57.23 732 ILE A C 1
ATOM 5380 O O . ILE A 1 696 ? 12.872 13.330 37.805 1.00 57.80 732 ILE A O 1
ATOM 5385 N N . GLY A 1 697 ? 15.070 13.819 37.558 1.00 53.54 733 GLY A N 1
ATOM 5386 C CA . GLY A 1 697 ? 15.545 12.961 38.613 1.00 51.74 733 GLY A CA 1
ATOM 5387 C C . GLY A 1 697 ? 14.829 13.119 39.929 1.00 50.86 733 GLY A C 1
ATOM 5388 O O . GLY A 1 697 ? 14.416 12.128 40.524 1.00 56.43 733 GLY A O 1
ATOM 5389 N N . GLU A 1 698 ? 14.694 14.345 40.408 1.00 53.64 734 GLU A N 1
ATOM 5390 C CA . GLU A 1 698 ? 14.049 14.575 41.718 1.00 61.14 734 GLU A CA 1
ATOM 5391 C C . GLU A 1 698 ? 12.578 14.193 41.666 1.00 61.62 734 GLU A C 1
ATOM 5392 O O . GLU A 1 698 ? 12.034 13.732 42.660 1.00 59.32 734 GLU A O 1
ATOM 5398 N N . ILE A 1 699 ? 11.959 14.428 40.503 1.00 64.79 735 ILE A N 1
ATOM 5399 C CA . ILE A 1 699 ? 10.566 14.074 40.220 1.00 68.28 735 ILE A CA 1
ATOM 5400 C C . ILE A 1 699 ? 10.368 12.579 40.406 1.00 71.93 735 ILE A C 1
ATOM 5401 O O . ILE A 1 699 ? 9.430 12.153 41.099 1.00 72.37 735 ILE A O 1
ATOM 5406 N N . SER A 1 700 ? 11.240 11.795 39.761 1.00 67.58 736 SER A N 1
ATOM 5407 C CA . SER A 1 700 ? 11.212 10.329 39.846 1.00 66.06 736 SER A CA 1
ATOM 5408 C C . SER A 1 700 ? 11.134 9.846 41.274 1.00 68.81 736 SER A C 1
ATOM 5409 O O . SER A 1 700 ? 10.281 9.027 41.620 1.00 69.67 736 SER A O 1
ATOM 5412 N N . ILE A 1 701 ? 11.996 10.389 42.122 1.00 67.68 737 ILE A N 1
ATOM 5413 C CA . ILE A 1 701 ? 11.982 10.001 43.527 1.00 71.52 737 ILE A CA 1
ATOM 5414 C C . ILE A 1 701 ? 10.622 10.211 44.192 1.00 66.87 737 ILE A C 1
ATOM 5415 O O . ILE A 1 701 ? 10.323 9.561 45.181 1.00 75.15 737 ILE A O 1
ATOM 5420 N N . GLN A 1 702 ? 9.798 11.091 43.651 1.00 67.61 738 GLN A N 1
ATOM 5421 C CA . GLN A 1 702 ? 8.474 11.362 44.215 1.00 71.83 738 GLN A CA 1
ATOM 5422 C C . GLN A 1 702 ? 7.343 10.574 43.549 1.00 72.96 738 GLN A C 1
ATOM 5423 O O . GLN A 1 702 ? 6.351 10.250 44.206 1.00 69.27 738 GLN A O 1
ATOM 5429 N N . MET A 1 703 ? 7.478 10.308 42.251 1.00 65.20 739 MET A N 1
ATOM 5430 C CA . MET A 1 703 ? 6.498 9.526 41.533 1.00 73.38 739 MET A CA 1
ATOM 5431 C C . MET A 1 703 ? 6.549 8.054 41.944 1.00 78.87 739 MET A C 1
ATOM 5432 O O . MET A 1 703 ? 5.516 7.380 42.115 1.00 80.78 739 MET A O 1
ATOM 5437 N N . GLY A 1 704 ? 7.760 7.553 42.103 1.00 77.28 740 GLY A N 1
ATOM 5438 C CA . GLY A 1 704 ? 7.937 6.148 42.330 1.00 79.80 740 GLY A CA 1
ATOM 5439 C C . GLY A 1 704 ? 7.579 5.468 41.031 1.00 82.93 740 GLY A C 1
ATOM 5440 O O . GLY A 1 704 ? 7.925 5.967 39.954 1.00 75.35 740 GLY A O 1
ATOM 5441 N N . ILE A 1 705 ? 6.868 4.346 41.146 1.00 87.39 741 ILE A N 1
ATOM 5442 C CA . ILE A 1 705 ? 6.460 3.529 39.991 1.00 86.90 741 ILE A CA 1
ATOM 5443 C C . ILE A 1 705 ? 5.569 4.298 38.994 1.00 82.26 741 ILE A C 1
ATOM 5444 O O . ILE A 1 705 ? 5.604 4.041 37.783 1.00 74.53 741 ILE A O 1
ATOM 5449 N N . GLU A 1 706 ? 4.815 5.271 39.506 1.00 80.54 742 GLU A N 1
ATOM 5450 C CA . GLU A 1 706 ? 3.895 6.055 38.686 1.00 82.44 742 GLU A CA 1
ATOM 5451 C C . GLU A 1 706 ? 4.609 6.836 37.569 1.00 80.51 742 GLU A C 1
ATOM 5452 O O . GLU A 1 706 ? 3.978 7.331 36.648 1.00 77.88 742 GLU A O 1
ATOM 5458 N N . MET A 1 707 ? 5.932 6.914 37.659 1.00 80.59 743 MET A N 1
ATOM 5459 C CA . MET A 1 707 ? 6.785 7.525 36.650 1.00 74.50 743 MET A CA 1
ATOM 5460 C C . MET A 1 707 ? 6.806 6.776 35.326 1.00 75.45 743 MET A C 1
ATOM 5461 O O . MET A 1 707 ? 7.212 7.335 34.304 1.00 72.29 743 MET A O 1
ATOM 5466 N N . GLN A 1 708 ? 6.374 5.516 35.353 1.00 80.89 744 GLN A N 1
ATOM 5467 C CA . GLN A 1 708 ? 6.446 4.597 34.197 1.00 86.26 744 GLN A CA 1
ATOM 5468 C C . GLN A 1 708 ? 5.975 5.180 32.848 1.00 83.76 744 GLN A C 1
ATOM 5469 O O . GLN A 1 708 ? 6.648 4.973 31.834 1.00 86.56 744 GLN A O 1
ATOM 5475 N N . PRO A 1 709 ? 4.833 5.909 32.826 1.00 79.76 745 PRO A N 1
ATOM 5476 C CA . PRO A 1 709 ? 4.329 6.496 31.578 1.00 75.34 745 PRO A CA 1
ATOM 5477 C C . PRO A 1 709 ? 5.256 7.528 30.962 1.00 80.83 745 PRO A C 1
ATOM 5478 O O . PRO A 1 709 ? 5.234 7.710 29.744 1.00 83.53 745 PRO A O 1
ATOM 5482 N N . TYR A 1 710 ? 6.067 8.193 31.791 1.00 81.18 746 TYR A N 1
ATOM 5483 C CA . TYR A 1 710 ? 6.832 9.364 31.351 1.00 76.06 746 TYR A CA 1
ATOM 5484 C C . TYR A 1 710 ? 8.249 9.081 30.858 1.00 80.44 746 TYR A C 1
ATOM 5485 O O . TYR A 1 710 ? 8.806 9.877 30.104 1.00 86.25 746 TYR A O 1
ATOM 5494 N N . ILE A 1 711 ? 8.811 7.937 31.245 1.00 82.63 747 ILE A N 1
ATOM 5495 C CA . ILE A 1 711 ? 10.195 7.575 30.890 1.00 73.05 747 ILE A CA 1
ATOM 5496 C C . ILE A 1 711 ? 10.508 7.570 29.394 1.00 67.05 747 ILE A C 1
ATOM 5497 O O . ILE A 1 711 ? 11.555 8.029 28.995 1.00 66.53 747 ILE A O 1
ATOM 5502 N N . PRO A 1 712 ? 9.613 7.064 28.557 1.00 72.44 748 PRO A N 1
ATOM 5503 C CA . PRO A 1 712 ? 10.018 7.114 27.146 1.00 72.35 748 PRO A CA 1
ATOM 5504 C C . PRO A 1 712 ? 10.385 8.521 26.661 1.00 72.38 748 PRO A C 1
ATOM 5505 O O . PRO A 1 712 ? 11.316 8.656 25.863 1.00 71.44 748 PRO A O 1
ATOM 5509 N N . MET A 1 713 ? 9.704 9.550 27.183 1.00 77.97 749 MET A N 1
ATOM 5510 C CA . MET A 1 713 ? 9.890 10.975 26.754 1.00 82.52 749 MET A CA 1
ATOM 5511 C C . MET A 1 713 ? 11.290 11.557 26.931 1.00 78.96 749 MET A C 1
ATOM 5512 O O . MET A 1 713 ? 11.607 12.614 26.375 1.00 73.17 749 MET A O 1
ATOM 5517 N N . VAL A 1 714 ? 12.095 10.882 27.743 1.00 75.48 750 VAL A N 1
ATOM 5518 C CA . VAL A 1 714 ? 13.345 11.418 28.225 1.00 74.69 750 VAL A CA 1
ATOM 5519 C C . VAL A 1 714 ? 14.531 10.465 28.071 1.00 73.80 750 VAL A C 1
ATOM 5520 O O . VAL A 1 714 ? 15.624 10.905 27.713 1.00 75.72 750 VAL A O 1
ATOM 5524 N N . LEU A 1 715 ? 14.316 9.171 28.324 1.00 73.35 751 LEU A N 1
ATOM 5525 C CA . LEU A 1 715 ? 15.405 8.198 28.377 1.00 69.90 751 LEU A CA 1
ATOM 5526 C C . LEU A 1 715 ? 16.337 8.268 27.186 1.00 67.22 751 LEU A C 1
ATOM 5527 O O . LEU A 1 715 ? 17.533 8.383 27.363 1.00 62.69 751 LEU A O 1
ATOM 5532 N N . HIS A 1 716 ? 15.819 8.208 25.971 1.00 74.45 752 HIS A N 1
ATOM 5533 C CA . HIS A 1 716 ? 16.725 8.189 24.818 1.00 79.56 752 HIS A CA 1
ATOM 5534 C C . HIS A 1 716 ? 17.706 9.372 24.840 1.00 75.31 752 HIS A C 1
ATOM 5535 O O . HIS A 1 716 ? 18.918 9.212 24.598 1.00 66.17 752 HIS A O 1
ATOM 5542 N N . GLN A 1 717 ? 17.205 10.550 25.182 1.00 69.54 753 GLN A N 1
ATOM 5543 C CA . GLN A 1 717 ? 18.065 11.705 25.128 1.00 72.53 753 GLN A CA 1
ATOM 5544 C C . GLN A 1 717 ? 18.919 11.817 26.385 1.00 64.12 753 GLN A C 1
ATOM 5545 O O . GLN A 1 717 ? 20.058 12.282 26.318 1.00 62.69 753 GLN A O 1
ATOM 5551 N N . LEU A 1 718 ? 18.429 11.343 27.518 1.00 60.65 754 LEU A N 1
ATOM 5552 C CA . LEU A 1 718 ? 19.344 11.159 28.649 1.00 60.37 754 LEU A CA 1
ATOM 5553 C C . LEU A 1 718 ? 20.575 10.329 28.236 1.00 64.26 754 LEU A C 1
ATOM 5554 O O . LEU A 1 718 ? 21.709 10.766 28.432 1.00 66.09 754 LEU A O 1
ATOM 5559 N N . VAL A 1 719 ? 20.345 9.162 27.634 1.00 65.95 755 VAL A N 1
ATOM 5560 C CA . VAL A 1 719 ? 21.421 8.295 27.156 1.00 64.82 755 VAL A CA 1
ATOM 5561 C C . VAL A 1 719 ? 22.277 9.017 26.119 1.00 68.95 755 VAL A C 1
ATOM 5562 O O . VAL A 1 719 ? 23.506 8.946 26.169 1.00 70.42 755 VAL A O 1
ATOM 5566 N N . GLU A 1 720 ? 21.638 9.704 25.178 1.00 72.63 756 GLU A N 1
ATOM 5567 C CA . GLU A 1 720 ? 22.388 10.438 24.152 1.00 81.17 756 GLU A CA 1
ATOM 5568 C C . GLU A 1 720 ? 23.367 11.411 24.830 1.00 78.29 756 GLU A C 1
ATOM 5569 O O . GLU A 1 720 ? 24.543 11.509 24.447 1.00 75.16 756 GLU A O 1
ATOM 5575 N N . ILE A 1 721 ? 22.887 12.087 25.870 1.00 74.61 757 ILE A N 1
ATOM 5576 C CA . ILE A 1 721 ? 23.672 13.116 26.538 1.00 74.38 757 ILE A CA 1
ATOM 5577 C C . ILE A 1 721 ? 24.837 12.501 27.289 1.00 74.16 757 ILE A C 1
ATOM 5578 O O . ILE A 1 721 ? 25.977 12.958 27.153 1.00 77.24 757 ILE A O 1
ATOM 5583 N N . ILE A 1 722 ? 24.566 11.455 28.063 1.00 74.86 758 ILE A N 1
ATOM 5584 C CA . ILE A 1 722 ? 25.621 10.824 28.851 1.00 71.37 758 ILE A CA 1
ATOM 5585 C C . ILE A 1 722 ? 26.719 10.273 27.929 1.00 75.60 758 ILE A C 1
ATOM 5586 O O . ILE A 1 722 ? 27.878 10.255 28.317 1.00 76.88 758 ILE A O 1
ATOM 5591 N N . ASN A 1 723 ? 26.378 9.888 26.696 1.00 79.95 759 ASN A N 1
ATOM 5592 C CA . ASN A 1 723 ? 27.384 9.361 25.749 1.00 84.99 759 ASN A CA 1
ATOM 5593 C C . ASN A 1 723 ? 28.005 10.402 24.818 1.00 85.54 759 ASN A C 1
ATOM 5594 O O . ASN A 1 723 ? 28.775 10.055 23.925 1.00 92.98 759 ASN A O 1
ATOM 5599 N N . ARG A 1 724 ? 27.696 11.672 25.032 1.00 86.12 760 ARG A N 1
ATOM 5600 C CA . ARG A 1 724 ? 28.084 12.697 24.086 1.00 93.36 760 ARG A CA 1
ATOM 5601 C C . ARG A 1 724 ? 29.473 13.235 24.435 1.00 89.66 760 ARG A C 1
ATOM 5602 O O . ARG A 1 724 ? 29.740 13.530 25.588 1.00 80.94 760 ARG A O 1
ATOM 5610 N N . PRO A 1 725 ? 30.369 13.354 23.437 1.00 95.83 761 PRO A N 1
ATOM 5611 C CA . PRO A 1 725 ? 31.720 13.827 23.739 1.00 98.56 761 PRO A CA 1
ATOM 5612 C C . PRO A 1 725 ? 31.758 15.332 24.010 1.00 101.33 761 PRO A C 1
ATOM 5613 O O . PRO A 1 725 ? 30.904 16.076 23.520 1.00 92.86 761 PRO A O 1
ATOM 5617 N N . ASN A 1 726 ? 32.756 15.759 24.780 1.00 106.07 762 ASN A N 1
ATOM 5618 C CA . ASN A 1 726 ? 32.871 17.146 25.242 1.00 108.08 762 ASN A CA 1
ATOM 5619 C C . ASN A 1 726 ? 31.560 17.664 25.840 1.00 100.30 762 ASN A C 1
ATOM 5620 O O . ASN A 1 726 ? 30.971 18.627 25.356 1.00 103.13 762 ASN A O 1
ATOM 5625 N N . THR A 1 727 ? 31.106 16.982 26.886 1.00 92.51 763 THR A N 1
ATOM 5626 C CA . THR A 1 727 ? 29.954 17.394 27.676 1.00 82.68 763 THR A CA 1
ATOM 5627 C C . THR A 1 727 ? 30.442 17.679 29.089 1.00 81.68 763 THR A C 1
ATOM 5628 O O . THR A 1 727 ? 31.162 16.868 29.673 1.00 86.11 763 THR A O 1
ATOM 5632 N N . PRO A 1 728 ? 30.060 18.831 29.653 1.00 78.09 764 PRO A N 1
ATOM 5633 C CA . PRO A 1 728 ? 30.615 19.169 30.966 1.00 80.33 764 PRO A CA 1
ATOM 5634 C C . PRO A 1 728 ? 30.346 18.085 32.010 1.00 77.74 764 PRO A C 1
ATOM 5635 O O . PRO A 1 728 ? 29.356 17.362 31.906 1.00 79.39 764 PRO A O 1
ATOM 5639 N N . LYS A 1 729 ? 31.211 17.990 33.011 1.00 73.47 765 LYS A N 1
ATOM 5640 C CA . LYS A 1 729 ? 31.118 16.912 33.972 1.00 75.84 765 LYS A CA 1
ATOM 5641 C C . LYS A 1 729 ? 29.893 17.029 34.895 1.00 77.73 765 LYS A C 1
ATOM 5642 O O . LYS A 1 729 ? 29.266 16.016 35.200 1.00 81.65 765 LYS A O 1
ATOM 5648 N N . THR A 1 730 ? 29.538 18.242 35.330 1.00 81.21 766 THR A N 1
ATOM 5649 C CA . THR A 1 730 ? 28.402 18.405 36.252 1.00 79.80 766 THR A CA 1
ATOM 5650 C C . THR A 1 730 ? 27.111 17.993 35.555 1.00 75.93 766 THR A C 1
ATOM 5651 O O . THR A 1 730 ? 26.191 17.483 36.204 1.00 78.97 766 THR A O 1
ATOM 5655 N N . LEU A 1 731 ? 27.046 18.204 34.241 1.00 68.71 767 LEU A N 1
ATOM 5656 C CA . LEU A 1 731 ? 25.916 17.719 33.453 1.00 68.24 767 LEU A CA 1
ATOM 5657 C C . LEU A 1 731 ? 25.938 16.196 33.377 1.00 67.94 767 LEU A C 1
ATOM 5658 O O . LEU A 1 731 ? 24.908 15.552 33.584 1.00 72.66 767 LEU A O 1
ATOM 5663 N N . LEU A 1 732 ? 27.105 15.620 33.101 1.00 66.32 768 LEU A N 1
ATOM 5664 C CA . LEU A 1 732 ? 27.237 14.156 33.043 1.00 62.95 768 LEU A CA 1
ATOM 5665 C C . LEU A 1 732 ? 26.818 13.521 34.356 1.00 59.97 768 LEU A C 1
ATOM 5666 O O . LEU A 1 732 ? 26.019 12.581 34.361 1.00 61.17 768 LEU A O 1
ATOM 5671 N N . GLU A 1 733 ? 27.336 14.055 35.458 1.00 56.15 769 GLU A N 1
ATOM 5672 C CA . GLU A 1 733 ? 26.977 13.583 36.790 1.00 58.77 769 GLU A CA 1
ATOM 5673 C C . GLU A 1 733 ? 25.464 13.574 36.975 1.00 60.37 769 GLU A C 1
ATOM 5674 O O . GLU A 1 733 ? 24.901 12.615 37.482 1.00 64.13 769 GLU A O 1
ATOM 5680 N N . ASN A 1 734 ? 24.809 14.655 36.574 1.00 58.49 770 ASN A N 1
ATOM 5681 C CA . ASN A 1 734 ? 23.395 14.788 36.821 1.00 58.75 770 ASN A CA 1
ATOM 5682 C C . ASN A 1 734 ? 22.590 13.761 36.027 1.00 65.57 770 ASN A C 1
ATOM 5683 O O . ASN A 1 734 ? 21.651 13.133 36.545 1.00 66.21 770 ASN A O 1
ATOM 5688 N N . THR A 1 735 ? 22.965 13.615 34.759 1.00 63.85 771 THR A N 1
ATOM 5689 C CA . THR A 1 735 ? 22.391 12.624 33.878 1.00 58.15 771 THR A CA 1
ATOM 5690 C C . THR A 1 735 ? 22.588 11.240 34.412 1.00 57.98 771 THR A C 1
ATOM 5691 O O . THR A 1 735 ? 21.669 10.438 34.373 1.00 68.65 771 THR A O 1
ATOM 5695 N N . ALA A 1 736 ? 23.792 10.959 34.900 1.00 54.86 772 ALA A N 1
ATOM 5696 C CA . ALA A 1 736 ? 2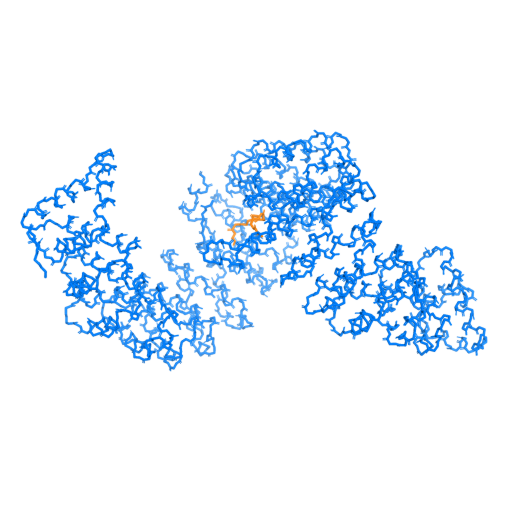4.095 9.657 35.481 1.00 54.32 772 ALA A CA 1
ATOM 5697 C C . ALA A 1 736 ? 23.186 9.413 36.647 1.00 51.18 772 ALA A C 1
ATOM 5698 O O . ALA A 1 736 ? 22.513 8.397 36.706 1.00 59.28 772 ALA A O 1
ATOM 5700 N N . ILE A 1 737 ? 23.161 10.364 37.563 1.00 48.78 773 ILE A N 1
ATOM 5701 C CA . ILE A 1 737 ? 22.274 10.325 38.709 1.00 49.45 773 ILE A CA 1
ATOM 5702 C C . ILE A 1 737 ? 20.804 10.271 38.325 1.00 52.40 773 ILE A C 1
ATOM 5703 O O . ILE A 1 737 ? 20.016 9.730 39.075 1.00 56.73 773 ILE A O 1
ATOM 5708 N N . THR A 1 738 ? 20.397 10.842 37.196 1.00 55.03 774 THR A N 1
ATOM 5709 C CA . THR A 1 738 ? 18.964 10.866 36.908 1.00 57.86 774 THR A CA 1
ATOM 5710 C C . THR A 1 738 ? 18.560 9.518 36.351 1.00 58.66 774 THR A C 1
ATOM 5711 O O . THR A 1 738 ? 17.596 8.904 36.827 1.00 59.93 774 THR A O 1
ATOM 5715 N N . ILE A 1 739 ? 19.312 9.044 35.367 1.00 57.71 775 ILE A N 1
ATOM 5716 C CA . ILE A 1 739 ? 19.133 7.687 34.871 1.00 58.74 775 ILE A CA 1
ATOM 5717 C C . ILE A 1 739 ? 19.091 6.712 36.041 1.00 64.01 775 ILE A C 1
ATOM 5718 O O . ILE A 1 739 ? 18.177 5.904 36.185 1.00 67.81 775 ILE A O 1
ATOM 5723 N N . GLY A 1 740 ? 20.089 6.804 36.897 1.00 64.61 776 GLY A N 1
ATOM 5724 C CA . GLY A 1 740 ? 20.076 6.025 38.118 1.00 67.57 776 GLY A CA 1
ATOM 5725 C C . GLY A 1 740 ? 18.747 6.066 38.836 1.00 60.08 776 GLY A C 1
ATOM 5726 O O . GLY A 1 740 ? 18.211 5.050 39.207 1.00 62.80 776 GLY A O 1
ATOM 5727 N N . ARG A 1 741 ? 18.219 7.253 39.035 1.00 60.45 777 ARG A N 1
ATOM 5728 C CA . ARG A 1 741 ? 16.988 7.401 39.796 1.00 64.75 777 ARG A CA 1
ATOM 5729 C C . ARG A 1 741 ? 15.775 6.878 39.045 1.00 64.79 777 ARG A C 1
ATOM 5730 O O . ARG A 1 741 ? 14.831 6.442 39.669 1.00 65.54 777 ARG A O 1
ATOM 5738 N N . LEU A 1 742 ? 15.798 6.924 37.718 1.00 65.98 778 LEU A N 1
ATOM 5739 C CA . LEU A 1 742 ? 14.696 6.386 36.922 1.00 66.78 778 LEU A CA 1
ATOM 5740 C C . LEU A 1 742 ? 14.655 4.881 37.014 1.00 69.67 778 LEU A C 1
ATOM 5741 O O . LEU A 1 742 ? 13.597 4.309 37.268 1.00 76.45 778 LEU A O 1
ATOM 5746 N N . GLY A 1 743 ? 15.806 4.252 36.776 1.00 70.29 779 GLY A N 1
ATOM 5747 C CA . GLY A 1 743 ? 15.960 2.805 36.917 1.00 69.94 779 GLY A CA 1
ATOM 5748 C C . GLY A 1 743 ? 15.545 2.290 38.291 1.00 70.45 779 GLY A C 1
ATOM 5749 O O . GLY A 1 743 ? 15.039 1.182 38.407 1.00 78.96 779 GLY A O 1
ATOM 5750 N N . TYR A 1 744 ? 15.744 3.086 39.336 1.00 66.47 780 TYR A N 1
ATOM 5751 C CA . TYR A 1 744 ? 15.427 2.652 40.683 1.00 67.76 780 TYR A CA 1
ATOM 5752 C C . TYR A 1 744 ? 13.944 2.469 40.812 1.00 74.73 780 TYR A C 1
ATOM 5753 O O . TYR A 1 744 ? 13.490 1.479 41.373 1.00 94.90 780 TYR A O 1
ATOM 5762 N N . VAL A 1 745 ? 13.181 3.423 40.299 1.00 75.18 781 VAL A N 1
ATOM 5763 C CA . VAL A 1 745 ? 11.723 3.346 40.412 1.00 75.00 781 VAL A CA 1
ATOM 5764 C C . VAL A 1 745 ? 11.086 2.568 39.253 1.00 72.20 781 VAL A C 1
ATOM 5765 O O . VAL A 1 745 ? 10.008 2.022 39.423 1.00 73.82 781 VAL A O 1
ATOM 5769 N N . CYS A 1 746 ? 11.761 2.499 38.104 1.00 69.38 782 CYS A N 1
ATOM 5770 C CA . CYS A 1 746 ? 11.232 1.825 36.918 1.00 74.48 782 CYS A CA 1
ATOM 5771 C C . CYS A 1 746 ? 12.319 1.075 36.145 1.00 74.67 782 CYS A C 1
ATOM 5772 O O . CYS A 1 746 ? 12.611 1.415 34.989 1.00 74.04 782 CYS A O 1
ATOM 5775 N N . PRO A 1 747 ? 12.903 0.029 36.773 1.00 69.64 783 PRO A N 1
ATOM 5776 C CA . PRO A 1 747 ? 14.017 -0.702 36.178 1.00 65.01 783 PRO A CA 1
ATOM 5777 C C . PRO A 1 747 ? 13.638 -1.361 34.885 1.00 73.51 783 PRO A C 1
ATOM 5778 O O . PRO A 1 747 ? 14.481 -1.502 33.997 1.00 75.42 783 PRO A O 1
ATOM 5782 N N . GLN A 1 748 ? 12.367 -1.744 34.779 1.00 86.05 784 GLN A N 1
ATOM 5783 C CA . GLN A 1 748 ? 11.860 -2.479 33.616 1.00 88.98 784 GLN A CA 1
ATOM 5784 C C . GLN A 1 748 ? 12.069 -1.690 32.328 1.00 88.93 784 GLN A C 1
ATOM 5785 O O . GLN A 1 748 ? 12.538 -2.251 31.319 1.00 77.08 784 GLN A O 1
ATOM 5791 N N . GLU A 1 749 ? 11.748 -0.388 32.388 1.00 89.11 785 GLU A N 1
ATOM 5792 C CA . GLU A 1 749 ? 11.870 0.515 31.236 1.00 78.46 785 GLU A CA 1
ATOM 5793 C C . GLU A 1 749 ? 13.294 0.931 31.008 1.00 73.57 785 GLU A C 1
ATOM 5794 O O . GLU A 1 749 ? 13.697 1.046 29.858 1.00 68.62 785 GLU A O 1
ATOM 5800 N N . VAL A 1 750 ? 14.062 1.131 32.085 1.00 74.76 786 VAL A N 1
ATOM 5801 C CA . VAL A 1 750 ? 15.422 1.692 31.975 1.00 77.49 786 VAL A CA 1
ATOM 5802 C C . VAL A 1 750 ? 16.487 0.633 31.664 1.00 79.49 786 VAL A C 1
ATOM 5803 O O . VAL A 1 750 ? 17.271 0.794 30.717 1.00 81.99 786 VAL A O 1
ATOM 5807 N N . ALA A 1 751 ? 16.504 -0.442 32.458 1.00 78.92 787 ALA A N 1
ATOM 5808 C CA . ALA A 1 751 ? 17.545 -1.486 32.378 1.00 75.62 787 ALA A CA 1
ATOM 5809 C C . ALA A 1 751 ? 17.869 -1.943 30.966 1.00 78.76 787 ALA A C 1
ATOM 5810 O O . ALA A 1 751 ? 19.026 -2.084 30.624 1.00 81.56 787 ALA A O 1
ATOM 5812 N N . PRO A 1 752 ? 16.850 -2.189 30.138 1.00 85.13 788 PRO A N 1
ATOM 5813 C CA . PRO A 1 752 ? 17.185 -2.640 28.788 1.00 91.00 788 PRO A CA 1
ATOM 5814 C C . PRO A 1 752 ? 18.292 -1.858 28.055 1.00 98.87 788 PRO A C 1
ATOM 5815 O O . PRO A 1 752 ? 19.101 -2.475 27.351 1.00 101.48 788 PRO A O 1
ATOM 5819 N N . MET A 1 753 ? 18.347 -0.533 28.236 1.00 104.80 789 MET A N 1
ATOM 5820 C CA . MET A 1 753 ? 19.347 0.313 27.539 1.00 103.94 789 MET A CA 1
ATOM 5821 C C . MET A 1 753 ? 20.675 0.447 28.318 1.00 89.88 789 MET A C 1
ATOM 5822 O O . MET A 1 753 ? 21.643 1.074 27.856 1.00 74.11 789 MET A O 1
ATOM 5827 N N . LEU A 1 754 ? 20.719 -0.180 29.489 1.00 87.92 790 LEU A N 1
ATOM 5828 C CA . LEU A 1 754 ? 21.926 -0.275 30.315 1.00 82.66 790 LEU A CA 1
ATOM 5829 C C . LEU A 1 754 ? 23.199 -0.534 29.527 1.00 81.13 790 LEU A C 1
ATOM 5830 O O . LEU A 1 754 ? 24.163 0.194 29.671 1.00 82.08 790 LEU A O 1
ATOM 5835 N N . GLN A 1 755 ? 23.194 -1.563 28.689 1.00 89.24 791 GLN A N 1
ATOM 5836 C CA . GLN A 1 755 ? 24.356 -1.881 27.854 1.00 97.64 791 GLN A CA 1
ATOM 5837 C C . GLN A 1 755 ? 24.972 -0.595 27.294 1.00 93.83 791 GLN A C 1
ATOM 5838 O O . GLN A 1 755 ? 26.191 -0.492 27.196 1.00 82.08 791 GLN A O 1
ATOM 5844 N N . GLN A 1 756 ? 24.114 0.379 26.952 1.00 95.37 792 GLN A N 1
ATOM 5845 C CA . GLN A 1 756 ? 24.523 1.633 26.292 1.00 88.59 792 GLN A CA 1
ATOM 5846 C C . GLN A 1 756 ? 24.964 2.757 27.221 1.00 84.75 792 GLN A C 1
ATOM 5847 O O . GLN A 1 756 ? 25.669 3.666 26.775 1.00 86.16 792 GLN A O 1
ATOM 5853 N N . PHE A 1 757 ? 24.556 2.735 28.489 1.00 75.37 793 PHE A N 1
ATOM 5854 C CA . PHE A 1 757 ? 24.947 3.826 29.384 1.00 70.25 793 PHE A CA 1
ATOM 5855 C C . PHE A 1 757 ? 25.951 3.511 30.512 1.00 76.43 793 PHE A C 1
ATOM 5856 O O . PHE A 1 757 ? 26.545 4.431 31.094 1.00 70.45 793 PHE A O 1
ATOM 5864 N N . ILE A 1 758 ? 26.178 2.231 30.795 1.00 77.74 794 ILE A N 1
ATOM 5865 C CA . ILE A 1 758 ? 26.909 1.862 32.009 1.00 74.73 794 ILE A CA 1
ATOM 5866 C C . ILE A 1 758 ? 28.348 2.392 32.029 1.00 75.86 794 ILE A C 1
ATOM 5867 O O . ILE A 1 758 ? 28.858 2.751 33.086 1.00 74.41 794 ILE A O 1
ATOM 5872 N N . ARG A 1 759 ? 29.000 2.476 30.878 1.00 78.26 795 ARG A N 1
ATOM 5873 C CA . ARG A 1 759 ? 30.386 2.943 30.874 1.00 82.31 795 ARG A CA 1
ATOM 5874 C C . ARG A 1 759 ? 30.479 4.372 31.453 1.00 78.57 795 ARG A C 1
ATOM 5875 O O . ARG A 1 759 ? 31.007 4.562 32.547 1.00 76.21 795 ARG A O 1
ATOM 5883 N N . PRO A 1 760 ? 29.918 5.375 30.759 1.00 78.24 796 PRO A N 1
ATOM 5884 C CA . PRO A 1 760 ? 30.053 6.747 31.250 1.00 73.30 796 PRO A CA 1
ATOM 5885 C C . PRO A 1 760 ? 29.318 7.009 32.559 1.00 65.94 796 PRO A C 1
ATOM 5886 O O . PRO A 1 760 ? 29.744 7.833 33.360 1.00 74.37 796 PRO A O 1
ATOM 5890 N N . TRP A 1 761 ? 28.215 6.321 32.768 1.00 60.19 797 TRP A N 1
ATOM 5891 C CA . TRP A 1 761 ? 27.563 6.331 34.062 1.00 58.83 797 TRP A CA 1
ATOM 5892 C C . TRP A 1 761 ? 28.559 6.000 35.174 1.00 60.01 797 TRP A C 1
ATOM 5893 O O . TRP A 1 761 ? 28.582 6.629 36.247 1.00 61.11 797 TRP A O 1
ATOM 5904 N N . CYS A 1 762 ? 29.380 4.992 34.922 1.00 62.60 798 CYS A N 1
ATOM 5905 C CA . CYS A 1 762 ? 30.313 4.528 35.933 1.00 63.78 798 CYS A CA 1
ATOM 5906 C C . CYS A 1 762 ? 31.505 5.460 35.988 1.00 59.74 798 CYS A C 1
ATOM 5907 O O . CYS A 1 762 ? 31.929 5.863 37.065 1.00 59.07 798 CYS A O 1
ATOM 5910 N N . THR A 1 763 ? 32.015 5.831 34.825 1.00 57.33 799 THR A N 1
ATOM 5911 C CA . THR A 1 763 ? 33.107 6.772 34.747 1.00 64.53 799 THR A CA 1
ATOM 5912 C C . THR A 1 763 ? 32.735 8.114 35.415 1.00 65.85 799 THR A C 1
ATOM 5913 O O . THR A 1 763 ? 33.572 8.748 36.039 1.00 65.25 799 THR A O 1
ATOM 5917 N N . SER A 1 764 ? 31.481 8.534 35.304 1.00 68.85 800 SER A N 1
ATOM 5918 C CA . SER A 1 764 ? 31.052 9.782 35.910 1.00 71.05 800 SER A CA 1
ATOM 5919 C C . SER A 1 764 ? 30.924 9.734 37.435 1.00 66.74 800 SER A C 1
ATOM 5920 O O . SER A 1 764 ? 31.423 10.620 38.118 1.00 68.98 800 SER A O 1
ATOM 5923 N N . LEU A 1 765 ? 30.264 8.711 37.964 1.00 65.54 801 LEU A N 1
ATOM 5924 C CA . LEU A 1 765 ? 29.904 8.686 39.396 1.00 68.36 801 LEU A CA 1
ATOM 5925 C C . LEU A 1 765 ? 30.947 8.070 40.344 1.00 68.34 801 LEU A C 1
ATOM 5926 O O . LEU A 1 765 ? 30.843 8.211 41.558 1.00 62.26 801 LEU A O 1
ATOM 5931 N N . ARG A 1 766 ? 31.902 7.339 39.773 1.00 73.20 802 ARG A N 1
ATOM 5932 C CA . ARG A 1 766 ? 33.218 7.081 40.352 1.00 71.27 802 ARG A CA 1
ATOM 5933 C C . ARG A 1 766 ? 33.756 8.227 41.200 1.00 70.56 802 ARG A C 1
ATOM 5934 O O . ARG A 1 766 ? 34.302 8.010 42.281 1.00 64.05 802 ARG A O 1
ATOM 5942 N N . ASN A 1 767 ? 33.646 9.446 40.659 1.00 70.03 803 ASN A N 1
ATOM 5943 C CA . ASN A 1 767 ? 34.312 10.627 41.210 1.00 72.31 803 ASN A CA 1
ATOM 5944 C C . ASN A 1 767 ? 33.565 11.444 42.253 1.00 74.61 803 ASN A C 1
ATOM 5945 O O . ASN A 1 767 ? 34.182 12.283 42.901 1.00 82.14 803 ASN A O 1
ATOM 5950 N N . ILE A 1 768 ? 32.255 11.252 42.405 1.00 73.02 804 ILE A N 1
ATOM 5951 C CA . ILE A 1 768 ? 31.484 12.103 43.313 1.00 69.29 804 ILE A CA 1
ATOM 5952 C C . ILE A 1 768 ? 31.555 11.526 44.709 1.00 70.98 804 ILE A C 1
ATOM 5953 O O . ILE A 1 768 ? 31.803 10.332 44.872 1.00 71.12 804 ILE A O 1
ATOM 5958 N N . ARG A 1 769 ? 31.371 12.381 45.708 1.00 75.56 805 ARG A N 1
ATOM 5959 C CA . ARG A 1 769 ? 31.511 11.969 47.105 1.00 85.48 805 ARG A CA 1
ATOM 5960 C C . ARG A 1 769 ? 30.370 11.070 47.530 1.00 83.85 805 ARG A C 1
ATOM 5961 O O . ARG A 1 769 ? 29.301 11.075 46.929 1.00 79.20 805 ARG A O 1
ATOM 5969 N N . ASP A 1 770 ? 30.614 10.324 48.600 1.00 84.06 806 ASP A N 1
ATOM 5970 C CA . ASP A 1 770 ? 29.606 9.471 49.199 1.00 83.25 806 ASP A CA 1
ATOM 5971 C C . ASP A 1 770 ? 28.521 10.312 49.847 1.00 82.28 806 ASP A C 1
ATOM 5972 O O . ASP A 1 770 ? 28.563 10.573 51.055 1.00 80.38 806 ASP A O 1
ATOM 5977 N N . ASN A 1 771 ? 27.541 10.709 49.042 1.00 78.40 807 ASN A N 1
ATOM 5978 C CA . ASN A 1 771 ? 26.423 11.506 49.523 1.00 76.06 807 ASN A CA 1
ATOM 5979 C C . ASN A 1 771 ? 25.104 10.846 49.141 1.00 78.02 807 ASN A C 1
ATOM 5980 O O . ASN A 1 771 ? 25.096 9.758 48.569 1.00 73.99 807 ASN A O 1
ATOM 5985 N N . GLU A 1 772 ? 23.996 11.518 49.446 1.00 86.35 808 GLU A N 1
ATOM 5986 C CA . GLU A 1 772 ? 22.665 10.987 49.164 1.00 89.57 808 GLU A CA 1
ATOM 5987 C C . GLU A 1 772 ? 22.366 10.859 47.679 1.00 78.90 808 GLU A C 1
ATOM 5988 O O . GLU A 1 772 ? 21.664 9.950 47.274 1.00 79.60 808 GLU A O 1
ATOM 5994 N N . GLU A 1 773 ? 22.883 11.759 46.859 1.00 73.33 809 GLU A N 1
ATOM 5995 C CA . GLU A 1 773 ? 22.643 11.648 45.431 1.00 69.62 809 GLU A CA 1
ATOM 5996 C C . GLU A 1 773 ? 23.269 10.357 44.966 1.00 66.25 809 GLU A C 1
ATOM 5997 O O . GLU A 1 773 ? 22.615 9.545 44.335 1.00 72.05 809 GLU A O 1
ATOM 6003 N N . LYS A 1 774 ? 24.542 10.163 45.299 1.00 66.25 810 LYS A N 1
ATOM 6004 C CA . LYS A 1 774 ? 25.280 8.961 44.884 1.00 64.36 810 LYS A CA 1
ATOM 6005 C C . LYS A 1 774 ? 24.508 7.706 45.241 1.00 64.06 810 LYS A C 1
ATOM 6006 O O . LYS A 1 774 ? 24.196 6.897 44.372 1.00 63.65 810 LYS A O 1
ATOM 6012 N N . ASP A 1 775 ? 24.185 7.579 46.524 1.00 65.60 811 ASP A N 1
ATOM 6013 C CA . ASP A 1 775 ? 23.365 6.485 47.027 1.00 69.84 811 ASP A CA 1
ATOM 6014 C C . ASP A 1 775 ? 22.199 6.187 46.076 1.00 71.07 811 ASP A C 1
ATOM 6015 O O . ASP A 1 775 ? 22.166 5.128 45.427 1.00 75.21 811 ASP A O 1
ATOM 6020 N N . SER A 1 776 ? 21.270 7.131 45.969 1.00 69.11 812 SER A N 1
ATOM 6021 C CA . SER A 1 776 ? 20.131 7.000 45.078 1.00 70.30 812 SER A CA 1
ATOM 6022 C C . SER A 1 776 ? 20.524 6.368 43.770 1.00 66.17 812 SER A C 1
ATOM 6023 O O . SER A 1 776 ? 19.935 5.390 43.350 1.00 69.15 812 SER A O 1
ATOM 6026 N N . ALA A 1 777 ? 21.522 6.933 43.115 1.00 63.49 813 ALA A N 1
ATOM 6027 C CA . ALA A 1 777 ? 21.850 6.491 41.775 1.00 67.75 813 ALA A CA 1
ATOM 6028 C C . ALA A 1 777 ? 22.381 5.060 41.789 1.00 67.53 813 ALA A C 1
ATOM 6029 O O . ALA A 1 777 ? 22.038 4.253 40.921 1.00 63.23 813 ALA A O 1
ATOM 6031 N N . PHE A 1 778 ? 23.210 4.748 42.780 1.00 66.77 814 PHE A N 1
ATOM 6032 C CA . PHE A 1 778 ? 23.793 3.419 42.870 1.00 67.10 814 PHE A CA 1
ATOM 6033 C C . PHE A 1 778 ? 22.744 2.349 43.139 1.00 69.82 814 PHE A C 1
ATOM 6034 O O . PHE A 1 778 ? 22.786 1.278 42.515 1.00 64.95 814 PHE A O 1
ATOM 6042 N N . ARG A 1 779 ? 21.800 2.640 44.041 1.00 68.48 815 ARG A N 1
ATOM 6043 C CA . ARG A 1 779 ? 20.658 1.739 44.262 1.00 65.33 815 ARG A CA 1
ATOM 6044 C C . ARG A 1 779 ? 20.050 1.412 42.915 1.00 66.02 815 ARG A C 1
ATOM 6045 O O . ARG A 1 779 ? 19.923 0.259 42.548 1.00 77.75 815 ARG A O 1
ATOM 6053 N N . GLY A 1 780 ? 19.738 2.446 42.150 1.00 66.38 816 GLY A N 1
ATOM 6054 C CA . GLY A 1 780 ? 19.054 2.287 40.880 1.00 65.07 816 GLY A CA 1
ATOM 6055 C C . GLY A 1 780 ? 19.823 1.473 39.873 1.00 66.53 816 GLY A C 1
ATOM 6056 O O . GLY A 1 780 ? 19.225 0.734 39.098 1.00 67.87 816 GLY A O 1
ATOM 6057 N N . ILE A 1 781 ? 21.145 1.609 39.871 1.00 70.74 817 ILE A N 1
ATOM 6058 C CA . ILE A 1 781 ? 21.970 0.787 38.996 1.00 71.53 817 ILE A CA 1
ATOM 6059 C C . ILE A 1 781 ? 21.933 -0.661 39.491 1.00 75.13 817 ILE A C 1
ATOM 6060 O O . ILE A 1 781 ? 21.830 -1.567 38.685 1.00 75.69 817 ILE A O 1
ATOM 6065 N N . CYS A 1 782 ? 21.971 -0.878 40.806 1.00 73.30 818 CYS A N 1
ATOM 6066 C CA . CYS A 1 782 ? 21.924 -2.238 41.353 1.00 78.17 818 CYS A CA 1
ATOM 6067 C C . CYS A 1 782 ? 20.684 -3.009 40.905 1.00 79.56 818 CYS A C 1
ATOM 6068 O O . CYS A 1 782 ? 20.783 -4.132 40.384 1.00 77.24 818 CYS A O 1
ATOM 6071 N N . THR A 1 783 ? 19.528 -2.394 41.131 1.00 77.62 819 THR A N 1
ATOM 6072 C CA . THR A 1 783 ? 18.258 -2.850 40.587 1.00 77.83 819 THR A CA 1
ATOM 6073 C C . THR A 1 783 ? 18.303 -3.187 39.070 1.00 80.46 819 THR A C 1
ATOM 6074 O O . THR A 1 783 ? 17.920 -4.276 38.646 1.00 83.15 819 THR A O 1
ATOM 6078 N N . MET A 1 784 ? 18.780 -2.263 38.256 1.00 73.66 820 MET A N 1
ATOM 6079 C CA . MET A 1 784 ? 18.843 -2.509 36.834 1.00 79.45 820 MET A CA 1
ATOM 6080 C C . MET A 1 784 ? 19.814 -3.637 36.439 1.00 90.53 820 MET A C 1
ATOM 6081 O O . MET A 1 784 ? 19.761 -4.112 35.299 1.00 89.38 820 MET A O 1
ATOM 6086 N N . ILE A 1 785 ? 20.721 -4.046 37.336 1.00 104.71 821 ILE A N 1
ATOM 6087 C CA . ILE A 1 785 ? 21.699 -5.105 36.996 1.00 106.39 821 ILE A CA 1
ATOM 6088 C C . ILE A 1 785 ? 21.001 -6.456 37.084 1.00 104.60 821 ILE A C 1
ATOM 6089 O O . ILE A 1 785 ? 20.982 -7.232 36.111 1.00 92.39 821 ILE A O 1
ATOM 6094 N N . SER A 1 786 ? 20.429 -6.726 38.259 1.00 95.74 822 SER A N 1
ATOM 6095 C CA . SER A 1 786 ? 19.694 -7.956 38.471 1.00 96.80 822 SER A CA 1
ATOM 6096 C C . SER A 1 786 ? 18.839 -8.192 37.241 1.00 97.34 822 SER A C 1
ATOM 6097 O O . SER A 1 786 ? 18.922 -9.248 36.593 1.00 96.97 822 SER A O 1
ATOM 6100 N N . VAL A 1 787 ? 18.093 -7.151 36.889 1.00 90.05 823 VAL A N 1
ATOM 6101 C CA . VAL A 1 787 ? 17.097 -7.213 35.842 1.00 83.65 823 VAL A CA 1
ATOM 6102 C C . VAL A 1 787 ? 17.674 -7.339 34.414 1.00 81.77 823 VAL A C 1
ATOM 6103 O O . VAL A 1 787 ? 16.992 -7.843 33.538 1.00 90.55 823 VAL A O 1
ATOM 6107 N N . ASN A 1 788 ? 18.919 -6.942 34.171 1.00 78.67 824 ASN A N 1
ATOM 6108 C CA . ASN A 1 788 ? 19.515 -7.113 32.831 1.00 77.78 824 ASN A CA 1
ATOM 6109 C C . ASN A 1 788 ? 21.057 -7.288 32.846 1.00 87.18 824 ASN A C 1
ATOM 6110 O O . ASN A 1 788 ? 21.813 -6.450 32.309 1.00 81.49 824 ASN A O 1
ATOM 6115 N N . PRO A 1 789 ? 21.539 -8.403 33.425 1.00 83.96 825 PRO A N 1
ATOM 6116 C CA . PRO A 1 789 ? 22.966 -8.543 33.656 1.00 76.46 825 PRO A CA 1
ATOM 6117 C C . PRO A 1 789 ? 23.759 -8.550 32.365 1.00 73.62 825 PRO A C 1
ATOM 6118 O O . PRO A 1 789 ? 24.931 -8.191 32.360 1.00 70.49 825 PRO A O 1
ATOM 6122 N N . SER A 1 790 ? 23.117 -8.934 31.274 1.00 74.70 826 SER A N 1
ATOM 6123 C CA . SER A 1 790 ? 23.700 -8.774 29.949 1.00 81.70 826 SER A CA 1
ATOM 6124 C C . SER A 1 790 ? 24.259 -7.367 29.720 1.00 84.46 826 SER A C 1
ATOM 6125 O O . SER A 1 790 ? 25.091 -7.181 28.828 1.00 81.57 826 SER A O 1
ATOM 6128 N N . GLY A 1 791 ? 23.794 -6.389 30.509 1.00 85.58 827 GLY A N 1
ATOM 6129 C CA . GLY A 1 791 ? 24.247 -4.996 30.408 1.00 84.39 827 GLY A CA 1
ATOM 6130 C C . GLY A 1 791 ? 25.620 -4.714 30.986 1.00 82.83 827 GLY A C 1
ATOM 6131 O O . GLY A 1 791 ? 26.469 -4.101 30.340 1.00 80.34 827 GLY A O 1
ATOM 6132 N N . VAL A 1 792 ? 25.836 -5.157 32.213 1.00 86.77 828 VAL A N 1
ATOM 6133 C CA . VAL A 1 792 ? 27.114 -4.941 32.893 1.00 86.26 828 VAL A CA 1
ATOM 6134 C C . VAL A 1 792 ? 28.221 -5.874 32.416 1.00 87.60 828 VAL A C 1
ATOM 6135 O O . VAL A 1 792 ? 29.393 -5.495 32.417 1.00 79.56 828 VAL A O 1
ATOM 6139 N N . ILE A 1 793 ? 27.847 -7.090 32.022 1.00 87.85 829 ILE A N 1
ATOM 6140 C CA . ILE A 1 793 ? 28.817 -8.163 31.867 1.00 88.17 829 ILE A CA 1
ATOM 6141 C C . ILE A 1 793 ? 30.015 -7.696 31.090 1.00 80.23 829 ILE A C 1
ATOM 6142 O O . ILE A 1 793 ? 31.133 -7.804 31.576 1.00 78.05 829 ILE A O 1
ATOM 6147 N N . GLN A 1 794 ? 29.789 -7.167 29.897 1.00 80.37 830 GLN A N 1
ATOM 6148 C CA . GLN A 1 794 ? 30.910 -6.806 29.034 1.00 86.78 830 GLN A CA 1
ATOM 6149 C C . GLN A 1 794 ? 31.810 -5.745 29.658 1.00 84.28 830 GLN A C 1
ATOM 6150 O O . GLN A 1 794 ? 33.004 -5.736 29.406 1.00 83.19 830 GLN A O 1
ATOM 6156 N N . ASP A 1 795 ? 31.232 -4.851 30.461 1.00 87.21 831 ASP A N 1
ATOM 6157 C CA . ASP A 1 795 ? 31.981 -3.761 31.089 1.00 84.24 831 ASP A CA 1
ATOM 6158 C C . ASP A 1 795 ? 31.910 -3.828 32.618 1.00 82.82 831 ASP A C 1
ATOM 6159 O O . ASP A 1 795 ? 31.863 -2.800 33.288 1.00 81.00 831 ASP A O 1
ATOM 6164 N N . PHE A 1 796 ? 31.924 -5.041 33.165 1.00 84.01 832 PHE A N 1
ATOM 6165 C CA . PHE A 1 796 ? 31.656 -5.270 34.594 1.00 77.68 832 PHE A CA 1
ATOM 6166 C C . PHE A 1 796 ? 32.778 -4.768 35.511 1.00 75.83 832 PHE A C 1
ATOM 6167 O O . PHE A 1 796 ? 32.574 -4.577 36.710 1.00 68.79 832 PHE A O 1
ATOM 6175 N N . ILE A 1 797 ? 33.966 -4.551 34.965 1.00 73.79 833 ILE A N 1
ATOM 6176 C CA . ILE A 1 797 ? 35.027 -3.992 35.788 1.00 76.46 833 ILE A CA 1
ATOM 6177 C C . ILE A 1 797 ? 34.657 -2.583 36.231 1.00 77.21 833 ILE A C 1
ATOM 6178 O O . ILE A 1 797 ? 34.923 -2.195 37.364 1.00 86.42 833 ILE A O 1
ATOM 6183 N N . PHE A 1 798 ? 34.023 -1.833 35.337 1.00 75.71 834 PHE A N 1
ATOM 6184 C CA . PHE A 1 798 ? 33.664 -0.445 35.600 1.00 69.67 834 PHE A CA 1
ATOM 6185 C C . PHE A 1 798 ? 32.768 -0.394 36.817 1.00 62.35 834 PHE A C 1
ATOM 6186 O O . PHE A 1 798 ? 32.899 0.477 37.669 1.00 59.76 834 PHE A O 1
ATOM 6194 N N . PHE A 1 799 ? 31.860 -1.346 36.900 1.00 58.92 835 PHE A N 1
ATOM 6195 C CA . PHE A 1 799 ? 30.979 -1.411 38.045 1.00 64.06 835 PHE A CA 1
ATOM 6196 C C . PHE A 1 799 ? 31.722 -1.693 39.355 1.00 66.53 835 PHE A C 1
ATOM 6197 O O . PHE A 1 799 ? 31.390 -1.144 40.408 1.00 69.57 835 PHE A O 1
ATOM 6205 N N . CYS A 1 800 ? 32.713 -2.572 39.295 1.00 68.13 836 CYS A N 1
ATOM 6206 C CA . CYS A 1 800 ? 33.543 -2.869 40.459 1.00 68.71 836 CYS A CA 1
ATOM 6207 C C . CYS A 1 800 ? 34.288 -1.629 40.941 1.00 65.21 836 CYS A C 1
ATOM 6208 O O . CYS A 1 800 ? 34.289 -1.307 42.137 1.00 68.30 836 CYS A O 1
ATOM 6211 N N . ASP A 1 801 ? 34.920 -0.954 39.992 1.00 57.48 837 ASP A N 1
ATOM 6212 C CA . ASP A 1 801 ? 35.595 0.315 40.227 1.00 62.84 837 ASP A CA 1
ATOM 6213 C C . ASP A 1 801 ? 34.634 1.308 40.880 1.00 64.89 837 ASP A C 1
ATOM 6214 O O . ASP A 1 801 ? 34.962 1.962 41.881 1.00 63.28 837 ASP A O 1
ATOM 6219 N N . ALA A 1 802 ? 33.430 1.389 40.318 1.00 63.65 838 ALA A N 1
ATOM 6220 C CA . ALA A 1 802 ? 32.412 2.270 40.838 1.00 57.85 838 ALA A CA 1
ATOM 6221 C C . ALA A 1 802 ? 32.079 1.871 42.253 1.00 58.44 838 ALA A C 1
ATOM 6222 O O . ALA A 1 802 ? 32.049 2.702 43.133 1.00 62.85 838 ALA A O 1
ATOM 6224 N N . VAL A 1 803 ? 31.868 0.591 42.492 1.00 62.37 839 VAL A N 1
ATOM 6225 C CA . VAL A 1 803 ? 31.600 0.140 43.854 1.00 66.79 839 VAL A CA 1
ATOM 6226 C C . VAL A 1 803 ? 32.734 0.485 44.827 1.00 64.99 839 VAL A C 1
ATOM 6227 O O . VAL A 1 803 ? 32.476 0.822 45.995 1.00 64.30 839 VAL A O 1
ATOM 6231 N N . ALA A 1 804 ? 33.976 0.387 44.359 1.00 60.52 840 ALA A N 1
ATOM 6232 C CA . ALA A 1 804 ? 35.122 0.691 45.204 1.00 62.59 840 ALA A CA 1
ATOM 6233 C C . ALA A 1 804 ? 35.310 2.198 45.428 1.00 70.40 840 ALA A C 1
ATOM 6234 O O . ALA A 1 804 ? 36.036 2.596 46.337 1.00 68.89 840 ALA A O 1
ATOM 6236 N N . SER A 1 805 ? 34.653 3.034 44.625 1.00 72.38 841 SER A N 1
ATOM 6237 C CA . SER A 1 805 ? 34.529 4.463 44.952 1.00 77.85 841 SER A CA 1
ATOM 6238 C C . SER A 1 805 ? 33.956 4.774 46.346 1.00 74.67 841 SER A C 1
ATOM 6239 O O . SER A 1 805 ? 34.202 5.870 46.867 1.00 80.35 841 SER A O 1
ATOM 6242 N N . TRP A 1 806 ? 33.185 3.848 46.928 1.00 64.79 842 TRP A N 1
ATOM 6243 C CA . TRP A 1 806 ? 32.501 4.084 48.219 1.00 69.37 842 TRP A CA 1
ATOM 6244 C C . TRP A 1 806 ? 33.313 3.761 49.485 1.00 69.74 842 TRP A C 1
ATOM 6245 O O . TRP A 1 806 ? 33.762 2.628 49.671 1.00 78.20 842 TRP A O 1
ATOM 6256 N N . ILE A 1 807 ? 33.436 4.740 50.375 1.00 69.09 843 ILE A N 1
ATOM 6257 C CA . ILE A 1 807 ? 34.253 4.603 51.571 1.00 72.91 843 ILE A CA 1
ATOM 6258 C C . ILE A 1 807 ? 33.428 3.974 52.683 1.00 82.30 843 ILE A C 1
ATOM 6259 O O . ILE A 1 807 ? 33.825 2.945 53.223 1.00 93.24 843 ILE A O 1
ATOM 6264 N N . ASN A 1 808 ? 32.300 4.583 53.049 1.00 90.02 844 ASN A N 1
ATOM 6265 C CA . ASN A 1 808 ? 31.304 3.864 53.871 1.00 95.03 844 ASN A CA 1
ATOM 6266 C C . ASN A 1 808 ? 29.894 3.995 53.314 1.00 82.33 844 ASN A C 1
ATOM 6267 O O . ASN A 1 808 ? 29.192 4.971 53.568 1.00 77.53 844 ASN A O 1
ATOM 6272 N N . PRO A 1 809 ? 29.494 2.998 52.521 1.00 73.06 845 PRO A N 1
ATOM 6273 C CA . PRO A 1 809 ? 28.147 2.917 52.025 1.00 70.60 845 PRO A CA 1
ATOM 6274 C C . PRO A 1 809 ? 27.217 2.680 53.166 1.00 75.81 845 PRO A C 1
ATOM 6275 O O . PRO A 1 809 ? 27.620 2.085 54.157 1.00 83.48 845 PRO A O 1
ATOM 6279 N N . LYS A 1 810 ? 25.978 3.132 53.034 1.00 86.14 846 LYS A N 1
ATOM 6280 C CA . LYS A 1 810 ? 24.941 2.700 53.950 1.00 86.56 846 LYS A CA 1
ATOM 6281 C C . LYS A 1 810 ? 24.908 1.190 53.855 1.00 83.20 846 LYS A C 1
ATOM 6282 O O . LYS A 1 810 ? 25.177 0.614 52.793 1.00 71.00 846 LYS A O 1
ATOM 6288 N N . ASP A 1 811 ? 24.595 0.553 54.976 1.00 88.97 847 ASP A N 1
ATOM 6289 C CA . ASP A 1 811 ? 24.643 -0.901 55.056 1.00 85.81 847 ASP A CA 1
ATOM 6290 C C . ASP A 1 811 ? 23.818 -1.549 53.956 1.00 78.33 847 ASP A C 1
ATOM 6291 O O . ASP A 1 811 ? 24.311 -2.450 53.274 1.00 80.29 847 ASP A O 1
ATOM 6296 N N . ASP A 1 812 ? 22.589 -1.091 53.742 1.00 69.04 848 ASP A N 1
ATOM 6297 C CA . ASP A 1 812 ? 21.738 -1.822 52.810 1.00 76.31 848 ASP A CA 1
ATOM 6298 C C . ASP A 1 812 ? 22.270 -1.770 51.384 1.00 77.63 848 ASP A C 1
ATOM 6299 O O . ASP A 1 812 ? 22.077 -2.721 50.609 1.00 81.63 848 ASP A O 1
ATOM 6304 N N . LEU A 1 813 ? 22.992 -0.698 51.053 1.00 76.87 849 LEU A N 1
ATOM 6305 C CA . LEU A 1 813 ? 23.639 -0.591 49.739 1.00 73.31 849 LEU A CA 1
ATOM 6306 C C . LEU A 1 813 ? 24.881 -1.477 49.678 1.00 71.50 849 LEU A C 1
ATOM 6307 O O . LEU A 1 813 ? 25.157 -2.100 48.651 1.00 68.25 849 LEU A O 1
ATOM 6312 N N . ARG A 1 814 ? 25.623 -1.537 50.782 1.00 70.82 850 ARG A N 1
ATOM 6313 C CA . ARG A 1 814 ? 26.728 -2.473 50.896 1.00 72.14 850 ARG A CA 1
ATOM 6314 C C . ARG A 1 814 ? 26.253 -3.881 50.634 1.00 78.63 850 ARG A C 1
ATOM 6315 O O . ARG A 1 814 ? 26.925 -4.664 49.955 1.00 77.00 850 ARG A O 1
ATOM 6323 N N . ASP A 1 815 ? 25.087 -4.208 51.178 1.00 83.23 851 ASP A N 1
ATOM 6324 C CA . ASP A 1 815 ? 24.556 -5.549 51.019 1.00 85.57 851 ASP A CA 1
ATOM 6325 C C . ASP A 1 815 ? 24.074 -5.814 49.590 1.00 82.59 851 ASP A C 1
ATOM 6326 O O . ASP A 1 815 ? 24.171 -6.938 49.124 1.00 92.26 851 ASP A O 1
ATOM 6331 N N . MET A 1 816 ? 23.622 -4.794 48.868 1.00 80.74 852 MET A N 1
ATOM 6332 C CA . MET A 1 816 ? 23.337 -4.968 47.432 1.00 79.54 852 MET A CA 1
ATOM 6333 C C . MET A 1 816 ? 24.606 -5.160 46.620 1.00 75.29 852 MET A C 1
ATOM 6334 O O . MET A 1 816 ? 24.587 -5.786 45.557 1.00 69.99 852 MET A O 1
ATOM 6339 N N . PHE A 1 817 ? 25.698 -4.567 47.088 1.00 78.25 853 PHE A N 1
ATOM 6340 C CA . PHE A 1 817 ? 26.975 -4.712 46.404 1.00 85.65 853 PHE A CA 1
ATOM 6341 C C . PHE A 1 817 ? 27.475 -6.152 46.569 1.00 83.24 853 PHE A C 1
ATOM 6342 O O . PHE A 1 817 ? 27.910 -6.765 45.587 1.00 75.33 853 PHE A O 1
ATOM 6350 N N . CYS A 1 818 ? 27.418 -6.671 47.804 1.00 81.19 854 CYS A N 1
ATOM 6351 C CA . CYS A 1 818 ? 27.705 -8.087 48.072 1.00 83.96 854 CYS A CA 1
ATOM 6352 C C . CYS A 1 818 ? 26.995 -8.968 47.051 1.00 84.39 854 CYS A C 1
ATOM 6353 O O . CYS A 1 818 ? 27.646 -9.613 46.224 1.00 87.01 854 CYS A O 1
ATOM 6356 N N . LYS A 1 819 ? 25.661 -8.972 47.113 1.00 80.13 855 LYS A N 1
ATOM 6357 C CA . LYS A 1 819 ? 24.821 -9.767 46.217 1.00 81.22 855 LYS A CA 1
ATOM 6358 C C . LYS A 1 819 ? 25.296 -9.786 44.773 1.00 77.69 855 LYS A C 1
ATOM 6359 O O . LYS A 1 819 ? 25.527 -10.853 44.208 1.00 82.18 855 LYS A O 1
ATOM 6365 N N . ILE A 1 820 ? 25.449 -8.615 44.172 1.00 72.14 856 ILE A N 1
ATOM 6366 C CA . ILE A 1 820 ? 25.830 -8.561 42.763 1.00 74.16 856 ILE A CA 1
ATOM 6367 C C . ILE A 1 820 ? 27.226 -9.110 42.523 1.00 71.21 856 ILE A C 1
ATOM 6368 O O . ILE A 1 820 ? 27.505 -9.657 41.460 1.00 72.19 856 ILE A O 1
ATOM 6373 N N . LEU A 1 821 ? 28.105 -8.952 43.504 1.00 72.11 857 LEU A N 1
ATOM 6374 C CA . LEU A 1 821 ? 29.493 -9.367 43.338 1.00 76.02 857 LEU A CA 1
ATOM 6375 C C . LEU A 1 821 ? 29.644 -10.851 43.597 1.00 73.58 857 LEU A C 1
ATOM 6376 O O . LEU A 1 821 ? 30.266 -11.558 42.809 1.00 70.28 857 LEU A O 1
ATOM 6381 N N . HIS A 1 822 ? 29.090 -11.323 44.706 1.00 73.93 858 HIS A N 1
ATOM 6382 C CA . HIS A 1 822 ? 29.018 -12.753 44.915 1.00 83.52 858 HIS A CA 1
ATOM 6383 C C . HIS A 1 822 ? 28.263 -13.341 43.734 1.00 86.37 858 HIS A C 1
ATOM 6384 O O . HIS A 1 822 ? 28.802 -14.188 43.032 1.00 100.56 858 HIS A O 1
ATOM 6391 N N . GLY A 1 823 ? 27.051 -12.850 43.476 1.00 83.60 859 GLY A N 1
ATOM 6392 C CA . GLY A 1 823 ? 26.299 -13.216 42.274 1.00 84.18 859 GLY A CA 1
ATOM 6393 C C . GLY A 1 823 ? 27.163 -13.482 41.038 1.00 89.10 859 GLY A C 1
ATOM 6394 O O . GLY A 1 823 ? 26.999 -14.499 40.364 1.00 97.45 859 GLY A O 1
ATOM 6395 N N . PHE A 1 824 ? 28.091 -12.584 40.737 1.00 80.58 860 PHE A N 1
ATOM 6396 C CA . PHE A 1 824 ? 28.934 -12.758 39.571 1.00 83.56 860 PHE A CA 1
ATOM 6397 C C . PHE A 1 824 ? 30.065 -13.734 39.819 1.00 87.85 860 PHE A C 1
ATOM 6398 O O . PHE A 1 824 ? 30.487 -14.417 38.896 1.00 98.87 860 PHE A O 1
ATOM 6406 N N . LYS A 1 825 ? 30.570 -13.770 41.049 1.00 89.26 861 LYS A N 1
ATOM 6407 C CA . LYS A 1 825 ? 31.695 -14.632 41.422 1.00 93.19 861 LYS A CA 1
ATOM 6408 C C . LYS A 1 825 ? 31.248 -16.097 41.426 1.00 95.85 861 LYS A C 1
ATOM 6409 O O . LYS A 1 825 ? 31.879 -16.942 40.804 1.00 102.13 861 LYS A O 1
ATOM 6415 N N . ASN A 1 826 ? 30.152 -16.387 42.125 1.00 100.80 862 ASN A N 1
ATOM 6416 C CA . ASN A 1 826 ? 29.559 -17.727 42.132 1.00 105.75 862 ASN A CA 1
ATOM 6417 C C . ASN A 1 826 ? 29.249 -18.169 40.709 1.00 107.78 862 ASN A C 1
ATOM 6418 O O . ASN A 1 826 ? 29.908 -19.056 40.164 1.00 108.46 862 ASN A O 1
ATOM 6423 N N . GLN A 1 827 ? 28.281 -17.483 40.106 1.00 110.79 863 GLN A N 1
ATOM 6424 C CA . GLN A 1 827 ? 27.705 -17.840 38.804 1.00 108.75 863 GLN A CA 1
ATOM 6425 C C . GLN A 1 827 ? 28.711 -17.942 37.646 1.00 103.03 863 GLN A C 1
ATOM 6426 O O . GLN A 1 827 ? 28.476 -18.688 36.695 1.00 106.57 863 GLN A O 1
ATOM 6432 N N . VAL A 1 828 ? 29.814 -17.200 37.710 1.00 96.46 864 VAL A N 1
ATOM 6433 C CA . VAL A 1 828 ? 30.821 -17.280 36.654 1.00 110.46 864 VAL A CA 1
ATOM 6434 C C . VAL A 1 828 ? 31.737 -18.488 36.851 1.00 114.91 864 VAL A C 1
ATOM 6435 O O . VAL A 1 828 ? 32.093 -19.160 35.880 1.00 125.46 864 VAL A O 1
ATOM 6439 N N . GLY A 1 829 ? 32.098 -18.762 38.103 1.00 115.07 865 GLY A N 1
ATOM 6440 C CA . GLY A 1 829 ? 33.083 -19.793 38.423 1.00 120.84 865 GLY A CA 1
ATOM 6441 C C . GLY A 1 829 ? 34.133 -19.289 39.399 1.00 123.78 865 GLY A C 1
ATOM 6442 O O . GLY A 1 829 ? 34.910 -18.393 39.070 1.00 123.65 865 GLY A O 1
ATOM 6443 N N . ASP A 1 830 ? 34.191 -19.915 40.575 1.00 127.59 866 ASP A N 1
ATOM 6444 C CA . ASP A 1 830 ? 34.943 -19.399 41.730 1.00 119.43 866 ASP A CA 1
ATOM 6445 C C . ASP A 1 830 ? 36.478 -19.291 41.534 1.00 110.90 866 ASP A C 1
ATOM 6446 O O . ASP A 1 830 ? 37.183 -18.928 42.476 1.00 108.70 866 ASP A O 1
ATOM 6451 N N . GLU A 1 831 ? 36.993 -19.607 40.341 1.00 102.38 867 GLU A N 1
ATOM 6452 C CA . GLU A 1 831 ? 38.366 -19.228 39.966 1.00 108.29 867 GLU A CA 1
ATOM 6453 C C . GLU A 1 831 ? 38.513 -18.629 38.547 1.00 105.08 867 GLU A C 1
ATOM 6454 O O . GLU A 1 831 ? 39.629 -18.335 38.106 1.00 92.63 867 GLU A O 1
ATOM 6460 N N . ASN A 1 832 ? 37.393 -18.452 37.838 1.00 109.40 868 ASN A N 1
ATOM 6461 C CA . ASN A 1 832 ? 37.306 -17.482 36.726 1.00 108.21 868 ASN A CA 1
ATOM 6462 C C . ASN A 1 832 ? 37.336 -16.059 37.280 1.00 96.14 868 ASN A C 1
ATOM 6463 O O . ASN A 1 832 ? 37.861 -15.133 36.650 1.00 80.40 868 ASN A O 1
ATOM 6468 N N . TRP A 1 833 ? 36.733 -15.908 38.457 1.00 92.93 869 TRP A N 1
ATOM 6469 C CA . TRP A 1 833 ? 36.855 -14.701 39.259 1.00 98.54 869 TRP A CA 1
ATOM 6470 C C . TRP A 1 833 ? 38.314 -14.319 39.470 1.00 106.77 869 TRP A C 1
ATOM 6471 O O . TRP A 1 833 ? 38.705 -13.184 39.209 1.00 110.59 869 TRP A O 1
ATOM 6482 N N . ARG A 1 834 ? 39.122 -15.267 39.932 1.00 118.10 870 ARG A N 1
ATOM 6483 C CA . ARG A 1 834 ? 40.528 -14.985 40.193 1.00 121.84 870 ARG A CA 1
ATOM 6484 C C . ARG A 1 834 ? 41.273 -14.620 38.906 1.00 113.81 870 ARG A C 1
ATOM 6485 O O . ARG A 1 834 ? 42.229 -13.857 38.955 1.00 116.23 870 ARG A O 1
ATOM 6493 N N . ARG A 1 835 ? 40.828 -15.126 37.758 1.00 108.55 871 ARG A N 1
ATOM 6494 C CA . ARG A 1 835 ? 41.407 -14.698 36.477 1.00 122.50 871 ARG A CA 1
ATOM 6495 C C . ARG A 1 835 ? 41.131 -13.224 36.253 1.00 113.62 871 ARG A C 1
ATOM 6496 O O . ARG A 1 835 ? 42.035 -12.424 35.992 1.00 98.90 871 ARG A O 1
ATOM 6504 N N . PHE A 1 836 ? 39.849 -12.903 36.358 1.00 110.80 872 PHE A N 1
ATOM 6505 C CA . PHE A 1 836 ? 39.307 -11.571 36.133 1.00 107.91 872 PHE A CA 1
ATOM 6506 C C . PHE A 1 836 ? 39.7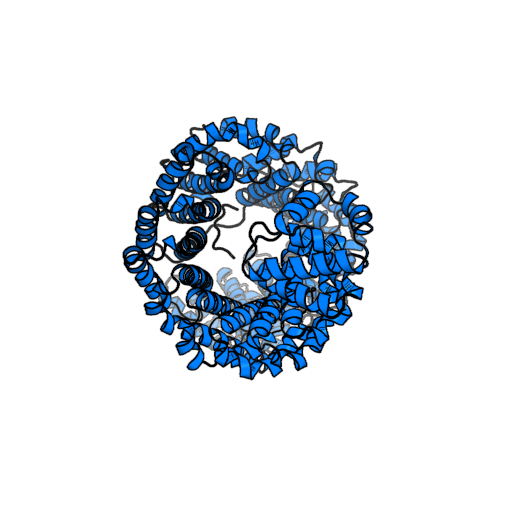86 -10.564 37.173 1.00 108.62 872 PHE A C 1
ATOM 6507 O O . PHE A 1 836 ? 40.023 -9.403 36.852 1.00 108.80 872 PHE A O 1
ATOM 6515 N N . SER A 1 837 ? 39.937 -11.020 38.415 1.00 109.77 873 SER A N 1
ATOM 6516 C CA . SER A 1 837 ? 40.328 -10.146 39.524 1.00 105.16 873 SER A CA 1
ATOM 6517 C C . SER A 1 837 ? 41.723 -9.564 39.374 1.00 104.64 873 SER A C 1
ATOM 6518 O O . SER A 1 837 ? 41.989 -8.502 39.908 1.00 110.96 873 SER A O 1
ATOM 6521 N N . ASP A 1 838 ? 42.609 -10.245 38.653 1.00 109.67 874 ASP A N 1
ATOM 6522 C CA . ASP A 1 838 ? 44.028 -9.884 38.658 1.00 114.77 874 ASP A CA 1
ATOM 6523 C C . ASP A 1 838 ? 44.382 -8.704 37.753 1.00 108.81 874 ASP A C 1
ATOM 6524 O O . ASP A 1 838 ? 45.546 -8.309 37.692 1.00 124.67 874 ASP A O 1
ATOM 6529 N N . GLN A 1 839 ? 43.405 -8.140 37.052 1.00 100.77 875 GLN A N 1
ATOM 6530 C CA . GLN A 1 839 ? 43.643 -6.895 36.317 1.00 101.47 875 GLN A CA 1
ATOM 6531 C C . GLN A 1 839 ? 43.074 -5.687 37.070 1.00 92.83 875 GLN A C 1
ATOM 6532 O O . GLN A 1 839 ? 43.125 -4.562 36.578 1.00 87.21 875 GLN A O 1
ATOM 6538 N N . PHE A 1 840 ? 42.544 -5.922 38.268 1.00 86.65 876 PHE A N 1
ATOM 6539 C CA . PHE A 1 840 ? 42.194 -4.834 39.181 1.00 84.64 876 PHE A CA 1
ATOM 6540 C C . PHE A 1 840 ? 43.473 -4.215 39.700 1.00 77.87 876 PHE A C 1
ATOM 6541 O O . PHE A 1 840 ? 44.383 -4.940 40.067 1.00 83.09 876 PHE A O 1
ATOM 6549 N N . PRO A 1 841 ? 43.543 -2.878 39.770 1.00 74.46 877 PRO A N 1
ATOM 6550 C CA . PRO A 1 841 ? 44.635 -2.312 40.563 1.00 78.02 877 PRO A CA 1
ATOM 6551 C C . PRO A 1 841 ? 44.568 -2.755 42.035 1.00 76.88 877 PRO A C 1
ATOM 6552 O O . PRO A 1 841 ? 43.561 -3.315 42.482 1.00 68.79 877 PRO A O 1
ATOM 6556 N N . LEU A 1 842 ? 45.644 -2.510 42.771 1.00 83.55 878 LEU A N 1
ATOM 6557 C CA . LEU A 1 842 ? 45.764 -3.033 44.130 1.00 84.03 878 LEU A CA 1
ATOM 6558 C C . LEU A 1 842 ? 44.678 -2.510 45.072 1.00 76.44 878 LEU A C 1
ATOM 6559 O O . LEU A 1 842 ? 43.926 -3.293 45.627 1.00 79.69 878 LEU A O 1
ATOM 6564 N N . PRO A 1 843 ? 44.574 -1.188 45.246 1.00 77.02 879 PRO A N 1
ATOM 6565 C CA . PRO A 1 843 ? 43.544 -0.753 46.194 1.00 82.60 879 PRO A CA 1
ATOM 6566 C C . PRO A 1 843 ? 42.195 -1.371 45.872 1.00 80.73 879 PRO A C 1
ATOM 6567 O O . PRO A 1 843 ? 41.517 -1.863 46.772 1.00 81.79 879 PRO A O 1
ATOM 6571 N N . LEU A 1 844 ? 41.837 -1.360 44.592 1.00 76.09 880 LEU A N 1
ATOM 6572 C CA . LEU A 1 844 ? 40.573 -1.901 44.150 1.00 79.12 880 LEU A CA 1
ATOM 6573 C C . LEU A 1 844 ? 40.428 -3.341 44.605 1.00 77.72 880 LEU A C 1
ATOM 6574 O O . LEU A 1 844 ? 39.476 -3.682 45.315 1.00 81.85 880 LEU A O 1
ATOM 6579 N N . LYS A 1 845 ? 41.377 -4.178 44.209 1.00 76.06 881 LYS A N 1
ATOM 6580 C CA . LYS A 1 845 ? 41.323 -5.600 44.538 1.00 79.23 881 LYS A CA 1
ATOM 6581 C C . LYS A 1 845 ? 41.076 -5.785 46.036 1.00 81.45 881 LYS A C 1
ATOM 6582 O O . LYS A 1 845 ? 40.151 -6.483 46.449 1.00 84.72 881 LYS A O 1
ATOM 6588 N N . GLU A 1 846 ? 41.898 -5.123 46.842 1.00 85.43 882 GLU A N 1
ATOM 6589 C CA . GLU A 1 846 ? 41.875 -5.291 48.295 1.00 81.62 882 GLU A CA 1
ATOM 6590 C C . GLU A 1 846 ? 40.611 -4.666 48.931 1.00 75.61 882 GLU A C 1
ATOM 6591 O O . GLU A 1 846 ? 40.003 -5.266 49.822 1.00 65.24 882 GLU A O 1
ATOM 6597 N N . ARG A 1 847 ? 40.217 -3.487 48.448 1.00 72.09 883 ARG A N 1
ATOM 6598 C CA . ARG A 1 847 ? 38.966 -2.854 48.856 1.00 68.99 883 ARG A CA 1
ATOM 6599 C C . ARG A 1 847 ? 37.834 -3.819 48.678 1.00 70.23 883 ARG A C 1
ATOM 6600 O O . ARG A 1 847 ? 36.992 -3.933 49.546 1.00 80.06 883 ARG A O 1
ATOM 6608 N N . LEU A 1 848 ? 37.813 -4.526 47.558 1.00 69.07 884 LEU A N 1
ATOM 6609 C CA . LEU A 1 848 ? 36.738 -5.473 47.309 1.00 69.94 884 LEU A CA 1
ATOM 6610 C C . LEU A 1 848 ? 36.804 -6.694 48.206 1.00 74.37 884 LEU A C 1
ATOM 6611 O O . LEU A 1 848 ? 35.768 -7.253 48.582 1.00 75.22 884 LEU A O 1
ATOM 6616 N N . ALA A 1 849 ? 38.025 -7.111 48.536 1.00 76.50 885 ALA A N 1
ATOM 6617 C CA . ALA A 1 849 ? 38.247 -8.364 49.244 1.00 76.02 885 ALA A CA 1
ATOM 6618 C C . ALA A 1 849 ? 37.872 -8.259 50.707 1.00 77.77 885 ALA A C 1
ATOM 6619 O O . ALA A 1 849 ? 37.280 -9.175 51.275 1.00 77.45 885 ALA A O 1
ATOM 6621 N N . ALA A 1 850 ? 38.242 -7.142 51.318 1.00 78.33 886 ALA A N 1
ATOM 6622 C CA . ALA A 1 850 ? 38.005 -6.937 52.729 1.00 75.97 886 ALA A CA 1
ATOM 6623 C C . ALA A 1 850 ? 36.571 -6.547 52.947 1.00 77.71 886 ALA A C 1
ATOM 6624 O O . ALA A 1 850 ? 35.959 -6.991 53.914 1.00 81.24 886 ALA A O 1
ATOM 6626 N N . PHE A 1 851 ? 36.034 -5.720 52.050 1.00 74.84 887 PHE A N 1
ATOM 6627 C CA . PHE A 1 851 ? 34.673 -5.225 52.210 1.00 78.14 887 PHE A CA 1
ATOM 6628 C C . PHE A 1 851 ? 33.593 -6.245 51.814 1.00 77.96 887 PHE A C 1
ATOM 6629 O O . PHE A 1 851 ? 32.568 -6.374 52.495 1.00 72.18 887 PHE A O 1
ATOM 6637 N N . TYR A 1 852 ? 33.805 -6.949 50.712 1.00 75.93 888 TYR A N 1
ATOM 6638 C CA . TYR A 1 852 ? 32.735 -7.755 50.138 1.00 82.74 888 TYR A CA 1
ATOM 6639 C C . TYR A 1 852 ? 33.045 -9.263 50.091 1.00 85.51 888 TYR A C 1
ATOM 6640 O O . TYR A 1 852 ? 32.266 -10.042 49.529 1.00 82.81 888 TYR A O 1
ATOM 6649 N N . GLY A 1 853 ? 34.155 -9.669 50.709 1.00 80.70 889 GLY A N 1
ATOM 6650 C CA . GLY A 1 853 ? 34.550 -11.073 50.758 1.00 82.50 889 GLY A CA 1
ATOM 6651 C C . GLY A 1 853 ? 34.756 -11.656 49.373 1.00 92.85 889 GLY A C 1
ATOM 6652 O O . GLY A 1 853 ? 34.566 -12.863 49.153 1.00 97.12 889 GLY A O 1
ATOM 6653 N N . VAL A 1 854 ? 35.176 -10.797 48.447 1.00 94.12 890 VAL A N 1
ATOM 6654 C CA . VAL A 1 854 ? 35.196 -11.129 47.034 1.00 93.30 890 VAL A CA 1
ATOM 6655 C C . VAL A 1 854 ? 36.570 -10.861 46.417 1.00 94.48 890 VAL A C 1
ATOM 6656 O O . VAL A 1 854 ? 37.252 -9.886 46.738 1.00 94.99 890 VAL A O 1
ATOM 6661 N N . ARG B 2 20 ? 27.144 42.690 35.646 1.00 138.97 92 ARG B N 1
ATOM 6662 C CA . ARG B 2 20 ? 26.031 43.679 35.461 1.00 142.88 92 ARG B CA 1
ATOM 6663 C C . ARG B 2 20 ? 26.168 44.945 36.340 1.00 145.85 92 ARG B C 1
ATOM 6664 O O . ARG B 2 20 ? 25.166 45.435 36.873 1.00 150.05 92 ARG B O 1
ATOM 6672 N N . GLY B 2 21 ? 27.390 45.472 36.484 1.00 133.09 93 GLY B N 1
ATOM 6673 C CA . GLY B 2 21 ? 27.625 46.742 37.195 1.00 123.49 93 GLY B CA 1
ATOM 6674 C C . GLY B 2 21 ? 27.256 46.778 38.677 1.00 126.29 93 GLY B C 1
ATOM 6675 O O . GLY B 2 21 ? 26.666 47.749 39.158 1.00 107.65 93 GLY B O 1
ATOM 6676 N N . ARG B 2 22 ? 27.559 45.693 39.387 1.00 136.53 94 ARG B N 1
ATOM 6677 C CA . ARG B 2 22 ? 27.599 45.678 40.863 1.00 128.57 94 ARG B CA 1
ATOM 6678 C C . ARG B 2 22 ? 29.034 45.356 41.345 1.00 126.95 94 ARG B C 1
ATOM 6679 O O . ARG B 2 22 ? 29.388 45.647 42.480 1.00 122.52 94 ARG B O 1
ATOM 6687 N N . TYR B 2 23 ? 29.845 44.749 40.476 1.00 133.01 95 TYR B N 1
ATOM 6688 C CA . TYR B 2 23 ? 31.295 44.651 40.666 1.00 127.06 95 TYR B CA 1
ATOM 6689 C C . TYR B 2 23 ? 31.900 46.001 40.246 1.00 115.75 95 TYR B C 1
ATOM 6690 O O . TYR B 2 23 ? 31.622 46.496 39.149 1.00 118.15 95 TYR B O 1
ATOM 6699 N N . ARG B 2 24 ? 32.703 46.599 41.127 1.00 101.15 96 ARG B N 1
ATOM 6700 C CA . ARG B 2 24 ? 33.428 47.849 40.838 1.00 84.43 96 ARG B CA 1
ATOM 6701 C C . ARG B 2 24 ? 34.819 47.641 40.151 1.00 76.23 96 ARG B C 1
ATOM 6702 O O . A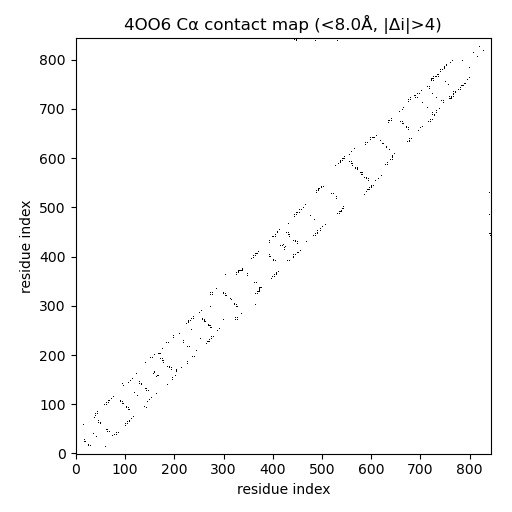RG B 2 24 ? 35.536 46.656 40.399 1.00 65.19 96 ARG B O 1
ATOM 6710 N N . SER B 2 25 ? 35.187 48.578 39.278 1.00 66.89 97 SER B N 1
ATOM 6711 C CA . SER B 2 25 ? 36.443 48.489 38.565 1.00 62.24 97 SER B CA 1
ATOM 6712 C C . SER B 2 25 ? 36.932 49.854 38.095 1.00 61.56 97 SER B C 1
ATOM 6713 O O . SER B 2 25 ? 36.167 50.655 37.570 1.00 67.00 97 SER B O 1
ATOM 6716 N N . PRO B 2 26 ? 38.229 50.116 38.257 1.00 58.57 98 PRO B N 1
ATOM 6717 C CA . PRO B 2 26 ? 38.767 51.337 37.678 1.00 61.26 98 PRO B CA 1
ATOM 6718 C C . PRO B 2 26 ? 38.809 51.370 36.123 1.00 60.67 98 PRO B C 1
ATOM 6719 O O . PRO B 2 26 ? 39.065 52.436 35.556 1.00 56.66 98 PRO B O 1
ATOM 6723 N N . TYR B 2 27 ? 38.565 50.239 35.454 1.00 57.87 99 TYR B N 1
ATOM 6724 C CA . TYR B 2 27 ? 38.467 50.220 33.987 1.00 62.61 99 TYR B CA 1
ATOM 6725 C C . TYR B 2 27 ? 37.428 49.176 33.437 1.00 69.76 99 TYR B C 1
ATOM 6726 O O . TYR B 2 27 ? 37.203 48.927 32.249 1.00 69.12 99 TYR B O 1
#

Secondary structure (DSSP, 8-state):
----HHHHHHHHHHHHHHS-S-HHHHHHHHHHHHHHTT-HHHHHHHHHHHHS-TTS-HHHHHHHHHHHHHHHHHH-TTS-HHHHHHHHHHHHHTTT-SSHHHHHHHHHHHHHHHHHS-STTSTTHHHHHHHHTT-SSHHHHHHHHHHHHHHHHHHHHHHSSGGGT-THHHHHHHHHHGGG-S-HHHHHHHHHHHHTTTTTT-HHHHHTHHHHHHHHHTTSS---HHHHHHHHHHHHHHHHH-HHHHGGGHHHHHHHHHHHHT-SSHHHHHHHHHHHHHHHTSTTHHHHHTTTHHHHHHHHHHTTSPPHHHHHHT------HHHHHHHHHHHHHHHHGGGGHHHHHHHHHHHTT-SSHHHHHHHHHHHHHTHHHHHHHHGGGHHHHHHHHHHHTT-SSHHHHHHHHHHHHTTHHHHHHS-TTTTHHHHHHHHHHHHT-SSHHHHHHHHHHHHHHHHHHGGGGGGGHHHHHHHHHHHHHH--HHHHHHHHHHHHHHHHHHGGGG--HHHHHHHHHHHHHHHHHS-TT-TTHHHHHHHHHHHHHHHGGGGHHHHHHHHHHHHHHHHHHHHHHHHHHH-TTTSPPP-THHHHHHHHHHHHHHHHHGGGGHHHHTT--HHHHHHHHTT-SSHHHHHHHHHHHHHHHHH-GGGTGGGHHHHHHHHHHH--GGGHHHHHHHHHHHHHHHHHHGGGGTTTTHHHHHHHHHHHT-SS--HHHHHHHHHHHHHHHHH-HHHHGGGHHHHHHHHHHHHTTS-SSHHHHHHHHHHHHHHHH-TTTTGGGHHHHHHHHHT-SS--HHHHHHHHHHHHHHHHHH-TTHHHHHHTTS-HHHHHHHHHHH--/---S----

InterPro domains:
  IPR001494 Importin-beta, N-terminal domain [PF03810] (42-108)
  IPR001494 Importin-beta, N-terminal domain [PS50166] (41-109)
  IPR001494 Importin-beta, N-terminal domain [SM00913] (41-109)
  IPR011989 Armadillo-like helical [G3DSA:1.25.10.10] (9-348)
  IPR011989 Armadillo-like helical [G3DSA:1.25.10.10] (349-898)
  IPR016024 Armadillo-type fold [SSF48371] (9-885)
  IPR040122 Importin beta family [PTHR10527] (19-873)
  IPR057672 IPO4/5-like, TPR repeats domain [PF25780] (124-267)
  IPR058584 Importin subunit beta-1/Transportin-1-like, TPR repeats [PF25574] (674-776)

Organism: Homo sapiens (NCBI:txid9606)

GO terms:
  GO:0005515 protein binding (F, IPI)
  GO:0006606 protein import into nucleus (P, IDA)
  GO:0008139 nuclear localization sequence binding (F, TAS)
  GO:0005634 nucleus (C, TAS)
  GO:0005737 cytoplasm (C, TAS)
  GO:0005829 cytosol (C, TAS)
  GO:0005929 cilium (C, TAS)
  GO:0005654 nucleoplasm (C, IDA)
  GO:0005730 nucleolus (C, IDA)
  GO:0005829 cytosol (C, IDA)
  GO:0070062 extracellular exosome (C, HDA)
  GO:0003723 RNA binding (F, HDA)

Nearest PDB structures (foldseek):
  4oo6-assembly1_A  TM=1.001E+00  e=2.979E-94  Homo sapiens
  4fdd-assembly1_A  TM=9.552E-01  e=3.785E-85  Homo sapiens
  5tqc-assembly1_A  TM=9.473E-01  e=4.870E-84  Homo sapiens
  5j3v-assembly1_A  TM=9.381E-01  e=1.030E-81  Homo sapiens
  2z5k-assembly1_A  TM=9.092E-01  e=9.606E-82  Homo sapiens

B-factor: mean 68.23, std 22.08, range [31.91, 170.93]

Radius of gyration: 35.08 Å; Cα contacts (8 Å, |Δi|>4): 1105; chains: 2; bounding box: 64×113×74 Å

Solvent-accessible surface area: 37830 Å² total; per-residue (Å²): 112,187,43,86,146,102,24,30,103,101,12,29,103,18,2,125,54,26,74,31,136,54,94,70,84,67,143,78,4,109,94,104,27,100,121,63,19,117,147,51,72,8,1,7,20,1,0,28,0,0,6,80,33,138,114,41,73,75,65,4,22,3,44,0,0,55,16,0,26,73,6,0,110,58,47,24,110,108,19,55,120,57,13,13,86,30,2,21,52,19,1,22,114,23,3,16,30,98,18,93,85,2,30,63,3,1,15,69,0,0,10,16,3,3,57,93,9,89,6,75,90,16,91,99,0,12,83,76,0,9,70,24,3,91,40,183,74,90,34,17,4,30,9,0,0,28,2,1,38,93,3,0,84,64,10,18,123,60,1,48,28,118,73,30,135,107,21,4,84,120,2,0,32,48,0,7,136,19,2,141,58,107,17,46,125,0,28,10,33,0,0,5,0,0,5,58,0,0,94,62,127,2,136,6,0,21,148,48,8,56,49,0,1,122,20,3,59,65,8,42,61,19,138,77,67,96,1,27,39,9,2,0,71,0,5,22,60,0,1,98,16,47,35,77,70,0,85,90,56,10,71,87,0,0,92,21,0,16,97,18,9,83,14,154,44,76,86,1,0,25,32,0,0,48,0,1,28,18,1,6,123,35,129,54,3,98,106,22,1,102,171,15,17,80,103,0,0,46,16,0,7,89,12,0,74,16,26,115,122,9,18,121,107,22,124,177,30,111,101,18,25,10,36,0,1,0,13,0,0,17,43,0,0,51,45,13,121,63,111,0,10,89,56,0,47,83,45,5,154,129,24,4,130,50,165,101,50,35,18,31,0,1,0,0,1,0,1,0,0,0,0,98,1,0,35,122,15,0,60,96,94,0,62,146,19,0,57,44,1,17,129,5,0,75,36,196,70,10,0,0,34,1,2,0,0,14,0,0,13,62,0,3,117,21,0,30,72,49,86,52,109,72,27,2,85,46,1,1,44,37,1,12,115,40,0,58,5,108,28,125,42,0,10,42,1,0,0,5,2,0,5,24,1,0,124,64,4,56,92,66,0,40,101,30,3,58,140,0,0,92,24,0,29,107,0,7,86,80,4,100,126,135,5,11,37,11,0,4,33,0,0,5,22,1,1,99,15,4,22,104,81,2,48,85,96,103,35,17,136,56,2,0,66,29,0,34,111,30,4,103,120,27,145,24,126,50,119,34,0,28,16,0,1,83,3,0,19,18,0,1,43,1,1,62,65,16,0,71,102,50,8,67,84,0,4,110,48,0,5,59,1,0,73,62,5,22,56,70,27,134,74,32,120,64,91,86,158,128,89,162,60,25,52,32,30,18,0,24,9,0,0,44,0,2,13,5,0,2,101,7,7,26,48,67,0,45,97,6,3,58,154,36,57,1,20,87,14,0,76,80,0,1,92,18,174,58,36,81,0,24,60,5,0,0,21,1,0,0,13,3,0,112,16,4,20,113,41,0,91,101,28,2,55,72,2,0,57,26,0,5,110,14,9,53,28,136,71,64,49,2,0,28,26,0,0,56,0,0,0,14,0,0,70,72,9,22,113,93,0,92,75,40,2,84,67,0,7,122,52,0,16,124,2,4,77,88,110,154,14,63,145,80,1,38,34,23,0,0,12,1,0,0,15,0,0,97,23,1,24,126,66,0,0,64,74,0,98,107,0,0,117,28,0,0,79,14,0,109,104,24,205,50,56,145,69,0,19,25,0,0,45,0,0,6,38,0,2,80,67,33,54,61,2,0,100,165,25,10,54,56,0,0,38,0,0,12,21,6,115,117,10,140,101,76,0,84,79,59,0,32,152,20,0,62,34,43,49,90,164,80,23,85,120,60,8,156,192,55,3,109,125,17,85,135,99,18,62,94,86,0,42,95,48,3,51,24,225,72,92,138,14,51,4,66